Protein AF-0000000074467026 (afdb_homodimer)

Radius of gyration: 42.74 Å; Cα contacts (8 Å, |Δi|>4): 1814; chains: 2; bounding box: 163×160×109 Å

Structure (mmCIF, N/CA/C/O backbone):
data_AF-0000000074467026-model_v1
#
loop_
_entity.id
_entity.type
_entity.pdbx_description
1 polymer 'Zn(2)-C6 fungal-type domain-containing protein'
#
loop_
_atom_site.group_PDB
_atom_site.id
_atom_site.type_symbol
_atom_site.label_atom_id
_atom_site.label_alt_id
_atom_site.label_comp_id
_atom_site.label_asym_id
_atom_site.label_entity_id
_atom_site.label_seq_id
_atom_site.pdbx_PDB_ins_code
_atom_site.Cartn_x
_atom_site.Cartn_y
_atom_site.Cartn_z
_atom_site.occupancy
_atom_site.B_iso_or_equiv
_atom_site.auth_seq_id
_atom_site.auth_comp_id
_atom_site.auth_asym_id
_atom_site.auth_atom_id
_atom_site.pdbx_PDB_model_num
ATOM 1 N N . MET A 1 1 ? -107.062 -83.438 4.016 1 18.19 1 MET A N 1
ATOM 2 C CA . MET A 1 1 ? -108.312 -82.812 4.457 1 18.19 1 MET A CA 1
ATOM 3 C C . MET A 1 1 ? -108.188 -81.312 4.367 1 18.19 1 MET A C 1
ATOM 5 O O . MET A 1 1 ? -108.812 -80.688 3.492 1 18.19 1 MET A O 1
ATOM 9 N N . ALA A 1 2 ? -108.125 -80.625 5.641 1 18.45 2 ALA A N 1
ATOM 10 C CA . ALA A 1 2 ? -108.938 -79.625 6.309 1 18.45 2 ALA A CA 1
ATOM 11 C C . ALA A 1 2 ? -108.438 -78.188 6.059 1 18.45 2 ALA A C 1
ATOM 13 O O . ALA A 1 2 ? -107.312 -77.875 6.383 1 18.45 2 ALA A O 1
ATOM 14 N N . LEU A 1 3 ? -108.875 -77.562 4.992 1 22.3 3 LEU A N 1
ATOM 15 C CA . LEU A 1 3 ? -108.625 -76.375 4.199 1 22.3 3 LEU A CA 1
ATOM 16 C C . LEU A 1 3 ? -108.938 -75.125 5.027 1 22.3 3 LEU A C 1
ATOM 18 O O . LEU A 1 3 ? -110.062 -74.75 5.293 1 22.3 3 LEU A O 1
ATOM 22 N N . ASN A 1 4 ? -108.188 -75.062 6.348 1 23.44 4 ASN A N 1
ATOM 23 C CA . ASN A 1 4 ? -108.688 -74.312 7.496 1 23.44 4 ASN A CA 1
ATOM 24 C C . ASN A 1 4 ? -108.875 -72.812 7.176 1 23.44 4 ASN A C 1
ATOM 26 O O . ASN A 1 4 ? -107.875 -72.188 6.723 1 23.44 4 ASN A O 1
ATOM 30 N N . PRO A 1 5 ? -110.062 -72.312 6.887 1 25.8 5 PRO A N 1
ATOM 31 C CA . PRO A 1 5 ? -110.625 -71.125 6.289 1 25.8 5 PRO A CA 1
ATOM 32 C C . PRO A 1 5 ? -110.312 -69.875 7.121 1 25.8 5 PRO A C 1
ATOM 34 O O . PRO A 1 5 ? -111 -68.812 6.938 1 25.8 5 PRO A O 1
ATOM 37 N N . ASP A 1 6 ? -109.062 -69.75 7.777 1 23.59 6 ASP A N 1
ATOM 38 C CA . ASP A 1 6 ? -108.938 -68.875 8.945 1 23.59 6 ASP A CA 1
ATOM 39 C C . ASP A 1 6 ? -109.25 -67.438 8.586 1 23.59 6 ASP A C 1
ATOM 41 O O . ASP A 1 6 ? -108.5 -66.812 7.801 1 23.59 6 ASP A O 1
ATOM 45 N N . SER A 1 7 ? -110.5 -67.062 8.344 1 23.56 7 SER A N 1
ATOM 46 C CA . SER A 1 7 ? -111.125 -65.938 7.73 1 23.56 7 SER A CA 1
ATOM 47 C C . SER A 1 7 ? -110.875 -64.688 8.57 1 23.56 7 SER A C 1
ATOM 49 O O . SER A 1 7 ? -111.625 -63.688 8.484 1 23.56 7 SER A O 1
ATOM 51 N N . GLU A 1 8 ? -109.688 -64.625 9.344 1 24.69 8 GLU A N 1
ATOM 52 C CA . GLU A 1 8 ? -109.75 -63.719 10.461 1 24.69 8 GLU A CA 1
ATOM 53 C C . GLU A 1 8 ? -110.062 -62.281 9.969 1 24.69 8 GLU A C 1
ATOM 55 O O . GLU A 1 8 ? -109.5 -61.875 8.953 1 24.69 8 GLU A O 1
ATOM 60 N N . SER A 1 9 ? -111.188 -61.781 10.281 1 26.02 9 SER A N 1
ATOM 61 C CA . SER A 1 9 ? -111.938 -60.562 9.984 1 26.02 9 SER A CA 1
ATOM 62 C C . SER A 1 9 ? -111.188 -59.312 10.359 1 26.02 9 SER A C 1
ATOM 64 O O . SER A 1 9 ? -110.875 -59.094 11.531 1 26.02 9 SER A O 1
ATOM 66 N N . VAL A 1 10 ? -110.188 -58.906 9.531 1 25.05 10 VAL A N 1
ATOM 67 C CA . VAL A 1 10 ? -109.125 -57.906 9.734 1 25.05 10 VAL A CA 1
ATOM 68 C C . VAL A 1 10 ? -109.75 -56.531 9.844 1 25.05 10 VAL A C 1
ATOM 70 O O . VAL A 1 10 ? -110.375 -56.031 8.906 1 25.05 10 VAL A O 1
ATOM 73 N N . SER A 1 11 ? -110.438 -56.312 11.023 1 26.81 11 SER A N 1
ATOM 74 C CA . SER A 1 11 ? -111.188 -55.062 11.227 1 26.81 11 SER A CA 1
ATOM 75 C C . SER A 1 11 ? -110.375 -53.844 10.891 1 26.81 11 SER A C 1
ATOM 77 O O . SER A 1 11 ? -109.188 -53.75 11.305 1 26.81 11 SER A O 1
ATOM 79 N N . PRO A 1 12 ? -110.625 -53.094 9.812 1 25.33 12 PRO A N 1
ATOM 80 C CA . PRO A 1 12 ? -109.812 -52.062 9.141 1 25.33 12 PRO A CA 1
ATOM 81 C C . PRO A 1 12 ? -109.688 -50.781 9.984 1 25.33 12 PRO A C 1
ATOM 83 O O . PRO A 1 12 ? -110.625 -50.094 10.242 1 25.33 12 PRO A O 1
ATOM 86 N N . THR A 1 13 ? -109.25 -50.906 11.273 1 26.22 13 THR A N 1
ATOM 87 C CA . THR A 1 13 ? -109.25 -49.719 12.125 1 26.22 13 THR A CA 1
ATOM 88 C C . THR A 1 13 ? -108.562 -48.562 11.453 1 26.22 13 THR A C 1
ATOM 90 O O . THR A 1 13 ? -107.375 -48.594 11.172 1 26.22 13 THR A O 1
ATOM 93 N N . THR A 1 14 ? -109.25 -47.844 10.586 1 25.05 14 THR A N 1
ATOM 94 C CA . THR A 1 14 ? -108.75 -46.75 9.734 1 25.05 14 THR A CA 1
ATOM 95 C C . THR A 1 14 ? -108.188 -45.594 10.57 1 25.05 14 THR A C 1
ATOM 97 O O . THR A 1 14 ? -109 -44.906 11.25 1 25.05 14 THR A O 1
ATOM 100 N N . SER A 1 15 ? -107.125 -45.844 11.359 1 25.36 15 SER A N 1
ATOM 101 C CA . SER A 1 15 ? -106.562 -44.812 12.234 1 25.36 15 SER A CA 1
ATOM 102 C C . SER A 1 15 ? -106.312 -43.5 11.5 1 25.36 15 SER A C 1
ATOM 104 O O . SER A 1 15 ? -105.75 -43.5 10.398 1 25.36 15 SER A O 1
ATOM 106 N N . THR A 1 16 ? -107.188 -42.562 11.688 1 26.67 16 THR A N 1
ATOM 107 C CA . THR A 1 16 ? -107.312 -41.219 11.125 1 26.67 16 THR A CA 1
ATOM 108 C C . THR A 1 16 ? -106 -40.438 11.367 1 26.67 16 THR A C 1
ATOM 110 O O . THR A 1 16 ? -105.75 -40.031 12.492 1 26.67 16 THR A O 1
ATOM 113 N N . SER A 1 17 ? -104.875 -40.969 10.984 1 24.28 17 SER A N 1
ATOM 114 C CA . SER A 1 17 ? -103.688 -40.281 11.383 1 24.28 17 SER A CA 1
ATOM 115 C C . SER A 1 17 ? -103.75 -38.812 10.977 1 24.28 17 SER A C 1
ATOM 117 O O . SER A 1 17 ? -104.125 -38.469 9.852 1 24.28 17 SER A O 1
ATOM 119 N N . LYS A 1 18 ? -103.938 -37.906 12.016 1 30.89 18 LYS A N 1
ATOM 120 C CA . LYS A 1 18 ? -103.938 -36.438 11.898 1 30.89 18 LYS A CA 1
ATOM 121 C C . LYS A 1 18 ? -102.875 -35.938 10.984 1 30.89 18 LYS A C 1
ATOM 123 O O . LYS A 1 18 ? -101.688 -36.312 11.125 1 30.89 18 LYS A O 1
ATOM 128 N N . ILE A 1 19 ? -103.125 -35.656 9.773 1 29.61 19 ILE A N 1
ATOM 129 C CA . ILE A 1 19 ? -102.25 -35.156 8.727 1 29.61 19 ILE A CA 1
ATOM 130 C C . ILE A 1 19 ? -101.562 -33.906 9.242 1 29.61 19 ILE A C 1
ATOM 132 O O . ILE A 1 19 ? -102.125 -32.906 9.609 1 29.61 19 ILE A O 1
ATOM 136 N N . ALA A 1 20 ? -100.5 -34.062 10.086 1 32.31 20 ALA A N 1
ATOM 137 C CA . ALA A 1 20 ? -99.688 -32.938 10.578 1 32.31 20 ALA A CA 1
ATOM 138 C C . ALA A 1 20 ? -99.5 -31.906 9.477 1 32.31 20 ALA A C 1
ATOM 140 O O . ALA A 1 20 ? -99.25 -32.281 8.32 1 32.31 20 ALA A O 1
ATOM 141 N N . ILE A 1 21 ? -100.062 -30.75 9.539 1 36.56 21 ILE A N 1
ATOM 142 C CA . ILE A 1 21 ? -99.938 -29.625 8.617 1 36.56 21 ILE A CA 1
ATOM 143 C C . ILE A 1 21 ? -98.5 -29.406 8.266 1 36.56 21 ILE A C 1
ATOM 145 O O . ILE A 1 21 ? -97.625 -29.297 9.148 1 36.56 21 ILE A O 1
ATOM 149 N N . PRO A 1 22 ? -98 -29.812 7.094 1 33.59 22 PRO A N 1
ATOM 150 C CA . PRO A 1 22 ? -96.562 -29.688 6.715 1 33.59 22 PRO A CA 1
ATOM 151 C C . PRO A 1 22 ? -96 -28.297 7.035 1 33.59 22 PRO A C 1
ATOM 153 O O . PRO A 1 22 ? -96.688 -27.281 6.805 1 33.59 22 PRO A O 1
ATOM 156 N N . ARG A 1 23 ? -95.375 -28.094 8.164 1 35.19 23 ARG A N 1
ATOM 157 C CA . ARG A 1 23 ? -94.688 -26.812 8.445 1 35.19 23 ARG A CA 1
ATOM 158 C C . ARG A 1 23 ? -94.062 -26.25 7.199 1 35.19 23 ARG A C 1
ATOM 160 O O . ARG A 1 23 ? -93.375 -26.984 6.461 1 35.19 23 ARG A O 1
ATOM 167 N N . LEU A 1 24 ? -94.625 -25.266 6.582 1 33.81 24 LEU A N 1
ATOM 168 C CA . LEU A 1 24 ? -94.062 -24.594 5.445 1 33.81 24 LEU A CA 1
ATOM 169 C C . LEU A 1 24 ? -92.562 -24.328 5.691 1 33.81 24 LEU A C 1
ATOM 171 O O . LEU A 1 24 ? -92.188 -23.844 6.758 1 33.81 24 LEU A O 1
ATOM 175 N N . SER A 1 25 ? -91.625 -25.172 5.195 1 30.61 25 SER A N 1
ATOM 176 C CA . SER A 1 25 ? -90.188 -24.953 5.18 1 30.61 25 SER A CA 1
ATOM 177 C C . SER A 1 25 ? -89.812 -23.516 4.812 1 30.61 25 SER A C 1
ATOM 179 O O . SER A 1 25 ? -90.125 -23.047 3.711 1 30.61 25 SER A O 1
ATOM 181 N N . ILE A 1 26 ? -90 -22.547 5.664 1 32.53 26 ILE A N 1
ATOM 182 C CA . ILE A 1 26 ? -89.438 -21.25 5.289 1 32.53 26 ILE A CA 1
ATOM 183 C C . ILE A 1 26 ? -88.062 -21.438 4.672 1 32.53 26 ILE A C 1
ATOM 185 O O . ILE A 1 26 ? -87.125 -21.984 5.32 1 32.53 26 ILE A O 1
ATOM 189 N N . ARG A 1 27 ? -87.938 -21.531 3.336 1 34.09 27 ARG A N 1
ATOM 190 C CA . ARG A 1 27 ? -86.688 -21.422 2.6 1 34.09 27 ARG A CA 1
ATOM 191 C C . ARG A 1 27 ? -85.75 -20.406 3.244 1 34.09 27 ARG A C 1
ATOM 193 O O . ARG A 1 27 ? -86.062 -19.219 3.346 1 34.09 27 ARG A O 1
ATOM 200 N N . GLU A 1 28 ? -85 -20.734 4.25 1 31.66 28 GLU A N 1
ATOM 201 C CA . GLU A 1 28 ? -83.875 -19.891 4.738 1 31.66 28 GLU A CA 1
ATOM 202 C C . GLU A 1 28 ? -83.188 -19.188 3.584 1 31.66 28 GLU A C 1
ATOM 204 O O . GLU A 1 28 ? -82.688 -19.844 2.656 1 31.66 28 GLU A O 1
ATOM 209 N N . VAL A 1 29 ? -83.562 -18.031 3.092 1 34.59 29 VAL A N 1
ATOM 210 C CA . VAL A 1 29 ? -82.75 -17.203 2.195 1 34.59 29 VAL A CA 1
ATOM 211 C C . VAL A 1 29 ? -81.25 -17.344 2.539 1 34.59 29 VAL A C 1
ATOM 213 O O . VAL A 1 29 ? -80.875 -17.125 3.684 1 34.59 29 VAL A O 1
ATOM 216 N N . ALA A 1 30 ? -80.562 -18.25 1.844 1 35.66 30 ALA A N 1
ATOM 217 C CA . ALA A 1 30 ? -79.125 -18.344 1.895 1 35.66 30 ALA A CA 1
ATOM 218 C C . ALA A 1 30 ? -78.5 -16.969 2.072 1 35.66 30 ALA A C 1
ATOM 220 O O . ALA A 1 30 ? -78.688 -16.062 1.253 1 35.66 30 ALA A O 1
ATOM 221 N N . VAL A 1 31 ? -78.375 -16.422 3.223 1 38.59 31 VAL A N 1
ATOM 222 C CA . VAL A 1 31 ? -77.5 -15.281 3.471 1 38.59 31 VAL A CA 1
ATOM 223 C C . VAL A 1 31 ? -76.25 -15.383 2.588 1 38.59 31 VAL A C 1
ATOM 225 O O . VAL A 1 31 ? -75.562 -16.406 2.584 1 38.59 31 VAL A O 1
ATOM 228 N N . GLY A 1 32 ? -76.25 -14.773 1.371 1 37.88 32 GLY A N 1
ATOM 229 C CA . GLY A 1 32 ? -75.125 -14.68 0.481 1 37.88 32 GLY A CA 1
ATOM 230 C C . GLY A 1 32 ? -73.812 -14.648 1.218 1 37.88 32 GLY A C 1
ATOM 231 O O . GLY A 1 32 ? -73.75 -14.352 2.412 1 37.88 32 GLY A O 1
ATOM 232 N N . PRO A 1 33 ? -72.812 -15.453 0.77 1 42.09 33 PRO A N 1
ATOM 233 C CA . PRO A 1 33 ? -71.5 -15.5 1.417 1 42.09 33 PRO A CA 1
ATOM 234 C C . PRO A 1 33 ? -71 -14.117 1.833 1 42.09 33 PRO A C 1
ATOM 236 O O . PRO A 1 33 ? -71.312 -13.117 1.186 1 42.09 33 PRO A O 1
ATOM 239 N N . ARG A 1 34 ? -70.875 -13.812 3.053 1 48.94 34 ARG A N 1
ATOM 240 C CA . ARG A 1 34 ? -70.188 -12.641 3.582 1 48.94 34 ARG A CA 1
ATOM 241 C C . ARG A 1 34 ? -68.938 -12.281 2.719 1 48.94 34 ARG A C 1
ATOM 243 O O . ARG A 1 34 ? -68.125 -13.125 2.439 1 48.94 34 ARG A O 1
ATOM 250 N N . THR A 1 35 ? -69.188 -11.344 1.827 1 54.94 35 THR A N 1
ATOM 251 C CA . THR A 1 35 ? -68.062 -10.852 0.997 1 54.94 35 THR A CA 1
ATOM 252 C C . THR A 1 35 ? -66.875 -10.469 1.855 1 54.94 35 THR A C 1
ATOM 254 O O . THR A 1 35 ? -67 -9.82 2.891 1 54.94 35 THR A O 1
ATOM 257 N N . ARG A 1 36 ? -65.75 -11.094 1.679 1 60.44 36 ARG A N 1
ATOM 258 C CA . ARG A 1 36 ? -64.5 -10.945 2.441 1 60.44 36 ARG A CA 1
ATOM 259 C C . ARG A 1 36 ? -64 -9.508 2.391 1 60.44 36 ARG A C 1
ATOM 261 O O . ARG A 1 36 ? -63.312 -9.055 3.305 1 60.44 36 ARG A O 1
ATOM 268 N N . LYS A 1 37 ? -64.375 -8.727 1.319 1 69.25 37 LYS A N 1
ATOM 269 C CA . LYS A 1 37 ? -63.844 -7.395 1.121 1 69.25 37 LYS A CA 1
ATOM 270 C C . LYS A 1 37 ? -64.875 -6.41 0.657 1 69.25 37 LYS A C 1
ATOM 272 O O . LYS A 1 37 ? -65.625 -6.695 -0.281 1 69.25 37 LYS A O 1
ATOM 277 N N . ALA A 1 38 ? -65.188 -5.383 1.448 1 73.06 38 ALA A N 1
ATOM 278 C CA . ALA A 1 38 ? -66.125 -4.344 1.011 1 73.06 38 ALA A CA 1
ATOM 279 C C . ALA A 1 38 ? -65.375 -3.238 0.257 1 73.06 38 ALA A C 1
ATOM 281 O O . ALA A 1 38 ? -64.25 -2.965 0.528 1 73.06 38 ALA A O 1
ATOM 282 N N . CYS A 1 39 ? -66 -2.727 -0.707 1 74.81 39 CYS A N 1
ATOM 283 C CA . CYS A 1 39 ? -65.438 -1.616 -1.476 1 74.81 39 CYS A CA 1
ATOM 284 C C . CYS A 1 39 ? -65.375 -0.341 -0.641 1 74.81 39 CYS A C 1
ATOM 286 O O . CYS A 1 39 ? -66 -0.264 0.41 1 74.81 39 CYS A O 1
ATOM 288 N N . LYS A 1 40 ? -64.625 0.697 -0.853 1 76.12 40 LYS A N 1
ATOM 289 C CA . LYS A 1 40 ? -64.438 1.943 -0.121 1 76.12 40 LYS A CA 1
ATOM 290 C C . LYS A 1 40 ? -65.75 2.662 0.12 1 76.12 40 LYS A C 1
ATOM 292 O O . LYS A 1 40 ? -66 3.168 1.217 1 76.12 40 LYS A O 1
ATOM 297 N N . GLU A 1 41 ? -66.688 2.568 -0.864 1 77.56 41 GLU A N 1
ATOM 298 C CA . GLU A 1 41 ? -68 3.281 -0.759 1 77.56 41 GLU A CA 1
ATOM 299 C C . GLU A 1 41 ? -68.938 2.561 0.185 1 77.56 41 GLU A C 1
ATOM 301 O O . GLU A 1 41 ? -69.625 3.199 0.989 1 77.56 41 GLU A O 1
ATOM 306 N N . CYS A 1 42 ? -68.875 1.333 0.062 1 77.12 42 CYS A N 1
ATOM 307 C CA . CYS A 1 42 ? -69.75 0.557 0.937 1 77.12 42 CYS A CA 1
ATOM 308 C C . CYS A 1 42 ? -69.25 0.602 2.377 1 77.12 42 CYS A C 1
ATOM 310 O O . CYS A 1 42 ? -70.062 0.627 3.312 1 77.12 42 CYS A O 1
ATOM 312 N N . ARG A 1 43 ? -68 0.721 2.547 1 75.38 43 ARG A N 1
ATOM 313 C CA . ARG A 1 43 ? -67.375 0.857 3.875 1 75.38 43 ARG A CA 1
ATOM 314 C C . ARG A 1 43 ? -67.75 2.215 4.484 1 75.38 43 ARG A C 1
ATOM 316 O O . ARG A 1 43 ? -68.062 2.305 5.672 1 75.38 43 ARG A O 1
ATOM 323 N N . ASN A 1 44 ? -67.812 3.221 3.73 1 73.19 44 ASN A N 1
ATOM 324 C CA . ASN A 1 44 ? -68.125 4.57 4.184 1 73.19 44 ASN A CA 1
ATOM 325 C C . ASN A 1 44 ? -69.562 4.688 4.598 1 73.19 44 ASN A C 1
ATOM 327 O O . ASN A 1 44 ? -69.938 5.387 5.559 1 73.19 44 ASN A O 1
ATOM 331 N N . ARG A 1 45 ? -70.438 3.969 3.99 1 73.62 45 ARG A N 1
ATOM 332 C CA . ARG A 1 45 ? -71.875 4.062 4.246 1 73.62 45 ARG A CA 1
ATOM 333 C C . ARG A 1 45 ? -72.312 2.959 5.195 1 73.62 45 ARG A C 1
ATOM 335 O O . ARG A 1 45 ? -73.5 2.844 5.488 1 73.62 45 ARG A O 1
ATOM 342 N N . LYS A 1 46 ? -71.25 2.182 5.695 1 71.88 46 LYS A N 1
ATOM 343 C CA . LYS A 1 46 ? -71.562 1.082 6.617 1 71.88 46 LYS A CA 1
ATOM 344 C C . LYS A 1 46 ? -72.625 0.176 6.078 1 71.88 46 LYS A C 1
ATOM 346 O O . LYS A 1 46 ? -73.5 -0.248 6.828 1 71.88 46 LYS A O 1
ATOM 351 N N . ALA A 1 47 ? -72.75 0.027 4.711 1 75.62 47 ALA A N 1
ATOM 352 C CA . ALA A 1 47 ? -73.75 -0.824 4.062 1 75.62 47 ALA A CA 1
ATOM 353 C C . ALA A 1 47 ? -73.125 -2.162 3.652 1 75.62 47 ALA A C 1
ATOM 355 O O . ALA A 1 47 ? -71.875 -2.275 3.488 1 75.62 47 ALA A O 1
ATOM 356 N N . LYS A 1 48 ? -73.875 -3.115 3.66 1 72.94 48 LYS A N 1
ATOM 357 C CA . LYS A 1 48 ? -73.438 -4.457 3.25 1 72.94 48 LYS A CA 1
ATOM 358 C C . LYS A 1 48 ? -73 -4.477 1.785 1 72.94 48 LYS A C 1
ATOM 360 O O . LYS A 1 48 ? -73.75 -4.074 0.904 1 72.94 48 LYS A O 1
ATOM 365 N N . CYS A 1 49 ? -71.75 -4.719 1.521 1 73.06 49 CYS A N 1
ATOM 366 C CA . CYS A 1 49 ? -71.188 -4.801 0.167 1 73.06 49 CYS A CA 1
ATOM 367 C C . CYS A 1 49 ? -71.312 -6.219 -0.379 1 73.06 49 CYS A C 1
ATOM 369 O O . CYS A 1 49 ? -71.062 -7.188 0.345 1 73.06 49 CYS A O 1
ATOM 371 N N . ASP A 1 50 ? -71.875 -6.531 -1.459 1 75.69 50 ASP A N 1
ATOM 372 C CA . ASP A 1 50 ? -72 -7.859 -2.039 1 75.69 50 ASP A CA 1
ATOM 373 C C . ASP A 1 50 ? -70.688 -8.422 -2.555 1 75.69 50 ASP A C 1
ATOM 375 O O . ASP A 1 50 ? -70.625 -9.578 -2.973 1 75.69 50 ASP A O 1
ATOM 379 N N . GLY A 1 51 ? -69.438 -7.68 -2.473 1 70.56 51 GLY A N 1
ATOM 380 C CA . GLY A 1 51 ? -68.125 -8.148 -2.773 1 70.56 51 GLY A CA 1
ATOM 381 C C . GLY A 1 51 ? -67.812 -8.242 -4.262 1 70.56 51 GLY A C 1
ATOM 382 O O . GLY A 1 51 ? -66.75 -8.609 -4.668 1 70.56 51 GLY A O 1
ATOM 383 N N . ARG A 1 52 ? -68.812 -7.926 -5.188 1 74.25 52 ARG A N 1
ATOM 384 C CA . ARG A 1 52 ? -68.562 -7.938 -6.633 1 74.25 52 ARG A CA 1
ATOM 385 C C . ARG A 1 52 ? -67.812 -6.711 -7.086 1 74.25 52 ARG A C 1
ATOM 387 O O . ARG A 1 52 ? -67.875 -5.664 -6.43 1 74.25 52 ARG A O 1
ATOM 394 N N . GLN A 1 53 ? -66.938 -6.832 -8.086 1 72.81 53 GLN A N 1
ATOM 395 C CA . GLN A 1 53 ? -66.125 -5.754 -8.68 1 72.81 53 GLN A CA 1
ATOM 396 C C . GLN A 1 53 ? -66.688 -5.371 -10.055 1 72.81 53 GLN A C 1
ATOM 398 O O . GLN A 1 53 ? -66.438 -6.07 -11.039 1 72.81 53 GLN A O 1
ATOM 403 N N . PRO A 1 54 ? -67.562 -4.25 -10.039 1 76.12 54 PRO A N 1
ATOM 404 C CA . PRO A 1 54 ? -68 -3.299 -9 1 76.12 54 PRO A CA 1
ATOM 405 C C . PRO A 1 54 ? -69.125 -3.795 -8.156 1 76.12 54 PRO A C 1
ATOM 407 O O . PRO A 1 54 ? -69.938 -4.586 -8.633 1 76.12 54 PRO A O 1
ATOM 410 N N . CYS A 1 55 ? -69.125 -3.43 -6.918 1 78.81 55 CYS A N 1
ATOM 411 C CA . CYS A 1 55 ? -70.25 -3.881 -6.082 1 78.81 55 CYS A CA 1
ATOM 412 C C . CYS A 1 55 ? -71.562 -3.34 -6.598 1 78.81 55 CYS A C 1
ATOM 414 O O . CYS A 1 55 ? -71.625 -2.332 -7.305 1 78.81 55 CYS A O 1
ATOM 416 N N . SER A 1 56 ? -72.75 -4.105 -6.395 1 80.06 56 SER A N 1
ATOM 417 C CA . SER A 1 56 ? -74.062 -3.756 -6.938 1 80.06 56 SER A CA 1
ATOM 418 C C . SER A 1 56 ? -74.438 -2.336 -6.551 1 80.06 56 SER A C 1
ATOM 420 O O . SER A 1 56 ? -75.125 -1.646 -7.32 1 80.06 56 SER A O 1
ATOM 422 N N . ARG A 1 57 ? -73.938 -1.925 -5.523 1 78.75 57 ARG A N 1
ATOM 423 C CA . ARG A 1 57 ? -74.25 -0.581 -5.066 1 78.75 57 ARG A CA 1
ATOM 424 C C . ARG A 1 57 ? -73.438 0.472 -5.809 1 78.75 57 ARG A C 1
ATOM 426 O O . ARG A 1 57 ? -74 1.5 -6.23 1 78.75 57 ARG A O 1
ATOM 433 N N . CYS A 1 58 ? -72.25 0.23 -5.898 1 77.94 58 CYS A N 1
ATOM 434 C CA . CYS A 1 58 ? -71.438 1.169 -6.641 1 77.94 58 CYS A CA 1
ATOM 435 C C . CYS A 1 58 ? -71.812 1.221 -8.109 1 77.94 58 CYS A C 1
ATOM 437 O O . CYS A 1 58 ? -71.812 2.291 -8.719 1 77.94 58 CYS A O 1
ATOM 439 N N . ALA A 1 59 ? -72.25 0.11 -8.625 1 81 59 ALA A N 1
ATOM 440 C CA . ALA A 1 59 ? -72.75 0.033 -9.992 1 81 59 ALA A CA 1
ATOM 441 C C . ALA A 1 59 ? -74 0.834 -10.148 1 81 59 ALA A C 1
ATOM 443 O O . ALA A 1 59 ? -74.188 1.527 -11.156 1 81 59 ALA A O 1
ATOM 444 N N . ALA A 1 60 ? -74.875 0.837 -9.125 1 80.12 60 ALA A N 1
ATOM 445 C CA . ALA A 1 60 ? -76.188 1.542 -9.203 1 80.12 60 ALA A CA 1
ATOM 446 C C . ALA A 1 60 ? -76 3.045 -9.031 1 80.12 60 ALA A C 1
ATOM 448 O O . ALA A 1 60 ? -76.688 3.844 -9.625 1 80.12 60 ALA A O 1
ATOM 449 N N . CYS A 1 61 ? -74.938 3.363 -8.242 1 78.44 61 CYS A N 1
ATOM 450 C CA . CYS A 1 61 ? -74.75 4.777 -7.957 1 78.44 61 CYS A CA 1
ATOM 451 C C . CYS A 1 61 ? -73.75 5.387 -8.945 1 78.44 61 CYS A C 1
ATOM 453 O O . CYS A 1 61 ? -73.5 6.598 -8.93 1 78.44 61 CYS A O 1
ATOM 455 N N . GLY A 1 62 ? -73.188 4.691 -9.867 1 76.06 62 GLY A N 1
ATOM 456 C CA . GLY A 1 62 ? -72.312 5.191 -10.883 1 76.06 62 GLY A CA 1
ATOM 457 C C . GLY A 1 62 ? -71 5.66 -10.312 1 76.06 62 GLY A C 1
ATOM 458 O O . GLY A 1 62 ? -70.375 6.57 -10.852 1 76.06 62 GLY A O 1
ATOM 459 N N . THR A 1 63 ? -70.688 5.207 -9.125 1 75 63 THR A N 1
ATOM 460 C CA . THR A 1 63 ? -69.438 5.605 -8.508 1 75 63 THR A CA 1
ATOM 461 C C . THR A 1 63 ? -68.375 4.547 -8.75 1 75 63 THR A C 1
ATOM 463 O O . THR A 1 63 ? -68.688 3.377 -8.977 1 75 63 THR A O 1
ATOM 466 N N . GLU A 1 64 ? -67.188 4.926 -8.898 1 75.75 64 GLU A N 1
ATOM 467 C CA . GLU A 1 64 ? -66 4.027 -9.086 1 75.75 64 GLU A CA 1
ATOM 468 C C . GLU A 1 64 ? -65.812 3.131 -7.871 1 75.75 64 GLU A C 1
ATOM 470 O O . GLU A 1 64 ? -65.688 3.619 -6.746 1 75.75 64 GLU A O 1
ATOM 475 N N . CYS A 1 65 ? -66 1.787 -8.039 1 72.31 65 CYS A N 1
ATOM 476 C CA . CYS A 1 65 ? -65.875 0.775 -6.992 1 72.31 65 CYS A CA 1
ATOM 477 C C . CYS A 1 65 ? -64.438 0.426 -6.727 1 72.31 65 CYS A C 1
ATOM 479 O O . CYS A 1 65 ? -63.75 -0.174 -7.574 1 72.31 65 CYS A O 1
ATOM 481 N N . VAL A 1 66 ? -63.781 1.027 -5.773 1 73.56 66 VAL A N 1
ATOM 482 C CA . VAL A 1 66 ? -62.375 0.782 -5.43 1 73.56 66 VAL A CA 1
ATOM 483 C C . VAL A 1 66 ? -62.312 -0.072 -4.168 1 73.56 66 VAL A C 1
ATOM 485 O O . VAL A 1 66 ? -62.938 0.238 -3.158 1 73.56 66 VAL A O 1
ATOM 488 N N . TYR A 1 67 ? -61.781 -1.245 -4.426 1 67.88 67 TYR A N 1
ATOM 489 C CA . TYR A 1 67 ? -61.562 -2.096 -3.264 1 67.88 67 TYR A CA 1
ATOM 490 C C . TYR A 1 67 ? -60.219 -1.773 -2.605 1 67.88 67 TYR A C 1
ATOM 492 O O . TYR A 1 67 ? -59.188 -1.806 -3.262 1 67.88 67 TYR A O 1
ATOM 500 N N . ILE A 1 68 ? -60.219 -0.959 -1.638 1 61.06 68 ILE A N 1
ATOM 501 C CA . ILE A 1 68 ? -59.031 -0.631 -0.881 1 61.06 68 ILE A CA 1
ATOM 502 C C . ILE A 1 68 ? -58.719 -1.754 0.106 1 61.06 68 ILE A C 1
ATOM 504 O O . ILE A 1 68 ? -59.625 -2.406 0.623 1 61.06 68 ILE A O 1
ATOM 508 N N . ASP A 1 69 ? -57.562 -2.258 0.106 1 60.94 69 ASP A N 1
ATOM 509 C CA . ASP A 1 69 ? -57.156 -3.223 1.126 1 60.94 69 ASP A CA 1
ATOM 510 C C . ASP A 1 69 ? -57.625 -2.773 2.514 1 60.94 69 ASP A C 1
ATOM 512 O O . ASP A 1 69 ? -57.562 -1.582 2.83 1 60.94 69 ASP A O 1
ATOM 516 N N . GLY A 1 70 ? -58.406 -3.537 3.137 1 59.25 70 GLY A N 1
ATOM 517 C CA . GLY A 1 70 ? -58.781 -3.244 4.512 1 59.25 70 GLY A CA 1
ATOM 518 C C . GLY A 1 70 ? -57.594 -2.863 5.375 1 59.25 70 GLY A C 1
ATOM 519 O O . GLY A 1 70 ? -56.438 -3.047 4.973 1 59.25 70 GLY A O 1
ATOM 520 N N . LYS A 1 71 ? -57.75 -2.09 6.402 1 61.34 71 LYS A N 1
ATOM 521 C CA . LYS A 1 71 ? -56.719 -1.652 7.305 1 61.34 71 LYS A CA 1
ATOM 522 C C . LYS A 1 71 ? -55.781 -2.807 7.652 1 61.34 71 LYS A C 1
ATOM 524 O O . LYS A 1 71 ? -54.562 -2.631 7.711 1 61.34 71 LYS A O 1
ATOM 529 N N . ARG A 1 72 ? -56.375 -3.965 7.809 1 64.12 72 ARG A N 1
ATOM 530 C CA . ARG A 1 72 ? -55.594 -5.152 8.133 1 64.12 72 ARG A CA 1
ATOM 531 C C . ARG A 1 72 ? -54.781 -5.609 6.926 1 64.12 72 ARG A C 1
ATOM 533 O O . ARG A 1 72 ? -53.594 -5.965 7.062 1 64.12 72 ARG A O 1
ATOM 540 N N . GLU A 1 73 ? -55.469 -5.598 5.828 1 67.81 73 GLU A N 1
ATOM 541 C CA . GLU A 1 73 ? -54.781 -6.027 4.609 1 67.81 73 GLU A CA 1
ATOM 542 C C . GLU A 1 73 ? -53.688 -5.043 4.219 1 67.81 73 GLU A C 1
ATOM 544 O O . GLU A 1 73 ? -52.594 -5.449 3.766 1 67.81 73 GLU A O 1
ATOM 549 N N . SER A 1 74 ? -54 -3.801 4.375 1 71.62 74 SER A N 1
ATOM 550 C CA . SER A 1 74 ? -52.969 -2.783 4.117 1 71.62 74 SER A CA 1
ATOM 551 C C . SER A 1 74 ? -51.781 -2.934 5.059 1 71.62 74 SER A C 1
ATOM 553 O O . SER A 1 74 ? -50.625 -2.787 4.641 1 71.62 74 SER A O 1
ATOM 555 N N . MET A 1 75 ? -52.062 -3.225 6.277 1 71.5 75 MET A N 1
ATOM 556 C CA . MET A 1 75 ? -51 -3.43 7.262 1 71.5 75 MET A CA 1
ATOM 557 C C . MET A 1 75 ? -50.219 -4.684 6.941 1 71.5 75 MET A C 1
ATOM 559 O O . MET A 1 75 ? -49 -4.699 7.094 1 71.5 75 MET A O 1
ATOM 563 N N . GLU A 1 76 ? -50.938 -5.672 6.512 1 73.44 76 GLU A N 1
ATOM 564 C CA . GLU A 1 76 ? -50.281 -6.906 6.113 1 73.44 76 GLU A CA 1
ATOM 565 C C . GLU A 1 76 ? -49.375 -6.676 4.898 1 73.44 76 GLU A C 1
ATOM 567 O O . GLU A 1 76 ? -48.281 -7.227 4.82 1 73.44 76 GLU A O 1
ATOM 572 N N . ARG A 1 77 ? -49.844 -5.902 4.004 1 74.62 77 ARG A N 1
ATOM 573 C CA . ARG A 1 77 ? -49 -5.574 2.842 1 74.62 77 ARG A CA 1
ATOM 574 C C . ARG A 1 77 ? -47.781 -4.766 3.252 1 74.62 77 ARG A C 1
ATOM 576 O O . ARG A 1 77 ? -46.688 -5.035 2.789 1 74.62 77 ARG A O 1
ATOM 583 N N . ARG A 1 78 ? -48.031 -3.818 4.039 1 75.31 78 ARG A N 1
ATOM 584 C CA . ARG A 1 78 ? -46.938 -3.006 4.52 1 75.31 78 ARG A CA 1
ATOM 585 C C . ARG A 1 78 ? -45.938 -3.854 5.293 1 75.31 78 ARG A C 1
ATOM 587 O O . ARG A 1 78 ? -44.719 -3.648 5.184 1 75.31 78 ARG A O 1
ATOM 594 N N . TYR A 1 79 ? -46.469 -4.738 6.043 1 79.56 79 TYR A N 1
ATOM 595 C CA . TYR A 1 79 ? -45.625 -5.664 6.789 1 79.56 79 TYR A CA 1
ATOM 596 C C . TYR A 1 79 ? -44.781 -6.512 5.844 1 79.56 79 TYR A C 1
ATOM 598 O O . TYR A 1 79 ? -43.594 -6.672 6.059 1 79.56 79 TYR A O 1
ATOM 606 N N . ARG A 1 80 ? -45.438 -6.965 4.852 1 78 80 ARG A N 1
ATOM 607 C CA . ARG A 1 80 ? -44.719 -7.785 3.883 1 78 80 ARG A CA 1
ATOM 608 C C . ARG A 1 80 ? -43.656 -6.965 3.152 1 78 80 ARG A C 1
ATOM 610 O O . ARG A 1 80 ? -42.562 -7.457 2.895 1 78 80 ARG A O 1
ATOM 617 N N . ASP A 1 81 ? -44 -5.82 2.838 1 79.19 81 ASP A N 1
ATOM 618 C CA . ASP A 1 81 ? -43.062 -4.938 2.182 1 79.19 81 ASP A CA 1
ATOM 619 C C . ASP A 1 81 ? -41.844 -4.652 3.088 1 79.19 81 ASP A C 1
ATOM 621 O O . ASP A 1 81 ? -40.719 -4.656 2.633 1 79.19 81 ASP A O 1
ATOM 625 N N . LEU A 1 82 ? -42.125 -4.426 4.309 1 81.75 82 LEU A N 1
ATOM 626 C CA . LEU A 1 82 ? -41.062 -4.16 5.277 1 81.75 82 LEU A CA 1
ATOM 627 C C . LEU A 1 82 ? -40.219 -5.406 5.504 1 81.75 82 LEU A C 1
ATOM 629 O O . LEU A 1 82 ? -39 -5.309 5.652 1 81.75 82 LEU A O 1
ATOM 633 N N . GLU A 1 83 ? -40.906 -6.461 5.488 1 80.62 83 GLU A N 1
ATOM 634 C CA . GLU A 1 83 ? -40.188 -7.723 5.613 1 80.62 83 GLU A CA 1
ATOM 635 C C . GLU A 1 83 ? -39.25 -7.949 4.418 1 80.62 83 GLU A C 1
ATOM 637 O O . GLU A 1 83 ? -38.125 -8.375 4.582 1 80.62 83 GLU A O 1
ATOM 642 N N . SER A 1 84 ? -39.812 -7.695 3.336 1 81.5 84 SER A N 1
ATOM 643 C CA . SER A 1 84 ? -39 -7.809 2.129 1 81.5 84 SER A CA 1
ATOM 644 C C . SER A 1 84 ? -37.844 -6.832 2.156 1 81.5 84 SER A C 1
ATOM 646 O O . SER A 1 84 ? -36.719 -7.18 1.759 1 81.5 84 SER A O 1
ATOM 648 N N . GLN A 1 85 ? -38.094 -5.703 2.582 1 82.81 85 GLN A N 1
ATOM 649 C CA . GLN A 1 85 ? -37.062 -4.688 2.73 1 82.81 85 GLN A CA 1
ATOM 650 C C . GLN A 1 85 ? -35.969 -5.141 3.715 1 82.81 85 GLN A C 1
ATOM 652 O O . GLN A 1 85 ? -34.781 -4.996 3.445 1 82.81 85 GLN A O 1
ATOM 657 N N . VAL A 1 86 ? -36.406 -5.664 4.789 1 84.06 86 VAL A N 1
ATOM 658 C CA . VAL A 1 86 ? -35.469 -6.168 5.801 1 84.06 86 VAL A CA 1
ATOM 659 C C . VAL A 1 86 ? -34.625 -7.297 5.211 1 84.06 86 VAL A C 1
ATOM 661 O O . VAL A 1 86 ? -33.406 -7.352 5.426 1 84.06 86 VAL A O 1
ATOM 664 N N . GLN A 1 87 ? -35.281 -8.062 4.492 1 80.5 87 GLN A N 1
ATOM 665 C CA . GLN A 1 87 ? -34.562 -9.18 3.885 1 80.5 87 GLN A CA 1
ATOM 666 C C . GLN A 1 87 ? -33.531 -8.688 2.895 1 80.5 87 GLN A C 1
ATOM 668 O O . GLN A 1 87 ? -32.406 -9.195 2.867 1 80.5 87 GLN A O 1
ATOM 673 N N . GLU A 1 88 ? -33.875 -7.738 2.17 1 81.19 88 GLU A N 1
ATOM 674 C CA . GLU A 1 88 ? -32.938 -7.172 1.212 1 81.19 88 GLU A CA 1
ATOM 675 C C . GLU A 1 88 ? -31.781 -6.457 1.923 1 81.19 88 GLU A C 1
ATOM 677 O O . GLU A 1 88 ? -30.625 -6.578 1.517 1 81.19 88 GLU A O 1
ATOM 682 N N . TYR A 1 89 ? -32.156 -5.766 2.912 1 84 89 TYR A N 1
ATOM 683 C CA . TYR A 1 89 ? -31.125 -5.066 3.686 1 84 89 TYR A CA 1
ATOM 684 C C . TYR A 1 89 ? -30.203 -6.055 4.387 1 84 89 TYR A C 1
ATOM 686 O O . TYR A 1 89 ? -28.984 -5.844 4.449 1 84 89 TYR A O 1
ATOM 694 N N . GLU A 1 90 ? -30.781 -7.066 4.82 1 80.88 90 GLU A N 1
ATOM 695 C CA . GLU A 1 90 ? -29.984 -8.094 5.473 1 80.88 90 GLU A CA 1
ATOM 696 C C . GLU A 1 90 ? -29.016 -8.758 4.484 1 80.88 90 GLU A C 1
ATOM 698 O O . GLU A 1 90 ? -27.859 -8.992 4.805 1 80.88 90 GLU A O 1
ATOM 703 N N . LYS A 1 91 ? -29.562 -8.977 3.383 1 77.56 91 LYS A N 1
ATOM 704 C CA . LYS A 1 91 ? -28.734 -9.547 2.328 1 77.56 91 LYS A CA 1
ATOM 705 C C . LYS A 1 91 ? -27.578 -8.617 1.976 1 77.56 91 LYS A C 1
ATOM 707 O O . LYS A 1 91 ? -26.438 -9.062 1.821 1 77.56 91 LYS A O 1
ATOM 712 N N . LEU A 1 92 ? -27.875 -7.43 1.873 1 80.31 92 LEU A N 1
ATOM 713 C CA . LEU A 1 92 ? -26.859 -6.43 1.536 1 80.31 92 LEU A CA 1
ATOM 714 C C . LEU A 1 92 ? -25.859 -6.281 2.666 1 80.31 92 LEU A C 1
ATOM 716 O O . LEU A 1 92 ? -24.641 -6.188 2.416 1 80.31 92 LEU A O 1
ATOM 720 N N . LEU A 1 93 ? -26.375 -6.223 3.811 1 81.44 93 LEU A N 1
ATOM 721 C CA . LEU A 1 93 ? -25.5 -6.078 4.969 1 81.44 93 LEU A CA 1
ATOM 722 C C . LEU A 1 93 ? -24.578 -7.289 5.117 1 81.44 93 LEU A C 1
ATOM 724 O O . LEU A 1 93 ? -23.406 -7.148 5.438 1 81.44 93 LEU A O 1
ATOM 728 N N . ARG A 1 94 ? -25.188 -8.344 4.75 1 74.69 94 ARG A N 1
ATOM 729 C CA . ARG A 1 94 ? -24.375 -9.562 4.797 1 74.69 94 ARG A CA 1
ATOM 730 C C . ARG A 1 94 ? -23.297 -9.555 3.719 1 74.69 94 ARG A C 1
ATOM 732 O O . ARG A 1 94 ? -22.172 -10 3.955 1 74.69 94 ARG A O 1
ATOM 739 N N . ARG A 1 95 ? -23.688 -8.969 2.68 1 67.75 95 ARG A N 1
ATOM 740 C CA . ARG A 1 95 ? -22.766 -8.844 1.564 1 67.75 95 ARG A CA 1
ATOM 741 C C . ARG A 1 95 ? -21.609 -7.914 1.915 1 67.75 95 ARG A C 1
ATOM 743 O O . ARG A 1 95 ? -20.453 -8.211 1.619 1 67.75 95 ARG A O 1
ATOM 750 N N . VAL A 1 96 ? -21.969 -6.836 2.504 1 75.12 96 VAL A N 1
ATOM 751 C CA . VAL A 1 96 ? -20.984 -5.773 2.705 1 75.12 96 VAL A CA 1
ATOM 752 C C . VAL A 1 96 ? -20.25 -5.996 4.02 1 75.12 96 VAL A C 1
ATOM 754 O O . VAL A 1 96 ? -19.172 -5.434 4.238 1 75.12 96 VAL A O 1
ATOM 757 N N . GLN A 1 97 ? -20.797 -6.77 4.773 1 71.94 97 GLN A N 1
ATOM 758 C CA . GLN A 1 97 ? -20.281 -7.008 6.117 1 71.94 97 GLN A CA 1
ATOM 759 C C . GLN A 1 97 ? -18.781 -7.32 6.078 1 71.94 97 GLN A C 1
ATOM 761 O O . GLN A 1 97 ? -18.031 -6.852 6.93 1 71.94 97 GLN A O 1
ATOM 766 N N . PHE A 1 98 ? -18.531 -7.887 4.965 1 60 98 PHE A N 1
ATOM 767 C CA . PHE A 1 98 ? -17.156 -8.383 4.934 1 60 98 PHE A CA 1
ATOM 768 C C . PHE A 1 98 ? -16.281 -7.496 4.066 1 60 98 PHE A C 1
ATOM 770 O O . PHE A 1 98 ? -15.086 -7.777 3.881 1 60 98 PHE A O 1
ATOM 777 N N . ARG A 1 99 ? -16.859 -6.617 3.559 1 61.25 99 ARG A N 1
ATOM 778 C CA . ARG A 1 99 ? -16.156 -5.742 2.633 1 61.25 99 ARG A CA 1
ATOM 779 C C . ARG A 1 99 ? -15.852 -4.391 3.277 1 61.25 99 ARG A C 1
ATOM 781 O O . ARG A 1 99 ? -15.25 -3.518 2.648 1 61.25 99 ARG A O 1
ATOM 788 N N . VAL A 1 100 ? -16.344 -4.355 4.484 1 66.5 100 VAL A N 1
ATOM 789 C CA . VAL A 1 100 ? -16.156 -3.104 5.215 1 66.5 100 VAL A CA 1
ATOM 790 C C . VAL A 1 100 ? -15.117 -3.299 6.32 1 66.5 100 VAL A C 1
ATOM 792 O O . VAL A 1 100 ? -14.602 -4.402 6.508 1 66.5 100 VAL A O 1
ATOM 795 N N . SER A 1 101 ? -14.742 -2.232 6.887 1 60.88 101 SER A N 1
ATOM 796 C CA . SER A 1 101 ? -13.805 -2.289 8 1 60.88 101 SER A CA 1
ATOM 797 C C . SER A 1 101 ? -14.289 -3.246 9.086 1 60.88 101 SER A C 1
ATOM 799 O O . SER A 1 101 ? -15.492 -3.475 9.227 1 60.88 101 SER A O 1
ATOM 801 N N . PRO A 1 102 ? -13.43 -3.916 9.719 1 57.97 102 PRO A N 1
ATOM 802 C CA . PRO A 1 102 ? -13.828 -4.863 10.758 1 57.97 102 PRO A CA 1
ATOM 803 C C . PRO A 1 102 ? -14.805 -4.254 11.758 1 57.97 102 PRO A C 1
ATOM 805 O O . PRO A 1 102 ? -15.734 -4.93 12.219 1 57.97 102 PRO A O 1
ATOM 808 N N . GLU A 1 103 ? -14.523 -3.037 12.008 1 60.19 103 GLU A N 1
ATOM 809 C CA . GLU A 1 103 ? -15.43 -2.377 12.938 1 60.19 103 GLU A CA 1
ATOM 810 C C . GLU A 1 103 ? -16.844 -2.312 12.383 1 60.19 103 GLU A C 1
ATOM 812 O O . GLU A 1 103 ? -17.812 -2.641 13.078 1 60.19 103 GLU A O 1
ATOM 817 N N . ASP A 1 104 ? -16.859 -1.979 11.18 1 70.19 104 ASP A N 1
ATOM 818 C CA . ASP A 1 104 ? -18.172 -1.89 10.539 1 70.19 104 ASP A CA 1
ATOM 819 C C . ASP A 1 104 ? -18.766 -3.275 10.32 1 70.19 104 ASP A C 1
ATOM 821 O O . ASP A 1 104 ? -19.984 -3.461 10.461 1 70.19 104 ASP A O 1
ATOM 825 N N . GLY A 1 105 ? -17.922 -4.117 10.062 1 70.5 105 GLY A N 1
ATOM 826 C CA . GLY A 1 105 ? -18.391 -5.484 9.898 1 70.5 105 GLY A CA 1
ATOM 827 C C . GLY A 1 105 ? -18.984 -6.066 11.164 1 70.5 105 GLY A C 1
ATOM 828 O O . GLY A 1 105 ? -20.031 -6.719 11.109 1 70.5 105 GLY A O 1
ATOM 829 N N . ASP A 1 106 ? -18.328 -5.715 12.242 1 65.56 106 ASP A N 1
ATOM 830 C CA . ASP A 1 106 ? -18.859 -6.156 13.523 1 65.56 106 ASP A CA 1
ATOM 831 C C . ASP A 1 106 ? -20.188 -5.484 13.836 1 65.56 106 ASP A C 1
ATOM 833 O O . ASP A 1 106 ? -21.109 -6.125 14.352 1 65.56 106 ASP A O 1
ATOM 837 N N . LEU A 1 107 ? -20.188 -4.258 13.523 1 73.69 107 LEU A N 1
ATOM 838 C CA . LEU A 1 107 ? -21.438 -3.533 13.734 1 73.69 107 LEU A CA 1
ATOM 839 C C . LEU A 1 107 ? -22.562 -4.148 12.906 1 73.69 107 LEU A C 1
ATOM 841 O O . LEU A 1 107 ? -23.688 -4.293 13.391 1 73.69 107 LEU A O 1
ATOM 845 N N . ILE A 1 108 ? -22.219 -4.512 11.789 1 78.75 108 ILE A N 1
ATOM 846 C CA . ILE A 1 108 ? -23.219 -5.145 10.922 1 78.75 108 ILE A CA 1
ATOM 847 C C . ILE A 1 108 ? -23.625 -6.496 11.508 1 78.75 108 ILE A C 1
ATOM 849 O O . ILE A 1 108 ? -24.812 -6.805 11.602 1 78.75 108 ILE A O 1
ATOM 853 N N . ALA A 1 109 ? -22.672 -7.164 11.969 1 72.19 109 ALA A N 1
ATOM 854 C CA . ALA A 1 109 ? -22.938 -8.484 12.547 1 72.19 109 ALA A CA 1
ATOM 855 C C . ALA A 1 109 ? -23.797 -8.367 13.805 1 72.19 109 ALA A C 1
ATOM 857 O O . ALA A 1 109 ? -24.75 -9.125 13.977 1 72.19 109 ALA A O 1
ATOM 858 N N . GLN A 1 110 ? -23.453 -7.492 14.578 1 70.38 110 GLN A N 1
ATOM 859 C CA . GLN A 1 110 ? -24.219 -7.285 15.805 1 70.38 110 GLN A CA 1
ATOM 860 C C . GLN A 1 110 ? -25.641 -6.855 15.508 1 70.38 110 GLN A C 1
ATOM 862 O O . GLN A 1 110 ? -26.594 -7.34 16.141 1 70.38 110 GLN A O 1
ATOM 867 N N . THR A 1 111 ? -25.734 -5.988 14.617 1 77.25 111 THR A N 1
ATOM 868 C CA . THR A 1 111 ? -27.078 -5.512 14.266 1 77.25 111 THR A CA 1
ATOM 869 C C . THR A 1 111 ? -27.906 -6.637 13.656 1 77.25 111 THR A C 1
ATOM 871 O O . THR A 1 111 ? -29.078 -6.793 13.977 1 77.25 111 THR A O 1
ATOM 874 N N . LEU A 1 112 ? -27.25 -7.359 12.914 1 77.25 112 LEU A N 1
ATOM 875 C CA . LEU A 1 112 ? -27.953 -8.484 12.297 1 77.25 112 LEU A CA 1
ATOM 876 C C . LEU A 1 112 ? -28.312 -9.539 13.336 1 77.25 112 LEU A C 1
ATOM 878 O O . LEU A 1 112 ? -29.406 -10.109 13.289 1 77.25 112 LEU A O 1
ATOM 882 N N . ALA A 1 113 ? -27.406 -9.742 14.227 1 67 113 ALA A N 1
ATOM 883 C CA . ALA A 1 113 ? -27.672 -10.688 15.305 1 67 113 ALA A CA 1
ATOM 884 C C . ALA A 1 113 ? -28.797 -10.195 16.203 1 67 113 ALA A C 1
ATOM 886 O O . ALA A 1 113 ? -29.625 -10.977 16.656 1 67 113 ALA A O 1
ATOM 887 N N . HIS A 1 114 ? -28.781 -9.016 16.5 1 66.94 114 HIS A N 1
ATOM 888 C CA . HIS A 1 114 ? -29.797 -8.406 17.328 1 66.94 114 HIS A CA 1
ATOM 889 C C . HIS A 1 114 ? -31.188 -8.633 16.75 1 66.94 114 HIS A C 1
ATOM 891 O O . HIS A 1 114 ? -32.125 -8.914 17.5 1 66.94 114 HIS A O 1
ATOM 897 N N . TYR A 1 115 ? -31.344 -8.531 15.5 1 63.78 115 TYR A N 1
ATOM 898 C CA . TYR A 1 115 ? -32.656 -8.641 14.898 1 63.78 115 TYR A CA 1
ATOM 899 C C . TYR A 1 115 ? -32.906 -10.047 14.383 1 63.78 115 TYR A C 1
ATOM 901 O O . TYR A 1 115 ? -34.062 -10.414 14.086 1 63.78 115 TYR A O 1
ATOM 909 N N . SER A 1 116 ? -32 -10.805 14.086 1 56.66 116 SER A N 1
ATOM 910 C CA . SER A 1 116 ? -32.219 -12.203 13.742 1 56.66 116 SER A CA 1
ATOM 911 C C . SER A 1 116 ? -32.812 -12.984 14.906 1 56.66 116 SER A C 1
ATOM 913 O O . SER A 1 116 ? -33.5 -13.977 14.703 1 56.66 116 SER A O 1
ATOM 915 N N . GLU A 1 117 ? -32.625 -12.781 16.094 1 45.19 117 GLU A N 1
ATOM 916 C CA . GLU A 1 117 ? -33.188 -13.523 17.219 1 45.19 117 GLU A CA 1
ATOM 917 C C . GLU A 1 117 ? -34.719 -13.492 17.172 1 45.19 117 GLU A C 1
ATOM 919 O O . GLU A 1 117 ? -35.375 -14.367 17.734 1 45.19 117 GLU A O 1
ATOM 924 N N . THR A 1 118 ? -35.5 -12.555 16.719 1 39.28 118 THR A N 1
ATOM 925 C CA . THR A 1 118 ? -36.938 -12.609 16.875 1 39.28 118 THR A CA 1
ATOM 926 C C . THR A 1 118 ? -37.562 -13.594 15.883 1 39.28 118 THR A C 1
ATOM 928 O O . THR A 1 118 ? -38.75 -13.883 15.945 1 39.28 118 THR A O 1
ATOM 931 N N . SER A 1 119 ? -37.344 -13.781 14.672 1 35.19 119 SER A N 1
ATOM 932 C CA . SER A 1 119 ? -37.969 -14.883 13.93 1 35.19 119 SER A CA 1
ATOM 933 C C . SER A 1 119 ? -37.562 -16.234 14.523 1 35.19 119 SER A C 1
ATOM 935 O O . SER A 1 119 ? -36.562 -16.328 15.258 1 35.19 119 SER A O 1
ATOM 937 N N . ASP A 1 120 ? -38.469 -17.5 14.109 1 32.06 120 ASP A N 1
ATOM 938 C CA . ASP A 1 120 ? -38.344 -18.875 14.57 1 32.06 120 ASP A CA 1
ATOM 939 C C . ASP A 1 120 ? -36.875 -19.328 14.609 1 32.06 120 ASP A C 1
ATOM 941 O O . ASP A 1 120 ? -36.594 -20.484 14.914 1 32.06 120 ASP A O 1
ATOM 945 N N . MET A 1 121 ? -36.125 -18.828 13.789 1 28.66 121 MET A N 1
ATOM 946 C CA . MET A 1 121 ? -34.812 -19.469 13.898 1 28.66 121 MET A CA 1
ATOM 947 C C . MET A 1 121 ? -34.188 -19.188 15.258 1 28.66 121 MET A C 1
ATOM 949 O O . MET A 1 121 ? -33.156 -18.5 15.344 1 28.66 121 MET A O 1
ATOM 953 N N . LYS A 1 122 ? -34.844 -18.922 16.281 1 31.48 122 LYS A N 1
ATOM 954 C CA . LYS A 1 122 ? -34.406 -19.141 17.656 1 31.48 122 LYS A CA 1
ATOM 955 C C . LYS A 1 122 ? -33.625 -20.469 17.766 1 31.48 122 LYS A C 1
ATOM 957 O O . LYS A 1 122 ? -32.844 -20.656 18.703 1 31.48 122 LYS A O 1
ATOM 962 N N . GLY A 1 123 ? -34.344 -21.625 17.312 1 28.36 123 GLY A N 1
ATOM 963 C CA . GLY A 1 123 ? -33.719 -22.922 17.531 1 28.36 123 GLY A CA 1
ATOM 964 C C . GLY A 1 123 ? -32.312 -23 16.984 1 28.36 123 GLY A C 1
ATOM 965 O O . GLY A 1 123 ? -31.453 -23.703 17.531 1 28.36 123 GLY A O 1
ATOM 966 N N . THR A 1 124 ? -32.281 -22.922 15.594 1 28.23 124 THR A N 1
ATOM 967 C CA . THR A 1 124 ? -31.047 -23.328 14.945 1 28.23 124 THR A CA 1
ATOM 968 C C . THR A 1 124 ? -29.953 -22.297 15.172 1 28.23 124 THR A C 1
ATOM 970 O O . THR A 1 124 ? -28.766 -22.578 14.969 1 28.23 124 THR A O 1
ATOM 973 N N . VAL A 1 125 ? -30.297 -21.109 15.219 1 29.75 125 VAL A N 1
ATOM 974 C CA . VAL A 1 125 ? -29.188 -20.188 15.391 1 29.75 125 VAL A CA 1
ATOM 975 C C . VAL A 1 125 ? -28.766 -20.156 16.859 1 29.75 125 VAL A C 1
ATOM 977 O O . VAL A 1 125 ? -27.891 -19.359 17.234 1 29.75 125 VAL A O 1
ATOM 980 N N . THR A 1 126 ? -29.641 -20.5 17.766 1 30.73 126 THR A N 1
ATOM 981 C CA . THR A 1 126 ? -29.156 -20.75 19.125 1 30.73 126 THR A CA 1
ATOM 982 C C . THR A 1 126 ? -27.938 -21.656 19.109 1 30.73 126 THR A C 1
ATOM 984 O O . THR A 1 126 ? -27.406 -22 20.156 1 30.73 126 THR A O 1
ATOM 987 N N . ASP A 1 127 ? -28.109 -22.688 18.25 1 27.42 127 ASP A N 1
ATOM 988 C CA . ASP A 1 127 ? -26.781 -23.266 18.219 1 27.42 127 ASP A CA 1
ATOM 989 C C . ASP A 1 127 ? -25.719 -22.172 18.078 1 27.42 127 ASP A C 1
ATOM 991 O O . ASP A 1 127 ? -25.516 -21.641 16.984 1 27.42 127 ASP A O 1
ATOM 995 N N . ARG A 1 128 ? -25.734 -21.188 18.969 1 30.5 128 ARG A N 1
ATOM 996 C CA . ARG A 1 128 ? -24.438 -20.703 19.406 1 30.5 128 ARG A CA 1
ATOM 997 C C . ARG A 1 128 ? -23.312 -21.547 18.812 1 30.5 128 ARG A C 1
ATOM 999 O O . ARG A 1 128 ? -22.922 -22.562 19.406 1 30.5 128 ARG A O 1
ATOM 1006 N N . GLY A 1 129 ? -23.688 -22.141 17.75 1 30.31 129 GLY A N 1
ATOM 1007 C CA . GLY A 1 129 ? -22.531 -22.828 17.203 1 30.31 129 GLY A CA 1
ATOM 1008 C C . GLY A 1 129 ? -21.219 -22.344 17.781 1 30.31 129 GLY A C 1
ATOM 1009 O O . GLY A 1 129 ? -21.062 -21.156 18.062 1 30.31 129 GLY A O 1
ATOM 1010 N N . GLN A 1 130 ? -20.797 -23.125 18.547 1 30.92 130 GLN A N 1
ATOM 1011 C CA . GLN A 1 130 ? -19.484 -22.969 19.156 1 30.92 130 GLN A CA 1
ATOM 1012 C C . GLN A 1 130 ? -18.609 -22.016 18.359 1 30.92 130 GLN A C 1
ATOM 1014 O O . GLN A 1 130 ? -18.453 -22.172 17.141 1 30.92 130 GLN A O 1
ATOM 1019 N N . SER A 1 131 ? -18.844 -20.734 18.469 1 35.19 131 SER A N 1
ATOM 1020 C CA . SER A 1 131 ? -17.656 -19.969 18.125 1 35.19 131 SER A CA 1
ATOM 1021 C C . SER A 1 131 ? -16.453 -20.875 17.875 1 35.19 131 SER A C 1
ATOM 1023 O O . SER A 1 131 ? -15.734 -21.219 18.812 1 35.19 131 SER A O 1
ATOM 1025 N N . GLN A 1 132 ? -16.859 -22 17.469 1 34.69 132 GLN A N 1
ATOM 1026 C CA . GLN A 1 132 ? -15.641 -22.703 17.094 1 34.69 132 GLN A CA 1
ATOM 1027 C C . GLN A 1 132 ? -14.539 -21.734 16.672 1 34.69 132 GLN A C 1
ATOM 1029 O O . GLN A 1 132 ? -14.617 -21.141 15.594 1 34.69 132 GLN A O 1
ATOM 1034 N N . ALA A 1 133 ? -14.172 -21 17.594 1 36.53 133 ALA A N 1
ATOM 1035 C CA . ALA A 1 133 ? -13.016 -20.125 17.547 1 36.53 133 ALA A CA 1
ATOM 1036 C C . ALA A 1 133 ? -12.023 -20.562 16.484 1 36.53 133 ALA A C 1
ATOM 1038 O O . ALA A 1 133 ? -11.781 -21.766 16.297 1 36.53 133 ALA A O 1
ATOM 1039 N N . ILE A 1 134 ? -12.133 -20.062 15.289 1 44.22 134 ILE A N 1
ATOM 1040 C CA . ILE A 1 134 ? -10.852 -20.234 14.609 1 44.22 134 ILE A CA 1
ATOM 1041 C C . ILE A 1 134 ? -9.773 -20.625 15.617 1 44.22 134 ILE A C 1
ATOM 1043 O O . ILE A 1 134 ? -9.672 -20.031 16.688 1 44.22 134 ILE A O 1
ATOM 1047 N N . GLY A 1 135 ? -9.578 -21.828 15.75 1 42.09 135 GLY A N 1
ATOM 1048 C CA . GLY A 1 135 ? -8.461 -22.094 16.656 1 42.09 135 GLY A CA 1
ATOM 1049 C C . GLY A 1 135 ? -7.555 -20.891 16.844 1 42.09 135 GLY A C 1
ATOM 1050 O O . GLY A 1 135 ? -7.219 -20.203 15.875 1 42.09 135 GLY A O 1
ATOM 1051 N N . ASP A 1 136 ? -7.559 -20.234 18.109 1 48.75 136 ASP A N 1
ATOM 1052 C CA . ASP A 1 136 ? -6.773 -19.141 18.672 1 48.75 136 ASP A CA 1
ATOM 1053 C C . ASP A 1 136 ? -5.469 -18.938 17.906 1 48.75 136 ASP A C 1
ATOM 1055 O O . ASP A 1 136 ? -5.012 -17.812 17.734 1 48.75 136 ASP A O 1
ATOM 1059 N N . GLY A 1 137 ? -5.105 -20.078 17.25 1 46.88 137 GLY A N 1
ATOM 1060 C CA . GLY A 1 137 ? -3.781 -20.047 16.656 1 46.88 137 GLY A CA 1
ATOM 1061 C C . GLY A 1 137 ? -3.752 -19.359 15.305 1 46.88 137 GLY A C 1
ATOM 1062 O O . GLY A 1 137 ? -2.838 -18.578 15.016 1 46.88 137 GLY A O 1
ATOM 1063 N N . ALA A 1 138 ? -4.816 -19.672 14.484 1 51.72 138 ALA A N 1
ATOM 1064 C CA . ALA A 1 138 ? -4.805 -19.141 13.125 1 51.72 138 ALA A CA 1
ATOM 1065 C C . ALA A 1 138 ? -5.039 -17.625 13.125 1 51.72 138 ALA A C 1
ATOM 1067 O O . ALA A 1 138 ? -4.391 -16.891 12.375 1 51.72 138 ALA A O 1
ATOM 1068 N N . VAL A 1 139 ? -5.996 -17.203 13.898 1 52.75 139 VAL A N 1
ATOM 1069 C CA . VAL A 1 139 ? -6.23 -15.773 14.039 1 52.75 139 VAL A CA 1
ATOM 1070 C C . VAL A 1 139 ? -4.973 -15.086 14.57 1 52.75 139 VAL A C 1
ATOM 1072 O O . VAL A 1 139 ? -4.629 -13.984 14.133 1 52.75 139 VAL A O 1
ATOM 1075 N N . TYR A 1 140 ? -4.281 -15.906 15.18 1 53.56 140 TYR A N 1
ATOM 1076 C CA . TYR A 1 140 ? -3.061 -15.383 15.781 1 53.56 140 TYR A CA 1
ATOM 1077 C C . TYR A 1 140 ? -2 -15.109 14.727 1 53.56 140 TYR A C 1
ATOM 1079 O O . TYR A 1 140 ? -1.315 -14.086 14.773 1 53.56 140 TYR A O 1
ATOM 1087 N N . ALA A 1 141 ? -2.078 -15.945 13.773 1 58.28 141 ALA A N 1
ATOM 1088 C CA . ALA A 1 141 ? -1.046 -15.805 12.75 1 58.28 141 ALA A CA 1
ATOM 1089 C C . ALA A 1 141 ? -1.339 -14.625 11.828 1 58.28 141 ALA A C 1
ATOM 1091 O O . ALA A 1 141 ? -0.431 -14.086 11.188 1 58.28 141 ALA A O 1
ATOM 1092 N N . ILE A 1 142 ? -2.553 -14.242 11.891 1 65.75 142 ILE A N 1
ATOM 1093 C CA . ILE A 1 142 ? -2.955 -13.141 11.016 1 65.75 142 ILE A CA 1
ATOM 1094 C C . ILE A 1 142 ? -2.771 -11.812 11.742 1 65.75 142 ILE A C 1
ATOM 1096 O O . ILE A 1 142 ? -2.4 -10.805 11.133 1 65.75 142 ILE A O 1
ATOM 1100 N N . GLU A 1 143 ? -2.812 -11.898 13.062 1 69.5 143 GLU A N 1
ATOM 1101 C CA . GLU A 1 143 ? -2.881 -10.641 13.805 1 69.5 143 GLU A CA 1
ATOM 1102 C C . GLU A 1 143 ? -1.546 -10.32 14.469 1 69.5 143 GLU A C 1
ATOM 1104 O O . GLU A 1 143 ? -1.296 -9.172 14.852 1 69.5 143 GLU A O 1
ATOM 1109 N N . CYS A 1 144 ? -0.823 -11.398 14.602 1 76.25 144 CYS A N 1
ATOM 1110 C CA . CYS A 1 144 ? 0.354 -11.188 15.438 1 76.25 144 CYS A CA 1
ATOM 1111 C C . CYS A 1 144 ? 1.589 -11.828 14.812 1 76.25 144 CYS A C 1
ATOM 1113 O O . CYS A 1 144 ? 1.474 -12.727 13.977 1 76.25 144 CYS A O 1
ATOM 1115 N N . VAL A 1 145 ? 2.641 -11.211 15.117 1 80.19 145 VAL A N 1
ATOM 1116 C CA . VAL A 1 145 ? 3.932 -11.812 14.805 1 80.19 145 VAL A CA 1
ATOM 1117 C C . VAL A 1 145 ? 4.508 -12.477 16.062 1 80.19 145 VAL A C 1
ATOM 1119 O O . VAL A 1 145 ? 4.496 -11.883 17.141 1 80.19 145 VAL A O 1
ATOM 1122 N N . GLN A 1 146 ? 4.969 -13.641 15.93 1 77.81 146 GLN A N 1
ATOM 1123 C CA . GLN A 1 146 ? 5.453 -14.383 17.094 1 77.81 146 GLN A CA 1
ATOM 1124 C C . GLN A 1 146 ? 6.977 -14.461 17.094 1 77.81 146 GLN A C 1
ATOM 1126 O O . GLN A 1 146 ? 7.574 -14.891 18.094 1 77.81 146 GLN A O 1
ATOM 1131 N N . GLN A 1 147 ? 7.566 -13.945 16.078 1 78.5 147 GLN A N 1
ATOM 1132 C CA . GLN A 1 147 ? 9.016 -14.07 15.953 1 78.5 147 GLN A CA 1
ATOM 1133 C C . GLN A 1 147 ? 9.688 -12.703 15.992 1 78.5 147 GLN A C 1
ATOM 1135 O O . GLN A 1 147 ? 9.055 -11.68 15.711 1 78.5 147 GLN A O 1
ATOM 1140 N N . ASP A 1 148 ? 10.914 -12.773 16.484 1 76.06 148 ASP A N 1
ATOM 1141 C CA . ASP A 1 148 ? 11.742 -11.578 16.359 1 76.06 148 ASP A CA 1
ATOM 1142 C C . ASP A 1 148 ? 12.516 -11.586 15.031 1 76.06 148 ASP A C 1
ATOM 1144 O O . ASP A 1 148 ? 13.625 -12.117 14.953 1 76.06 148 ASP A O 1
ATOM 1148 N N . LEU A 1 149 ? 12.023 -10.984 14.18 1 76 149 LEU A N 1
ATOM 1149 C CA . LEU A 1 149 ? 12.547 -11.016 12.812 1 76 149 LEU A CA 1
ATOM 1150 C C . LEU A 1 149 ? 13.773 -10.117 12.688 1 76 149 LEU A C 1
ATOM 1152 O O . LEU A 1 149 ? 14.523 -10.227 11.719 1 76 149 LEU A O 1
ATOM 1156 N N . HIS A 1 150 ? 13.992 -9.336 13.625 1 74.5 150 HIS A N 1
ATOM 1157 C CA . HIS A 1 150 ? 15.102 -8.391 13.531 1 74.5 150 HIS A CA 1
ATOM 1158 C C . HIS A 1 150 ? 16.375 -8.992 14.109 1 74.5 150 HIS A C 1
ATOM 1160 O O . HIS A 1 150 ? 17.453 -8.875 13.5 1 74.5 150 HIS A O 1
ATOM 1166 N N . SER A 1 151 ? 16.281 -9.633 15.188 1 73.38 151 SER A N 1
ATOM 1167 C CA . SER A 1 151 ? 17.469 -10.055 15.906 1 73.38 151 SER A CA 1
ATOM 1168 C C . SER A 1 151 ? 17.984 -11.391 15.383 1 73.38 151 SER A C 1
ATOM 1170 O O . SER A 1 151 ? 19.172 -11.703 15.508 1 73.38 151 SER A O 1
ATOM 1172 N N . SER A 1 152 ? 17.078 -12.117 14.773 1 77.75 152 SER A N 1
ATOM 1173 C CA . SER A 1 152 ? 17.469 -13.43 14.297 1 77.75 152 SER A CA 1
ATOM 1174 C C . SER A 1 152 ? 18.078 -13.352 12.898 1 77.75 152 SER A C 1
ATOM 1176 O O . SER A 1 152 ? 17.406 -12.961 11.945 1 77.75 152 SER A O 1
ATOM 1178 N N . LYS A 1 153 ? 19.266 -13.805 12.773 1 77.19 153 LYS A N 1
ATOM 1179 C CA . LYS A 1 153 ? 19.969 -13.773 11.5 1 77.19 153 LYS A CA 1
ATOM 1180 C C . LYS A 1 153 ? 19.328 -14.734 10.492 1 77.19 153 LYS A C 1
ATOM 1182 O O . LYS A 1 153 ? 19.422 -14.516 9.281 1 77.19 153 LYS A O 1
ATOM 1187 N N . THR A 1 154 ? 18.75 -15.703 11.047 1 81.75 154 THR A N 1
ATOM 1188 C CA . THR A 1 154 ? 18.172 -16.703 10.164 1 81.75 154 THR A CA 1
ATOM 1189 C C . THR A 1 154 ? 16.766 -16.297 9.719 1 81.75 154 THR A C 1
ATOM 1191 O O . THR A 1 154 ? 16.312 -16.672 8.641 1 81.75 154 THR A O 1
ATOM 1194 N N . LEU A 1 155 ? 16.141 -15.484 10.516 1 87.31 155 LEU A N 1
ATOM 1195 C CA . LEU A 1 155 ? 14.75 -15.133 10.203 1 87.31 155 LEU A CA 1
ATOM 1196 C C . LEU A 1 155 ? 14.688 -13.828 9.414 1 87.31 155 LEU A C 1
ATOM 1198 O O . LEU A 1 155 ? 13.734 -13.586 8.68 1 87.31 155 LEU A O 1
ATOM 1202 N N . GLN A 1 156 ? 15.703 -13.062 9.469 1 86.31 156 GLN A N 1
ATOM 1203 C CA . GLN A 1 156 ? 15.719 -11.75 8.836 1 86.31 156 GLN A CA 1
ATOM 1204 C C . GLN A 1 156 ? 15.57 -11.875 7.32 1 86.31 156 GLN A C 1
ATOM 1206 O O . GLN A 1 156 ? 14.781 -11.156 6.707 1 86.31 156 GLN A O 1
ATOM 1211 N N . PRO A 1 157 ? 16.266 -12.836 6.73 1 88.5 157 PRO A N 1
ATOM 1212 C CA . PRO A 1 157 ? 16.125 -12.953 5.277 1 88.5 157 PRO A CA 1
ATOM 1213 C C . PRO A 1 157 ? 14.742 -13.445 4.852 1 88.5 157 PRO A C 1
ATOM 1215 O O . PRO A 1 157 ? 14.297 -13.156 3.736 1 88.5 157 PRO A O 1
ATOM 1218 N N . ILE A 1 158 ? 14.117 -14.227 5.648 1 91.06 158 ILE A N 1
ATOM 1219 C CA . ILE A 1 158 ? 12.797 -14.758 5.316 1 91.06 158 ILE A CA 1
ATOM 1220 C C . ILE A 1 158 ? 11.742 -13.672 5.488 1 91.06 158 ILE A C 1
ATOM 1222 O O . ILE A 1 158 ? 10.828 -13.555 4.672 1 91.06 158 ILE A O 1
ATOM 1226 N N . GLY A 1 159 ? 11.891 -12.859 6.566 1 91.25 159 GLY A N 1
ATOM 1227 C CA . GLY A 1 159 ? 10.922 -11.828 6.863 1 91.25 159 GLY A CA 1
ATOM 1228 C C . GLY A 1 159 ? 9.617 -12.375 7.418 1 91.25 159 GLY A C 1
ATOM 1229 O O . GLY A 1 159 ? 9.531 -13.555 7.758 1 91.25 159 GLY A O 1
ATOM 1230 N N . PHE A 1 160 ? 8.656 -11.508 7.477 1 91.25 160 PHE A N 1
ATOM 1231 C CA . PHE A 1 160 ? 7.352 -11.875 8.008 1 91.25 160 PHE A CA 1
ATOM 1232 C C . PHE A 1 160 ? 6.582 -12.734 7.012 1 91.25 160 PHE A C 1
ATOM 1234 O O . PHE A 1 160 ? 6.613 -12.477 5.809 1 91.25 160 PHE A O 1
ATOM 1241 N N . ILE A 1 161 ? 6.023 -13.781 7.512 1 92.94 161 ILE A N 1
ATOM 1242 C CA . ILE A 1 161 ? 5.176 -14.656 6.703 1 92.94 161 ILE A CA 1
ATOM 1243 C C . ILE A 1 161 ? 3.742 -14.617 7.23 1 92.94 161 ILE A C 1
ATOM 1245 O O . ILE A 1 161 ? 3.504 -14.867 8.414 1 92.94 161 ILE A O 1
ATOM 1249 N N . GLY A 1 162 ? 2.801 -14.328 6.336 1 90.88 162 GLY A N 1
ATOM 1250 C CA . GLY A 1 162 ? 1.417 -14.141 6.742 1 90.88 162 GLY A CA 1
ATOM 1251 C C . GLY A 1 162 ? 0.554 -15.367 6.512 1 90.88 162 GLY A C 1
ATOM 1252 O O . GLY A 1 162 ? 1.045 -16.406 6.055 1 90.88 162 GLY A O 1
ATOM 1253 N N . GLY A 1 163 ? -0.685 -15.25 6.703 1 87 163 GLY A N 1
ATOM 1254 C CA . GLY A 1 163 ? -1.647 -16.328 6.789 1 87 163 GLY A CA 1
ATOM 1255 C C . GLY A 1 163 ? -1.858 -17.047 5.465 1 87 163 GLY A C 1
ATOM 1256 O O . GLY A 1 163 ? -1.907 -18.281 5.418 1 87 163 GLY A O 1
ATOM 1257 N N . PRO A 1 164 ? -1.941 -16.375 4.379 1 90.69 164 PRO A N 1
ATOM 1258 C CA . PRO A 1 164 ? -2.244 -17.047 3.109 1 90.69 164 PRO A CA 1
ATOM 1259 C C . PRO A 1 164 ? -1.063 -17.844 2.566 1 90.69 164 PRO A C 1
ATOM 1261 O O . PRO A 1 164 ? -1.227 -18.641 1.639 1 90.69 164 PRO A O 1
ATOM 1264 N N . SER A 1 165 ? 0.068 -17.672 3.15 1 94.56 165 SER A N 1
ATOM 1265 C CA . SER A 1 165 ? 1.264 -18.312 2.617 1 94.56 165 SER A CA 1
ATOM 1266 C C . SER A 1 165 ? 1.314 -19.781 3.002 1 94.56 165 SER A C 1
ATOM 1268 O O . SER A 1 165 ? 1 -20.156 4.137 1 94.56 165 SER A O 1
ATOM 1270 N N . GLU A 1 166 ? 1.676 -20.625 2.123 1 95.12 166 GLU A N 1
ATOM 1271 C CA . GLU A 1 166 ? 1.822 -22.047 2.41 1 95.12 166 GLU A CA 1
ATOM 1272 C C . GLU A 1 166 ? 2.938 -22.297 3.42 1 95.12 166 GLU A C 1
ATOM 1274 O O . GLU A 1 166 ? 2.924 -23.312 4.133 1 95.12 166 GLU A O 1
ATOM 1279 N N . LEU A 1 167 ? 3.869 -21.359 3.475 1 93.88 167 LEU A N 1
ATOM 1280 C CA . LEU A 1 167 ? 4.922 -21.484 4.48 1 93.88 167 LEU A CA 1
ATOM 1281 C C . LEU A 1 167 ? 4.34 -21.391 5.887 1 93.88 167 LEU A C 1
ATOM 1283 O O . LEU A 1 167 ? 4.812 -22.062 6.805 1 93.88 167 LEU A O 1
ATOM 1287 N N . SER A 1 168 ? 3.436 -20.5 6.016 1 91.38 168 SER A N 1
ATOM 1288 C CA . SER A 1 168 ? 2.768 -20.391 7.309 1 91.38 168 SER A CA 1
ATOM 1289 C C . SER A 1 168 ? 2.008 -21.672 7.645 1 91.38 168 SER A C 1
ATOM 1291 O O . SER A 1 168 ? 1.988 -22.109 8.797 1 91.38 168 SER A O 1
ATOM 1293 N N . TRP A 1 169 ? 1.436 -22.281 6.664 1 91.19 169 TRP A N 1
ATOM 1294 C CA . TRP A 1 169 ? 0.682 -23.516 6.859 1 91.19 169 TRP A CA 1
ATOM 1295 C C . TRP A 1 169 ? 1.603 -24.656 7.277 1 91.19 169 TRP A C 1
ATOM 1297 O O . TRP A 1 169 ? 1.283 -25.422 8.195 1 91.19 169 TRP A O 1
ATOM 1307 N N . ILE A 1 170 ? 2.676 -24.703 6.59 1 92.12 170 ILE A N 1
ATOM 1308 C CA . ILE A 1 170 ? 3.621 -25.766 6.871 1 92.12 170 ILE A CA 1
ATOM 1309 C C . ILE A 1 170 ? 4.246 -25.562 8.25 1 92.12 170 ILE A C 1
ATOM 1311 O O . ILE A 1 170 ? 4.535 -26.531 8.961 1 92.12 170 ILE A O 1
ATOM 1315 N N . GLN A 1 171 ? 4.504 -24.344 8.586 1 89.12 171 GLN A N 1
ATOM 1316 C CA . GLN A 1 171 ? 5.023 -24.031 9.914 1 89.12 171 GLN A CA 1
ATOM 1317 C C . GLN A 1 171 ? 4.062 -24.5 11.008 1 89.12 171 GLN A C 1
ATOM 1319 O O . GLN A 1 171 ? 4.484 -25.109 11.992 1 89.12 171 GLN A O 1
ATOM 1324 N N . ASP A 1 172 ? 2.826 -24.234 10.828 1 84.81 172 ASP A N 1
ATOM 1325 C CA . ASP A 1 172 ? 1.806 -24.641 11.789 1 84.81 172 ASP A CA 1
ATOM 1326 C C . ASP A 1 172 ? 1.722 -26.172 11.898 1 84.81 172 ASP A C 1
ATOM 1328 O O . ASP A 1 172 ? 1.593 -26.703 13 1 84.81 172 ASP A O 1
ATOM 1332 N N . LEU A 1 173 ? 1.761 -26.75 10.758 1 87.44 173 LEU A N 1
ATOM 1333 C CA . LEU A 1 173 ? 1.712 -28.219 10.75 1 87.44 173 LEU A CA 1
ATOM 1334 C C . LEU A 1 173 ? 2.936 -28.812 11.438 1 87.44 173 LEU A C 1
ATOM 1336 O O . LEU A 1 173 ? 2.818 -29.766 12.195 1 87.44 173 LEU A O 1
ATOM 1340 N N . ASN A 1 174 ? 4.027 -28.25 11.141 1 87.69 174 ASN A N 1
ATOM 1341 C CA . ASN A 1 174 ? 5.258 -28.719 11.766 1 87.69 174 ASN A CA 1
ATOM 1342 C C . ASN A 1 174 ? 5.203 -28.578 13.281 1 87.69 174 ASN A C 1
ATOM 1344 O O . ASN A 1 174 ? 5.676 -29.453 14.016 1 87.69 174 ASN A O 1
ATOM 1348 N N . GLN A 1 175 ? 4.691 -27.531 13.734 1 82 175 GLN A N 1
ATOM 1349 C CA . GLN A 1 175 ? 4.555 -27.312 15.164 1 82 175 GLN A CA 1
ATOM 1350 C C . GLN A 1 175 ? 3.594 -28.312 15.789 1 82 175 GLN A C 1
ATOM 1352 O O . GLN A 1 175 ? 3.836 -28.812 16.891 1 82 175 GLN A O 1
ATOM 1357 N N . GLU A 1 176 ? 2.566 -28.594 15.133 1 77.19 176 GLU A N 1
ATOM 1358 C CA . GLU A 1 176 ? 1.575 -29.547 15.617 1 77.19 176 GLU A CA 1
ATOM 1359 C C . GLU A 1 176 ? 2.156 -30.953 15.688 1 77.19 176 GLU A C 1
ATOM 1361 O O . GLU A 1 176 ? 1.878 -31.703 16.625 1 77.19 176 GLU A O 1
ATOM 1366 N N . VAL A 1 177 ? 2.871 -31.281 14.711 1 80.38 177 VAL A N 1
ATOM 1367 C CA . VAL A 1 177 ? 3.459 -32.625 14.641 1 80.38 177 VAL A CA 1
ATOM 1368 C C . VAL A 1 177 ? 4.543 -32.75 15.703 1 80.38 177 VAL A C 1
ATOM 1370 O O . VAL A 1 177 ? 4.719 -33.844 16.281 1 80.38 177 VAL A O 1
ATOM 1373 N N . GLU A 1 178 ? 5.258 -31.703 15.984 1 76.19 178 GLU A N 1
ATOM 1374 C CA . GLU A 1 178 ? 6.324 -31.734 16.984 1 76.19 178 GLU A CA 1
ATOM 1375 C C . GLU A 1 178 ? 5.754 -31.891 18.391 1 76.19 178 GLU A C 1
ATOM 1377 O O . GLU A 1 178 ? 6.418 -32.438 19.266 1 76.19 178 GLU A O 1
ATOM 1382 N N . LYS A 1 179 ? 4.652 -31.359 18.594 1 69.06 179 LYS A N 1
ATOM 1383 C CA . LYS A 1 179 ? 4.016 -31.531 19.891 1 69.06 179 LYS A CA 1
ATOM 1384 C C . LYS A 1 179 ? 3.797 -33 20.219 1 69.06 179 LYS A C 1
ATOM 1386 O O . LYS A 1 179 ? 3.789 -33.406 21.391 1 69.06 179 LYS A O 1
ATOM 1391 N N . TYR A 1 180 ? 3.594 -33.781 19.219 1 58.25 180 TYR A N 1
ATOM 1392 C CA . TYR A 1 180 ? 3.275 -35.188 19.438 1 58.25 180 TYR A CA 1
ATOM 1393 C C . TYR A 1 180 ? 4.516 -36.062 19.281 1 58.25 180 TYR A C 1
ATOM 1395 O O . TYR A 1 180 ? 4.469 -37.281 19.531 1 58.25 180 TYR A O 1
ATOM 1403 N N . THR A 1 181 ? 5.496 -35.656 18.641 1 53.5 181 THR A N 1
ATOM 1404 C CA . THR A 1 181 ? 6.652 -36.5 18.438 1 53.5 181 THR A CA 1
ATOM 1405 C C . THR A 1 181 ? 7.297 -36.875 19.766 1 53.5 181 THR A C 1
ATOM 1407 O O . THR A 1 181 ? 7.645 -36 20.562 1 53.5 181 THR A O 1
ATOM 1410 N N . ILE A 1 182 ? 6.992 -38.062 20.312 1 43.78 182 ILE A N 1
ATOM 1411 C CA . ILE A 1 182 ? 7.449 -38.906 21.406 1 43.78 182 ILE A CA 1
ATOM 1412 C C . ILE A 1 182 ? 8.969 -39 21.391 1 43.78 182 ILE A C 1
ATOM 1414 O O . ILE A 1 182 ? 9.57 -39.406 20.391 1 43.78 182 ILE A O 1
ATOM 1418 N N . SER A 1 183 ? 9.82 -38.25 22.125 1 41.53 183 SER A N 1
ATOM 1419 C CA . SER A 1 183 ? 11.203 -38.688 22.328 1 41.53 183 SER A CA 1
ATOM 1420 C C . SER A 1 183 ? 11.297 -40.188 22.578 1 41.53 183 SER A C 1
ATOM 1422 O O . SER A 1 183 ? 10.32 -40.812 23.016 1 41.53 183 SER A O 1
ATOM 1424 N N . SER A 1 184 ? 12.234 -40.969 22.062 1 38.31 184 SER A N 1
ATOM 1425 C CA . SER A 1 184 ? 12.539 -42.344 22.406 1 38.31 184 SER A CA 1
ATOM 1426 C C . SER A 1 184 ? 12.133 -42.656 23.844 1 38.31 184 SER A C 1
ATOM 1428 O O . SER A 1 184 ? 11.883 -43.812 24.188 1 38.31 184 SER A O 1
ATOM 1430 N N . ASP A 1 185 ? 12.633 -42 24.969 1 38.44 185 ASP A N 1
ATOM 1431 C CA . ASP A 1 185 ? 12.57 -42.375 26.359 1 38.44 185 ASP A CA 1
ATOM 1432 C C . ASP A 1 185 ? 11.219 -42 26.984 1 38.44 185 ASP A C 1
ATOM 1434 O O . ASP A 1 185 ? 11.062 -42 28.203 1 38.44 185 ASP A O 1
ATOM 1438 N N . GLY A 1 186 ? 10.008 -41.938 26.438 1 35.97 186 GLY A N 1
ATOM 1439 C CA . GLY A 1 186 ? 8.641 -41.719 26.891 1 35.97 186 GLY A CA 1
ATOM 1440 C C . GLY A 1 186 ? 8.008 -40.5 26.25 1 35.97 186 GLY A C 1
ATOM 1441 O O . GLY A 1 186 ? 8.688 -39.688 25.594 1 35.97 186 GLY A O 1
ATOM 1442 N N . ILE A 1 187 ? 6.68 -40.594 25.969 1 39.38 187 ILE A N 1
ATOM 1443 C CA . ILE A 1 187 ? 5.793 -39.531 25.516 1 39.38 187 ILE A CA 1
ATOM 1444 C C . ILE A 1 187 ? 6.035 -38.281 26.344 1 39.38 187 ILE A C 1
ATOM 1446 O O . ILE A 1 187 ? 5.617 -38.188 27.5 1 39.38 187 ILE A O 1
ATOM 1450 N N . SER A 1 188 ? 7.113 -37.906 26.734 1 37.25 188 SER A N 1
ATOM 1451 C CA . SER A 1 188 ? 7.02 -36.719 27.609 1 37.25 188 SER A CA 1
ATOM 1452 C C . SER A 1 188 ? 6.426 -35.531 26.859 1 37.25 188 SER A C 1
ATOM 1454 O O . SER A 1 188 ? 6.875 -35.188 25.766 1 37.25 188 SER A O 1
ATOM 1456 N N . PRO A 1 189 ? 5.121 -35.312 27.109 1 37.38 189 PRO A N 1
ATOM 1457 C CA . PRO A 1 189 ? 4.492 -34.062 26.75 1 37.38 189 PRO A CA 1
ATOM 1458 C C . PRO A 1 189 ? 5.445 -32.875 26.875 1 37.38 189 PRO A C 1
ATOM 1460 O O . PRO A 1 189 ? 5 -31.719 26.953 1 37.38 189 PRO A O 1
ATOM 1463 N N . LYS A 1 190 ? 6.551 -33.094 27.531 1 38.53 190 LYS A N 1
ATOM 1464 C CA . LYS A 1 190 ? 7.219 -31.812 27.781 1 38.53 190 LYS A CA 1
ATOM 1465 C C . LYS A 1 190 ? 7.391 -31.016 26.5 1 38.53 190 LYS A C 1
ATOM 1467 O O . LYS A 1 190 ? 7.984 -31.5 25.531 1 38.53 190 LYS A O 1
ATOM 1472 N N . GLY A 1 191 ? 6.484 -30.109 26.172 1 38.53 191 GLY A N 1
ATOM 1473 C CA . GLY A 1 191 ? 6.527 -28.984 25.25 1 38.53 191 GLY A CA 1
ATOM 1474 C C . GLY A 1 191 ? 7.934 -28.469 25.016 1 38.53 191 GLY A C 1
ATOM 1475 O O . GLY A 1 191 ? 8.516 -27.828 25.891 1 38.53 191 GLY A O 1
ATOM 1476 N N . VAL A 1 192 ? 8.852 -29.25 24.719 1 37.69 192 VAL A N 1
ATOM 1477 C CA . VAL A 1 192 ? 10.023 -28.453 24.391 1 37.69 192 VAL A CA 1
ATOM 1478 C C . VAL A 1 192 ? 9.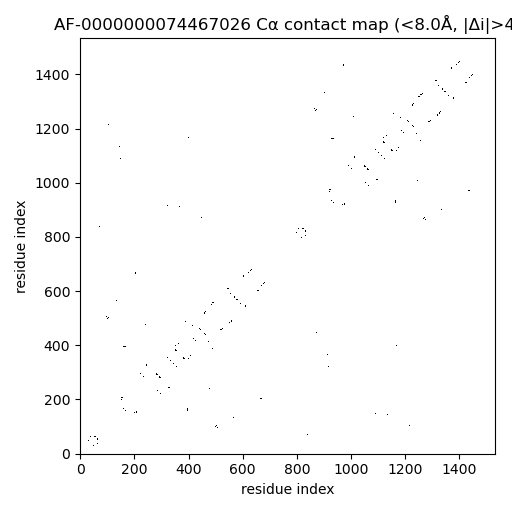602 -27.141 23.75 1 37.69 192 VAL A C 1
ATOM 1480 O O . VAL A 1 192 ? 8.867 -27.141 22.75 1 37.69 192 VAL A O 1
ATOM 1483 N N . PRO A 1 193 ? 9.5 -26.094 24.469 1 42.59 193 PRO A N 1
ATOM 1484 C CA . PRO A 1 193 ? 9.188 -24.797 23.859 1 42.59 193 PRO A CA 1
ATOM 1485 C C . PRO A 1 193 ? 9.875 -24.594 22.516 1 42.59 193 PRO A C 1
ATOM 1487 O O . PRO A 1 193 ? 11.109 -24.5 22.453 1 42.59 193 PRO A O 1
ATOM 1490 N N . THR A 1 194 ? 9.727 -25.406 21.531 1 47.62 194 THR A N 1
ATOM 1491 C CA . THR A 1 194 ? 10.297 -25.172 20.219 1 47.62 194 THR A CA 1
ATOM 1492 C C . THR A 1 194 ? 10.18 -23.719 19.812 1 47.62 194 THR A C 1
ATOM 1494 O O . THR A 1 194 ? 9.078 -23.141 19.828 1 47.62 194 THR A O 1
ATOM 1497 N N . ASN A 1 195 ? 11.25 -22.984 20.031 1 50.09 195 ASN A N 1
ATOM 1498 C CA . ASN A 1 195 ? 11.375 -21.594 19.609 1 50.09 195 ASN A CA 1
ATOM 1499 C C . ASN A 1 195 ? 10.797 -21.359 18.219 1 50.09 195 ASN A C 1
ATOM 1501 O O . ASN A 1 195 ? 11.281 -21.922 17.234 1 50.09 195 ASN A O 1
ATOM 1505 N N . ASP A 1 196 ? 9.57 -20.922 18.125 1 55.84 196 ASP A N 1
ATOM 1506 C CA . ASP A 1 196 ? 8.828 -20.578 16.906 1 55.84 196 ASP A CA 1
ATOM 1507 C C . ASP A 1 196 ? 9.766 -20.016 15.836 1 55.84 196 ASP A C 1
ATOM 1509 O O . ASP A 1 196 ? 9.562 -20.266 14.641 1 55.84 196 ASP A O 1
ATOM 1513 N N . SER A 1 197 ? 10.875 -19.344 16.312 1 58.81 197 SER A N 1
ATOM 1514 C CA . SER A 1 197 ? 11.812 -18.734 15.367 1 58.81 197 SER A CA 1
ATOM 1515 C C . SER A 1 197 ? 12.602 -19.797 14.602 1 58.81 197 SER A C 1
ATOM 1517 O O . SER A 1 197 ? 12.828 -19.656 13.398 1 58.81 197 SER A O 1
ATOM 1519 N N . GLU A 1 198 ? 12.789 -20.875 15.219 1 69.25 198 GLU A N 1
ATOM 1520 C CA . GLU A 1 198 ? 13.617 -21.891 14.586 1 69.25 198 GLU A CA 1
ATOM 1521 C C . GLU A 1 198 ? 12.805 -22.75 13.617 1 69.25 198 GLU A C 1
ATOM 1523 O O . GLU A 1 198 ? 13.328 -23.219 12.609 1 69.25 198 GLU A O 1
ATOM 1528 N N . VAL A 1 199 ? 11.586 -22.656 13.82 1 78.94 199 VAL A N 1
ATOM 1529 C CA . VAL A 1 199 ? 10.75 -23.516 12.992 1 78.94 199 VAL A CA 1
ATOM 1530 C C . VAL A 1 199 ? 10.609 -22.906 11.594 1 78.94 199 VAL A C 1
ATOM 1532 O O . VAL A 1 199 ? 10.727 -23.625 10.594 1 78.94 199 VAL A O 1
ATOM 1535 N N . LEU A 1 200 ? 10.422 -21.656 11.555 1 84.69 200 LEU A N 1
ATOM 1536 C CA . LEU A 1 200 ? 10.227 -21.016 10.258 1 84.69 200 LEU A CA 1
ATOM 1537 C C . LEU A 1 200 ? 11.477 -21.156 9.398 1 84.69 200 LEU A C 1
ATOM 1539 O O . LEU A 1 200 ? 11.375 -21.375 8.188 1 84.69 200 LEU A O 1
ATOM 1543 N N . SER A 1 201 ? 12.602 -21.031 10 1 85.81 201 SER A N 1
ATOM 1544 C CA . SER A 1 201 ? 13.852 -21.156 9.258 1 85.81 201 SER A CA 1
ATOM 1545 C C . SER A 1 201 ? 14.047 -22.562 8.719 1 85.81 201 SER A C 1
ATOM 1547 O O . SER A 1 201 ? 14.641 -22.766 7.66 1 85.81 201 SER A O 1
ATOM 1549 N N . ARG A 1 202 ? 13.516 -23.5 9.398 1 85.62 202 ARG A N 1
ATOM 1550 C CA . ARG A 1 202 ? 13.672 -24.891 9.008 1 85.62 202 ARG A CA 1
ATOM 1551 C C . ARG A 1 202 ? 12.703 -25.266 7.891 1 85.62 202 ARG A C 1
ATOM 1553 O O . ARG A 1 202 ? 13 -26.125 7.062 1 85.62 202 ARG A O 1
ATOM 1560 N N . VAL A 1 203 ? 11.617 -24.594 7.902 1 91.81 203 VAL A N 1
ATOM 1561 C CA . VAL A 1 203 ? 10.578 -25.031 6.969 1 91.81 203 VAL A CA 1
ATOM 1562 C C . VAL A 1 203 ? 10.625 -24.156 5.715 1 91.81 203 VAL A C 1
ATOM 1564 O O . VAL A 1 203 ? 10.062 -24.516 4.68 1 91.81 203 VAL A O 1
ATOM 1567 N N . SER A 1 204 ? 11.312 -23.031 5.789 1 93.75 204 SER A N 1
ATOM 1568 C CA . SER A 1 204 ? 11.32 -22.141 4.637 1 93.75 204 SER A CA 1
ATOM 1569 C C . SER A 1 204 ? 12.195 -22.703 3.514 1 93.75 204 SER A C 1
ATOM 1571 O O . SER A 1 204 ? 13.336 -23.094 3.75 1 93.75 204 SER A O 1
ATOM 1573 N N . TYR A 1 205 ? 11.648 -22.75 2.293 1 95.88 205 TYR A N 1
ATOM 1574 C CA . TYR A 1 205 ? 12.43 -23.219 1.151 1 95.88 205 TYR A CA 1
ATOM 1575 C C . TYR A 1 205 ? 12.883 -22.047 0.285 1 95.88 205 TYR A C 1
ATOM 1577 O O . TYR A 1 205 ? 13.453 -22.25 -0.792 1 95.88 205 TYR A O 1
ATOM 1585 N N . PHE A 1 206 ? 12.617 -20.812 0.798 1 95.06 206 PHE A N 1
ATOM 1586 C CA . PHE A 1 206 ? 13.109 -19.641 0.087 1 95.06 206 PHE A CA 1
ATOM 1587 C C . PHE A 1 206 ? 14.625 -19.562 0.143 1 95.06 206 PHE A C 1
ATOM 1589 O O . PHE A 1 206 ? 15.25 -20.094 1.068 1 95.06 206 PHE A O 1
ATOM 1596 N N . LEU A 1 207 ? 15.195 -18.844 -0.829 1 94.69 207 LEU A N 1
ATOM 1597 C CA . LEU A 1 207 ? 16.656 -18.797 -0.899 1 94.69 207 LEU A CA 1
ATOM 1598 C C . LEU A 1 207 ? 17.156 -17.406 -0.509 1 94.69 207 LEU A C 1
ATOM 1600 O O . LEU A 1 207 ? 18.266 -17.016 -0.9 1 94.69 207 LEU A O 1
ATOM 1604 N N . ASP A 1 208 ? 16.438 -16.688 0.223 1 92.81 208 ASP A N 1
ATOM 1605 C CA . ASP A 1 208 ? 16.781 -15.32 0.595 1 92.81 208 ASP A CA 1
ATOM 1606 C C . ASP A 1 208 ? 17.984 -15.305 1.538 1 92.81 208 ASP A C 1
ATOM 1608 O O . ASP A 1 208 ? 18.609 -14.258 1.735 1 92.81 208 ASP A O 1
ATOM 1612 N N . ASP A 1 209 ? 18.281 -16.359 2.119 1 88.5 209 ASP A N 1
ATOM 1613 C CA . ASP A 1 209 ? 19.453 -16.453 2.99 1 88.5 209 ASP A CA 1
ATOM 1614 C C . ASP A 1 209 ? 20.75 -16.531 2.176 1 88.5 209 ASP A C 1
ATOM 1616 O O . ASP A 1 209 ? 21.828 -16.328 2.711 1 88.5 209 ASP A O 1
ATOM 1620 N N . GLN A 1 210 ? 20.516 -16.766 0.9 1 86.69 210 GLN A N 1
ATOM 1621 C CA . GLN A 1 210 ? 21.688 -16.797 0.022 1 86.69 210 GLN A CA 1
ATOM 1622 C C . GLN A 1 210 ? 22.031 -15.414 -0.501 1 86.69 210 GLN A C 1
ATOM 1624 O O . GLN A 1 210 ? 21.141 -14.586 -0.709 1 86.69 210 GLN A O 1
ATOM 1629 N N . GLU A 1 211 ? 23.281 -15.156 -0.626 1 79.25 211 GLU A N 1
ATOM 1630 C CA . GLU A 1 211 ? 23.703 -13.852 -1.124 1 79.25 211 GLU A CA 1
ATOM 1631 C C . GLU A 1 211 ? 23.562 -13.766 -2.641 1 79.25 211 GLU A C 1
ATOM 1633 O O . GLU A 1 211 ? 23.797 -14.742 -3.35 1 79.25 211 GLU A O 1
ATOM 1638 N N . LEU A 1 212 ? 22.922 -12.672 -3.018 1 76 212 LEU A N 1
ATOM 1639 C CA . LEU A 1 212 ? 22.906 -12.398 -4.449 1 76 212 LEU A CA 1
ATOM 1640 C C . LEU A 1 212 ? 24.234 -11.805 -4.906 1 76 212 LEU A C 1
ATOM 1642 O O . LEU A 1 212 ? 24.688 -10.781 -4.379 1 76 212 LEU A O 1
ATOM 1646 N N . ALA A 1 213 ? 25.188 -12.609 -5.23 1 59.97 213 ALA A N 1
ATOM 1647 C CA . ALA A 1 213 ? 26.578 -12.289 -5.527 1 59.97 213 ALA A CA 1
ATOM 1648 C C . ALA A 1 213 ? 26.672 -11.109 -6.488 1 59.97 213 ALA A C 1
ATOM 1650 O O . ALA A 1 213 ? 26 -11.086 -7.523 1 59.97 213 ALA A O 1
ATOM 1651 N N . ILE A 1 214 ? 27.047 -9.906 -5.977 1 59.28 214 ILE A N 1
ATOM 1652 C CA . ILE A 1 214 ? 27.391 -8.828 -6.898 1 59.28 214 ILE A CA 1
ATOM 1653 C C . ILE A 1 214 ? 28.797 -9.039 -7.43 1 59.28 214 ILE A C 1
ATOM 1655 O O . ILE A 1 214 ? 29.766 -9.102 -6.656 1 59.28 214 ILE A O 1
ATOM 1659 N N . TYR A 1 215 ? 28.844 -9.57 -8.711 1 57.59 215 TYR A N 1
ATOM 1660 C CA . TYR A 1 215 ? 30.141 -9.766 -9.344 1 57.59 215 TYR A CA 1
ATOM 1661 C C . TYR A 1 215 ? 30.875 -8.438 -9.5 1 57.59 215 TYR A C 1
ATOM 1663 O O . TYR A 1 215 ? 30.266 -7.426 -9.883 1 57.59 215 TYR A O 1
ATOM 1671 N N . GLY A 1 216 ? 31.875 -8.062 -8.68 1 57.44 216 GLY A N 1
ATOM 1672 C CA . GLY A 1 216 ? 32.656 -6.84 -8.688 1 57.44 216 GLY A CA 1
ATOM 1673 C C . GLY A 1 216 ? 33.031 -6.375 -10.086 1 57.44 216 GLY A C 1
ATOM 1674 O O . GLY A 1 216 ? 32.844 -5.203 -10.422 1 57.44 216 GLY A O 1
ATOM 1675 N N . ASN A 1 217 ? 33.688 -7.121 -10.93 1 65.38 217 ASN A N 1
ATOM 1676 C CA . ASN A 1 217 ? 34.344 -6.594 -12.117 1 65.38 217 ASN A CA 1
ATOM 1677 C C . ASN A 1 217 ? 33.656 -7.07 -13.398 1 65.38 217 ASN A C 1
ATOM 1679 O O . ASN A 1 217 ? 34.156 -7.977 -14.07 1 65.38 217 ASN A O 1
ATOM 1683 N N . ILE A 1 218 ? 32.344 -6.648 -13.555 1 73.25 218 ILE A N 1
ATOM 1684 C CA . ILE A 1 218 ? 31.688 -7.086 -14.781 1 73.25 218 ILE A CA 1
ATOM 1685 C C . ILE A 1 218 ? 31.703 -5.953 -15.805 1 73.25 218 ILE A C 1
ATOM 1687 O O . ILE A 1 218 ? 31.516 -4.785 -15.461 1 73.25 218 ILE A O 1
ATOM 1691 N N . ASP A 1 219 ? 32.156 -6.324 -17 1 80.12 219 ASP A N 1
ATOM 1692 C CA . ASP A 1 219 ? 32.094 -5.355 -18.094 1 80.12 219 ASP A CA 1
ATOM 1693 C C . ASP A 1 219 ? 30.672 -4.977 -18.438 1 80.12 219 ASP A C 1
ATOM 1695 O O . ASP A 1 219 ? 29.875 -5.828 -18.844 1 80.12 219 ASP A O 1
ATOM 1699 N N . LEU A 1 220 ? 30.328 -3.768 -18.297 1 82.06 220 LEU A N 1
ATOM 1700 C CA . LEU A 1 220 ? 28.953 -3.283 -18.453 1 82.06 220 LEU A CA 1
ATOM 1701 C C . LEU A 1 220 ? 28.594 -3.137 -19.922 1 82.06 220 LEU A C 1
ATOM 1703 O O . LEU A 1 220 ? 27.406 -3.025 -20.266 1 82.06 220 LEU A O 1
ATOM 1707 N N . GLN A 1 221 ? 29.656 -3.246 -20.781 1 77.81 221 GLN A N 1
ATOM 1708 C CA . GLN A 1 221 ? 29.391 -2.943 -22.172 1 77.81 221 GLN A CA 1
ATOM 1709 C C . GLN A 1 221 ? 29.391 -4.215 -23.031 1 77.81 221 GLN A C 1
ATOM 1711 O O . GLN A 1 221 ? 29.172 -4.156 -24.234 1 77.81 221 GLN A O 1
ATOM 1716 N N . ILE A 1 222 ? 29.578 -5.312 -22.344 1 78.56 222 ILE A N 1
ATOM 1717 C CA . ILE A 1 222 ? 29.625 -6.555 -23.094 1 78.56 222 ILE A CA 1
ATOM 1718 C C . ILE A 1 222 ? 28.219 -6.922 -23.562 1 78.56 222 ILE A C 1
ATOM 1720 O O . ILE A 1 222 ? 27.25 -6.836 -22.781 1 78.56 222 ILE A O 1
ATOM 1724 N N . GLN A 1 223 ? 28.141 -7.176 -24.922 1 82.81 223 GLN A N 1
ATOM 1725 C CA . GLN A 1 223 ? 26.891 -7.633 -25.516 1 82.81 223 GLN A CA 1
ATOM 1726 C C . GLN A 1 223 ? 27.047 -9.008 -26.156 1 82.81 223 GLN A C 1
ATOM 1728 O O . GLN A 1 223 ? 28.094 -9.305 -26.734 1 82.81 223 GLN A O 1
ATOM 1733 N N . PRO A 1 224 ? 26.094 -9.766 -25.953 1 88.69 224 PRO A N 1
ATOM 1734 C CA . PRO A 1 224 ? 26.141 -11.031 -26.672 1 88.69 224 PRO A CA 1
ATOM 1735 C C . PRO A 1 224 ? 26.047 -10.852 -28.188 1 88.69 224 PRO A C 1
ATOM 1737 O O . PRO A 1 224 ? 25.562 -9.82 -28.656 1 88.69 224 PRO A O 1
ATOM 1740 N N . PRO A 1 225 ? 26.609 -11.867 -28.922 1 89.62 225 PRO A N 1
ATOM 1741 C CA . PRO A 1 225 ? 26.438 -11.797 -30.375 1 89.62 225 PRO A CA 1
ATOM 1742 C C . PRO A 1 225 ? 24.969 -11.656 -30.797 1 89.62 225 PRO A C 1
ATOM 1744 O O . PRO A 1 225 ? 24.078 -12.07 -30.062 1 89.62 225 PRO A O 1
ATOM 1747 N N . GLN A 1 226 ? 24.75 -11.094 -31.953 1 90.31 226 GLN A N 1
ATOM 1748 C CA . GLN A 1 226 ? 23.406 -10.742 -32.406 1 90.31 226 GLN A CA 1
ATOM 1749 C C . GLN A 1 226 ? 22.5 -11.969 -32.5 1 90.31 226 GLN A C 1
ATOM 1751 O O . GLN A 1 226 ? 21.328 -11.906 -32.156 1 90.31 226 GLN A O 1
ATOM 1756 N N . ASN A 1 227 ? 23 -13.062 -32.969 1 89.38 227 ASN A N 1
ATOM 1757 C CA . ASN A 1 227 ? 22.203 -14.281 -33.094 1 89.38 227 ASN A CA 1
ATOM 1758 C C . ASN A 1 227 ? 21.703 -14.766 -31.719 1 89.38 227 ASN A C 1
ATOM 1760 O O . ASN A 1 227 ? 20.547 -15.172 -31.594 1 89.38 227 ASN A O 1
ATOM 1764 N N . VAL A 1 228 ? 22.609 -14.672 -30.797 1 91.31 228 VAL A N 1
ATOM 1765 C CA . VAL A 1 228 ? 22.25 -15.086 -29.453 1 91.31 228 VAL A CA 1
ATOM 1766 C C . VAL A 1 228 ? 21.234 -14.102 -28.859 1 91.31 228 VAL A C 1
ATOM 1768 O O . VAL A 1 228 ? 20.281 -14.516 -28.203 1 91.31 228 VAL A O 1
ATOM 1771 N N . ALA A 1 229 ? 21.453 -12.875 -29.078 1 93.06 229 ALA A N 1
ATOM 1772 C CA . ALA A 1 229 ? 20.547 -11.852 -28.562 1 93.06 229 ALA A CA 1
ATOM 1773 C C . ALA A 1 229 ? 19.141 -12.039 -29.125 1 93.06 229 ALA A C 1
ATOM 1775 O O . ALA A 1 229 ? 18.156 -11.914 -28.391 1 93.06 229 ALA A O 1
ATOM 1776 N N . GLU A 1 230 ? 19.031 -12.32 -30.344 1 92.56 230 GLU A N 1
ATOM 1777 C CA . GLU A 1 230 ? 17.734 -12.516 -30.984 1 92.56 230 GLU A CA 1
ATOM 1778 C C . GLU A 1 230 ? 17.031 -13.75 -30.422 1 92.56 230 GLU A C 1
ATOM 1780 O O . GLU A 1 230 ? 15.805 -13.742 -30.25 1 92.56 230 GLU A O 1
ATOM 1785 N N . ARG A 1 231 ? 17.797 -14.742 -30.234 1 91.62 231 ARG A N 1
ATOM 1786 C CA . ARG A 1 231 ? 17.219 -15.945 -29.656 1 91.62 231 ARG A CA 1
ATOM 1787 C C . ARG A 1 231 ? 16.703 -15.688 -28.234 1 91.62 231 ARG A C 1
ATOM 1789 O O . ARG A 1 231 ? 15.617 -16.141 -27.875 1 91.62 231 ARG A O 1
ATOM 1796 N N . LEU A 1 232 ? 17.516 -14.984 -27.469 1 93.94 232 LEU A N 1
ATOM 1797 C CA . LEU A 1 232 ? 17.109 -14.648 -26.109 1 93.94 232 LEU A CA 1
ATOM 1798 C C . LEU A 1 232 ? 15.852 -13.781 -26.109 1 93.94 232 LEU A C 1
ATOM 1800 O O . LEU A 1 232 ? 14.953 -13.984 -25.297 1 93.94 232 LEU A O 1
ATOM 1804 N N . LEU A 1 233 ? 15.82 -12.875 -27 1 94.75 233 LEU A N 1
ATOM 1805 C CA . LEU A 1 233 ? 14.656 -12.008 -27.109 1 94.75 233 LEU A CA 1
ATOM 1806 C C . LEU A 1 233 ? 13.406 -12.812 -27.453 1 94.75 233 LEU A C 1
ATOM 1808 O O . LEU A 1 233 ? 12.344 -12.594 -26.875 1 94.75 233 LEU A O 1
ATOM 1812 N N . CYS A 1 234 ? 13.555 -13.695 -28.328 1 93.75 234 CYS A N 1
ATOM 1813 C CA . CYS A 1 234 ? 12.43 -14.531 -28.75 1 93.75 234 CYS A CA 1
ATOM 1814 C C . CYS A 1 234 ? 11.938 -15.391 -27.594 1 93.75 234 CYS A C 1
ATOM 1816 O O . CYS A 1 234 ? 10.734 -15.508 -27.359 1 93.75 234 CYS A O 1
ATOM 1818 N N . LEU A 1 235 ? 12.875 -15.93 -26.906 1 92.69 235 LEU A N 1
ATOM 1819 C CA . LEU A 1 235 ? 12.516 -16.766 -25.75 1 92.69 235 LEU A CA 1
ATOM 1820 C C . LEU A 1 235 ? 11.789 -15.953 -24.688 1 92.69 235 LEU A C 1
ATOM 1822 O O . LEU A 1 235 ? 10.828 -16.438 -24.094 1 92.69 235 LEU A O 1
ATOM 1826 N N . TYR A 1 236 ? 12.273 -14.773 -24.453 1 95.88 236 TYR A N 1
ATOM 1827 C CA . TYR A 1 236 ? 11.641 -13.914 -23.453 1 95.88 236 TYR A CA 1
ATOM 1828 C C . TYR A 1 236 ? 10.18 -13.648 -23.812 1 95.88 236 TYR A C 1
ATOM 1830 O O . TYR A 1 236 ? 9.297 -13.758 -22.969 1 95.88 236 TYR A O 1
ATOM 1838 N N . PHE A 1 237 ? 9.898 -13.297 -25 1 94.94 237 PHE A N 1
ATOM 1839 C CA . PHE A 1 237 ? 8.562 -12.891 -25.422 1 94.94 237 PHE A CA 1
ATOM 1840 C C . PHE A 1 237 ? 7.625 -14.094 -25.484 1 94.94 237 PHE A C 1
ATOM 1842 O O . PHE A 1 237 ? 6.41 -13.953 -25.328 1 94.94 237 PHE A O 1
ATOM 1849 N N . GLN A 1 238 ? 8.164 -15.289 -25.531 1 90.62 238 GLN A N 1
ATOM 1850 C CA . GLN A 1 238 ? 7.336 -16.484 -25.609 1 90.62 238 GLN A CA 1
ATOM 1851 C C . GLN A 1 238 ? 7.043 -17.047 -24.219 1 90.62 238 GLN A C 1
ATOM 1853 O O . GLN A 1 238 ? 6.074 -17.797 -24.047 1 90.62 238 GLN A O 1
ATOM 1858 N N . THR A 1 239 ? 7.859 -16.672 -23.328 1 92.38 239 THR A N 1
ATOM 1859 C CA . THR A 1 239 ? 7.738 -17.375 -22.062 1 92.38 239 THR A CA 1
ATOM 1860 C C . THR A 1 239 ? 7.375 -16.406 -20.938 1 92.38 239 THR A C 1
ATOM 1862 O O . THR A 1 239 ? 6.566 -16.719 -20.062 1 92.38 239 THR A O 1
ATOM 1865 N N . VAL A 1 240 ? 8 -15.25 -20.859 1 95.38 240 VAL A N 1
ATOM 1866 C CA . VAL A 1 240 ? 7.816 -14.32 -19.75 1 95.38 240 VAL A CA 1
ATOM 1867 C C . VAL A 1 240 ? 6.758 -13.281 -20.125 1 95.38 240 VAL A C 1
ATOM 1869 O O . VAL A 1 240 ? 5.824 -13.039 -19.359 1 95.38 240 VAL A O 1
ATOM 1872 N N . HIS A 1 241 ? 6.875 -12.758 -21.281 1 94.5 241 HIS A N 1
ATOM 1873 C CA . HIS A 1 241 ? 6.023 -11.672 -21.75 1 94.5 241 HIS A CA 1
ATOM 1874 C C . HIS A 1 241 ? 4.559 -12.102 -21.797 1 94.5 241 HIS A C 1
ATOM 1876 O O . HIS A 1 241 ? 3.66 -11.266 -21.688 1 94.5 241 HIS A O 1
ATOM 1882 N N . LEU A 1 242 ? 4.355 -13.359 -21.875 1 90.62 242 LEU A N 1
ATOM 1883 C CA . LEU A 1 242 ? 3.006 -13.906 -21.938 1 90.62 242 LEU A CA 1
ATOM 1884 C C . LEU A 1 242 ? 2.227 -13.586 -20.672 1 90.62 242 LEU A C 1
ATOM 1886 O O . LEU A 1 242 ? 1.063 -13.18 -20.734 1 90.62 242 LEU A O 1
ATOM 1890 N N . SER A 1 243 ? 2.879 -13.695 -19.578 1 93.75 243 SER A N 1
ATOM 1891 C CA . SER A 1 243 ? 2.221 -13.5 -18.281 1 93.75 243 SER A CA 1
ATOM 1892 C C . SER A 1 243 ? 2.529 -12.117 -17.719 1 93.75 243 SER A C 1
ATOM 1894 O O . SER A 1 243 ? 1.735 -11.562 -16.953 1 93.75 243 SER A O 1
ATOM 1896 N N . PHE A 1 244 ? 3.668 -11.625 -18.141 1 97.5 244 PHE A N 1
ATOM 1897 C CA . PHE A 1 244 ? 4.098 -10.344 -17.594 1 97.5 244 PHE A CA 1
ATOM 1898 C C . PHE A 1 244 ? 4.602 -9.422 -18.688 1 97.5 244 PHE A C 1
ATOM 1900 O O . PHE A 1 244 ? 5.805 -9.188 -18.812 1 97.5 244 PHE A O 1
ATOM 1907 N N . PRO A 1 245 ? 3.658 -8.844 -19.375 1 97.38 245 PRO A N 1
ATOM 1908 C CA . PRO A 1 245 ? 4.062 -7.902 -20.422 1 97.38 245 PRO A CA 1
ATOM 1909 C C . PRO A 1 245 ? 4.523 -6.555 -19.859 1 97.38 245 PRO A C 1
ATOM 1911 O O . PRO A 1 245 ? 3.871 -5.535 -20.078 1 97.38 245 PRO A O 1
ATOM 1914 N N . ILE A 1 246 ? 5.672 -6.508 -19.312 1 97 246 ILE A N 1
ATOM 1915 C CA . ILE A 1 246 ? 6.23 -5.332 -18.656 1 97 246 ILE A CA 1
ATOM 1916 C C . ILE A 1 246 ? 6.867 -4.41 -19.688 1 97 246 ILE A C 1
ATOM 1918 O O . ILE A 1 246 ? 6.984 -3.205 -19.469 1 97 246 ILE A O 1
ATOM 1922 N N . ILE A 1 247 ? 7.285 -5.02 -20.828 1 95.44 247 ILE A N 1
ATOM 1923 C CA . ILE A 1 247 ? 7.883 -4.242 -21.922 1 95.44 247 ILE A CA 1
ATOM 1924 C C . ILE A 1 247 ? 7.066 -4.418 -23.188 1 95.44 247 ILE A C 1
ATOM 1926 O O . ILE A 1 247 ? 6.402 -5.441 -23.375 1 95.44 247 ILE A O 1
ATOM 1930 N N . SER A 1 248 ? 7.164 -3.414 -23.953 1 93.31 248 SER A N 1
ATOM 1931 C CA . SER A 1 248 ? 6.504 -3.514 -25.25 1 93.31 248 SER A CA 1
ATOM 1932 C C . SER A 1 248 ? 7.293 -4.402 -26.203 1 93.31 248 SER A C 1
ATOM 1934 O O . SER A 1 248 ? 8.5 -4.215 -26.375 1 93.31 248 SER A O 1
ATOM 1936 N N . LYS A 1 249 ? 6.625 -5.297 -26.812 1 94.31 249 LYS A N 1
ATOM 1937 C CA . LYS A 1 249 ? 7.285 -6.266 -27.688 1 94.31 249 LYS A CA 1
ATOM 1938 C C . LYS A 1 249 ? 7.77 -5.605 -28.969 1 94.31 249 LYS A C 1
ATOM 1940 O O . LYS A 1 249 ? 8.938 -5.734 -29.344 1 94.31 249 LYS A O 1
ATOM 1945 N N . LEU A 1 250 ? 6.898 -4.918 -29.625 1 91.12 250 LEU A N 1
ATOM 1946 C CA . LEU A 1 250 ? 7.211 -4.359 -30.938 1 91.12 250 LEU A CA 1
ATOM 1947 C C . LEU A 1 250 ? 8.266 -3.264 -30.828 1 91.12 250 LEU A C 1
ATOM 1949 O O . LEU A 1 250 ? 9.266 -3.287 -31.547 1 91.12 250 LEU A O 1
ATOM 1953 N N . SER A 1 251 ? 8.039 -2.369 -29.891 1 88.75 251 SER A N 1
ATOM 1954 C CA . SER A 1 251 ? 8.961 -1.254 -29.734 1 88.75 251 SER A CA 1
ATOM 1955 C C . SER A 1 251 ? 10.336 -1.738 -29.266 1 88.75 251 SER A C 1
ATOM 1957 O O . SER A 1 251 ? 11.359 -1.281 -29.781 1 88.75 251 SER A O 1
ATOM 1959 N N . PHE A 1 252 ? 10.383 -2.65 -28.422 1 93.62 252 PHE A N 1
ATOM 1960 C CA . PHE A 1 252 ? 11.648 -3.117 -27.875 1 93.62 252 PHE A CA 1
ATOM 1961 C C . PHE A 1 252 ? 12.43 -3.928 -28.891 1 93.62 252 PHE A C 1
ATOM 1963 O O . PHE A 1 252 ? 13.656 -3.818 -28.984 1 93.62 252 PHE A O 1
ATOM 1970 N N . THR A 1 253 ? 11.766 -4.734 -29.672 1 93.5 253 THR A N 1
ATOM 1971 C CA . THR A 1 253 ? 12.414 -5.52 -30.719 1 93.5 253 THR A CA 1
ATOM 1972 C C . THR A 1 253 ? 13.031 -4.609 -31.781 1 93.5 253 THR A C 1
ATOM 1974 O O . THR A 1 253 ? 14.148 -4.859 -32.25 1 93.5 253 THR A O 1
ATOM 1977 N N . GLN A 1 254 ? 12.32 -3.588 -32.062 1 90.12 254 GLN A N 1
ATOM 1978 C CA . GLN A 1 254 ? 12.844 -2.631 -33.031 1 90.12 254 GLN A CA 1
ATOM 1979 C C . GLN A 1 254 ? 14.062 -1.901 -32.5 1 90.12 254 GLN A C 1
ATOM 1981 O O . GLN A 1 254 ? 15.039 -1.681 -33.219 1 90.12 254 GLN A O 1
ATOM 1986 N N . GLN A 1 255 ? 14.008 -1.567 -31.25 1 90.62 255 GLN A N 1
ATOM 1987 C CA . GLN A 1 255 ? 15.117 -0.861 -30.609 1 90.62 255 GLN A CA 1
ATOM 1988 C C . GLN A 1 255 ? 16.359 -1.741 -30.547 1 90.62 255 GLN A C 1
ATOM 1990 O O . GLN A 1 255 ? 17.469 -1.266 -30.766 1 90.62 255 GLN A O 1
ATOM 1995 N N . VAL A 1 256 ? 16.156 -2.971 -30.25 1 92.81 256 VAL A N 1
ATOM 1996 C CA . VAL A 1 256 ? 17.281 -3.9 -30.172 1 92.81 256 VAL A CA 1
ATOM 1997 C C . VAL A 1 256 ? 17.891 -4.09 -31.562 1 92.81 256 VAL A C 1
ATOM 1999 O O . VAL A 1 256 ? 19.109 -4.137 -31.703 1 92.81 256 VAL A O 1
ATOM 2002 N N . GLY A 1 257 ? 17.031 -4.188 -32.562 1 90.94 257 GLY A N 1
ATOM 2003 C CA . GLY A 1 257 ? 17.531 -4.273 -33.938 1 90.94 257 GLY A CA 1
ATOM 2004 C C . GLY A 1 257 ? 18.391 -3.092 -34.312 1 90.94 257 GLY A C 1
ATOM 2005 O O . GLY A 1 257 ? 19.453 -3.268 -34.938 1 90.94 257 GLY A O 1
ATOM 2006 N N . ARG A 1 258 ? 18.016 -1.946 -33.875 1 88 258 ARG A N 1
ATOM 2007 C CA . ARG A 1 258 ? 18.781 -0.732 -34.156 1 88 258 ARG A CA 1
ATOM 2008 C C . ARG A 1 258 ? 20.094 -0.708 -33.375 1 88 258 ARG A C 1
ATOM 2010 O O . ARG A 1 258 ? 21.109 -0.244 -33.906 1 88 258 ARG A O 1
ATOM 2017 N N . TYR A 1 259 ? 20.062 -1.151 -32.25 1 89.81 259 TYR A N 1
ATOM 2018 C CA . TYR A 1 259 ? 21.25 -1.183 -31.391 1 89.81 259 TYR A CA 1
ATOM 2019 C C . TYR A 1 259 ? 22.328 -2.068 -31.984 1 89.81 259 TYR A C 1
ATOM 2021 O O . TYR A 1 259 ? 23.516 -1.707 -31.984 1 89.81 259 TYR A O 1
ATOM 2029 N N . TYR A 1 260 ? 21.953 -3.146 -32.531 1 90.06 260 TYR A N 1
ATOM 2030 C CA . TYR A 1 260 ? 22.938 -4.074 -33.062 1 90.06 260 TYR A CA 1
ATOM 2031 C C . TYR A 1 260 ? 23.344 -3.664 -34.5 1 90.06 260 TYR A C 1
ATOM 2033 O O . TYR A 1 260 ? 24.453 -3.963 -34.938 1 90.06 260 TYR A O 1
ATOM 2041 N N . ALA A 1 261 ? 22.469 -2.93 -35.094 1 89.31 261 ALA A N 1
ATOM 2042 C CA . ALA A 1 261 ? 22.797 -2.471 -36.438 1 89.31 261 ALA A CA 1
ATOM 2043 C C . ALA A 1 261 ? 23.766 -1.296 -36.406 1 89.31 261 ALA A C 1
ATOM 2045 O O . ALA A 1 261 ? 24.531 -1.093 -37.375 1 89.31 261 ALA A O 1
ATOM 2046 N N . ASN A 1 262 ? 23.656 -0.486 -35.312 1 86.69 262 ASN A N 1
ATOM 2047 C CA . ASN A 1 262 ? 24.5 0.697 -35.188 1 86.69 262 ASN A CA 1
ATOM 2048 C C . ASN A 1 262 ? 25.391 0.639 -33.969 1 86.69 262 ASN A C 1
ATOM 2050 O O . ASN A 1 262 ? 25.031 1.185 -32.906 1 86.69 262 ASN A O 1
ATOM 2054 N N . PRO A 1 263 ? 26.562 0.216 -34.094 1 75.94 263 PRO A N 1
ATOM 2055 C CA . PRO A 1 263 ? 27.438 0.068 -32.906 1 75.94 263 PRO A CA 1
ATOM 2056 C C . PRO A 1 263 ? 27.859 1.409 -32.312 1 75.94 263 PRO A C 1
ATOM 2058 O O . PRO A 1 263 ? 28.328 1.462 -31.172 1 75.94 263 PRO A O 1
ATOM 2061 N N . ASN A 1 264 ? 27.625 2.457 -33 1 79.19 264 ASN A N 1
ATOM 2062 C CA . ASN A 1 264 ? 28.031 3.766 -32.5 1 79.19 264 ASN A CA 1
ATOM 2063 C C . ASN A 1 264 ? 26.969 4.387 -31.594 1 79.19 264 ASN A C 1
ATOM 2065 O O . ASN A 1 264 ? 27.219 5.383 -30.922 1 79.19 264 ASN A O 1
ATOM 2069 N N . LEU A 1 265 ? 25.859 3.732 -31.547 1 78.12 265 LEU A N 1
ATOM 2070 C CA . LEU A 1 265 ? 24.797 4.262 -30.719 1 78.12 265 LEU A CA 1
ATOM 2071 C C . LEU A 1 265 ? 25.031 3.932 -29.25 1 78.12 265 LEU A C 1
ATOM 2073 O O . LEU A 1 265 ? 25.438 2.812 -28.922 1 78.12 265 LEU A O 1
ATOM 2077 N N . ARG A 1 266 ? 25.094 4.969 -28.453 1 81.06 266 ARG A N 1
ATOM 2078 C CA . ARG A 1 266 ? 25.234 4.758 -27.016 1 81.06 266 ARG A CA 1
ATOM 2079 C C . ARG A 1 266 ? 23.875 4.91 -26.312 1 81.06 266 ARG A C 1
ATOM 2081 O O . ARG A 1 266 ? 23.453 6.027 -26.016 1 81.06 266 ARG A O 1
ATOM 2088 N N . PRO A 1 267 ? 23.234 3.74 -26.094 1 84.69 267 PRO A N 1
ATOM 2089 C CA . PRO A 1 267 ? 21.938 3.816 -25.422 1 84.69 267 PRO A CA 1
ATOM 2090 C C . PRO A 1 267 ? 22.062 4.219 -23.953 1 84.69 267 PRO A C 1
ATOM 2092 O O . PRO A 1 267 ? 23.141 4.113 -23.375 1 84.69 267 PRO A O 1
ATOM 2095 N N . PRO A 1 268 ? 20.969 4.754 -23.422 1 84.44 268 PRO A N 1
ATOM 2096 C CA . PRO A 1 268 ? 21 5.062 -21.984 1 84.44 268 PRO A CA 1
ATOM 2097 C C . PRO A 1 268 ? 21.203 3.822 -21.125 1 84.44 268 PRO A C 1
ATOM 2099 O O . PRO A 1 268 ? 20.812 2.717 -21.5 1 84.44 268 PRO A O 1
ATOM 2102 N N . LYS A 1 269 ? 21.828 4.051 -20 1 86.75 269 LYS A N 1
ATOM 2103 C CA . LYS A 1 269 ? 22.156 2.959 -19.078 1 86.75 269 LYS A CA 1
ATOM 2104 C C . LYS A 1 269 ? 20.891 2.209 -18.656 1 86.75 269 LYS A C 1
ATOM 2106 O O . LYS A 1 269 ? 20.922 0.989 -18.484 1 86.75 269 LYS A O 1
ATOM 2111 N N . LYS A 1 270 ? 19.828 2.879 -18.484 1 88.12 270 LYS A N 1
ATOM 2112 C CA . LYS A 1 270 ? 18.594 2.242 -18.047 1 88.12 270 LYS A CA 1
ATOM 2113 C C . LYS A 1 270 ? 18.062 1.271 -19.109 1 88.12 270 LYS A C 1
ATOM 2115 O O . LYS A 1 270 ? 17.562 0.199 -18.766 1 88.12 270 LYS A O 1
ATOM 2120 N N . TRP A 1 271 ? 18.172 1.665 -20.328 1 91.44 271 TRP A N 1
ATOM 2121 C CA . TRP A 1 271 ? 17.734 0.772 -21.391 1 91.44 271 TRP A CA 1
ATOM 2122 C C . TRP A 1 271 ? 18.594 -0.487 -21.438 1 91.44 271 TRP A C 1
ATOM 2124 O O . TRP A 1 271 ? 18.078 -1.591 -21.625 1 91.44 271 TRP A O 1
ATOM 2134 N N . LEU A 1 272 ? 19.891 -0.279 -21.281 1 92.62 272 LEU A N 1
ATOM 2135 C CA . LEU A 1 272 ? 20.797 -1.42 -21.266 1 92.62 272 LEU A CA 1
ATOM 2136 C C . LEU A 1 272 ? 20.484 -2.346 -20.094 1 92.62 272 LEU A C 1
ATOM 2138 O O . LEU A 1 272 ? 20.625 -3.566 -20.203 1 92.62 272 LEU A O 1
ATOM 2142 N N . ALA A 1 273 ? 20.141 -1.693 -18.953 1 93.38 273 ALA A N 1
ATOM 2143 C CA . ALA A 1 273 ? 19.75 -2.496 -17.797 1 93.38 273 ALA A CA 1
ATOM 2144 C C . ALA A 1 273 ? 18.531 -3.363 -18.125 1 93.38 273 ALA A C 1
ATOM 2146 O O . ALA A 1 273 ? 18.5 -4.547 -17.797 1 93.38 273 ALA A O 1
ATOM 2147 N N . ILE A 1 274 ? 17.531 -2.818 -18.828 1 96.12 274 ILE A N 1
ATOM 2148 C CA . ILE A 1 274 ? 16.344 -3.561 -19.219 1 96.12 274 ILE A CA 1
ATOM 2149 C C . ILE A 1 274 ? 16.719 -4.703 -20.156 1 96.12 274 ILE A C 1
ATOM 2151 O O . ILE A 1 274 ? 16.234 -5.828 -20 1 96.12 274 ILE A O 1
ATOM 2155 N N . LEU A 1 275 ? 17.578 -4.387 -21.109 1 95.75 275 LEU A N 1
ATOM 2156 C CA . LEU A 1 275 ? 18 -5.398 -22.062 1 95.75 275 LEU A CA 1
ATOM 2157 C C . LEU A 1 275 ? 18.656 -6.578 -21.344 1 95.75 275 LEU A C 1
ATOM 2159 O O . LEU A 1 275 ? 18.344 -7.734 -21.641 1 95.75 275 LEU A O 1
ATOM 2163 N N . ASN A 1 276 ? 19.5 -6.285 -20.422 1 95.44 276 ASN A N 1
ATOM 2164 C CA . ASN A 1 276 ? 20.188 -7.348 -19.703 1 95.44 276 ASN A CA 1
ATOM 2165 C C . ASN A 1 276 ? 19.219 -8.125 -18.812 1 95.44 276 ASN A C 1
ATOM 2167 O O . ASN A 1 276 ? 19.391 -9.328 -18.609 1 95.44 276 ASN A O 1
ATOM 2171 N N . LEU A 1 277 ? 18.266 -7.461 -18.281 1 97 277 LEU A N 1
ATOM 2172 C CA . LEU A 1 277 ? 17.266 -8.164 -17.484 1 97 277 LEU A CA 1
ATOM 2173 C C . LEU A 1 277 ? 16.453 -9.109 -18.359 1 97 277 LEU A C 1
ATOM 2175 O O . LEU A 1 277 ? 16.125 -10.219 -17.938 1 97 277 LEU A O 1
ATOM 2179 N N . VAL A 1 278 ? 16.094 -8.664 -19.516 1 97.5 278 VAL A N 1
ATOM 2180 C CA . VAL A 1 278 ? 15.383 -9.492 -20.469 1 97.5 278 VAL A CA 1
ATOM 2181 C C . VAL A 1 278 ? 16.219 -10.727 -20.812 1 97.5 278 VAL A C 1
ATOM 2183 O O . VAL A 1 278 ? 15.711 -11.844 -20.844 1 97.5 278 VAL A O 1
ATOM 2186 N N . PHE A 1 279 ? 17.516 -10.5 -21.047 1 96 279 PHE A N 1
ATOM 2187 C CA . PHE A 1 279 ? 18.422 -11.602 -21.328 1 96 279 PHE A CA 1
ATOM 2188 C C . PHE A 1 279 ? 18.516 -12.555 -20.141 1 96 279 PHE A C 1
ATOM 2190 O O . PHE A 1 279 ? 18.547 -13.773 -20.328 1 96 279 PHE A O 1
ATOM 2197 N N . ALA A 1 280 ? 18.562 -11.977 -18.969 1 95.75 280 ALA A N 1
ATOM 2198 C CA . ALA A 1 280 ? 18.672 -12.797 -17.766 1 95.75 280 ALA A CA 1
ATOM 2199 C C . ALA A 1 280 ? 17.453 -13.711 -17.625 1 95.75 280 ALA A C 1
ATOM 2201 O O . ALA A 1 280 ? 17.594 -14.898 -17.328 1 95.75 280 ALA A O 1
ATOM 2202 N N . ALA A 1 281 ? 16.281 -13.211 -17.844 1 96.44 281 ALA A N 1
ATOM 2203 C CA . ALA A 1 281 ? 15.055 -13.984 -17.719 1 96.44 281 ALA A CA 1
ATOM 2204 C C . ALA A 1 281 ? 14.984 -15.094 -18.766 1 96.44 281 ALA A C 1
ATOM 2206 O O . ALA A 1 281 ? 14.625 -16.234 -18.453 1 96.44 281 ALA A O 1
ATOM 2207 N N . ALA A 1 282 ? 15.336 -14.758 -19.953 1 95 282 ALA A N 1
ATOM 2208 C CA . ALA A 1 282 ? 15.336 -15.734 -21.031 1 95 282 ALA A CA 1
ATOM 2209 C C . ALA A 1 282 ? 16.375 -16.828 -20.797 1 95 282 ALA A C 1
ATOM 2211 O O . ALA A 1 282 ? 16.109 -18 -21.031 1 95 282 ALA A O 1
ATOM 2212 N N . ALA A 1 283 ? 17.547 -16.375 -20.359 1 93.38 283 ALA A N 1
ATOM 2213 C CA . ALA A 1 283 ? 18.609 -17.328 -20.094 1 93.38 283 ALA A CA 1
ATOM 2214 C C . ALA A 1 283 ? 18.219 -18.297 -18.984 1 93.38 283 ALA A C 1
ATOM 2216 O O . ALA A 1 283 ? 18.562 -19.484 -19.031 1 93.38 283 ALA A O 1
ATOM 2217 N N . LYS A 1 284 ? 17.594 -17.828 -18.016 1 93.06 284 LYS A N 1
ATOM 2218 C CA . LYS A 1 284 ? 17.141 -18.703 -16.922 1 93.06 284 LYS A CA 1
ATOM 2219 C C . LYS A 1 284 ? 16.188 -19.766 -17.438 1 93.06 284 LYS A C 1
ATOM 2221 O O . LYS A 1 284 ? 16.281 -20.938 -17.031 1 93.06 284 LYS A O 1
ATOM 2226 N N . PHE A 1 285 ? 15.289 -19.438 -18.312 1 92.44 285 PHE A N 1
ATOM 2227 C CA . PHE A 1 285 ? 14.391 -20.422 -18.906 1 92.44 285 PHE A CA 1
ATOM 2228 C C . PHE A 1 285 ? 15.164 -21.406 -19.766 1 92.44 285 PHE A C 1
ATOM 2230 O O . PHE A 1 285 ? 14.883 -22.609 -19.75 1 92.44 285 PHE A O 1
ATOM 2237 N N . ALA A 1 286 ? 16.078 -20.859 -20.469 1 90.5 286 ALA A N 1
ATOM 2238 C CA . ALA A 1 286 ? 16.875 -21.719 -21.359 1 90.5 286 ALA A CA 1
ATOM 2239 C C . ALA A 1 286 ? 17.641 -22.781 -20.562 1 90.5 286 ALA A C 1
ATOM 2241 O O . ALA A 1 286 ? 17.859 -23.891 -21.062 1 90.5 286 ALA A O 1
ATOM 2242 N N . HIS A 1 287 ? 17.969 -22.438 -19.375 1 85.81 287 HIS A N 1
ATOM 2243 C CA . HIS A 1 287 ? 18.672 -23.375 -18.516 1 85.81 287 HIS A CA 1
ATOM 2244 C C . HIS A 1 287 ? 17.75 -24.5 -18.062 1 85.81 287 HIS A C 1
ATOM 2246 O O . HIS A 1 287 ? 18.219 -25.609 -17.734 1 85.81 287 HIS A O 1
ATOM 2252 N N . LEU A 1 288 ? 16.469 -24.281 -18.031 1 85.56 288 LEU A N 1
ATOM 2253 C CA . LEU A 1 288 ? 15.5 -25.281 -17.562 1 85.56 288 LEU A CA 1
ATOM 2254 C C . LEU A 1 288 ? 15.133 -26.234 -18.703 1 85.56 288 LEU A C 1
ATOM 2256 O O . LEU A 1 288 ? 14.719 -27.375 -18.438 1 85.56 288 LEU A O 1
ATOM 2260 N N . VAL A 1 289 ? 15.211 -25.781 -19.812 1 79.88 289 VAL A N 1
ATOM 2261 C CA . VAL A 1 289 ? 14.789 -26.609 -20.938 1 79.88 289 VAL A CA 1
ATOM 2262 C C . VAL A 1 289 ? 16.016 -27.078 -21.719 1 79.88 289 VAL A C 1
ATOM 2264 O O . VAL A 1 289 ? 16.984 -26.328 -21.891 1 79.88 289 VAL A O 1
ATOM 2267 N N . PRO A 1 290 ? 16.406 -28.297 -21.484 1 60.97 290 PRO A N 1
ATOM 2268 C CA . PRO A 1 290 ? 17.625 -28.953 -21.938 1 60.97 290 PRO A CA 1
ATOM 2269 C C . PRO A 1 290 ? 18.328 -28.172 -23.062 1 60.97 290 PRO A C 1
ATOM 2271 O O . PRO A 1 290 ? 17.766 -27.219 -23.594 1 60.97 290 PRO A O 1
ATOM 2274 N N . HIS A 1 291 ? 18.891 -28.781 -24.234 1 53.47 291 HIS A N 1
ATOM 2275 C CA . HIS A 1 291 ? 20.156 -29.203 -24.828 1 53.47 291 HIS A CA 1
ATOM 2276 C C . HIS A 1 291 ? 20.766 -28.078 -25.672 1 53.47 291 HIS A C 1
ATOM 2278 O O . HIS A 1 291 ? 21.938 -27.734 -25.5 1 53.47 291 HIS A O 1
ATOM 2284 N N . HIS A 1 292 ? 20.297 -27.812 -26.781 1 54.5 292 HIS A N 1
ATOM 2285 C CA . HIS A 1 292 ? 21.062 -27.188 -27.859 1 54.5 292 HIS A CA 1
ATOM 2286 C C . HIS A 1 292 ? 21.016 -25.656 -27.734 1 54.5 292 HIS A C 1
ATOM 2288 O O . HIS A 1 292 ? 21.875 -24.969 -28.297 1 54.5 292 HIS A O 1
ATOM 2294 N N . LEU A 1 293 ? 20.094 -25.109 -26.812 1 57.19 293 LEU A N 1
ATOM 2295 C CA . LEU A 1 293 ? 19.859 -23.672 -26.922 1 57.19 293 LEU A CA 1
ATOM 2296 C C . LEU A 1 293 ? 20.859 -22.891 -26.062 1 57.19 293 LEU A C 1
ATOM 2298 O O . LEU A 1 293 ? 21.016 -21.688 -26.234 1 57.19 293 LEU A O 1
ATOM 2302 N N . MET A 1 294 ? 21.484 -23.578 -25.109 1 59.88 294 MET A N 1
ATOM 2303 C CA . MET A 1 294 ? 22.328 -22.906 -24.125 1 59.88 294 MET A CA 1
ATOM 2304 C C . MET A 1 294 ? 23.734 -22.688 -24.672 1 59.88 294 MET A C 1
ATOM 2306 O O . MET A 1 294 ? 24.547 -22 -24.062 1 59.88 294 MET A O 1
ATOM 2310 N N . GLN A 1 295 ? 23.828 -23.172 -25.922 1 59.88 295 GLN A N 1
ATOM 2311 C CA . GLN A 1 295 ? 25.203 -23.047 -26.406 1 59.88 295 GLN A CA 1
ATOM 2312 C C . GLN A 1 295 ? 25.578 -21.594 -26.688 1 59.88 295 GLN A C 1
ATOM 2314 O O . GLN A 1 295 ? 24.844 -20.891 -27.391 1 59.88 295 GLN A O 1
ATOM 2319 N N . SER A 1 296 ? 26.406 -20.859 -25.734 1 67.06 296 SER A N 1
ATOM 2320 C CA . SER A 1 296 ? 27.078 -19.578 -25.953 1 67.06 296 SER A CA 1
ATOM 2321 C C . SER A 1 296 ? 26.406 -18.469 -25.156 1 67.06 296 SER A C 1
ATOM 2323 O O . SER A 1 296 ? 26.703 -17.281 -25.344 1 67.06 296 SER A O 1
ATOM 2325 N N . MET A 1 297 ? 25.422 -18.891 -24.281 1 76.81 297 MET A N 1
ATOM 2326 C CA . MET A 1 297 ? 24.781 -17.844 -23.484 1 76.81 297 MET A CA 1
ATOM 2327 C C . MET A 1 297 ? 25.484 -17.672 -22.141 1 76.81 297 MET A C 1
ATOM 2329 O O . MET A 1 297 ? 25.969 -18.641 -21.562 1 76.81 297 MET A O 1
ATOM 2333 N N . ASP A 1 298 ? 25.656 -16.344 -21.828 1 79 298 ASP A N 1
ATOM 2334 C CA . ASP A 1 298 ? 26.125 -16.094 -20.469 1 79 298 ASP A CA 1
ATOM 2335 C C . ASP A 1 298 ? 25.109 -16.609 -19.438 1 79 298 ASP A C 1
ATOM 2337 O O . ASP A 1 298 ? 23.953 -16.828 -19.75 1 79 298 ASP A O 1
ATOM 2341 N N . SER A 1 299 ? 25.578 -16.766 -18.266 1 85.75 299 SER A N 1
ATOM 2342 C CA . SER A 1 299 ? 24.703 -17.219 -17.203 1 85.75 299 SER A CA 1
ATOM 2343 C C . SER A 1 299 ? 23.656 -16.172 -16.844 1 85.75 299 SER A C 1
ATOM 2345 O O . SER A 1 299 ? 23.922 -14.969 -16.984 1 85.75 299 SER A O 1
ATOM 2347 N N . PRO A 1 300 ? 22.469 -16.578 -16.516 1 89.75 300 PRO A N 1
ATOM 2348 C CA . PRO A 1 300 ? 21.422 -15.633 -16.109 1 89.75 300 PRO A CA 1
ATOM 2349 C C . PRO A 1 300 ? 21.891 -14.672 -15.016 1 89.75 300 PRO A C 1
ATOM 2351 O O . PRO A 1 300 ? 21.516 -13.5 -15.016 1 89.75 300 PRO A O 1
ATOM 2354 N N . THR A 1 301 ? 22.75 -15.117 -14.172 1 88.31 301 THR A N 1
ATOM 2355 C CA . THR A 1 301 ? 23.219 -14.305 -13.055 1 88.31 301 THR A CA 1
ATOM 2356 C C . THR A 1 301 ? 24.156 -13.195 -13.547 1 88.31 301 THR A C 1
ATOM 2358 O O . THR A 1 301 ? 24.172 -12.102 -12.984 1 88.31 301 THR A O 1
ATOM 2361 N N . GLU A 1 302 ? 24.875 -13.492 -14.578 1 89.44 302 GLU A N 1
ATOM 2362 C CA . GLU A 1 302 ? 25.766 -12.484 -15.141 1 89.44 302 GLU A CA 1
ATOM 2363 C C . GLU A 1 302 ? 24.969 -11.344 -15.773 1 89.44 302 GLU A C 1
ATOM 2365 O O . GLU A 1 302 ? 25.297 -10.172 -15.578 1 89.44 302 GLU A O 1
ATOM 2370 N N . TYR A 1 303 ? 23.953 -11.734 -16.531 1 92.44 303 TYR A N 1
ATOM 2371 C CA . TYR A 1 303 ? 23.094 -10.711 -17.125 1 92.44 303 TYR A CA 1
ATOM 2372 C C . TYR A 1 303 ? 22.406 -9.883 -16.047 1 92.44 303 TYR A C 1
ATOM 2374 O O . TYR A 1 303 ? 22.297 -8.664 -16.172 1 92.44 303 TYR A O 1
ATOM 2382 N N . PHE A 1 304 ? 22.031 -10.562 -15.039 1 92.69 304 PHE A N 1
ATOM 2383 C CA . PHE A 1 304 ? 21.328 -9.906 -13.945 1 92.69 304 PHE A CA 1
ATOM 2384 C C . PHE A 1 304 ? 22.234 -8.914 -13.234 1 92.69 304 PHE A C 1
ATOM 2386 O O . PHE A 1 304 ? 21.828 -7.781 -12.961 1 92.69 304 PHE A O 1
ATOM 2393 N N . PHE A 1 305 ? 23.438 -9.266 -12.992 1 88.69 305 PHE A N 1
ATOM 2394 C CA . PHE A 1 305 ? 24.375 -8.414 -12.281 1 88.69 305 PHE A CA 1
ATOM 2395 C C . PHE A 1 305 ? 24.75 -7.203 -13.125 1 88.69 305 PHE A C 1
ATOM 2397 O O . PHE A 1 305 ? 24.922 -6.098 -12.602 1 88.69 305 PHE A O 1
ATOM 2404 N N . ARG A 1 306 ? 24.938 -7.465 -14.359 1 90.31 306 ARG A N 1
ATOM 2405 C CA . ARG A 1 306 ? 25.219 -6.352 -15.258 1 90.31 306 ARG A CA 1
ATOM 2406 C C . ARG A 1 306 ? 24.078 -5.34 -15.242 1 90.31 306 ARG A C 1
ATOM 2408 O O . ARG A 1 306 ? 24.312 -4.129 -15.234 1 90.31 306 ARG A O 1
ATOM 2415 N N . ALA A 1 307 ? 22.875 -5.844 -15.242 1 91.38 307 ALA A N 1
ATOM 2416 C CA . ALA A 1 307 ? 21.703 -4.973 -15.211 1 91.38 307 ALA A CA 1
ATOM 2417 C C . ALA A 1 307 ? 21.656 -4.164 -13.922 1 91.38 307 ALA A C 1
ATOM 2419 O O . ALA A 1 307 ? 21.328 -2.975 -13.93 1 91.38 307 ALA A O 1
ATOM 2420 N N . GLN A 1 308 ? 22.031 -4.746 -12.797 1 87.69 308 GLN A N 1
ATOM 2421 C CA . GLN A 1 308 ? 21.984 -4.078 -11.5 1 87.69 308 GLN A CA 1
ATOM 2422 C C . GLN A 1 308 ? 23.031 -2.969 -11.422 1 87.69 308 GLN A C 1
ATOM 2424 O O . GLN A 1 308 ? 22.766 -1.897 -10.875 1 87.69 308 GLN A O 1
ATOM 2429 N N . GLN A 1 309 ? 24.141 -3.197 -11.969 1 85.88 309 GLN A N 1
ATOM 2430 C CA . GLN A 1 309 ? 25.188 -2.189 -11.969 1 85.88 309 GLN A CA 1
ATOM 2431 C C . GLN A 1 309 ? 24.828 -1.009 -12.859 1 85.88 309 GLN A C 1
ATOM 2433 O O . GLN A 1 309 ? 25.141 0.14 -12.539 1 85.88 309 GLN A O 1
ATOM 2438 N N . LEU A 1 310 ? 24.188 -1.371 -13.922 1 86.44 310 LEU A N 1
ATOM 2439 C CA . LEU A 1 310 ? 23.766 -0.325 -14.844 1 86.44 310 LEU A CA 1
ATOM 2440 C C . LEU A 1 310 ? 22.641 0.51 -14.242 1 86.44 310 LEU A C 1
ATOM 2442 O O . LEU A 1 310 ? 22.594 1.727 -14.438 1 86.44 310 LEU A O 1
ATOM 2446 N N . ALA A 1 311 ? 21.75 -0.122 -13.469 1 82.06 311 ALA A N 1
ATOM 2447 C CA . ALA A 1 311 ? 20.594 0.549 -12.883 1 82.06 311 ALA A CA 1
ATOM 2448 C C . ALA A 1 311 ? 21 1.415 -11.695 1 82.06 311 ALA A C 1
ATOM 2450 O O . ALA A 1 311 ? 20.359 2.422 -11.398 1 82.06 311 ALA A O 1
ATOM 2451 N N . THR A 1 312 ? 22.016 1.014 -10.883 1 70.69 312 THR A N 1
ATOM 2452 C CA . THR A 1 312 ? 22.406 1.685 -9.648 1 70.69 312 THR A CA 1
ATOM 2453 C C . THR A 1 312 ? 23.375 2.822 -9.938 1 70.69 312 THR A C 1
ATOM 2455 O O . THR A 1 312 ? 23.797 3.529 -9.016 1 70.69 312 THR A O 1
ATOM 2458 N N . ALA A 1 313 ? 23.75 2.893 -11.031 1 61.03 313 ALA A N 1
ATOM 2459 C CA . ALA A 1 313 ? 24.688 3.975 -11.312 1 61.03 313 ALA A CA 1
ATOM 2460 C C . ALA A 1 313 ? 24.156 5.312 -10.82 1 61.03 313 ALA A C 1
ATOM 2462 O O . ALA A 1 313 ? 24.922 6.191 -10.422 1 61.03 313 ALA A O 1
ATOM 2463 N N . GLU A 1 314 ? 22.891 5.332 -10.68 1 62.62 314 GLU A N 1
ATOM 2464 C CA . GLU A 1 314 ? 22.219 6.484 -10.086 1 62.62 314 GLU A CA 1
ATOM 2465 C C . GLU A 1 314 ? 21.469 6.098 -8.82 1 62.62 314 GLU A C 1
ATOM 2467 O O . GLU A 1 314 ? 21.141 4.922 -8.625 1 62.62 314 GLU A O 1
ATOM 2472 N N . ASN A 1 315 ? 21.562 6.922 -7.734 1 62.62 315 ASN A N 1
ATOM 2473 C CA . ASN A 1 315 ? 20.891 6.578 -6.492 1 62.62 315 ASN A CA 1
ATOM 2474 C C . ASN A 1 315 ? 19.406 6.328 -6.719 1 62.62 315 ASN A C 1
ATOM 2476 O O . ASN A 1 315 ? 18.609 7.27 -6.77 1 62.62 315 ASN A O 1
ATOM 2480 N N . PRO A 1 316 ? 19.109 5.152 -6.84 1 63.38 316 PRO A N 1
ATOM 2481 C CA . PRO A 1 316 ? 17.734 4.805 -7.242 1 63.38 316 PRO A CA 1
ATOM 2482 C C . PRO A 1 316 ? 16.703 5.188 -6.195 1 63.38 316 PRO A C 1
ATOM 2484 O O . PRO A 1 316 ? 15.508 5.285 -6.512 1 63.38 316 PRO A O 1
ATOM 2487 N N . LEU A 1 317 ? 17.125 5.461 -5.035 1 69.44 317 LEU A N 1
ATOM 2488 C CA . LEU A 1 317 ? 16.125 5.766 -4.008 1 69.44 317 LEU A CA 1
ATOM 2489 C C . LEU A 1 317 ? 15.602 7.184 -4.164 1 69.44 317 LEU A C 1
ATOM 2491 O O . LEU A 1 317 ? 14.438 7.453 -3.854 1 69.44 317 LEU A O 1
ATOM 2495 N N . ILE A 1 318 ? 16.406 7.996 -4.738 1 72.75 318 ILE A N 1
ATOM 2496 C CA . ILE A 1 318 ? 16.016 9.406 -4.703 1 72.75 318 ILE A CA 1
ATOM 2497 C C . ILE A 1 318 ? 15.781 9.906 -6.125 1 72.75 318 ILE A C 1
ATOM 2499 O O . ILE A 1 318 ? 15.32 11.031 -6.32 1 72.75 318 ILE A O 1
ATOM 2503 N N . GLU A 1 319 ? 15.867 9.039 -7.047 1 77.56 319 GLU A N 1
ATOM 2504 C CA . GLU A 1 319 ? 15.586 9.453 -8.422 1 77.56 319 GLU A CA 1
ATOM 2505 C C . GLU A 1 319 ? 14.086 9.461 -8.695 1 77.56 319 GLU A C 1
ATOM 2507 O O . GLU A 1 319 ? 13.328 8.727 -8.055 1 77.56 319 GLU A O 1
ATOM 2512 N N . HIS A 1 320 ? 13.805 10.32 -9.641 1 83.31 320 HIS A N 1
ATOM 2513 C CA . HIS A 1 320 ? 12.398 10.367 -10.023 1 83.31 320 HIS A CA 1
ATOM 2514 C C . HIS A 1 320 ? 12 9.133 -10.828 1 83.31 320 HIS A C 1
ATOM 2516 O O . HIS A 1 320 ? 12.773 8.648 -11.648 1 83.31 320 HIS A O 1
ATOM 2522 N N . PRO A 1 321 ? 10.875 8.711 -10.555 1 85 321 PRO A N 1
ATOM 2523 C CA . PRO A 1 321 ? 10.445 7.52 -11.297 1 85 321 PRO A CA 1
ATOM 2524 C C . PRO A 1 321 ? 10.016 7.836 -12.727 1 85 321 PRO A C 1
ATOM 2526 O O . PRO A 1 321 ? 9.43 8.891 -12.977 1 85 321 PRO A O 1
ATOM 2529 N N . ASN A 1 322 ? 10.43 7.051 -13.617 1 86.62 322 ASN A N 1
ATOM 2530 C CA . ASN A 1 322 ? 9.961 7.016 -15 1 86.62 322 ASN A CA 1
ATOM 2531 C C . ASN A 1 322 ? 9.602 5.602 -15.438 1 86.62 322 ASN A C 1
ATOM 2533 O O . ASN A 1 322 ? 9.703 4.656 -14.648 1 86.62 322 ASN A O 1
ATOM 2537 N N . LEU A 1 323 ? 9.141 5.473 -16.625 1 90.12 323 LEU A N 1
ATOM 2538 C CA . LEU A 1 323 ? 8.641 4.176 -17.062 1 90.12 323 LEU A CA 1
ATOM 2539 C C . LEU A 1 323 ? 9.766 3.145 -17.094 1 90.12 323 LEU A C 1
ATOM 2541 O O . LEU A 1 323 ? 9.562 1.991 -16.703 1 90.12 323 LEU A O 1
ATOM 2545 N N . GLN A 1 324 ? 10.938 3.541 -17.547 1 90.19 324 GLN A N 1
ATOM 2546 C CA . GLN A 1 324 ? 12.07 2.623 -17.594 1 90.19 324 GLN A CA 1
ATOM 2547 C C . GLN A 1 324 ? 12.445 2.135 -16.203 1 90.19 324 GLN A C 1
ATOM 2549 O O . GLN A 1 324 ? 12.797 0.965 -16.016 1 90.19 324 GLN A O 1
ATOM 2554 N N . GLN A 1 325 ? 12.414 3.072 -15.297 1 90.31 325 GLN A N 1
ATOM 2555 C CA . GLN A 1 325 ? 12.703 2.674 -13.93 1 90.31 325 GLN A CA 1
ATOM 2556 C C . GLN A 1 325 ? 11.695 1.648 -13.422 1 90.31 325 GLN A C 1
ATOM 2558 O O . GLN A 1 325 ? 12.062 0.683 -12.75 1 90.31 325 GLN A O 1
ATOM 2563 N N . VAL A 1 326 ? 10.445 1.89 -13.719 1 94.19 326 VAL A N 1
ATOM 2564 C CA . VAL A 1 326 ? 9.391 0.966 -13.312 1 94.19 326 VAL A CA 1
ATOM 2565 C C . VAL A 1 326 ? 9.633 -0.401 -13.953 1 94.19 326 VAL A C 1
ATOM 2567 O O . VAL A 1 326 ? 9.484 -1.434 -13.297 1 94.19 326 VAL A O 1
ATOM 2570 N N . GLN A 1 327 ? 10.031 -0.407 -15.164 1 95.88 327 GLN A N 1
ATOM 2571 C CA . GLN A 1 327 ? 10.289 -1.648 -15.883 1 95.88 327 GLN A CA 1
ATOM 2572 C C . GLN A 1 327 ? 11.492 -2.381 -15.297 1 95.88 327 GLN A C 1
ATOM 2574 O O . GLN A 1 327 ? 11.477 -3.604 -15.156 1 95.88 327 GLN A O 1
ATOM 2579 N N . ILE A 1 328 ? 12.492 -1.632 -14.953 1 94.19 328 ILE A N 1
ATOM 2580 C CA . ILE A 1 328 ? 13.672 -2.223 -14.336 1 94.19 328 ILE A CA 1
ATOM 2581 C C . ILE A 1 328 ? 13.289 -2.859 -13 1 94.19 328 ILE A C 1
ATOM 2583 O O . ILE A 1 328 ? 13.648 -4.008 -12.727 1 94.19 328 ILE A O 1
ATOM 2587 N N . GLU A 1 329 ? 12.562 -2.131 -12.219 1 94.75 329 GLU A N 1
ATOM 2588 C CA . GLU A 1 329 ? 12.141 -2.635 -10.914 1 94.75 329 GLU A CA 1
ATOM 2589 C C . GLU A 1 329 ? 11.242 -3.859 -11.062 1 94.75 329 GLU A C 1
ATOM 2591 O O . GLU A 1 329 ? 11.398 -4.844 -10.344 1 94.75 329 GLU A O 1
ATOM 2596 N N . GLY A 1 330 ? 10.32 -3.836 -12.008 1 97.12 330 GLY A N 1
ATOM 2597 C CA . GLY A 1 330 ? 9.422 -4.961 -12.242 1 97.12 330 GLY A CA 1
ATOM 2598 C C . GLY A 1 330 ? 10.148 -6.211 -12.703 1 97.12 330 GLY A C 1
ATOM 2599 O O . GLY A 1 330 ? 9.898 -7.305 -12.188 1 97.12 330 GLY A O 1
ATOM 2600 N N . LEU A 1 331 ? 11.047 -6.047 -13.625 1 97.81 331 LEU A N 1
ATOM 2601 C CA . LEU A 1 331 ? 11.805 -7.184 -14.133 1 97.81 331 LEU A CA 1
ATOM 2602 C C . LEU A 1 331 ? 12.75 -7.73 -13.07 1 97.81 331 LEU A C 1
ATOM 2604 O O . LEU A 1 331 ? 12.969 -8.938 -12.992 1 97.81 331 LEU A O 1
ATOM 2608 N N . THR A 1 332 ? 13.297 -6.848 -12.289 1 95.31 332 THR A N 1
ATOM 2609 C CA . THR A 1 332 ? 14.141 -7.289 -11.188 1 95.31 332 THR A CA 1
ATOM 2610 C C . THR A 1 332 ? 13.336 -8.117 -10.188 1 95.31 332 THR A C 1
ATOM 2612 O O . THR A 1 332 ? 13.805 -9.156 -9.711 1 95.31 332 THR A O 1
ATOM 2615 N N . ALA A 1 333 ? 12.18 -7.66 -9.891 1 97.12 333 ALA A N 1
ATOM 2616 C CA . ALA A 1 333 ? 11.312 -8.414 -8.992 1 97.12 333 ALA A CA 1
ATOM 2617 C C . ALA A 1 333 ? 10.992 -9.789 -9.562 1 97.12 333 ALA A C 1
ATOM 2619 O O . ALA A 1 333 ? 11.023 -10.789 -8.844 1 97.12 333 ALA A O 1
ATOM 2620 N N . PHE A 1 334 ? 10.711 -9.805 -10.859 1 98 334 PHE A N 1
ATOM 2621 C CA . PHE A 1 334 ? 10.414 -11.07 -11.516 1 98 334 PHE A CA 1
ATOM 2622 C C . PHE A 1 334 ? 11.602 -12.031 -11.414 1 98 334 PHE A C 1
ATOM 2624 O O . PHE A 1 334 ? 11.43 -13.203 -11.086 1 98 334 PHE A O 1
ATOM 2631 N N . LEU A 1 335 ? 12.727 -11.531 -11.641 1 96.62 335 LEU A N 1
ATOM 2632 C CA . LEU A 1 335 ? 13.922 -12.367 -11.648 1 96.62 335 LEU A CA 1
ATOM 2633 C C . LEU A 1 335 ? 14.258 -12.836 -10.234 1 96.62 335 LEU A C 1
ATOM 2635 O O . LEU A 1 335 ? 14.68 -13.984 -10.039 1 96.62 335 LEU A O 1
ATOM 2639 N N . CYS A 1 336 ? 14.094 -11.969 -9.266 1 95.5 336 CYS A N 1
ATOM 2640 C CA . CYS A 1 336 ? 14.289 -12.406 -7.887 1 95.5 336 CYS A CA 1
ATOM 2641 C C . CYS A 1 336 ? 13.352 -13.555 -7.535 1 95.5 336 CYS A C 1
ATOM 2643 O O . CYS A 1 336 ? 13.75 -14.5 -6.855 1 95.5 336 CYS A O 1
ATOM 2645 N N . MET A 1 337 ? 12.18 -13.5 -7.988 1 97 337 MET A N 1
ATOM 2646 C CA . MET A 1 337 ? 11.203 -14.562 -7.727 1 97 337 MET A CA 1
ATOM 2647 C C . MET A 1 337 ? 11.648 -15.875 -8.359 1 97 337 MET A C 1
ATOM 2649 O O . MET A 1 337 ? 11.617 -16.922 -7.715 1 97 337 MET A O 1
ATOM 2653 N N . VAL A 1 338 ? 12.102 -15.742 -9.578 1 95.56 338 VAL A N 1
ATOM 2654 C CA . VAL A 1 338 ? 12.492 -16.938 -10.328 1 95.56 338 VAL A CA 1
ATOM 2655 C C . VAL A 1 338 ? 13.742 -17.547 -9.695 1 95.56 338 VAL A C 1
ATOM 2657 O O . VAL A 1 338 ? 13.906 -18.781 -9.703 1 95.56 338 VAL A O 1
ATOM 2660 N N . LEU A 1 339 ? 14.555 -16.734 -9.125 1 93.12 339 LEU A N 1
ATOM 2661 C CA . LEU A 1 339 ? 15.797 -17.203 -8.523 1 93.12 339 LEU A CA 1
ATOM 2662 C C . LEU A 1 339 ? 15.555 -17.703 -7.098 1 93.12 339 LEU A C 1
ATOM 2664 O O . LEU A 1 339 ? 16.484 -18.172 -6.434 1 93.12 339 LEU A O 1
ATOM 2668 N N . GLY A 1 340 ? 14.375 -17.562 -6.629 1 94.38 340 GLY A N 1
ATOM 2669 C CA . GLY A 1 340 ? 14 -18.109 -5.332 1 94.38 340 GLY A CA 1
ATOM 2670 C C . GLY A 1 340 ? 14.125 -17.109 -4.203 1 94.38 340 GLY A C 1
ATOM 2671 O O . GLY A 1 340 ? 13.953 -17.453 -3.033 1 94.38 340 GLY A O 1
ATOM 2672 N N . HIS A 1 341 ? 14.477 -15.867 -4.496 1 94.94 341 HIS A N 1
ATOM 2673 C CA . HIS A 1 341 ? 14.555 -14.797 -3.502 1 94.94 341 HIS A CA 1
ATOM 2674 C C . HIS A 1 341 ? 13.219 -14.078 -3.371 1 94.94 341 HIS A C 1
ATOM 2676 O O . HIS A 1 341 ? 13.047 -12.977 -3.904 1 94.94 341 HIS A O 1
ATOM 2682 N N . ILE A 1 342 ? 12.359 -14.648 -2.582 1 96.81 342 ILE A N 1
ATOM 2683 C CA . ILE A 1 342 ? 10.961 -14.242 -2.562 1 96.81 342 ILE A CA 1
ATOM 2684 C C . ILE A 1 342 ? 10.805 -12.984 -1.709 1 96.81 342 ILE A C 1
ATOM 2686 O O . ILE A 1 342 ? 10.047 -12.078 -2.061 1 96.81 342 ILE A O 1
ATOM 2690 N N . ASN A 1 343 ? 11.508 -12.891 -0.571 1 94.88 343 ASN A N 1
ATOM 2691 C CA . ASN A 1 343 ? 11.445 -11.711 0.283 1 94.88 343 ASN A CA 1
ATOM 2692 C C . ASN A 1 343 ? 11.922 -10.461 -0.453 1 94.88 343 ASN A C 1
ATOM 2694 O O . ASN A 1 343 ? 11.242 -9.43 -0.437 1 94.88 343 ASN A O 1
ATOM 2698 N N . ARG A 1 344 ? 13.016 -10.602 -1.122 1 93.81 344 ARG A N 1
ATOM 2699 C CA . ARG A 1 344 ? 13.555 -9.492 -1.902 1 93.81 344 ARG A CA 1
ATOM 2700 C C . ARG A 1 344 ? 12.617 -9.125 -3.049 1 93.81 344 ARG A C 1
ATOM 2702 O O . ARG A 1 344 ? 12.422 -7.941 -3.342 1 93.81 344 ARG A O 1
ATOM 2709 N N . SER A 1 345 ? 12.141 -10.164 -3.676 1 96.69 345 SER A N 1
ATOM 2710 C CA . SER A 1 345 ? 11.234 -9.945 -4.801 1 96.69 345 SER A CA 1
ATOM 2711 C C . SER A 1 345 ? 10.008 -9.141 -4.375 1 96.69 345 SER A C 1
ATOM 2713 O O . SER A 1 345 ? 9.617 -8.195 -5.059 1 96.69 345 SER A O 1
ATOM 2715 N N . TRP A 1 346 ? 9.438 -9.484 -3.254 1 96.75 346 TRP A N 1
ATOM 2716 C CA . TRP A 1 346 ? 8.242 -8.805 -2.764 1 96.75 346 TRP A CA 1
ATOM 2717 C C . TRP A 1 346 ? 8.531 -7.332 -2.488 1 96.75 346 TRP A C 1
ATOM 2719 O O . TRP A 1 346 ? 7.727 -6.461 -2.828 1 96.75 346 TRP A O 1
ATOM 2729 N N . ARG A 1 347 ? 9.617 -7.043 -1.906 1 94.56 347 ARG A N 1
ATOM 2730 C CA . ARG A 1 347 ? 9.992 -5.672 -1.581 1 94.56 347 ARG A CA 1
ATOM 2731 C C . ARG A 1 347 ? 10.219 -4.852 -2.848 1 94.56 347 ARG A C 1
ATOM 2733 O O . ARG A 1 347 ? 9.695 -3.742 -2.979 1 94.56 347 ARG A O 1
ATOM 2740 N N . VAL A 1 348 ? 10.961 -5.434 -3.791 1 94.38 348 VAL A N 1
ATOM 2741 C CA . VAL A 1 348 ? 11.281 -4.723 -5.027 1 94.38 348 VAL A CA 1
ATOM 2742 C C . VAL A 1 348 ? 10 -4.48 -5.824 1 94.38 348 VAL A C 1
ATOM 2744 O O . VAL A 1 348 ? 9.844 -3.432 -6.453 1 94.38 348 VAL A O 1
ATOM 2747 N N . CYS A 1 349 ? 9.172 -5.461 -5.812 1 96.75 349 CYS A N 1
ATOM 2748 C CA . CYS A 1 349 ? 7.902 -5.289 -6.508 1 96.75 349 CYS A CA 1
ATOM 2749 C C . CYS A 1 349 ? 7.102 -4.137 -5.906 1 96.75 349 CYS A C 1
ATOM 2751 O O . CYS A 1 349 ? 6.438 -3.393 -6.629 1 96.75 349 CYS A O 1
ATOM 2753 N N . GLY A 1 350 ? 7.164 -4.055 -4.59 1 94.94 350 GLY A N 1
ATOM 2754 C CA . GLY A 1 350 ? 6.512 -2.938 -3.928 1 94.94 350 GLY A CA 1
ATOM 2755 C C . GLY A 1 350 ? 7.055 -1.588 -4.359 1 94.94 350 GLY A C 1
ATOM 2756 O O . GLY A 1 350 ? 6.293 -0.629 -4.52 1 94.94 350 GLY A O 1
ATOM 2757 N N . ILE A 1 351 ? 8.312 -1.518 -4.543 1 93.19 351 ILE A N 1
ATOM 2758 C CA . ILE A 1 351 ? 8.945 -0.287 -5.008 1 93.19 351 ILE A CA 1
ATOM 2759 C C . ILE A 1 351 ? 8.453 0.042 -6.418 1 93.19 351 ILE A C 1
ATOM 2761 O O . ILE A 1 351 ? 8.172 1.202 -6.727 1 93.19 351 ILE A O 1
ATOM 2765 N N . ALA A 1 352 ? 8.344 -0.966 -7.234 1 95.44 352 ALA A N 1
ATOM 2766 C CA . ALA A 1 352 ? 7.844 -0.767 -8.594 1 95.44 352 ALA A CA 1
ATOM 2767 C C . ALA A 1 352 ? 6.422 -0.214 -8.578 1 95.44 352 ALA A C 1
ATOM 2769 O O . ALA A 1 352 ? 6.086 0.678 -9.367 1 95.44 352 ALA A O 1
ATOM 2770 N N . ILE A 1 353 ? 5.594 -0.728 -7.723 1 96.31 353 ILE A N 1
ATOM 2771 C CA . ILE A 1 353 ? 4.211 -0.279 -7.609 1 96.31 353 ILE A CA 1
ATOM 2772 C C . ILE A 1 353 ? 4.176 1.179 -7.156 1 96.31 353 ILE A C 1
ATOM 2774 O O . ILE A 1 353 ? 3.424 1.988 -7.707 1 96.31 353 ILE A O 1
ATOM 2778 N N . ARG A 1 354 ? 4.992 1.487 -6.195 1 94.5 354 ARG A N 1
ATOM 2779 C CA . ARG A 1 354 ? 5.066 2.855 -5.695 1 94.5 354 ARG A CA 1
ATOM 2780 C C . ARG A 1 354 ? 5.504 3.818 -6.793 1 94.5 354 ARG A C 1
ATOM 2782 O O . ARG A 1 354 ? 4.945 4.91 -6.93 1 94.5 354 ARG A O 1
ATOM 2789 N N . SER A 1 355 ? 6.465 3.408 -7.539 1 93.69 355 SER A N 1
ATOM 2790 C CA . SER A 1 355 ? 6.941 4.219 -8.656 1 93.69 355 SER A CA 1
ATOM 2791 C C . SER A 1 355 ? 5.859 4.379 -9.719 1 93.69 355 SER A C 1
ATOM 2793 O O . SER A 1 355 ? 5.711 5.457 -10.305 1 93.69 355 SER A O 1
ATOM 2795 N N . SER A 1 356 ? 5.145 3.338 -9.969 1 95.06 356 SER A N 1
ATOM 2796 C CA . SER A 1 356 ? 4.062 3.391 -10.945 1 95.06 356 SER A CA 1
ATOM 2797 C C . SER A 1 356 ? 2.965 4.355 -10.508 1 95.06 356 SER A C 1
ATOM 2799 O O . SER A 1 356 ? 2.406 5.086 -11.328 1 95.06 356 SER A O 1
ATOM 2801 N N . ILE A 1 357 ? 2.662 4.398 -9.227 1 94.75 357 ILE A N 1
ATOM 2802 C CA . ILE A 1 357 ? 1.631 5.285 -8.703 1 94.75 357 ILE A CA 1
ATOM 2803 C C . ILE A 1 357 ? 2.1 6.738 -8.797 1 94.75 357 ILE A C 1
ATOM 2805 O O . ILE A 1 357 ? 1.311 7.633 -9.102 1 94.75 357 ILE A O 1
ATOM 2809 N N . ALA A 1 358 ? 3.381 6.906 -8.508 1 93.62 358 ALA A N 1
ATOM 2810 C CA . ALA A 1 358 ? 3.939 8.25 -8.617 1 93.62 358 ALA A CA 1
ATOM 2811 C C . ALA A 1 358 ? 3.785 8.805 -10.031 1 93.62 358 ALA A C 1
ATOM 2813 O O . ALA A 1 358 ? 3.672 10.016 -10.219 1 93.62 358 ALA A O 1
ATOM 2814 N N . MET A 1 359 ? 3.68 7.863 -10.977 1 92.25 359 MET A N 1
ATOM 2815 C CA . MET A 1 359 ? 3.531 8.266 -12.375 1 92.25 359 MET A CA 1
ATOM 2816 C C . MET A 1 359 ? 2.062 8.289 -12.781 1 92.25 359 MET A C 1
ATOM 2818 O O . MET A 1 359 ? 1.733 8.648 -13.914 1 92.25 359 MET A O 1
ATOM 2822 N N . GLY A 1 360 ? 1.207 7.855 -11.953 1 91.31 360 GLY A N 1
ATOM 2823 C CA . GLY A 1 360 ? -0.222 7.855 -12.227 1 91.31 360 GLY A CA 1
ATOM 2824 C C . GLY A 1 360 ? -0.658 6.727 -13.141 1 91.31 360 GLY A C 1
ATOM 2825 O O . GLY A 1 360 ? -1.711 6.805 -13.773 1 91.31 360 GLY A O 1
ATOM 2826 N N . ILE A 1 361 ? 0.128 5.629 -13.211 1 93.62 361 ILE A N 1
ATOM 2827 C CA . ILE A 1 361 ? -0.167 4.52 -14.117 1 93.62 361 ILE A CA 1
ATOM 2828 C C . ILE A 1 361 ? -1.335 3.705 -13.57 1 93.62 361 ILE A C 1
ATOM 2830 O O . ILE A 1 361 ? -1.972 2.947 -14.305 1 93.62 361 ILE A O 1
ATOM 2834 N N . ASN A 1 362 ? -1.644 3.787 -12.305 1 92.44 362 ASN A N 1
ATOM 2835 C CA . ASN A 1 362 ? -2.752 3.072 -11.68 1 92.44 362 ASN A CA 1
ATOM 2836 C C . ASN A 1 362 ? -4.094 3.717 -12.016 1 92.44 362 ASN A C 1
ATOM 2838 O O . ASN A 1 362 ? -5.145 3.217 -11.609 1 92.44 362 ASN A O 1
ATOM 2842 N N . LEU A 1 363 ? -4.023 4.812 -12.75 1 91.62 363 LEU A N 1
ATOM 2843 C CA . LEU A 1 363 ? -5.234 5.543 -13.102 1 91.62 363 LEU A CA 1
ATOM 2844 C C . LEU A 1 363 ? -5.461 5.527 -14.609 1 91.62 363 LEU A C 1
ATOM 2846 O O . LEU A 1 363 ? -4.52 5.324 -15.383 1 91.62 363 LEU A O 1
ATOM 2850 N N . ARG A 1 364 ? -6.695 5.719 -14.945 1 89.88 364 ARG A N 1
ATOM 2851 C CA . ARG A 1 364 ? -7.016 5.883 -16.359 1 89.88 364 ARG A CA 1
ATOM 2852 C C . ARG A 1 364 ? -6.383 7.156 -16.922 1 89.88 364 ARG A C 1
ATOM 2854 O O . ARG A 1 364 ? -6.402 8.203 -16.266 1 89.88 364 ARG A O 1
ATOM 2861 N N . ASN A 1 365 ? -5.785 6.996 -18.062 1 87.5 365 ASN A N 1
ATOM 2862 C CA . ASN A 1 365 ? -5.105 8.133 -18.672 1 87.5 365 ASN A CA 1
ATOM 2863 C C . ASN A 1 365 ? -5.961 8.773 -19.766 1 87.5 365 ASN A C 1
ATOM 2865 O O . ASN A 1 365 ? -6.359 8.109 -20.719 1 87.5 365 ASN A O 1
ATOM 2869 N N . GLN A 1 366 ? -6.203 10.062 -19.688 1 83.5 366 GLN A N 1
ATOM 2870 C CA . GLN A 1 366 ? -7.004 10.781 -20.672 1 83.5 366 GLN A CA 1
ATOM 2871 C C . GLN A 1 366 ? -6.203 11.898 -21.328 1 83.5 366 GLN A C 1
ATOM 2873 O O . GLN A 1 366 ? -6.773 12.82 -21.906 1 83.5 366 GLN A O 1
ATOM 2878 N N . SER A 1 367 ? -4.949 11.734 -21.203 1 82.62 367 SER A N 1
ATOM 2879 C CA . SER A 1 367 ? -4.098 12.734 -21.844 1 82.62 367 SER A CA 1
ATOM 2880 C C . SER A 1 367 ? -4.176 12.641 -23.359 1 82.62 367 SER A C 1
ATOM 2882 O O . SER A 1 367 ? -4.121 11.539 -23.922 1 82.62 367 SER A O 1
ATOM 2884 N N . LYS A 1 368 ? -4.203 13.75 -24 1 79.75 368 LYS A N 1
ATOM 2885 C CA . LYS A 1 368 ? -4.246 13.789 -25.453 1 79.75 368 LYS A CA 1
ATOM 2886 C C . LYS A 1 368 ? -2.842 13.727 -26.047 1 79.75 368 LYS A C 1
ATOM 2888 O O . LYS A 1 368 ? -2.678 13.438 -27.234 1 79.75 368 LYS A O 1
ATOM 2893 N N . GLU A 1 369 ? -1.893 13.891 -25.156 1 81.25 369 GLU A N 1
ATOM 2894 C CA . GLU A 1 369 ? -0.51 13.945 -25.625 1 81.25 369 GLU A CA 1
ATOM 2895 C C . GLU A 1 369 ? 0.078 12.539 -25.766 1 81.25 369 GLU A C 1
ATOM 2897 O O . GLU A 1 369 ? 1.026 12.328 -26.531 1 81.25 369 GLU A O 1
ATOM 2902 N N . ILE A 1 370 ? -0.496 11.609 -25.078 1 86.81 370 ILE A N 1
ATOM 2903 C CA . ILE A 1 370 ? 0.02 10.242 -25.094 1 86.81 370 ILE A CA 1
ATOM 2904 C C . ILE A 1 370 ? -0.638 9.461 -26.234 1 86.81 370 ILE A C 1
ATOM 2906 O O . ILE A 1 370 ? -1.851 9.555 -26.438 1 86.81 370 ILE A O 1
ATOM 2910 N N . SER A 1 371 ? 0.207 8.797 -26.984 1 87.94 371 SER A N 1
ATOM 2911 C CA . SER A 1 371 ? -0.347 7.961 -28.047 1 87.94 371 SER A CA 1
ATOM 2912 C C . SER A 1 371 ? -1.197 6.828 -27.469 1 87.94 371 SER A C 1
ATOM 2914 O O . SER A 1 371 ? -0.985 6.398 -26.328 1 87.94 371 SER A O 1
ATOM 2916 N N . ASN A 1 372 ? -2.107 6.383 -28.25 1 90.62 372 ASN A N 1
ATOM 2917 C CA . ASN A 1 372 ? -2.992 5.305 -27.828 1 90.62 372 ASN A CA 1
ATOM 2918 C C . ASN A 1 372 ? -2.211 4.031 -27.516 1 90.62 372 ASN A C 1
ATOM 2920 O O . ASN A 1 372 ? -2.516 3.336 -26.547 1 90.62 372 ASN A O 1
ATOM 2924 N N . THR A 1 373 ? -1.287 3.785 -28.312 1 90.38 373 THR A N 1
ATOM 2925 C CA . THR A 1 373 ? -0.46 2.6 -28.109 1 90.38 373 THR A CA 1
ATOM 2926 C C . THR A 1 373 ? 0.322 2.699 -26.797 1 90.38 373 THR A C 1
ATOM 2928 O O . THR A 1 373 ? 0.392 1.734 -26.031 1 90.38 373 THR A O 1
ATOM 2931 N N . SER A 1 374 ? 0.923 3.861 -26.578 1 89.62 374 SER A N 1
ATOM 2932 C CA . SER A 1 374 ? 1.692 4.066 -25.359 1 89.62 374 SER A CA 1
ATOM 2933 C C . SER A 1 374 ? 0.806 3.951 -24.125 1 89.62 374 SER A C 1
ATOM 2935 O O . SER A 1 374 ? 1.245 3.457 -23.078 1 89.62 374 SER A O 1
ATOM 2937 N N . ARG A 1 375 ? -0.344 4.383 -24.25 1 92.25 375 ARG A N 1
ATOM 2938 C CA . ARG A 1 375 ? -1.306 4.285 -23.156 1 92.25 375 ARG A CA 1
ATOM 2939 C C . ARG A 1 375 ? -1.598 2.828 -22.812 1 92.25 375 ARG A C 1
ATOM 2941 O O . ARG A 1 375 ? -1.598 2.449 -21.641 1 92.25 375 ARG A O 1
ATOM 2948 N N . GLU A 1 376 ? -1.842 2.057 -23.797 1 94.88 376 GLU A N 1
ATOM 2949 C CA . GLU A 1 376 ? -2.131 0.642 -23.578 1 94.88 376 GLU A CA 1
ATOM 2950 C C . GLU A 1 376 ? -0.93 -0.084 -22.984 1 94.88 376 GLU A C 1
ATOM 2952 O O . GLU A 1 376 ? -1.09 -0.956 -22.125 1 94.88 376 GLU A O 1
ATOM 2957 N N . ILE A 1 377 ? 0.206 0.268 -23.422 1 92.38 377 ILE A N 1
ATOM 2958 C CA . ILE A 1 377 ? 1.416 -0.349 -22.891 1 92.38 377 ILE A CA 1
ATOM 2959 C C . ILE A 1 377 ? 1.528 -0.063 -21.391 1 92.38 377 ILE A C 1
ATOM 2961 O O . ILE A 1 377 ? 1.875 -0.949 -20.609 1 92.38 377 ILE A O 1
ATOM 2965 N N . ARG A 1 378 ? 1.271 1.121 -21.016 1 94.19 378 ARG A N 1
ATOM 2966 C CA . ARG A 1 378 ? 1.325 1.488 -19.594 1 94.19 378 ARG A CA 1
ATOM 2967 C C . ARG A 1 378 ? 0.296 0.707 -18.797 1 94.19 378 ARG A C 1
ATOM 2969 O O . ARG A 1 378 ? 0.572 0.29 -17.656 1 94.19 378 ARG A O 1
ATOM 2976 N N . TYR A 1 379 ? -0.888 0.511 -19.391 1 95.94 379 TYR A N 1
ATOM 2977 C CA . TYR A 1 379 ? -1.895 -0.304 -18.719 1 95.94 379 TYR A CA 1
ATOM 2978 C C . TYR A 1 379 ? -1.394 -1.729 -18.516 1 95.94 379 TYR A C 1
ATOM 2980 O O . TYR A 1 379 ? -1.582 -2.311 -17.438 1 95.94 379 TYR A O 1
ATOM 2988 N N . ARG A 1 380 ? -0.768 -2.229 -19.484 1 97.25 380 ARG A N 1
ATOM 2989 C CA . ARG A 1 380 ? -0.248 -3.59 -19.391 1 97.25 380 ARG A CA 1
ATOM 2990 C C . ARG A 1 380 ? 0.851 -3.693 -18.344 1 97.25 380 ARG A C 1
ATOM 2992 O O . ARG A 1 380 ? 0.937 -4.691 -17.625 1 97.25 380 ARG A O 1
ATOM 2999 N N . VAL A 1 381 ? 1.68 -2.682 -18.281 1 97.31 381 VAL A N 1
ATOM 3000 C CA . VAL A 1 381 ? 2.725 -2.656 -17.266 1 97.31 381 VAL A CA 1
ATOM 3001 C C . VAL A 1 381 ? 2.094 -2.691 -15.875 1 97.31 381 VAL A C 1
ATOM 3003 O O . VAL A 1 381 ? 2.523 -3.459 -15.016 1 97.31 381 VAL A O 1
ATOM 3006 N N . TRP A 1 382 ? 1.093 -1.89 -15.641 1 97.38 382 TRP A N 1
ATOM 3007 C CA . TRP A 1 382 ? 0.426 -1.85 -14.344 1 97.38 382 TRP A CA 1
ATOM 3008 C C . TRP A 1 382 ? -0.107 -3.227 -13.969 1 97.38 382 TRP A C 1
ATOM 3010 O O . TRP A 1 382 ? 0.151 -3.717 -12.867 1 97.38 382 TRP A O 1
ATOM 3020 N N . TRP A 1 383 ? -0.809 -3.832 -14.875 1 97.81 383 TRP A N 1
ATOM 3021 C CA . TRP A 1 383 ? -1.457 -5.102 -14.562 1 97.81 383 TRP A CA 1
ATOM 3022 C C . TRP A 1 383 ? -0.427 -6.219 -14.422 1 97.81 383 TRP A C 1
ATOM 3024 O O . TRP A 1 383 ? -0.637 -7.172 -13.664 1 97.81 383 TRP A O 1
ATOM 3034 N N . SER A 1 384 ? 0.685 -6.098 -15.156 1 98.38 384 SER A N 1
ATOM 3035 C CA . SER A 1 384 ? 1.777 -7.043 -14.953 1 98.38 384 SER A CA 1
ATOM 3036 C C . SER A 1 384 ? 2.326 -6.957 -13.531 1 98.38 384 SER A C 1
ATOM 3038 O O . SER A 1 384 ? 2.529 -7.98 -12.875 1 98.38 384 SER A O 1
ATOM 3040 N N . LEU A 1 385 ? 2.541 -5.754 -13.094 1 98.19 385 LEU A N 1
ATOM 3041 C CA . LEU A 1 385 ? 3.049 -5.547 -11.742 1 98.19 385 LEU A CA 1
ATOM 3042 C C . LEU A 1 385 ? 2.01 -5.961 -10.703 1 98.19 385 LEU A C 1
ATOM 3044 O O . LEU A 1 385 ? 2.357 -6.527 -9.664 1 98.19 385 LEU A O 1
ATOM 3048 N N . TYR A 1 386 ? 0.799 -5.676 -11.023 1 97.56 386 TYR A N 1
ATOM 3049 C CA . TYR A 1 386 ? -0.311 -6.066 -10.156 1 97.56 386 TYR A CA 1
ATOM 3050 C C . TYR A 1 386 ? -0.337 -7.574 -9.953 1 97.56 386 TYR A C 1
ATOM 3052 O O . TYR A 1 386 ? -0.458 -8.055 -8.828 1 97.56 386 TYR A O 1
ATOM 3060 N N . THR A 1 387 ? -0.226 -8.305 -10.984 1 97.88 387 THR A N 1
ATOM 3061 C CA . THR A 1 387 ? -0.266 -9.758 -10.922 1 97.88 387 THR A CA 1
ATOM 3062 C C . THR A 1 387 ? 0.973 -10.305 -10.219 1 97.88 387 THR A C 1
ATOM 3064 O O . THR A 1 387 ? 0.879 -11.242 -9.422 1 97.88 387 THR A O 1
ATOM 3067 N N . LEU A 1 388 ? 2.053 -9.711 -10.523 1 98.25 388 LEU A N 1
ATOM 3068 C CA . LEU A 1 388 ? 3.295 -10.125 -9.883 1 98.25 388 LEU A CA 1
ATOM 3069 C C . LEU A 1 388 ? 3.229 -9.906 -8.375 1 98.25 388 LEU A C 1
ATOM 3071 O O . LEU A 1 388 ? 3.568 -10.797 -7.594 1 98.25 388 LEU A O 1
ATOM 3075 N N . GLU A 1 389 ? 2.791 -8.789 -7.984 1 97.62 389 GLU A N 1
ATOM 3076 C CA . GLU A 1 389 ? 2.711 -8.477 -6.562 1 97.62 389 GLU A CA 1
ATOM 3077 C C . GLU A 1 389 ? 1.757 -9.422 -5.84 1 97.62 389 GLU A C 1
ATOM 3079 O O . GLU A 1 389 ? 2.039 -9.867 -4.727 1 97.62 389 GLU A O 1
ATOM 3084 N N . ASN A 1 390 ? 0.667 -9.664 -6.434 1 97.44 390 ASN A N 1
ATOM 3085 C CA . ASN A 1 390 ? -0.306 -10.547 -5.797 1 97.44 390 ASN A CA 1
ATOM 3086 C C . ASN A 1 390 ? 0.227 -11.969 -5.664 1 97.44 390 ASN A C 1
ATOM 3088 O O . ASN A 1 390 ? -0.043 -12.648 -4.672 1 97.44 390 ASN A O 1
ATOM 3092 N N . THR A 1 391 ? 0.902 -12.398 -6.68 1 97.75 391 THR A N 1
ATOM 3093 C CA . THR A 1 391 ? 1.538 -13.711 -6.582 1 97.75 391 THR A CA 1
ATOM 3094 C C . THR A 1 391 ? 2.518 -13.75 -5.414 1 97.75 391 THR A C 1
ATOM 3096 O O . THR A 1 391 ? 2.492 -14.688 -4.609 1 97.75 391 THR A O 1
ATOM 3099 N N . LEU A 1 392 ? 3.283 -12.727 -5.312 1 98 392 LEU A N 1
ATOM 3100 C CA . LEU A 1 392 ? 4.273 -12.648 -4.242 1 98 392 LEU A CA 1
ATOM 3101 C C . LEU A 1 392 ? 3.596 -12.484 -2.889 1 98 392 LEU A C 1
ATOM 3103 O O . LEU A 1 392 ? 4.082 -13 -1.879 1 98 392 LEU A O 1
ATOM 3107 N N . SER A 1 393 ? 2.525 -11.742 -2.908 1 96.44 393 SER A N 1
ATOM 3108 C CA . SER A 1 393 ? 1.784 -11.547 -1.667 1 96.44 393 SER A CA 1
ATOM 3109 C C . SER A 1 393 ? 1.198 -12.859 -1.158 1 96.44 393 SER A C 1
ATOM 3111 O O . SER A 1 393 ? 1.156 -13.102 0.05 1 96.44 393 SER A O 1
ATOM 3113 N N . VAL A 1 394 ? 0.81 -13.711 -1.974 1 96.56 394 VAL A N 1
ATOM 3114 C CA . VAL A 1 394 ? 0.288 -15.016 -1.575 1 96.56 394 VAL A CA 1
ATOM 3115 C C . VAL A 1 394 ? 1.428 -15.898 -1.068 1 96.56 394 VAL A C 1
ATOM 3117 O O . VAL A 1 394 ? 1.266 -16.625 -0.092 1 96.56 394 VAL A O 1
ATOM 3120 N N . MET A 1 395 ? 2.525 -15.797 -1.713 1 97.12 395 MET A N 1
ATOM 3121 C CA . MET A 1 395 ? 3.678 -16.609 -1.327 1 97.12 395 MET A CA 1
ATOM 3122 C C . MET A 1 395 ? 4.199 -16.188 0.044 1 97.12 395 MET A C 1
ATOM 3124 O O . MET A 1 395 ? 4.633 -17.031 0.83 1 97.12 395 MET A O 1
ATOM 3128 N N . THR A 1 396 ? 4.172 -14.898 0.347 1 95.94 396 THR A N 1
ATOM 3129 C CA . THR A 1 396 ? 4.719 -14.391 1.599 1 95.94 396 THR A CA 1
ATOM 3130 C C . THR A 1 396 ? 3.617 -14.211 2.641 1 95.94 396 THR A C 1
ATOM 3132 O O . THR A 1 396 ? 3.895 -14.156 3.84 1 95.94 396 THR A O 1
ATOM 3135 N N . GLY A 1 397 ? 2.371 -14.094 2.146 1 94.19 397 GLY A N 1
ATOM 3136 C CA . GLY A 1 397 ? 1.254 -13.82 3.039 1 94.19 397 GLY A CA 1
ATOM 3137 C C . GLY A 1 397 ? 1.173 -12.367 3.473 1 94.19 397 GLY A C 1
ATOM 3138 O O . GLY A 1 397 ? 0.508 -12.047 4.461 1 94.19 397 GLY A O 1
ATOM 3139 N N . ARG A 1 398 ? 1.872 -11.477 2.818 1 94.5 398 ARG A N 1
ATOM 3140 C CA . ARG A 1 398 ? 1.896 -10.055 3.146 1 94.5 398 ARG A CA 1
ATOM 3141 C C . ARG A 1 398 ? 0.892 -9.281 2.303 1 94.5 398 ARG A C 1
ATOM 3143 O O . ARG A 1 398 ? 0.506 -9.727 1.22 1 94.5 398 ARG A O 1
ATOM 3150 N N . PRO A 1 399 ? 0.438 -8.148 2.807 1 91.56 399 PRO A N 1
ATOM 3151 C CA . PRO A 1 399 ? -0.545 -7.383 2.039 1 91.56 399 PRO A CA 1
ATOM 3152 C C . PRO A 1 399 ? 0.068 -6.68 0.83 1 91.56 399 PRO A C 1
ATOM 3154 O O . PRO A 1 399 ? 1.287 -6.504 0.765 1 91.56 399 PRO A O 1
ATOM 3157 N N . THR A 1 400 ? -0.822 -6.312 -0.066 1 92.19 400 THR A N 1
ATOM 3158 C CA . THR A 1 400 ? -0.396 -5.562 -1.242 1 92.19 400 THR A CA 1
ATOM 3159 C C . THR A 1 400 ? -0.22 -4.082 -0.908 1 92.19 400 THR A C 1
ATOM 3161 O O . THR A 1 400 ? -0.656 -3.625 0.149 1 92.19 400 THR A O 1
ATOM 3164 N N . GLY A 1 401 ? 0.452 -3.402 -1.773 1 86.75 401 GLY A N 1
ATOM 3165 C CA . GLY A 1 401 ? 0.856 -2.025 -1.529 1 86.75 401 GLY A CA 1
ATOM 3166 C C . GLY A 1 401 ? -0.264 -1.027 -1.748 1 86.75 401 GLY A C 1
ATOM 3167 O O . GLY A 1 401 ? -0.189 0.11 -1.278 1 86.75 401 GLY A O 1
ATOM 3168 N N . THR A 1 402 ? -1.188 -1.3 -2.496 1 85.56 402 THR A N 1
ATOM 3169 C CA . THR A 1 402 ? -2.252 -0.328 -2.727 1 85.56 402 THR A CA 1
ATOM 3170 C C . THR A 1 402 ? -3.605 -1.022 -2.836 1 85.56 402 THR A C 1
ATOM 3172 O O . THR A 1 402 ? -3.699 -2.131 -3.365 1 85.56 402 THR A O 1
ATOM 3175 N N . SER A 1 403 ? -4.535 -0.301 -2.342 1 85.12 403 SER A N 1
ATOM 3176 C CA . SER A 1 403 ? -5.898 -0.811 -2.426 1 85.12 403 SER A CA 1
ATOM 3177 C C . SER A 1 403 ? -6.453 -0.685 -3.842 1 85.12 403 SER A C 1
ATOM 3179 O O . SER A 1 403 ? -6.184 0.299 -4.531 1 85.12 403 SER A O 1
ATOM 3181 N N . ASP A 1 404 ? -7.266 -1.646 -4.191 1 84.81 404 ASP A N 1
ATOM 3182 C CA . ASP A 1 404 ? -7.902 -1.626 -5.508 1 84.81 404 ASP A CA 1
ATOM 3183 C C . ASP A 1 404 ? -8.867 -0.448 -5.633 1 84.81 404 ASP A C 1
ATOM 3185 O O . ASP A 1 404 ? -9.219 -0.046 -6.742 1 84.81 404 ASP A O 1
ATOM 3189 N N . ARG A 1 405 ? -9.133 0.13 -4.555 1 79.19 405 ARG A N 1
ATOM 3190 C CA . ARG A 1 405 ? -10.055 1.257 -4.551 1 79.19 405 ARG A CA 1
ATOM 3191 C C . ARG A 1 405 ? -9.453 2.465 -5.262 1 79.19 405 ARG A C 1
ATOM 3193 O O . ARG A 1 405 ? -10.188 3.338 -5.738 1 79.19 405 ARG A O 1
ATOM 3200 N N . PHE A 1 406 ? -8.227 2.48 -5.293 1 86.81 406 PHE A N 1
ATOM 3201 C CA . PHE A 1 406 ? -7.559 3.641 -5.875 1 86.81 406 PHE A CA 1
ATOM 3202 C C . PHE A 1 406 ? -7.016 3.314 -7.262 1 86.81 406 PHE A C 1
ATOM 3204 O O . PHE A 1 406 ? -6.152 4.023 -7.777 1 86.81 406 PHE A O 1
ATOM 3211 N N . CYS A 1 407 ? -7.465 2.188 -7.836 1 88.94 407 CYS A N 1
ATOM 3212 C CA . CYS A 1 407 ? -7.043 1.778 -9.172 1 88.94 407 CYS A CA 1
ATOM 3213 C C . CYS A 1 407 ? -8.188 1.919 -10.172 1 88.94 407 CYS A C 1
ATOM 3215 O O . CYS A 1 407 ? -9.25 1.32 -9.992 1 88.94 407 CYS A O 1
ATOM 3217 N N . THR A 1 408 ? -8.023 2.73 -11.227 1 89.31 408 THR A N 1
ATOM 3218 C CA . THR A 1 408 ? -9.047 2.902 -12.242 1 89.31 408 THR A CA 1
ATOM 3219 C C . THR A 1 408 ? -8.516 2.52 -13.617 1 89.31 408 THR A C 1
ATOM 3221 O O . THR A 1 408 ? -9.18 2.748 -14.633 1 89.31 408 THR A O 1
ATOM 3224 N N . THR A 1 409 ? -7.293 2.027 -13.625 1 92.56 409 THR A N 1
ATOM 3225 C CA . THR A 1 409 ? -6.688 1.595 -14.883 1 92.56 409 THR A CA 1
ATOM 3226 C C . THR A 1 409 ? -7.551 0.535 -15.562 1 92.56 409 THR A C 1
ATOM 3228 O O . THR A 1 409 ? -7.906 -0.472 -14.945 1 92.56 409 THR A O 1
ATOM 3231 N N . PRO A 1 410 ? -7.848 0.756 -16.797 1 91.94 410 PRO A N 1
ATOM 3232 C CA . PRO A 1 410 ? -8.664 -0.235 -17.5 1 91.94 410 PRO A CA 1
ATOM 3233 C C . PRO A 1 410 ? -7.941 -1.562 -17.703 1 91.94 410 PRO A C 1
ATOM 3235 O O . PRO A 1 410 ? -6.707 -1.593 -17.766 1 91.94 410 PRO A O 1
ATOM 3238 N N . LEU A 1 411 ? -8.734 -2.58 -17.859 1 94.31 411 LEU A N 1
ATOM 3239 C CA . LEU A 1 411 ? -8.172 -3.891 -18.172 1 94.31 411 LEU A CA 1
ATOM 3240 C C . LEU A 1 411 ? -7.523 -3.893 -19.547 1 94.31 411 LEU A C 1
ATOM 3242 O O . LEU A 1 411 ? -7.941 -3.148 -20.438 1 94.31 411 LEU A O 1
ATOM 3246 N N . PRO A 1 412 ? -6.461 -4.668 -19.703 1 94.56 412 PRO A N 1
ATOM 3247 C CA . PRO A 1 412 ? -5.805 -4.723 -21.016 1 94.56 412 PRO A CA 1
ATOM 3248 C C . PRO A 1 412 ? -6.715 -5.285 -22.109 1 94.56 412 PRO A C 1
ATOM 3250 O O . PRO A 1 412 ? -7.516 -6.188 -21.844 1 94.56 412 PRO A O 1
ATOM 3253 N N . ILE A 1 413 ? -6.555 -4.777 -23.297 1 93.38 413 ILE A N 1
ATOM 3254 C CA . ILE A 1 413 ? -7.371 -5.254 -24.406 1 93.38 413 ILE A CA 1
ATOM 3255 C C . ILE A 1 413 ? -6.875 -6.629 -24.859 1 93.38 413 ILE A C 1
ATOM 3257 O O . ILE A 1 413 ? -5.676 -6.91 -24.812 1 93.38 413 ILE A O 1
ATOM 3261 N N . PRO A 1 414 ? -7.75 -7.508 -25.312 1 92.75 414 PRO A N 1
ATOM 3262 C CA . PRO A 1 414 ? -7.395 -8.883 -25.672 1 92.75 414 PRO A CA 1
ATOM 3263 C C . PRO A 1 414 ? -6.816 -8.992 -27.078 1 92.75 414 PRO A C 1
ATOM 3265 O O . PRO A 1 414 ? -7.168 -9.914 -27.828 1 92.75 414 PRO A O 1
ATOM 3268 N N . PHE A 1 415 ? -5.988 -7.996 -27.516 1 93.56 415 PHE A N 1
ATOM 3269 C CA . PHE A 1 415 ? -5.336 -8.008 -28.828 1 93.56 415 PHE A CA 1
ATOM 3270 C C . PHE A 1 415 ? -3.832 -7.812 -28.672 1 93.56 415 PHE A C 1
ATOM 3272 O O . PHE A 1 415 ? -3.379 -7.051 -27.828 1 93.56 415 PHE A O 1
ATOM 3279 N N . GLU A 1 416 ? -3.174 -8.523 -29.547 1 93.88 416 GLU A N 1
ATOM 3280 C CA . GLU A 1 416 ? -1.721 -8.383 -29.531 1 93.88 416 GLU A CA 1
ATOM 3281 C C . GLU A 1 416 ? -1.296 -7.027 -30.094 1 93.88 416 GLU A C 1
ATOM 3283 O O . GLU A 1 416 ? -2.064 -6.371 -30.797 1 93.88 416 GLU A O 1
ATOM 3288 N N . GLU A 1 417 ? -0.077 -6.664 -29.734 1 93.19 417 GLU A N 1
ATOM 3289 C CA . GLU A 1 417 ? 0.426 -5.355 -30.141 1 93.19 417 GLU A CA 1
ATOM 3290 C C . GLU A 1 417 ? 0.446 -5.215 -31.656 1 93.19 417 GLU A C 1
ATOM 3292 O O . GLU A 1 417 ? 0.228 -4.125 -32.188 1 93.19 417 GLU A O 1
ATOM 3297 N N . GLU A 1 418 ? 0.641 -6.301 -32.375 1 91.56 418 GLU A N 1
ATOM 3298 C CA . GLU A 1 418 ? 0.701 -6.297 -33.812 1 91.56 418 GLU A CA 1
ATOM 3299 C C . GLU A 1 418 ? -0.658 -5.957 -34.438 1 91.56 418 GLU A C 1
ATOM 3301 O O . GLU A 1 418 ? -0.737 -5.504 -35.562 1 91.56 418 GLU A O 1
ATOM 3306 N N . GLN A 1 419 ? -1.621 -6.082 -33.656 1 92.31 419 GLN A N 1
ATOM 3307 C CA . GLN A 1 419 ? -2.979 -5.891 -34.156 1 92.31 419 GLN A CA 1
ATOM 3308 C C . GLN A 1 419 ? -3.521 -4.516 -33.75 1 92.31 419 GLN A C 1
ATOM 3310 O O . GLN A 1 419 ? -4.656 -4.172 -34.094 1 92.31 419 GLN A O 1
ATOM 3315 N N . PHE A 1 420 ? -2.758 -3.732 -33.094 1 93.44 420 PHE A N 1
ATOM 3316 C CA . PHE A 1 420 ? -3.238 -2.475 -32.531 1 93.44 420 PHE A CA 1
ATOM 3317 C C . PHE A 1 420 ? -3.682 -1.524 -33.625 1 93.44 420 PHE A C 1
ATOM 3319 O O . PHE A 1 420 ? -4.469 -0.605 -33.375 1 93.44 420 PHE A O 1
ATOM 3326 N N . HIS A 1 421 ? -3.221 -1.779 -34.812 1 91.25 421 HIS A N 1
ATOM 3327 C CA . HIS A 1 421 ? -3.531 -0.868 -35.906 1 91.25 421 HIS A CA 1
ATOM 3328 C C . HIS A 1 421 ? -4.781 -1.312 -36.656 1 91.25 421 HIS A C 1
ATOM 3330 O O . HIS A 1 421 ? -5.301 -0.578 -37.5 1 91.25 421 HIS A O 1
ATOM 3336 N N . GLN A 1 422 ? -5.312 -2.385 -36.25 1 91.56 422 GLN A N 1
ATOM 3337 C CA . GLN A 1 422 ? -6.484 -2.936 -36.938 1 91.56 422 GLN A CA 1
ATOM 3338 C C . GLN A 1 422 ? -7.723 -2.842 -36.062 1 91.56 422 GLN A C 1
ATOM 3340 O O . GLN A 1 422 ? -7.625 -2.922 -34.812 1 91.56 422 GLN A O 1
ATOM 3345 N N . ASP A 1 423 ? -8.867 -2.623 -36.688 1 89.06 423 ASP A N 1
ATOM 3346 C CA . ASP A 1 423 ? -10.117 -2.666 -35.938 1 89.06 423 ASP A CA 1
ATOM 3347 C C . ASP A 1 423 ? -10.43 -4.09 -35.469 1 89.06 423 ASP A C 1
ATOM 3349 O O . ASP A 1 423 ? -10.117 -5.055 -36.188 1 89.06 423 ASP A O 1
ATOM 3353 N N . PRO A 1 424 ? -10.883 -4.293 -34.406 1 90.19 424 PRO A N 1
ATOM 3354 C CA . PRO A 1 424 ? -11.477 -3.334 -33.469 1 90.19 424 PRO A CA 1
ATOM 3355 C C . PRO A 1 424 ? -10.469 -2.826 -32.438 1 90.19 424 PRO A C 1
ATOM 3357 O O . PRO A 1 424 ? -10.805 -1.974 -31.625 1 90.19 424 PRO A O 1
ATOM 3360 N N . ALA A 1 425 ? -9.266 -3.348 -32.5 1 93.06 425 ALA A N 1
ATOM 3361 C CA . ALA A 1 425 ? -8.258 -2.973 -31.516 1 93.06 425 ALA A CA 1
ATOM 3362 C C . ALA A 1 425 ? -7.957 -1.478 -31.578 1 93.06 425 ALA A C 1
ATOM 3364 O O . ALA A 1 425 ? -7.844 -0.816 -30.547 1 93.06 425 ALA A O 1
ATOM 3365 N N . ALA A 1 426 ? -7.875 -0.965 -32.75 1 94 426 ALA A N 1
ATOM 3366 C CA . ALA A 1 426 ? -7.582 0.455 -32.938 1 94 426 ALA A CA 1
ATOM 3367 C C . ALA A 1 426 ? -8.664 1.323 -32.281 1 94 426 ALA A C 1
ATOM 3369 O O . ALA A 1 426 ? -8.352 2.34 -31.656 1 94 426 ALA A O 1
ATOM 3370 N N . ARG A 1 427 ? -9.859 0.926 -32.438 1 92.5 427 ARG A N 1
ATOM 3371 C CA . ARG A 1 427 ? -10.977 1.679 -31.875 1 92.5 427 ARG A CA 1
ATOM 3372 C C . ARG A 1 427 ? -10.992 1.556 -30.359 1 92.5 427 ARG A C 1
ATOM 3374 O O . ARG A 1 427 ? -11.32 2.514 -29.656 1 92.5 427 ARG A O 1
ATOM 3381 N N . LEU A 1 428 ? -10.688 0.398 -29.875 1 93.06 428 LEU A N 1
ATOM 3382 C CA . LEU A 1 428 ? -10.633 0.151 -28.438 1 93.06 428 LEU A CA 1
ATOM 3383 C C . LEU A 1 428 ? -9.578 1.029 -27.781 1 93.06 428 LEU A C 1
ATOM 3385 O O . LEU A 1 428 ? -9.734 1.436 -26.625 1 93.06 428 LEU A O 1
ATOM 3389 N N . LEU A 1 429 ? -8.57 1.297 -28.547 1 94 429 LEU A N 1
ATOM 3390 C CA . LEU A 1 429 ? -7.473 2.094 -28 1 94 429 LEU A CA 1
ATOM 3391 C C . LEU A 1 429 ? -7.812 3.58 -28.047 1 94 429 LEU A C 1
ATOM 3393 O O . LEU A 1 429 ? -7.398 4.336 -27.156 1 94 429 LEU A O 1
ATOM 3397 N N . ALA A 1 430 ? -8.57 3.996 -28.969 1 91.06 430 ALA A N 1
ATOM 3398 C CA . ALA A 1 430 ? -8.797 5.414 -29.234 1 91.06 430 ALA A CA 1
ATOM 3399 C C . ALA A 1 430 ? -10.008 5.93 -28.469 1 91.06 430 ALA A C 1
ATOM 3401 O O . ALA A 1 430 ? -10.047 7.09 -28.047 1 91.06 430 ALA A O 1
ATOM 3402 N N . ASP A 1 431 ? -10.961 5.078 -28.297 1 89.81 431 ASP A N 1
ATOM 3403 C CA . ASP A 1 431 ? -12.234 5.504 -27.734 1 89.81 431 ASP A CA 1
ATOM 3404 C C . ASP A 1 431 ? -12.5 4.828 -26.391 1 89.81 431 ASP A C 1
ATOM 3406 O O . ASP A 1 431 ? -12.875 3.652 -26.344 1 89.81 431 ASP A O 1
ATOM 3410 N N . SER A 1 432 ? -12.469 5.684 -25.406 1 84.81 432 SER A N 1
ATOM 3411 C CA . SER A 1 432 ? -12.656 5.152 -24.062 1 84.81 432 SER A CA 1
ATOM 3412 C C . SER A 1 432 ? -14.086 4.652 -23.859 1 84.81 432 SER A C 1
ATOM 3414 O O . SER A 1 432 ? -14.312 3.691 -23.125 1 84.81 432 SER A O 1
ATOM 3416 N N . GLY A 1 433 ? -15.039 5.367 -24.438 1 80.44 433 GLY A N 1
ATOM 3417 C CA . GLY A 1 433 ? -16.422 4.926 -24.359 1 80.44 433 GLY A CA 1
ATOM 3418 C C . GLY A 1 433 ? -16.672 3.594 -25.031 1 80.44 433 GLY A C 1
ATOM 3419 O O . GLY A 1 433 ? -17.328 2.719 -24.469 1 80.44 433 GLY A O 1
ATOM 3420 N N . PHE A 1 434 ? -16.109 3.486 -26.203 1 86.56 434 PHE A N 1
ATOM 3421 C CA . PHE A 1 434 ? -16.219 2.227 -26.938 1 86.56 434 PHE A CA 1
ATOM 3422 C C . PHE A 1 434 ? -15.531 1.099 -26.172 1 86.56 434 PHE A C 1
ATOM 3424 O O . PHE A 1 434 ? -16.047 -0.018 -26.109 1 86.56 434 PHE A O 1
ATOM 3431 N N . ARG A 1 435 ? -14.445 1.365 -25.594 1 89.12 435 ARG A N 1
ATOM 3432 C CA . ARG A 1 435 ? -13.695 0.377 -24.812 1 89.12 435 ARG A CA 1
ATOM 3433 C C . ARG A 1 435 ? -14.523 -0.145 -23.641 1 89.12 435 ARG A C 1
ATOM 3435 O O . ARG A 1 435 ? -14.586 -1.354 -23.422 1 89.12 435 ARG A O 1
ATOM 3442 N N . ALA A 1 436 ? -15.086 0.76 -22.938 1 81.62 436 ALA A N 1
ATOM 3443 C CA . ALA A 1 436 ? -15.867 0.386 -21.766 1 81.62 436 ALA A CA 1
ATOM 3444 C C . ALA A 1 436 ? -17.031 -0.528 -22.141 1 81.62 436 ALA A C 1
ATOM 3446 O O . ALA A 1 436 ? -17.266 -1.545 -21.5 1 81.62 436 ALA A O 1
ATOM 3447 N N . GLU A 1 437 ? -17.656 -0.221 -23.188 1 76.62 437 GLU A N 1
ATOM 3448 C CA . GLU A 1 437 ? -18.812 -1.004 -23.641 1 76.62 437 GLU A CA 1
ATOM 3449 C C . GLU A 1 437 ? -18.375 -2.371 -24.156 1 76.62 437 GLU A C 1
ATOM 3451 O O . GLU A 1 437 ? -18.984 -3.391 -23.828 1 76.62 437 GLU A O 1
ATOM 3456 N N . TYR A 1 438 ? -17.359 -2.309 -24.953 1 82.06 438 TYR A N 1
ATOM 3457 C CA . TYR A 1 438 ? -16.859 -3.537 -25.547 1 82.06 438 TYR A CA 1
ATOM 3458 C C . TYR A 1 438 ? -16.344 -4.5 -24.484 1 82.06 438 TYR A C 1
ATOM 3460 O O . TYR A 1 438 ? -16.641 -5.695 -24.531 1 82.06 438 TYR A O 1
ATOM 3468 N N . MET A 1 439 ? -15.648 -4.004 -23.531 1 85.56 439 MET A N 1
ATOM 3469 C CA . MET A 1 439 ? -14.992 -4.828 -22.516 1 85.56 439 MET A CA 1
ATOM 3470 C C . MET A 1 439 ? -15.992 -5.309 -21.484 1 85.56 439 MET A C 1
ATOM 3472 O O . MET A 1 439 ? -15.789 -6.344 -20.844 1 85.56 439 MET A O 1
ATOM 3476 N N . ARG A 1 440 ? -16.969 -4.555 -21.297 1 74.88 440 ARG A N 1
ATOM 3477 C CA . ARG A 1 440 ? -18 -4.953 -20.344 1 74.88 440 ARG A CA 1
ATOM 3478 C C . ARG A 1 440 ? -18.578 -6.316 -20.703 1 74.88 440 ARG A C 1
ATOM 3480 O O . ARG A 1 440 ? -18.844 -7.137 -19.812 1 74.88 440 ARG A O 1
ATOM 3487 N N . ASP A 1 441 ? -18.766 -6.484 -21.875 1 68.5 441 ASP A N 1
ATOM 3488 C CA . ASP A 1 441 ? -19.344 -7.734 -22.344 1 68.5 441 ASP A CA 1
ATOM 3489 C C . ASP A 1 441 ? -18.328 -8.859 -22.344 1 68.5 441 ASP A C 1
ATOM 3491 O O . ASP A 1 441 ? -18.688 -10.039 -22.297 1 68.5 441 ASP A O 1
ATOM 3495 N N . PHE A 1 442 ? -17.094 -8.398 -22.219 1 71.5 442 PHE A N 1
ATOM 3496 C CA . PHE A 1 442 ? -16.016 -9.359 -22.453 1 71.5 442 PHE A CA 1
ATOM 3497 C C . PHE A 1 442 ? -15.375 -9.773 -21.141 1 71.5 442 PHE A C 1
ATOM 3499 O O . PHE A 1 442 ? -14.773 -10.844 -21.047 1 71.5 442 PHE A O 1
ATOM 3506 N N . THR A 1 443 ? -15.508 -8.93 -20.188 1 74.69 443 THR A N 1
ATOM 3507 C CA . THR A 1 443 ? -14.688 -9.148 -19 1 74.69 443 THR A CA 1
ATOM 3508 C C . THR A 1 443 ? -15.547 -9.617 -17.828 1 74.69 443 THR A C 1
ATOM 3510 O O . THR A 1 443 ? -16.75 -9.367 -17.797 1 74.69 443 THR A O 1
ATOM 3513 N N . PHE A 1 444 ? -14.891 -10.414 -17.062 1 72 444 PHE A N 1
ATOM 3514 C CA . PHE A 1 444 ? -15.508 -10.969 -15.859 1 72 444 PHE A CA 1
ATOM 3515 C C . PHE A 1 444 ? -15.961 -9.852 -14.922 1 72 444 PHE A C 1
ATOM 3517 O O . PHE A 1 444 ? -17.062 -9.898 -14.375 1 72 444 PHE A O 1
ATOM 3524 N N . PHE A 1 445 ? -15.141 -8.828 -14.68 1 55.69 445 PHE A N 1
ATOM 3525 C CA . PHE A 1 445 ? -15.414 -7.781 -13.703 1 55.69 445 PHE A CA 1
ATOM 3526 C C . PHE A 1 445 ? -16.141 -6.613 -14.352 1 55.69 445 PHE A C 1
ATOM 3528 O O . PHE A 1 445 ? -16.438 -5.609 -13.695 1 55.69 445 PHE A O 1
ATOM 3535 N N . GLY A 1 446 ? -16.344 -6.477 -15.625 1 53.47 446 GLY A N 1
ATOM 3536 C CA . GLY A 1 446 ? -16.969 -5.359 -16.312 1 53.47 446 GLY A CA 1
ATOM 3537 C C . GLY A 1 446 ? -18.375 -5.074 -15.82 1 53.47 446 GLY A C 1
ATOM 3538 O O . GLY A 1 446 ? -18.953 -4.035 -16.141 1 53.47 446 GLY A O 1
ATOM 3539 N N . CYS A 1 447 ? -19.062 -6.012 -15.516 1 40.78 447 CYS A N 1
ATOM 3540 C CA . CYS A 1 447 ? -20.453 -5.652 -15.227 1 40.78 447 CYS A CA 1
ATOM 3541 C C . CYS A 1 447 ? -20.547 -4.867 -13.922 1 40.78 447 CYS A C 1
ATOM 3543 O O . CYS A 1 447 ? -20.328 -5.422 -12.844 1 40.78 447 CYS A O 1
ATOM 3545 N N . ASN A 1 448 ? -20.047 -3.75 -14.039 1 37.62 448 ASN A N 1
ATOM 3546 C CA . ASN A 1 448 ? -20.422 -2.826 -12.969 1 37.62 448 ASN A CA 1
ATOM 3547 C C . ASN A 1 448 ? -21.891 -2.961 -12.594 1 37.62 448 ASN A C 1
ATOM 3549 O O . ASN A 1 448 ? -22.766 -2.934 -13.469 1 37.62 448 ASN A O 1
ATOM 3553 N N . PRO A 1 449 ? -22.25 -3.318 -11.516 1 34.03 449 PRO A N 1
ATOM 3554 C CA . PRO A 1 449 ? -23.688 -3.396 -11.203 1 34.03 449 PRO A CA 1
ATOM 3555 C C . PRO A 1 449 ? -24.453 -2.143 -11.617 1 34.03 449 PRO A C 1
ATOM 3557 O O . PRO A 1 449 ? -25.688 -2.127 -11.578 1 34.03 449 PRO A O 1
ATOM 3560 N N . ALA A 1 450 ? -23.938 -1.033 -11.688 1 33.22 450 ALA A N 1
ATOM 3561 C CA . ALA A 1 450 ? -24.766 0.132 -12 1 33.22 450 ALA A CA 1
ATOM 3562 C C . ALA A 1 450 ? -25.438 -0.021 -13.359 1 33.22 450 ALA A C 1
ATOM 3564 O O . ALA A 1 450 ? -26.438 0.653 -13.648 1 33.22 450 ALA A O 1
ATOM 3565 N N . ASN A 1 451 ? -24.812 -0.418 -14.297 1 30.94 451 ASN A N 1
ATOM 3566 C CA . ASN A 1 451 ? -25.453 -0.531 -15.602 1 30.94 451 ASN A CA 1
ATOM 3567 C C . ASN A 1 451 ? -26.016 -1.932 -15.828 1 30.94 451 ASN A C 1
ATOM 3569 O O . ASN A 1 451 ? -26.188 -2.357 -16.969 1 30.94 451 ASN A O 1
ATOM 3573 N N . ARG A 1 452 ? -26.031 -2.646 -14.883 1 36.44 452 ARG A N 1
ATOM 3574 C CA . ARG A 1 452 ? -26.766 -3.898 -15.039 1 36.44 452 ARG A CA 1
ATOM 3575 C C . ARG A 1 452 ? -28.25 -3.633 -15.289 1 36.44 452 ARG A C 1
ATOM 3577 O O . ARG A 1 452 ? -28.844 -2.758 -14.664 1 36.44 452 ARG A O 1
ATOM 3584 N N . PRO A 1 453 ? -28.734 -4.133 -16.312 1 32.53 453 PRO A N 1
ATOM 3585 C CA . PRO A 1 453 ? -30.203 -4.105 -16.281 1 32.53 453 PRO A CA 1
ATOM 3586 C C . PRO A 1 453 ? -30.766 -4.621 -14.953 1 32.53 453 PRO A C 1
ATOM 3588 O O . PRO A 1 453 ? -30.141 -5.453 -14.289 1 32.53 453 PRO A O 1
ATOM 3591 N N . PRO A 1 454 ? -31.672 -3.898 -14.281 1 33 454 PRO A N 1
ATOM 3592 C CA . PRO A 1 454 ? -32.281 -4.27 -13 1 33 454 PRO A CA 1
ATOM 3593 C C . PRO A 1 454 ? -32.25 -5.773 -12.75 1 33 454 PRO A C 1
ATOM 3595 O O . PRO A 1 454 ? -32.188 -6.211 -11.594 1 33 454 PRO A O 1
ATOM 3598 N N . ASN A 1 455 ? -32.75 -6.648 -13.531 1 29.97 455 ASN A N 1
ATOM 3599 C CA . ASN A 1 455 ? -33.219 -8.016 -13.344 1 29.97 455 ASN A CA 1
ATOM 3600 C C . ASN A 1 455 ? -32.094 -9.016 -13.422 1 29.97 455 ASN A C 1
ATOM 3602 O O . ASN A 1 455 ? -32.312 -10.227 -13.547 1 29.97 455 ASN A O 1
ATOM 3606 N N . THR A 1 456 ? -30.953 -8.594 -13.922 1 34.5 456 THR A N 1
ATOM 3607 C CA . THR A 1 456 ? -30.109 -9.781 -14.094 1 34.5 456 THR A CA 1
ATOM 3608 C C . THR A 1 456 ? -29.266 -10.031 -12.844 1 34.5 456 THR A C 1
ATOM 3610 O O . THR A 1 456 ? -28.531 -9.148 -12.406 1 34.5 456 THR A O 1
ATOM 3613 N N . ASP A 1 457 ? -29.5 -10.844 -11.922 1 35.44 457 ASP A N 1
ATOM 3614 C CA . ASP A 1 457 ? -29.047 -11.445 -10.68 1 35.44 457 ASP A CA 1
ATOM 3615 C C . ASP A 1 457 ? -27.531 -11.711 -10.703 1 35.44 457 ASP A C 1
ATOM 3617 O O . ASP A 1 457 ? -26.969 -12.242 -9.75 1 35.44 457 ASP A O 1
ATOM 3621 N N . LYS A 1 458 ? -26.844 -11.766 -11.852 1 40.53 458 LYS A N 1
ATOM 3622 C CA . LYS A 1 458 ? -25.547 -12.438 -11.797 1 40.53 458 LYS A CA 1
ATOM 3623 C C . LYS A 1 458 ? -24.422 -11.445 -11.57 1 40.53 458 LYS A C 1
ATOM 3625 O O . LYS A 1 458 ? -24.266 -10.492 -12.344 1 40.53 458 LYS A O 1
ATOM 3630 N N . ILE A 1 459 ? -23.922 -11.125 -10.422 1 43.66 459 ILE A N 1
ATOM 3631 C CA . ILE A 1 459 ? -22.891 -10.234 -9.875 1 43.66 459 ILE A CA 1
ATOM 3632 C C . ILE A 1 459 ? -21.656 -10.258 -10.773 1 43.66 459 ILE A C 1
ATOM 3634 O O . ILE A 1 459 ? -20.828 -9.344 -10.719 1 43.66 459 ILE A O 1
ATOM 3638 N N . GLY A 1 460 ? -21.438 -11.352 -11.68 1 50.09 460 GLY A N 1
ATOM 3639 C CA . GLY A 1 460 ? -20.297 -11.711 -12.492 1 50.09 460 GLY A CA 1
ATOM 3640 C C . GLY A 1 460 ? -20.625 -12.672 -13.617 1 50.09 460 GLY A C 1
ATOM 3641 O O . GLY A 1 460 ? -21.656 -13.336 -13.578 1 50.09 460 GLY A O 1
ATOM 3642 N N . GLY A 1 461 ? -20.281 -12.367 -14.922 1 55.69 461 GLY A N 1
ATOM 3643 C CA . GLY A 1 461 ? -20.422 -13.367 -15.969 1 55.69 461 GLY A CA 1
ATOM 3644 C C . GLY A 1 461 ? -20.281 -12.789 -17.359 1 55.69 461 GLY A C 1
ATOM 3645 O O . GLY A 1 461 ? -20.5 -11.594 -17.578 1 55.69 461 GLY A O 1
ATOM 3646 N N . ARG A 1 462 ? -19.344 -13.414 -18.078 1 59.28 462 ARG A N 1
ATOM 3647 C CA . ARG A 1 462 ? -19.172 -13.094 -19.484 1 59.28 462 ARG A CA 1
ATOM 3648 C C . ARG A 1 462 ? -20.453 -13.367 -20.266 1 59.28 462 ARG A C 1
ATOM 3650 O O . ARG A 1 462 ? -21.156 -14.344 -20 1 59.28 462 ARG A O 1
ATOM 3657 N N . ARG A 1 463 ? -21 -12.344 -20.953 1 55.62 463 ARG A N 1
ATOM 3658 C CA . ARG A 1 463 ? -22.172 -12.578 -21.781 1 55.62 463 ARG A CA 1
ATOM 3659 C C . ARG A 1 463 ? -21.906 -13.633 -22.844 1 55.62 463 ARG A C 1
ATOM 3661 O O . ARG A 1 463 ? -20.891 -13.562 -23.547 1 55.62 463 ARG A O 1
ATOM 3668 N N . PRO A 1 464 ? -22.484 -14.867 -22.75 1 50.78 464 PRO A N 1
ATOM 3669 C CA . PRO A 1 464 ? -22.219 -15.953 -23.703 1 50.78 464 PRO A CA 1
ATOM 3670 C C . PRO A 1 464 ? -22.219 -15.484 -25.156 1 50.78 464 PRO A C 1
ATOM 3672 O O . PRO A 1 464 ? -21.469 -16.031 -25.969 1 50.78 464 PRO A O 1
ATOM 3675 N N . ASP A 1 465 ? -23.078 -14.625 -25.625 1 50.88 465 ASP A N 1
ATOM 3676 C CA . ASP A 1 465 ? -23.25 -14.352 -27.047 1 50.88 465 ASP A CA 1
ATOM 3677 C C . ASP A 1 465 ? -22.312 -13.234 -27.5 1 50.88 465 ASP A C 1
ATOM 3679 O O . ASP A 1 465 ? -22.562 -12.586 -28.516 1 50.88 465 ASP A O 1
ATOM 3683 N N . SER A 1 466 ? -21.391 -13.008 -26.688 1 52.91 466 SER A N 1
ATOM 3684 C CA . SER A 1 466 ? -20.625 -11.812 -27.031 1 52.91 466 SER A CA 1
ATOM 3685 C C . SER A 1 466 ? -19.703 -12.062 -28.219 1 52.91 466 SER A C 1
ATOM 3687 O O . SER A 1 466 ? -19.25 -13.188 -28.438 1 52.91 466 SER A O 1
ATOM 3689 N N . LYS A 1 467 ? -19.781 -11.305 -29.344 1 53 467 LYS A N 1
ATOM 3690 C CA . LYS A 1 467 ? -18.984 -11.242 -30.562 1 53 467 LYS A CA 1
ATOM 3691 C C . LYS A 1 467 ? -17.531 -11.625 -30.297 1 53 467 LYS A C 1
ATOM 3693 O O . LYS A 1 467 ? -16.734 -11.789 -31.219 1 53 467 LYS A O 1
ATOM 3698 N N . LEU A 1 468 ? -17.125 -11.68 -29.078 1 56.62 468 LEU A N 1
ATOM 3699 C CA . LEU A 1 468 ? -15.727 -11.891 -28.734 1 56.62 468 LEU A CA 1
ATOM 3700 C C . LEU A 1 468 ? -15.359 -13.359 -28.844 1 56.62 468 LEU A C 1
ATOM 3702 O O . LEU A 1 468 ? -14.172 -13.703 -28.859 1 56.62 468 LEU A O 1
ATOM 3706 N N . GLN A 1 469 ? -16.453 -14.164 -28.812 1 57.28 469 GLN A N 1
ATOM 3707 C CA . GLN A 1 469 ? -16.141 -15.578 -29.016 1 57.28 469 GLN A CA 1
ATOM 3708 C C . GLN A 1 469 ? -15.414 -15.797 -30.344 1 57.28 469 GLN A C 1
ATOM 3710 O O . GLN A 1 469 ? -14.734 -16.812 -30.516 1 57.28 469 GLN A O 1
ATOM 3715 N N . ASP A 1 470 ? -15.414 -14.625 -31.047 1 63.91 470 ASP A N 1
ATOM 3716 C CA . ASP A 1 470 ? -14.836 -14.797 -32.375 1 63.91 470 ASP A CA 1
ATOM 3717 C C . ASP A 1 470 ? -13.375 -14.352 -32.406 1 63.91 470 ASP A C 1
ATOM 3719 O O . ASP A 1 470 ? -12.703 -14.477 -33.438 1 63.91 470 ASP A O 1
ATOM 3723 N N . ILE A 1 471 ? -12.836 -13.875 -31.25 1 77.94 471 ILE A N 1
ATOM 3724 C CA . ILE A 1 471 ? -11.438 -13.453 -31.266 1 77.94 471 ILE A CA 1
ATOM 3725 C C . ILE A 1 471 ? -10.531 -14.672 -31.219 1 77.94 471 ILE A C 1
ATOM 3727 O O . ILE A 1 471 ? -10.703 -15.562 -30.391 1 77.94 471 ILE A O 1
ATOM 3731 N N . VAL A 1 472 ? -9.656 -14.695 -32.156 1 83.25 472 VAL A N 1
ATOM 3732 C CA . VAL A 1 472 ? -8.672 -15.773 -32.219 1 83.25 472 VAL A CA 1
ATOM 3733 C C . VAL A 1 472 ? -7.875 -15.812 -30.922 1 83.25 472 VAL A C 1
ATOM 3735 O O . VAL A 1 472 ? -7.473 -14.766 -30.391 1 83.25 472 VAL A O 1
ATOM 3738 N N . PRO A 1 473 ? -7.766 -16.984 -30.391 1 88.38 473 PRO A N 1
ATOM 3739 C CA . PRO A 1 473 ? -6.977 -17.109 -29.156 1 88.38 473 PRO A CA 1
ATOM 3740 C C . PRO A 1 473 ? -5.562 -16.547 -29.312 1 88.38 473 PRO A C 1
ATOM 3742 O O . PRO A 1 473 ? -4.898 -16.797 -30.328 1 88.38 473 PRO A O 1
ATOM 3745 N N . ASN A 1 474 ? -5.184 -15.719 -28.391 1 91.38 474 ASN A N 1
ATOM 3746 C CA . ASN A 1 474 ? -3.861 -15.102 -28.422 1 91.38 474 ASN A CA 1
ATOM 3747 C C . ASN A 1 474 ? -3.33 -14.852 -27.016 1 91.38 474 ASN A C 1
ATOM 3749 O O . ASN A 1 474 ? -4.027 -15.109 -26.031 1 91.38 474 ASN A O 1
ATOM 3753 N N . SER A 1 475 ? -2.094 -14.414 -26.953 1 92.06 475 SER A N 1
ATOM 3754 C CA . SER A 1 475 ? -1.414 -14.234 -25.672 1 92.06 475 SER A CA 1
ATOM 3755 C C . SER A 1 475 ? -2.049 -13.109 -24.859 1 92.06 475 SER A C 1
ATOM 3757 O O . SER A 1 475 ? -2.07 -13.164 -23.641 1 92.06 475 SER A O 1
ATOM 3759 N N . SER A 1 476 ? -2.547 -12.086 -25.484 1 94.25 476 SER A N 1
ATOM 3760 C CA . SER A 1 476 ? -3.16 -10.969 -24.781 1 94.25 476 SER A CA 1
ATOM 3761 C C . SER A 1 476 ? -4.469 -11.383 -24.109 1 94.25 476 SER A C 1
ATOM 3763 O O . SER A 1 476 ? -4.805 -10.883 -23.031 1 94.25 476 SER A O 1
ATOM 3765 N N . ARG A 1 477 ? -5.168 -12.227 -24.812 1 92.56 477 ARG A N 1
ATOM 3766 C CA . ARG A 1 477 ? -6.383 -12.766 -24.203 1 92.56 477 ARG A CA 1
ATOM 3767 C C . ARG A 1 477 ? -6.055 -13.641 -23 1 92.56 477 ARG A C 1
ATOM 3769 O O . ARG A 1 477 ? -6.773 -13.625 -22 1 92.56 477 ARG A O 1
ATOM 3776 N N . TYR A 1 478 ? -5.031 -14.445 -23.125 1 95.06 478 TYR A N 1
ATOM 3777 C CA . TYR A 1 478 ? -4.539 -15.203 -21.984 1 95.06 478 TYR A CA 1
ATOM 3778 C C . TYR A 1 478 ? -4.223 -14.289 -20.812 1 95.06 478 TYR A C 1
ATOM 3780 O O . TYR A 1 478 ? -4.605 -14.57 -19.672 1 95.06 478 TYR A O 1
ATOM 3788 N N . PHE A 1 479 ? -3.484 -13.195 -21.109 1 96.5 479 PHE A N 1
ATOM 3789 C CA . PHE A 1 479 ? -3.092 -12.242 -20.078 1 96.5 479 PHE A CA 1
ATOM 3790 C C . PHE A 1 479 ? -4.32 -11.641 -19.391 1 96.5 479 PHE A C 1
ATOM 3792 O O . PHE A 1 479 ? -4.332 -11.461 -18.172 1 96.5 479 PHE A O 1
ATOM 3799 N N . LEU A 1 480 ? -5.301 -11.328 -20.125 1 95.12 480 LEU A N 1
ATOM 3800 C CA . LEU A 1 480 ? -6.535 -10.781 -19.578 1 95.12 480 LEU A CA 1
ATOM 3801 C C . LEU A 1 480 ? -7.172 -11.758 -18.594 1 95.12 480 LEU A C 1
ATOM 3803 O O . LEU A 1 480 ? -7.543 -11.367 -17.484 1 95.12 480 LEU A O 1
ATOM 3807 N N . TYR A 1 481 ? -7.305 -13.039 -18.984 1 94.56 481 TYR A N 1
ATOM 3808 C CA . TYR A 1 481 ? -7.859 -14.055 -18.109 1 94.56 481 TYR A CA 1
ATOM 3809 C C . TYR A 1 481 ? -7.016 -14.195 -16.844 1 94.56 481 TYR A C 1
ATOM 3811 O O . TYR A 1 481 ? -7.555 -14.367 -15.742 1 94.56 481 TYR A O 1
ATOM 3819 N N . PHE A 1 482 ? -5.727 -14.141 -17.078 1 96.69 482 PHE A N 1
ATOM 3820 C CA . PHE A 1 482 ? -4.777 -14.258 -15.984 1 96.69 482 PHE A CA 1
ATOM 3821 C C . PHE A 1 482 ? -4.973 -13.133 -14.977 1 96.69 482 PHE A C 1
ATOM 3823 O O . PHE A 1 482 ? -4.949 -13.359 -13.766 1 96.69 482 PHE A O 1
ATOM 3830 N N . VAL A 1 483 ? -5.191 -11.914 -15.422 1 96.94 483 VAL A N 1
ATOM 3831 C CA . VAL A 1 483 ? -5.426 -10.742 -14.586 1 96.94 483 VAL A CA 1
ATOM 3832 C C . VAL A 1 483 ? -6.742 -10.898 -13.836 1 96.94 483 VAL A C 1
ATOM 3834 O O . VAL A 1 483 ? -6.828 -10.586 -12.641 1 96.94 483 VAL A O 1
ATOM 3837 N N . GLU A 1 484 ? -7.73 -11.383 -14.461 1 94.94 484 GLU A N 1
ATOM 3838 C CA . GLU A 1 484 ? -9.039 -11.555 -13.836 1 94.94 484 GLU A CA 1
ATOM 3839 C C . GLU A 1 484 ? -8.961 -12.531 -12.664 1 94.94 484 GLU A C 1
ATOM 3841 O O . GLU A 1 484 ? -9.531 -12.281 -11.602 1 94.94 484 GLU A O 1
ATOM 3846 N N . LEU A 1 485 ? -8.258 -13.609 -12.891 1 96.06 485 LEU A N 1
ATOM 3847 C CA . LEU A 1 485 ? -8.078 -14.57 -11.805 1 96.06 485 LEU A CA 1
ATOM 3848 C C . LEU A 1 485 ? -7.316 -13.953 -10.641 1 96.06 485 LEU A C 1
ATOM 3850 O O . LEU A 1 485 ? -7.598 -14.25 -9.484 1 96.06 485 LEU A O 1
ATOM 3854 N N . THR A 1 486 ? -6.348 -13.156 -11.031 1 96.75 486 THR A N 1
ATOM 3855 C CA . THR A 1 486 ? -5.566 -12.492 -9.992 1 96.75 486 THR A CA 1
ATOM 3856 C C . THR A 1 486 ? -6.441 -11.539 -9.18 1 96.75 486 THR A C 1
ATOM 3858 O O . THR A 1 486 ? -6.262 -11.406 -7.969 1 96.75 486 THR A O 1
ATOM 3861 N N . LYS A 1 487 ? -7.359 -10.891 -9.781 1 94.44 487 LYS A N 1
ATOM 3862 C CA . LYS A 1 487 ? -8.289 -10.008 -9.078 1 94.44 487 LYS A CA 1
ATOM 3863 C C . LYS A 1 487 ? -9.148 -10.781 -8.086 1 94.44 487 LYS A C 1
ATOM 3865 O O . LYS A 1 487 ? -9.414 -10.305 -6.98 1 94.44 487 LYS A O 1
ATOM 3870 N N . ILE A 1 488 ? -9.57 -11.961 -8.453 1 94.38 488 ILE A N 1
ATOM 3871 C CA . ILE A 1 488 ? -10.336 -12.805 -7.547 1 94.38 488 ILE A CA 1
ATOM 3872 C C . ILE A 1 488 ? -9.461 -13.211 -6.359 1 94.38 488 ILE A C 1
ATOM 3874 O O . ILE A 1 488 ? -9.922 -13.195 -5.215 1 94.38 488 ILE A O 1
ATOM 3878 N N . MET A 1 489 ? -8.266 -13.594 -6.719 1 96.06 489 MET A N 1
ATOM 3879 C CA . MET A 1 489 ? -7.316 -13.945 -5.664 1 96.06 489 MET A CA 1
ATOM 3880 C C . MET A 1 489 ? -7.145 -12.789 -4.688 1 96.06 489 MET A C 1
ATOM 3882 O O . MET A 1 489 ? -7.117 -12.992 -3.471 1 96.06 489 MET A O 1
ATOM 3886 N N . ARG A 1 490 ? -6.996 -11.586 -5.219 1 93.75 490 ARG A N 1
ATOM 3887 C CA . ARG A 1 490 ? -6.848 -10.391 -4.391 1 93.75 490 ARG A CA 1
ATOM 3888 C C . ARG A 1 490 ? -8.062 -10.195 -3.488 1 93.75 490 ARG A C 1
ATOM 3890 O O . ARG A 1 490 ? -7.918 -9.898 -2.301 1 93.75 490 ARG A O 1
ATOM 3897 N N . GLN A 1 491 ? -9.188 -10.375 -3.961 1 89.38 491 GLN A N 1
ATOM 3898 C CA . GLN A 1 491 ? -10.414 -10.266 -3.174 1 89.38 491 GLN A CA 1
ATOM 3899 C C . GLN A 1 491 ? -10.438 -11.297 -2.049 1 89.38 491 GLN A C 1
ATOM 3901 O O . GLN A 1 491 ? -10.867 -11 -0.934 1 89.38 491 GLN A O 1
ATOM 3906 N N . ALA A 1 492 ? -9.992 -12.445 -2.371 1 91.81 492 ALA A N 1
ATOM 3907 C CA . ALA A 1 492 ? -9.953 -13.508 -1.371 1 91.81 492 ALA A CA 1
ATOM 3908 C C . ALA A 1 492 ? -9.016 -13.148 -0.225 1 91.81 492 ALA A C 1
ATOM 3910 O O . ALA A 1 492 ? -9.367 -13.297 0.947 1 91.81 492 ALA A O 1
ATOM 3911 N N . VAL A 1 493 ? -7.879 -12.656 -0.541 1 91.06 493 VAL A N 1
ATOM 3912 C CA . VAL A 1 493 ? -6.891 -12.312 0.476 1 91.06 493 VAL A CA 1
ATOM 3913 C C . VAL A 1 493 ? -7.395 -11.148 1.32 1 91.06 493 VAL A C 1
ATOM 3915 O O . VAL A 1 493 ? -7.273 -11.164 2.547 1 91.06 493 VAL A O 1
ATOM 3918 N N . ASP A 1 494 ? -7.965 -10.156 0.694 1 84.38 494 ASP A N 1
ATOM 3919 C CA . ASP A 1 494 ? -8.445 -8.969 1.391 1 84.38 494 ASP A CA 1
ATOM 3920 C C . ASP A 1 494 ? -9.625 -9.305 2.303 1 84.38 494 ASP A C 1
ATOM 3922 O O . ASP A 1 494 ? -9.789 -8.703 3.365 1 84.38 494 ASP A O 1
ATOM 3926 N N . SER A 1 495 ? -10.367 -10.266 1.923 1 82 495 SER A N 1
ATOM 3927 C CA . SER A 1 495 ? -11.586 -10.578 2.664 1 82 495 SER A CA 1
ATOM 3928 C C . SER A 1 495 ? -11.336 -11.648 3.719 1 82 495 SER A C 1
ATOM 3930 O O . SER A 1 495 ? -11.75 -11.5 4.871 1 82 495 SER A O 1
ATOM 3932 N N . LEU A 1 496 ? -10.609 -12.641 3.379 1 86.69 496 LEU A N 1
ATOM 3933 C CA . LEU A 1 496 ? -10.547 -13.82 4.234 1 86.69 496 LEU A CA 1
ATOM 3934 C C . LEU A 1 496 ? -9.32 -13.766 5.145 1 86.69 496 LEU A C 1
ATOM 3936 O O . LEU A 1 496 ? -9.297 -14.406 6.195 1 86.69 496 LEU A O 1
ATOM 3940 N N . TYR A 1 497 ? -8.32 -13.039 4.77 1 87.19 497 TYR A N 1
ATOM 3941 C CA . TYR A 1 497 ? -7.07 -13.125 5.516 1 87.19 497 TYR A CA 1
ATOM 3942 C C . TYR A 1 497 ? -6.734 -11.781 6.16 1 87.19 497 TYR A C 1
ATOM 3944 O O . TYR A 1 497 ? -5.602 -11.57 6.602 1 87.19 497 TYR A O 1
ATOM 3952 N N . SER A 1 498 ? -7.605 -10.875 6.215 1 81.31 498 SER A N 1
ATOM 3953 C CA . SER A 1 498 ? -7.422 -9.641 6.973 1 81.31 498 SER A CA 1
ATOM 3954 C C . SER A 1 498 ? -7.707 -9.859 8.453 1 81.31 498 SER A C 1
ATOM 3956 O O . SER A 1 498 ? -8.578 -10.648 8.812 1 81.31 498 SER A O 1
ATOM 3958 N N . PRO A 1 499 ? -6.91 -9.25 9.344 1 73.06 499 PRO A N 1
ATOM 3959 C CA . PRO A 1 499 ? -7.078 -9.461 10.781 1 73.06 499 PRO A CA 1
ATOM 3960 C C . PRO A 1 499 ? -8.516 -9.242 11.25 1 73.06 499 PRO A C 1
ATOM 3962 O O . PRO A 1 499 ? -9.031 -10.008 12.062 1 73.06 499 PRO A O 1
ATOM 3965 N N . GLY A 1 500 ? -9.234 -8.305 10.797 1 64.94 500 GLY A N 1
ATOM 3966 C CA . GLY A 1 500 ? -10.602 -8.039 11.203 1 64.94 500 GLY A CA 1
ATOM 3967 C C . GLY A 1 500 ? -11.578 -9.117 10.758 1 64.94 500 GLY A C 1
ATOM 3968 O O . GLY A 1 500 ? -12.539 -9.422 11.461 1 64.94 500 GLY A O 1
ATOM 3969 N N . PHE A 1 501 ? -11.258 -9.805 9.781 1 64.69 501 PHE A N 1
ATOM 3970 C CA . PHE A 1 501 ? -12.172 -10.789 9.211 1 64.69 501 PHE A CA 1
ATOM 3971 C C . PHE A 1 501 ? -11.938 -12.164 9.836 1 64.69 501 PHE A C 1
ATOM 3973 O O . PHE A 1 501 ? -12.875 -12.945 9.992 1 64.69 501 PHE A O 1
ATOM 3980 N N . ALA A 1 502 ? -10.734 -12.336 10.156 1 64.56 502 ALA A N 1
ATOM 3981 C CA . ALA A 1 502 ? -10.391 -13.648 10.688 1 64.56 502 ALA A CA 1
ATOM 3982 C C . ALA A 1 502 ? -11.094 -13.914 12.008 1 64.56 502 ALA A C 1
ATOM 3984 O O . ALA A 1 502 ? -11.305 -15.062 12.398 1 64.56 502 ALA A O 1
ATOM 3985 N N . ARG A 1 503 ? -11.562 -12.852 12.625 1 63.94 503 ARG A N 1
ATOM 3986 C CA . ARG A 1 503 ? -12.211 -12.984 13.93 1 63.94 503 ARG A CA 1
ATOM 3987 C C . ARG A 1 503 ? -13.727 -13.094 13.773 1 63.94 503 ARG A C 1
ATOM 3989 O O . ARG A 1 503 ? -14.438 -13.328 14.758 1 63.94 503 ARG A O 1
ATOM 3996 N N . ARG A 1 504 ? -14.102 -13.172 12.594 1 67.56 504 ARG A N 1
ATOM 3997 C CA . ARG A 1 504 ? -15.539 -13.219 12.352 1 67.56 504 ARG A CA 1
ATOM 3998 C C . ARG A 1 504 ? -16.094 -14.617 12.57 1 67.56 504 ARG A C 1
ATOM 4000 O O . ARG A 1 504 ? -15.344 -15.602 12.531 1 67.56 504 ARG A O 1
ATOM 4007 N N . PRO A 1 505 ? -17.391 -14.602 12.836 1 65.25 505 PRO A N 1
ATOM 4008 C CA . PRO A 1 505 ? -18 -15.93 12.984 1 65.25 505 PRO A CA 1
ATOM 4009 C C . PRO A 1 505 ? -17.844 -16.797 11.734 1 65.25 505 PRO A C 1
ATOM 4011 O O . PRO A 1 505 ? -17.797 -16.266 10.617 1 65.25 505 PRO A O 1
ATOM 4014 N N . TRP A 1 506 ? -17.891 -18.062 11.852 1 74.75 506 TRP A N 1
ATOM 4015 C CA . TRP A 1 506 ? -17.578 -19.016 10.789 1 74.75 506 TRP A CA 1
ATOM 4016 C C . TRP A 1 506 ? -18.594 -18.891 9.641 1 74.75 506 TRP A C 1
ATOM 4018 O O . TRP A 1 506 ? -18.219 -18.969 8.469 1 74.75 506 TRP A O 1
ATOM 4028 N N . LEU A 1 507 ? -19.859 -18.703 9.961 1 71.88 507 LEU A N 1
ATOM 4029 C CA . LEU A 1 507 ? -20.875 -18.641 8.922 1 71.88 507 LEU A CA 1
ATOM 4030 C C . LEU A 1 507 ? -20.609 -17.484 7.969 1 71.88 507 LEU A C 1
ATOM 4032 O O . LEU A 1 507 ? -20.891 -17.594 6.77 1 71.88 507 LEU A O 1
ATOM 4036 N N . THR A 1 508 ? -20.047 -16.453 8.578 1 71.38 508 THR A N 1
ATOM 4037 C CA . THR A 1 508 ? -19.688 -15.305 7.75 1 71.38 508 THR A CA 1
ATOM 4038 C C . THR A 1 508 ? -18.5 -15.641 6.848 1 71.38 508 THR A C 1
ATOM 4040 O O . THR A 1 508 ? -18.5 -15.289 5.664 1 71.38 508 THR A O 1
ATOM 4043 N N . ILE A 1 509 ? -17.578 -16.281 7.406 1 80.75 509 ILE A N 1
ATOM 4044 C CA . ILE A 1 509 ? -16.391 -16.688 6.66 1 80.75 509 ILE A CA 1
ATOM 4045 C C . ILE A 1 509 ? -16.781 -17.688 5.574 1 80.75 509 ILE A C 1
ATOM 4047 O O . ILE A 1 509 ? -16.328 -17.594 4.434 1 80.75 509 ILE A O 1
ATOM 4051 N N . TYR A 1 510 ? -17.719 -18.594 5.914 1 82.44 510 TYR A N 1
ATOM 4052 C CA . TYR A 1 510 ? -18.203 -19.609 4.977 1 82.44 510 TYR A CA 1
ATOM 4053 C C . TYR A 1 510 ? -18.906 -18.953 3.797 1 82.44 510 TYR A C 1
ATOM 4055 O O . TYR A 1 510 ? -18.672 -19.312 2.643 1 82.44 510 TYR A O 1
ATOM 4063 N N . ALA A 1 511 ? -19.703 -17.984 4.133 1 78.25 511 ALA A N 1
ATOM 4064 C CA . ALA A 1 511 ? -20.453 -17.297 3.076 1 78.25 511 ALA A CA 1
ATOM 4065 C C . ALA A 1 511 ? -19.5 -16.578 2.111 1 78.25 511 ALA A C 1
ATOM 4067 O O . ALA A 1 511 ? -19.719 -16.609 0.897 1 78.25 511 ALA A O 1
ATOM 4068 N N . ALA A 1 512 ? -18.516 -15.992 2.668 1 82.38 512 ALA A N 1
ATOM 4069 C CA . ALA A 1 512 ? -17.531 -15.305 1.835 1 82.38 512 ALA A CA 1
ATOM 4070 C C . ALA A 1 512 ? -16.781 -16.281 0.95 1 82.38 512 ALA A C 1
ATOM 4072 O O . ALA A 1 512 ? -16.516 -16 -0.219 1 82.38 512 ALA A O 1
ATOM 4073 N N . MET A 1 513 ? -16.438 -17.422 1.446 1 90.06 513 MET A N 1
ATOM 4074 C CA . MET A 1 513 ? -15.719 -18.453 0.69 1 90.06 513 MET A CA 1
ATOM 4075 C C . MET A 1 513 ? -16.562 -18.953 -0.472 1 90.06 513 MET A C 1
ATOM 4077 O O . MET A 1 513 ? -16.078 -19.062 -1.601 1 90.06 513 MET A O 1
ATOM 4081 N N . ILE A 1 514 ? -17.828 -19.188 -0.145 1 87.12 514 ILE A N 1
ATOM 4082 C CA . ILE A 1 514 ? -18.703 -19.766 -1.16 1 87.12 514 ILE A CA 1
ATOM 4083 C C . ILE A 1 514 ? -18.938 -18.75 -2.275 1 87.12 514 ILE A C 1
ATOM 4085 O O . ILE A 1 514 ? -18.984 -19.109 -3.453 1 87.12 514 ILE A O 1
ATOM 4089 N N . ASP A 1 515 ? -19.031 -17.5 -1.851 1 82.5 515 ASP A N 1
ATOM 4090 C CA . ASP A 1 515 ? -19.188 -16.453 -2.854 1 82.5 515 ASP A CA 1
ATOM 4091 C C . ASP A 1 515 ? -17.969 -16.391 -3.779 1 82.5 515 ASP A C 1
ATOM 4093 O O . ASP A 1 515 ? -18.125 -16.266 -4.996 1 82.5 515 ASP A O 1
ATOM 4097 N N . LEU A 1 516 ? -16.859 -16.453 -3.246 1 91.62 516 LEU A N 1
ATOM 4098 C CA . LEU A 1 516 ? -15.625 -16.391 -4.023 1 91.62 516 LEU A CA 1
ATOM 4099 C C . LEU A 1 516 ? -15.461 -17.641 -4.883 1 91.62 516 LEU A C 1
ATOM 4101 O O . LEU A 1 516 ? -14.977 -17.562 -6.012 1 91.62 516 LEU A O 1
ATOM 4105 N N . VAL A 1 517 ? -15.852 -18.797 -4.355 1 93.38 517 VAL A N 1
ATOM 4106 C CA . VAL A 1 517 ? -15.82 -20.031 -5.129 1 93.38 517 VAL A CA 1
ATOM 4107 C C . VAL A 1 517 ? -16.75 -19.922 -6.328 1 93.38 517 VAL A C 1
ATOM 4109 O O . VAL A 1 517 ? -16.406 -20.328 -7.438 1 93.38 517 VAL A O 1
ATOM 4112 N N . HIS A 1 518 ? -17.875 -19.328 -6.051 1 87.56 518 HIS A N 1
ATOM 4113 C CA . HIS A 1 518 ? -18.812 -19.141 -7.145 1 87.56 518 HIS A CA 1
ATOM 4114 C C . HIS A 1 518 ? -18.234 -18.203 -8.211 1 87.56 518 HIS A C 1
ATOM 4116 O O . HIS A 1 518 ? -18.469 -18.406 -9.406 1 87.56 518 HIS A O 1
ATOM 4122 N N . GLU A 1 519 ? -17.578 -17.203 -7.773 1 89.62 519 GLU A N 1
ATOM 4123 C CA . GLU A 1 519 ? -16.938 -16.297 -8.719 1 89.62 519 GLU A CA 1
ATOM 4124 C C . GLU A 1 519 ? -15.914 -17.031 -9.586 1 89.62 519 GLU A C 1
ATOM 4126 O O . GLU A 1 519 ? -15.789 -16.766 -10.773 1 89.62 519 GLU A O 1
ATOM 4131 N N . THR A 1 520 ? -15.148 -17.969 -9 1 95 520 THR A N 1
ATOM 4132 C CA . THR A 1 520 ? -14.18 -18.75 -9.766 1 95 520 THR A CA 1
ATOM 4133 C C . THR A 1 520 ? -14.891 -19.656 -10.766 1 95 520 THR A C 1
ATOM 4135 O O . THR A 1 520 ? -14.398 -19.859 -11.883 1 95 520 THR A O 1
ATOM 4138 N N . ASP A 1 521 ? -16.031 -20.203 -10.367 1 92.25 521 ASP A N 1
ATOM 4139 C CA . ASP A 1 521 ? -16.797 -21.047 -11.266 1 92.25 521 ASP A CA 1
ATOM 4140 C C . ASP A 1 521 ? -17.344 -20.25 -12.453 1 92.25 521 ASP A C 1
ATOM 4142 O O . ASP A 1 521 ? -17.328 -20.734 -13.586 1 92.25 521 ASP A O 1
ATOM 4146 N N . GLU A 1 522 ? -17.781 -19.078 -12.094 1 86.5 522 GLU A N 1
ATOM 4147 C CA . GLU A 1 522 ? -18.281 -18.219 -13.156 1 86.5 522 GLU A CA 1
ATOM 4148 C C . GLU A 1 522 ? -17.172 -17.812 -14.117 1 86.5 522 GLU A C 1
ATOM 4150 O O . GLU A 1 522 ? -17.375 -17.75 -15.328 1 86.5 522 GLU A O 1
ATOM 4155 N N . TRP A 1 523 ? -16.078 -17.531 -13.641 1 92.81 523 TRP A N 1
ATOM 4156 C CA . TRP A 1 523 ? -14.914 -17.219 -14.461 1 92.81 523 TRP A CA 1
ATOM 4157 C C . TRP A 1 523 ? -14.562 -18.375 -15.383 1 92.81 523 TRP A C 1
ATOM 4159 O O . TRP A 1 523 ? -14.305 -18.188 -16.562 1 92.81 523 TRP A O 1
ATOM 4169 N N . LEU A 1 524 ? -14.531 -19.594 -14.867 1 92.56 524 LEU A N 1
ATOM 4170 C CA . LEU A 1 524 ? -14.203 -20.797 -15.617 1 92.56 524 LEU A CA 1
ATOM 4171 C C . LEU A 1 524 ? -15.219 -21.031 -16.734 1 92.56 524 LEU A C 1
ATOM 4173 O O . LEU A 1 524 ? -14.844 -21.406 -17.859 1 92.56 524 LEU A O 1
ATOM 4177 N N . SER A 1 525 ? -16.453 -20.781 -16.406 1 86.06 525 SER A N 1
ATOM 4178 C CA . SER A 1 525 ? -17.531 -21.016 -17.375 1 86.06 525 SER A CA 1
ATOM 4179 C C . SER A 1 525 ? -17.453 -20.016 -18.516 1 86.06 525 SER A C 1
ATOM 4181 O O . SER A 1 525 ? -17.922 -20.297 -19.625 1 86.06 525 SER A O 1
ATOM 4183 N N . GLY A 1 526 ? -16.828 -18.875 -18.25 1 83.5 526 GLY A N 1
ATOM 4184 C CA . GLY A 1 526 ? -16.75 -17.844 -19.266 1 83.5 526 GLY A CA 1
ATOM 4185 C C . GLY A 1 526 ? -15.508 -17.938 -20.125 1 83.5 526 GLY A C 1
ATOM 4186 O O . GLY A 1 526 ? -15.336 -17.156 -21.047 1 83.5 526 GLY A O 1
ATOM 4187 N N . LEU A 1 527 ? -14.703 -18.953 -19.984 1 87.5 527 LEU A N 1
ATOM 4188 C CA . LEU A 1 527 ? -13.461 -19.094 -20.75 1 87.5 527 LEU A CA 1
ATOM 4189 C C . LEU A 1 527 ? -13.75 -19.578 -22.172 1 87.5 527 LEU A C 1
ATOM 4191 O O . LEU A 1 527 ? -14.617 -20.438 -22.375 1 87.5 527 LEU A O 1
ATOM 4195 N N . ALA A 1 528 ? -13.039 -19.016 -23.109 1 85.69 528 ALA A N 1
ATOM 4196 C CA . ALA A 1 528 ? -13.109 -19.531 -24.469 1 85.69 528 ALA A CA 1
ATOM 4197 C C . ALA A 1 528 ? -12.594 -20.953 -24.562 1 85.69 528 ALA A C 1
ATOM 4199 O O . ALA A 1 528 ? -11.766 -21.375 -23.734 1 85.69 528 ALA A O 1
ATOM 4200 N N . GLU A 1 529 ? -12.922 -21.688 -25.547 1 82.56 529 GLU A N 1
ATOM 4201 C CA . GLU A 1 529 ? -12.641 -23.109 -25.688 1 82.56 529 GLU A CA 1
ATOM 4202 C C . GLU A 1 529 ? -11.141 -23.375 -25.734 1 82.56 529 GLU A C 1
ATOM 4204 O O . GLU A 1 529 ? -10.656 -24.359 -25.156 1 82.56 529 GLU A O 1
ATOM 4209 N N . ALA A 1 530 ? -10.5 -22.5 -26.375 1 85.19 530 ALA A N 1
ATOM 4210 C CA . ALA A 1 530 ? -9.062 -22.703 -26.547 1 85.19 530 ALA A CA 1
ATOM 4211 C C . ALA A 1 530 ? -8.336 -22.641 -25.203 1 85.19 530 ALA A C 1
ATOM 4213 O O . ALA A 1 530 ? -7.242 -23.203 -25.062 1 85.19 530 ALA A O 1
ATOM 4214 N N . PHE A 1 531 ? -8.984 -22.047 -24.203 1 89.62 531 PHE A N 1
ATOM 4215 C CA . PHE A 1 531 ? -8.328 -21.828 -22.922 1 89.62 531 PHE A CA 1
ATOM 4216 C C . PHE A 1 531 ? -8.914 -22.734 -21.859 1 89.62 531 PHE A C 1
ATOM 4218 O O . PHE A 1 531 ? -8.445 -22.75 -20.719 1 89.62 531 PHE A O 1
ATOM 4225 N N . SER A 1 532 ? -9.859 -23.547 -22.219 1 87.75 532 SER A N 1
ATOM 4226 C CA . SER A 1 532 ? -10.508 -24.438 -21.25 1 87.75 532 SER A CA 1
ATOM 4227 C C . SER A 1 532 ? -9.617 -25.609 -20.875 1 87.75 532 SER A C 1
ATOM 4229 O O . SER A 1 532 ? -9.008 -26.219 -21.75 1 87.75 532 SER A O 1
ATOM 4231 N N . PHE A 1 533 ? -9.422 -25.938 -19.672 1 87.75 533 PHE A N 1
ATOM 4232 C CA . PHE A 1 533 ? -8.547 -27.016 -19.234 1 87.75 533 PHE A CA 1
ATOM 4233 C C . PHE A 1 533 ? -9.344 -28.141 -18.578 1 87.75 533 PHE A C 1
ATOM 4235 O O . PHE A 1 533 ? -8.766 -29.141 -18.125 1 87.75 533 PHE A O 1
ATOM 4242 N N . LYS A 1 534 ? -10.547 -28.078 -18.5 1 77.75 534 LYS A N 1
ATOM 4243 C CA . LYS A 1 534 ? -11.344 -29.156 -17.922 1 77.75 534 LYS A CA 1
ATOM 4244 C C . LYS A 1 534 ? -11.57 -30.281 -18.938 1 77.75 534 LYS A C 1
ATOM 4246 O O . LYS A 1 534 ? -11.641 -31.453 -18.578 1 77.75 534 LYS A O 1
ATOM 4251 N N . ASP A 1 535 ? -11.641 -29.781 -20.109 1 68.75 535 ASP A N 1
ATOM 4252 C CA . ASP A 1 535 ? -11.93 -30.781 -21.141 1 68.75 535 ASP A CA 1
ATOM 4253 C C . ASP A 1 535 ? -10.648 -31.234 -21.844 1 68.75 535 ASP A C 1
ATOM 4255 O O . ASP A 1 535 ? -9.719 -30.453 -22 1 68.75 535 ASP A O 1
ATOM 4259 N N . HIS A 1 536 ? -10.469 -32.5 -21.812 1 63.56 536 HIS A N 1
ATOM 4260 C CA . HIS A 1 536 ? -9.312 -33.062 -22.5 1 63.56 536 HIS A CA 1
ATOM 4261 C C . HIS A 1 536 ? -9.242 -32.562 -23.953 1 63.56 536 HIS A C 1
ATOM 4263 O O . HIS A 1 536 ? -10.156 -32.812 -24.734 1 63.56 536 HIS A O 1
ATOM 4269 N N . GLN A 1 537 ? -8.477 -31.531 -24.016 1 64.69 537 GLN A N 1
ATOM 4270 C CA . GLN A 1 537 ? -8.359 -31.031 -25.391 1 64.69 537 GLN A CA 1
ATOM 4271 C C . GLN A 1 537 ? -7.223 -31.734 -26.125 1 64.69 537 GLN A C 1
ATOM 4273 O O . GLN A 1 537 ? -6.188 -32.031 -25.547 1 64.69 537 GLN A O 1
ATOM 4278 N N . ARG A 1 538 ? -7.438 -32.188 -27.281 1 60.03 538 ARG A N 1
ATOM 4279 C CA . ARG A 1 538 ? -6.602 -33 -28.172 1 60.03 538 ARG A CA 1
ATOM 4280 C C . ARG A 1 538 ? -5.438 -32.188 -28.719 1 60.03 538 ARG A C 1
ATOM 4282 O O . ARG A 1 538 ? -4.352 -32.719 -28.953 1 60.03 538 ARG A O 1
ATOM 4289 N N . SER A 1 539 ? -5.715 -30.812 -28.812 1 66.88 539 SER A N 1
ATOM 4290 C CA . SER A 1 539 ? -4.641 -30.078 -29.469 1 66.88 539 SER A CA 1
ATOM 4291 C C . SER A 1 539 ? -3.676 -29.484 -28.438 1 66.88 539 SER A C 1
ATOM 4293 O O . SER A 1 539 ? -4.102 -28.875 -27.453 1 66.88 539 SER A O 1
ATOM 4295 N N . GLY A 1 540 ? -2.43 -29.797 -28.562 1 72.25 540 GLY A N 1
ATOM 4296 C CA . GLY A 1 540 ? -1.353 -29.391 -27.672 1 72.25 540 GLY A CA 1
ATOM 4297 C C . GLY A 1 540 ? -0.894 -27.953 -27.922 1 72.25 540 GLY A C 1
ATOM 4298 O O . GLY A 1 540 ? -0.043 -27.438 -27.188 1 72.25 540 GLY A O 1
ATOM 4299 N N . GLN A 1 541 ? -1.558 -27.234 -28.812 1 77.31 541 GLN A N 1
ATOM 4300 C CA . GLN A 1 541 ? -1.064 -25.938 -29.25 1 77.31 541 GLN A CA 1
ATOM 4301 C C . GLN A 1 541 ? -1.233 -24.891 -28.156 1 77.31 541 GLN A C 1
ATOM 4303 O O . GLN A 1 541 ? -0.407 -23.984 -28.031 1 77.31 541 GLN A O 1
ATOM 4308 N N . PHE A 1 542 ? -2.178 -25.062 -27.344 1 85.75 542 PHE A N 1
ATOM 4309 C CA . PHE A 1 542 ? -2.49 -24.031 -26.359 1 85.75 542 PHE A CA 1
ATOM 4310 C C . PHE A 1 542 ? -2.234 -24.547 -24.953 1 85.75 542 PHE A C 1
ATOM 4312 O O . PHE A 1 542 ? -2.791 -24.016 -23.984 1 85.75 542 PHE A O 1
ATOM 4319 N N . ASP A 1 543 ? -1.355 -25.469 -24.859 1 86.62 543 ASP A N 1
ATOM 4320 C CA . ASP A 1 543 ? -1.149 -26.141 -23.578 1 86.62 543 ASP A CA 1
ATOM 4321 C C . ASP A 1 543 ? -0.556 -25.188 -22.562 1 86.62 543 ASP A C 1
ATOM 4323 O O . ASP A 1 543 ? -0.947 -25.203 -21.391 1 86.62 543 ASP A O 1
ATOM 4327 N N . ARG A 1 544 ? 0.292 -24.422 -23 1 88.75 544 ARG A N 1
ATOM 4328 C CA . ARG A 1 544 ? 0.939 -23.5 -22.062 1 88.75 544 ARG A CA 1
ATOM 4329 C C . ARG A 1 544 ? -0.076 -22.547 -21.438 1 88.75 544 ARG A C 1
ATOM 4331 O O . ARG A 1 544 ? 0.011 -22.234 -20.25 1 88.75 544 ARG A O 1
ATOM 4338 N N . TRP A 1 545 ? -1.016 -22.125 -22.234 1 92 545 TRP A N 1
ATOM 4339 C CA . TRP A 1 545 ? -2.051 -21.219 -21.75 1 92 545 TRP A CA 1
ATOM 4340 C C . TRP A 1 545 ? -3.01 -21.938 -20.812 1 92 545 TRP A C 1
ATOM 4342 O O . TRP A 1 545 ? -3.35 -21.422 -19.75 1 92 545 TRP A O 1
ATOM 4352 N N . ARG A 1 546 ? -3.361 -23.109 -21.234 1 92.06 546 ARG A N 1
ATOM 4353 C CA . ARG A 1 546 ? -4.312 -23.891 -20.438 1 92.06 546 ARG A CA 1
ATOM 4354 C C . ARG A 1 546 ? -3.721 -24.266 -19.094 1 92.06 546 ARG A C 1
ATOM 4356 O O . ARG A 1 546 ? -4.379 -24.125 -18.062 1 92.06 546 ARG A O 1
ATOM 4363 N N . TRP A 1 547 ? -2.504 -24.656 -19.141 1 91.69 547 TRP A N 1
ATOM 4364 C CA . TRP A 1 547 ? -1.838 -25.062 -17.922 1 91.69 547 TRP A CA 1
ATOM 4365 C C . TRP A 1 547 ? -1.615 -23.875 -16.984 1 91.69 547 TRP A C 1
ATOM 4367 O O . TRP A 1 547 ? -1.773 -24 -15.773 1 91.69 547 TRP A O 1
ATOM 4377 N N . GLY A 1 548 ? -1.241 -22.812 -17.594 1 93.56 548 GLY A N 1
ATOM 4378 C CA . GLY A 1 548 ? -1.038 -21.609 -16.797 1 93.56 548 GLY A CA 1
ATOM 4379 C C . GLY A 1 548 ? -2.287 -21.156 -16.062 1 93.56 548 GLY A C 1
ATOM 4380 O O . GLY A 1 548 ? -2.232 -20.828 -14.883 1 93.56 548 GLY A O 1
ATOM 4381 N N . LEU A 1 549 ? -3.387 -21.172 -16.703 1 95.81 549 LEU A N 1
ATOM 4382 C CA . LEU A 1 549 ? -4.652 -20.75 -16.109 1 95.81 549 LEU A CA 1
ATOM 4383 C C . LEU A 1 549 ? -5.164 -21.797 -15.125 1 95.81 549 LEU A C 1
ATOM 4385 O O . LEU A 1 549 ? -5.711 -21.469 -14.078 1 95.81 549 LEU A O 1
ATOM 4389 N N . ALA A 1 550 ? -4.941 -23.094 -15.461 1 95.88 550 ALA A N 1
ATOM 4390 C CA . ALA A 1 550 ? -5.414 -24.172 -14.602 1 95.88 550 ALA A CA 1
ATOM 4391 C C . ALA A 1 550 ? -4.711 -24.141 -13.25 1 95.88 550 ALA A C 1
ATOM 4393 O O . ALA A 1 550 ? -5.359 -24.234 -12.203 1 95.88 550 ALA A O 1
ATOM 4394 N N . VAL A 1 551 ? -3.443 -24.062 -13.312 1 96 551 VAL A N 1
ATOM 4395 C CA . VAL A 1 551 ? -2.656 -24.031 -12.086 1 96 551 VAL A CA 1
ATOM 4396 C C . VAL A 1 551 ? -3.064 -22.844 -11.227 1 96 551 VAL A C 1
ATOM 4398 O O . VAL A 1 551 ? -3.246 -22.969 -10.016 1 96 551 VAL A O 1
ATOM 4401 N N . ARG A 1 552 ? -3.201 -21.719 -11.844 1 96.44 552 ARG A N 1
ATOM 4402 C CA . ARG A 1 552 ? -3.605 -20.516 -11.125 1 96.44 552 ARG A CA 1
ATOM 4403 C C . ARG A 1 552 ? -5.012 -20.656 -10.555 1 96.44 552 ARG A C 1
ATOM 4405 O O . ARG A 1 552 ? -5.285 -20.234 -9.43 1 96.44 552 ARG A O 1
ATOM 4412 N N . PHE A 1 553 ? -5.875 -21.234 -11.344 1 97.31 553 PHE A N 1
ATOM 4413 C CA . PHE A 1 553 ? -7.254 -21.453 -10.922 1 97.31 553 PHE A CA 1
ATOM 4414 C C . PHE A 1 553 ? -7.309 -22.297 -9.664 1 97.31 553 PHE A C 1
ATOM 4416 O O . PHE A 1 553 ? -7.973 -21.938 -8.688 1 97.31 553 PHE A O 1
ATOM 4423 N N . HIS A 1 554 ? -6.688 -23.344 -9.656 1 97.38 554 HIS A N 1
ATOM 4424 C CA . HIS A 1 554 ? -6.711 -24.234 -8.5 1 97.38 554 HIS A CA 1
ATOM 4425 C C . HIS A 1 554 ? -6.016 -23.609 -7.301 1 97.38 554 HIS A C 1
ATOM 4427 O O . HIS A 1 554 ? -6.445 -23.781 -6.156 1 97.38 554 HIS A O 1
ATOM 4433 N N . SER A 1 555 ? -4.93 -22.891 -7.543 1 97.56 555 SER A N 1
ATOM 4434 C CA . SER A 1 555 ? -4.258 -22.172 -6.465 1 97.56 555 SER A CA 1
ATOM 4435 C C . SER A 1 555 ? -5.199 -21.172 -5.797 1 97.56 555 SER A C 1
ATOM 4437 O O . SER A 1 555 ? -5.199 -21.047 -4.57 1 97.56 555 SER A O 1
ATOM 4439 N N . VAL A 1 556 ? -5.965 -20.453 -6.578 1 98 556 VAL A N 1
ATOM 4440 C CA . VAL A 1 556 ? -6.926 -19.484 -6.055 1 98 556 VAL A CA 1
ATOM 4441 C C . VAL A 1 556 ? -7.957 -20.203 -5.191 1 98 556 VAL A C 1
ATOM 4443 O O . VAL A 1 556 ? -8.273 -19.75 -4.086 1 98 556 VAL A O 1
ATOM 4446 N N . ARG A 1 557 ? -8.414 -21.297 -5.637 1 97.56 557 ARG A N 1
ATOM 4447 C CA . ARG A 1 557 ? -9.43 -22.047 -4.898 1 97.56 557 ARG A CA 1
ATOM 4448 C C . ARG A 1 557 ? -8.859 -22.594 -3.592 1 97.56 557 ARG A C 1
ATOM 4450 O O . ARG A 1 557 ? -9.547 -22.594 -2.566 1 97.56 557 ARG A O 1
ATOM 4457 N N . ILE A 1 558 ? -7.688 -23.047 -3.664 1 97.44 558 ILE A N 1
ATOM 4458 C CA . ILE A 1 558 ? -7.02 -23.516 -2.453 1 97.44 558 ILE A CA 1
ATOM 4459 C C . ILE A 1 558 ? -6.934 -22.375 -1.442 1 97.44 558 ILE A C 1
ATOM 4461 O O . ILE A 1 558 ? -7.277 -22.547 -0.27 1 97.44 558 ILE A O 1
ATOM 4465 N N . THR A 1 559 ? -6.492 -21.219 -1.887 1 96.12 559 THR A N 1
ATOM 4466 C CA . THR A 1 559 ? -6.324 -20.062 -1.011 1 96.12 559 THR A CA 1
ATOM 4467 C C . THR A 1 559 ? -7.664 -19.641 -0.425 1 96.12 559 THR A C 1
ATOM 4469 O O . THR A 1 559 ? -7.742 -19.25 0.746 1 96.12 559 THR A O 1
ATOM 4472 N N . ILE A 1 560 ? -8.695 -19.719 -1.197 1 96 560 ILE A N 1
ATOM 4473 C CA . ILE A 1 560 ? -10.031 -19.312 -0.766 1 96 560 ILE A CA 1
ATOM 4474 C C . ILE A 1 560 ? -10.531 -20.266 0.325 1 96 560 ILE A C 1
ATOM 4476 O O . ILE A 1 560 ? -11.086 -19.812 1.333 1 96 560 ILE A O 1
ATOM 4480 N N . CYS A 1 561 ? -10.258 -21.516 0.225 1 94.38 561 CYS A N 1
ATOM 4481 C CA . CYS A 1 561 ? -10.93 -22.5 1.065 1 94.38 561 CYS A CA 1
ATOM 4482 C C . CYS A 1 561 ? -10 -23.016 2.158 1 94.38 561 CYS A C 1
ATOM 4484 O O . CYS A 1 561 ? -10.414 -23.812 2.998 1 94.38 561 CYS A O 1
ATOM 4486 N N . ARG A 1 562 ? -8.875 -22.562 2.254 1 92.06 562 ARG A N 1
ATOM 4487 C CA . ARG A 1 562 ? -7.883 -23.031 3.217 1 92.06 562 ARG A CA 1
ATOM 4488 C C . ARG A 1 562 ? -8.359 -22.797 4.648 1 92.06 562 ARG A C 1
ATOM 4490 O O . ARG A 1 562 ? -8.094 -23.609 5.535 1 92.06 562 ARG A O 1
ATOM 4497 N N . PRO A 1 563 ? -8.984 -21.703 4.969 1 86.81 563 PRO A N 1
ATOM 4498 C CA . PRO A 1 563 ? -9.398 -21.453 6.352 1 86.81 563 PRO A CA 1
ATOM 4499 C C . PRO A 1 563 ? -10.297 -22.547 6.902 1 86.81 563 PRO A C 1
ATOM 4501 O O . PRO A 1 563 ? -10.375 -22.75 8.117 1 86.81 563 PRO A O 1
ATOM 4504 N N . SER A 1 564 ? -10.922 -23.359 6.117 1 86.06 564 SER A N 1
ATOM 4505 C CA . SER A 1 564 ? -11.828 -24.406 6.559 1 86.06 564 SER A CA 1
ATOM 4506 C C . SER A 1 564 ? -11.055 -25.625 7.055 1 86.06 564 SER A C 1
ATOM 4508 O O . SER A 1 564 ? -11.578 -26.422 7.844 1 86.06 564 SER A O 1
ATOM 4510 N N . LEU A 1 565 ? -9.891 -25.812 6.664 1 83.5 565 LEU A N 1
ATOM 4511 C CA . LEU A 1 565 ? -9.117 -27 6.98 1 83.5 565 LEU A CA 1
ATOM 4512 C C . LEU A 1 565 ? -8.648 -26.984 8.43 1 83.5 565 LEU A C 1
ATOM 4514 O O . LEU A 1 565 ? -8.469 -28.031 9.047 1 83.5 565 LEU A O 1
ATOM 4518 N N . CYS A 1 566 ? -8.398 -25.844 9 1 69.12 566 CYS A N 1
ATOM 4519 C CA . CYS A 1 566 ? -7.77 -25.797 10.312 1 69.12 566 CYS A CA 1
ATOM 4520 C C . CYS A 1 566 ? -8.758 -25.344 11.375 1 69.12 566 CYS A C 1
ATOM 4522 O O . CYS A 1 566 ? -8.359 -24.969 12.484 1 69.12 566 CYS A O 1
ATOM 4524 N N . ARG A 1 567 ? -9.875 -25.578 11.07 1 63.38 567 ARG A N 1
ATOM 4525 C CA . ARG A 1 567 ? -10.852 -25.188 12.078 1 63.38 567 ARG A CA 1
ATOM 4526 C C . ARG A 1 567 ? -11.133 -26.328 13.047 1 63.38 567 ARG A C 1
ATOM 4528 O O . ARG A 1 567 ? -11.148 -27.484 12.656 1 63.38 567 ARG A O 1
ATOM 4535 N N . SER A 1 568 ? -11.156 -25.938 14.273 1 52.22 568 SER A N 1
ATOM 4536 C CA . SER A 1 568 ? -11.281 -26.891 15.375 1 52.22 568 SER A CA 1
ATOM 4537 C C . SER A 1 568 ? -12.469 -27.812 15.164 1 52.22 568 SER A C 1
ATOM 4539 O O . SER A 1 568 ? -12.406 -29 15.5 1 52.22 568 SER A O 1
ATOM 4541 N N . GLY A 1 569 ? -13.445 -27.266 14.641 1 48.56 569 GLY A N 1
ATOM 4542 C CA . GLY A 1 569 ? -14.633 -28.094 14.461 1 48.56 569 GLY A CA 1
ATOM 4543 C C . GLY A 1 569 ? -14.391 -29.297 13.57 1 48.56 569 GLY A C 1
ATOM 4544 O O . GLY A 1 569 ? -15.109 -30.297 13.656 1 48.56 569 GLY A O 1
ATOM 4545 N N . ARG A 1 570 ? -13.445 -29.188 12.914 1 59 570 ARG A N 1
ATOM 4546 C CA . ARG A 1 570 ? -13.148 -30.281 12.008 1 59 570 ARG A CA 1
ATOM 4547 C C . ARG A 1 570 ? -12.289 -31.344 12.703 1 59 570 ARG A C 1
ATOM 4549 O O . ARG A 1 570 ? -12.336 -32.531 12.352 1 59 570 ARG A O 1
ATOM 4556 N N . HIS A 1 571 ? -11.516 -30.812 13.711 1 57.75 571 HIS A N 1
ATOM 4557 C CA . HIS A 1 571 ? -10.492 -31.656 14.312 1 57.75 571 HIS A CA 1
ATOM 4558 C C . HIS A 1 571 ? -11.039 -32.438 15.508 1 57.75 571 HIS A C 1
ATOM 4560 O O . HIS A 1 571 ? -10.422 -33.375 15.984 1 57.75 571 HIS A O 1
ATOM 4566 N N . ARG A 1 572 ? -12.211 -31.938 16.031 1 49.72 572 ARG A N 1
ATOM 4567 C CA . ARG A 1 572 ? -12.703 -32.656 17.203 1 49.72 572 ARG A CA 1
ATOM 4568 C C . ARG A 1 572 ? -13.156 -34.062 16.828 1 49.72 572 ARG A C 1
ATOM 4570 O O . ARG A 1 572 ? -13.969 -34.25 15.914 1 49.72 572 ARG A O 1
ATOM 4577 N N . GLN A 1 573 ? -12.344 -35 17.391 1 50.12 573 GLN A N 1
ATOM 4578 C CA . GLN A 1 573 ? -12.641 -36.438 17.25 1 50.12 573 GLN A CA 1
ATOM 4579 C C . GLN A 1 573 ? -14.07 -36.719 17.703 1 50.12 573 GLN A C 1
ATOM 4581 O O . GLN A 1 573 ? -14.492 -36.312 18.781 1 50.12 573 GLN A O 1
ATOM 4586 N N . GLY A 1 574 ? -14.867 -37.25 16.859 1 49.78 574 GLY A N 1
ATOM 4587 C CA . GLY A 1 574 ? -16.156 -37.812 17.219 1 49.78 574 GLY A CA 1
ATOM 4588 C C . GLY A 1 574 ? -17.328 -36.969 16.734 1 49.78 574 GLY A C 1
ATOM 4589 O O . GLY A 1 574 ? -18.469 -37.438 16.719 1 49.78 574 GLY A O 1
ATOM 4590 N N . THR A 1 575 ? -17.078 -35.656 16.672 1 52.09 575 THR A N 1
ATOM 4591 C CA . THR A 1 575 ? -18.234 -34.875 16.25 1 52.09 575 THR A CA 1
ATOM 4592 C C . THR A 1 575 ? -18.141 -34.562 14.758 1 52.09 575 THR A C 1
ATOM 4594 O O . THR A 1 575 ? -17.078 -34.188 14.258 1 52.09 575 THR A O 1
ATOM 4597 N N . GLU A 1 576 ? -19 -35.125 14.016 1 56.94 576 GLU A N 1
ATOM 4598 C CA . GLU A 1 576 ? -19.094 -34.875 12.578 1 56.94 576 GLU A CA 1
ATOM 4599 C C . GLU A 1 576 ? -19.016 -33.375 12.289 1 56.94 576 GLU A C 1
ATOM 4601 O O . GLU A 1 576 ? -19.719 -32.562 12.922 1 56.94 576 GLU A O 1
ATOM 4606 N N . PRO A 1 577 ? -17.953 -33 11.578 1 64.06 577 PRO A N 1
ATOM 4607 C CA . PRO A 1 577 ? -17.875 -31.578 11.227 1 64.06 577 PRO A CA 1
ATOM 4608 C C . PRO A 1 577 ? -19.156 -31.062 10.57 1 64.06 577 PRO A C 1
ATOM 4610 O O . PRO A 1 577 ? -19.891 -31.844 9.953 1 64.06 577 PRO A O 1
ATOM 4613 N N . SER A 1 578 ? -19.484 -29.859 10.773 1 73.38 578 SER A N 1
ATOM 4614 C CA . SER A 1 578 ? -20.641 -29.234 10.133 1 73.38 578 SER A CA 1
ATOM 4615 C C . SER A 1 578 ? -20.547 -29.328 8.617 1 73.38 578 SER A C 1
ATOM 4617 O O . SER A 1 578 ? -19.453 -29.422 8.055 1 73.38 578 SER A O 1
ATOM 4619 N N . ARG A 1 579 ? -21.609 -29.547 7.973 1 75.5 579 ARG A N 1
ATOM 4620 C CA . ARG A 1 579 ? -21.688 -29.719 6.527 1 75.5 579 ARG A CA 1
ATOM 4621 C C . ARG A 1 579 ? -21 -28.578 5.793 1 75.5 579 ARG A C 1
ATOM 4623 O O . ARG A 1 579 ? -20.344 -28.797 4.777 1 75.5 579 ARG A O 1
ATOM 4630 N N . ASP A 1 580 ? -21.156 -27.375 6.281 1 79 580 ASP A N 1
ATOM 4631 C CA . ASP A 1 580 ? -20.547 -26.203 5.664 1 79 580 ASP A CA 1
ATOM 4632 C C . ASP A 1 580 ? -19.016 -26.281 5.719 1 79 580 ASP A C 1
ATOM 4634 O O . ASP A 1 580 ? -18.344 -25.969 4.742 1 79 580 ASP A O 1
ATOM 4638 N N . LEU A 1 581 ? -18.562 -26.766 6.727 1 79.94 581 LEU A N 1
ATOM 4639 C CA . LEU A 1 581 ? -17.125 -26.906 6.914 1 79.94 581 LEU A CA 1
ATOM 4640 C C . LEU A 1 581 ? -16.562 -28 6.012 1 79.94 581 LEU A C 1
ATOM 4642 O O . LEU A 1 581 ? -15.5 -27.812 5.402 1 79.94 581 LEU A O 1
ATOM 4646 N N . GLN A 1 582 ? -17.266 -29.016 5.867 1 83.31 582 GLN A N 1
ATOM 4647 C CA . GLN A 1 582 ? -16.797 -30.141 5.066 1 83.31 582 GLN A CA 1
ATOM 4648 C C . GLN A 1 582 ? -16.828 -29.812 3.576 1 83.31 582 GLN A C 1
ATOM 4650 O O . GLN A 1 582 ? -15.938 -30.203 2.824 1 83.31 582 GLN A O 1
ATOM 4655 N N . GLU A 1 583 ? -17.797 -29.094 3.188 1 87.56 583 GLU A N 1
ATOM 4656 C CA . GLU A 1 583 ? -17.938 -28.734 1.78 1 87.56 583 GLU A CA 1
ATOM 4657 C C . GLU A 1 583 ? -16.75 -27.891 1.308 1 87.56 583 GLU A C 1
ATOM 4659 O O . GLU A 1 583 ? -16.141 -28.188 0.272 1 87.56 583 GLU A O 1
ATOM 4664 N N . THR A 1 584 ? -16.438 -26.891 2.031 1 90.56 584 THR A N 1
ATOM 4665 C CA . THR A 1 584 ? -15.344 -26.016 1.647 1 90.56 584 THR A CA 1
ATOM 4666 C C . THR A 1 584 ? -14 -26.719 1.798 1 90.56 584 THR A C 1
ATOM 4668 O O . THR A 1 584 ? -13.078 -26.469 1.018 1 90.56 584 THR A O 1
ATOM 4671 N N . ALA A 1 585 ? -13.875 -27.562 2.762 1 90.5 585 ALA A N 1
ATOM 4672 C CA . ALA A 1 585 ? -12.648 -28.344 2.904 1 90.5 585 ALA A CA 1
ATOM 4673 C C . ALA A 1 585 ? -12.461 -29.281 1.717 1 90.5 585 ALA A C 1
ATOM 4675 O O . ALA A 1 585 ? -11.344 -29.453 1.219 1 90.5 585 ALA A O 1
ATOM 4676 N N . ASP A 1 586 ? -13.547 -29.875 1.311 1 91.94 586 ASP A N 1
ATOM 4677 C CA . ASP A 1 586 ? -13.484 -30.781 0.172 1 91.94 586 ASP A CA 1
ATOM 4678 C C . ASP A 1 586 ? -13.047 -30.062 -1.094 1 91.94 586 ASP A C 1
ATOM 4680 O O . ASP A 1 586 ? -12.289 -30.609 -1.898 1 91.94 586 ASP A O 1
ATOM 4684 N N . ILE A 1 587 ? -13.531 -28.844 -1.245 1 94.88 587 ILE A N 1
ATOM 4685 C CA . ILE A 1 587 ? -13.141 -28.062 -2.406 1 94.88 587 ILE A CA 1
ATOM 4686 C C . ILE A 1 587 ? -11.641 -27.781 -2.355 1 94.88 587 ILE A C 1
ATOM 4688 O O . ILE A 1 587 ? -10.953 -27.844 -3.381 1 94.88 587 ILE A O 1
ATOM 4692 N N . CYS A 1 588 ? -11.172 -27.469 -1.218 1 95.06 588 CYS A N 1
ATOM 4693 C CA . CYS A 1 588 ? -9.75 -27.188 -1.027 1 95.06 588 CYS A CA 1
ATOM 4694 C C . CYS A 1 588 ? -8.906 -28.422 -1.365 1 95.06 588 CYS A C 1
ATOM 4696 O O . CYS A 1 588 ? -7.949 -28.328 -2.137 1 95.06 588 CYS A O 1
ATOM 4698 N N . ILE A 1 589 ? -9.258 -29.578 -0.866 1 94.31 589 ILE A N 1
ATOM 4699 C CA . ILE A 1 589 ? -8.523 -30.828 -1.07 1 94.31 589 ILE A CA 1
ATOM 4700 C C . ILE A 1 589 ? -8.633 -31.25 -2.531 1 94.31 589 ILE A C 1
ATOM 4702 O O . ILE A 1 589 ? -7.641 -31.641 -3.145 1 94.31 589 ILE A O 1
ATOM 4706 N N . ASP A 1 590 ? -9.805 -31.125 -3.006 1 95.38 590 ASP A N 1
ATOM 4707 C CA . ASP A 1 590 ? -10.008 -31.5 -4.402 1 95.38 590 ASP A CA 1
ATOM 4708 C C . ASP A 1 590 ? -9.156 -30.625 -5.332 1 95.38 590 ASP A C 1
ATOM 4710 O O . ASP A 1 590 ? -8.609 -31.125 -6.316 1 95.38 590 ASP A O 1
ATOM 4714 N N . SER A 1 591 ? -9.102 -29.359 -5.043 1 97.25 591 SER A N 1
ATOM 4715 C CA . SER A 1 591 ? -8.289 -28.453 -5.852 1 97.25 591 SER A CA 1
ATOM 4716 C C . SER A 1 591 ? -6.812 -28.828 -5.777 1 97.25 591 SER A C 1
ATOM 4718 O O . SER A 1 591 ? -6.094 -28.734 -6.773 1 97.25 591 SER A O 1
ATOM 4720 N N . ALA A 1 592 ? -6.359 -29.172 -4.609 1 97.62 592 ALA A N 1
ATOM 4721 C CA . ALA A 1 592 ? -4.977 -29.609 -4.453 1 97.62 592 ALA A CA 1
ATOM 4722 C C . ALA A 1 592 ? -4.707 -30.859 -5.281 1 97.62 592 ALA A C 1
ATOM 4724 O O . ALA A 1 592 ? -3.664 -30.984 -5.93 1 97.62 592 ALA A O 1
ATOM 4725 N N . CYS A 1 593 ? -5.668 -31.797 -5.262 1 96.5 593 CYS A N 1
ATOM 4726 C CA . CYS A 1 593 ? -5.547 -33.031 -6.031 1 96.5 593 CYS A CA 1
ATOM 4727 C C . CYS A 1 593 ? -5.566 -32.75 -7.527 1 96.5 593 CYS A C 1
ATOM 4729 O O . CYS A 1 593 ? -4.793 -33.344 -8.289 1 96.5 593 CYS A O 1
ATOM 4731 N N . GLN A 1 594 ? -6.434 -31.859 -7.879 1 95.25 594 GLN A N 1
ATOM 4732 C CA . GLN A 1 594 ? -6.543 -31.516 -9.289 1 95.25 594 GLN A CA 1
ATOM 4733 C C . GLN A 1 594 ? -5.258 -30.875 -9.805 1 95.25 594 GLN A C 1
ATOM 4735 O O . GLN A 1 594 ? -4.871 -31.078 -10.961 1 95.25 594 GLN A O 1
ATOM 4740 N N . LEU A 1 595 ? -4.625 -30.109 -9.016 1 95.81 595 LEU A N 1
ATOM 4741 C CA . LEU A 1 595 ? -3.348 -29.516 -9.398 1 95.81 595 LEU A CA 1
ATOM 4742 C C . LEU A 1 595 ? -2.311 -30.594 -9.688 1 95.81 595 LEU A C 1
ATOM 4744 O O . LEU A 1 595 ? -1.547 -30.484 -10.648 1 95.81 595 LEU A O 1
ATOM 4748 N N . LEU A 1 596 ? -2.301 -31.625 -8.906 1 95.62 596 LEU A N 1
ATOM 4749 C CA . LEU A 1 596 ? -1.368 -32.719 -9.109 1 95.62 596 LEU A CA 1
ATOM 4750 C C . LEU A 1 596 ? -1.784 -33.594 -10.297 1 95.62 596 LEU A C 1
ATOM 4752 O O . LEU A 1 596 ? -0.936 -34.188 -10.969 1 95.62 596 LEU A O 1
ATOM 4756 N N . ASP A 1 597 ? -3.062 -33.625 -10.5 1 92.81 597 ASP A N 1
ATOM 4757 C CA . ASP A 1 597 ? -3.574 -34.406 -11.609 1 92.81 597 ASP A CA 1
ATOM 4758 C C . ASP A 1 597 ? -3.16 -33.812 -12.953 1 92.81 597 ASP A C 1
ATOM 4760 O O . ASP A 1 597 ? -3.131 -34.531 -13.969 1 92.81 597 ASP A O 1
ATOM 4764 N N . LEU A 1 598 ? -2.871 -32.562 -12.938 1 91.12 598 LEU A N 1
ATOM 4765 C CA . LEU A 1 598 ? -2.369 -31.938 -14.156 1 91.12 598 LEU A CA 1
ATOM 4766 C C . LEU A 1 598 ? -1.005 -32.5 -14.539 1 91.12 598 LEU A C 1
ATOM 4768 O O . LEU A 1 598 ? -0.621 -32.469 -15.711 1 91.12 598 LEU A O 1
ATOM 4772 N N . LEU A 1 599 ? -0.32 -33.031 -13.578 1 92.94 599 LEU A N 1
ATOM 4773 C CA . LEU A 1 599 ? 1.036 -33.531 -13.789 1 92.94 599 LEU A CA 1
ATOM 4774 C C . LEU A 1 599 ? 1.023 -35.031 -14.133 1 92.94 599 LEU A C 1
ATOM 4776 O O . LEU A 1 599 ? 0.225 -35.781 -13.586 1 92.94 599 LEU A O 1
ATOM 4780 N N . PRO A 1 600 ? 1.86 -35.375 -15.008 1 92.12 600 PRO A N 1
ATOM 4781 C CA . PRO A 1 600 ? 1.982 -36.781 -15.266 1 92.12 600 PRO A CA 1
ATOM 4782 C C . PRO A 1 600 ? 2.475 -37.562 -14.055 1 92.12 600 PRO A C 1
ATOM 4784 O O . PRO A 1 600 ? 3.059 -37 -13.133 1 92.12 600 PRO A O 1
ATOM 4787 N N . ASP A 1 601 ? 2.289 -38.812 -14.062 1 91.5 601 ASP A N 1
ATOM 4788 C CA . ASP A 1 601 ? 2.684 -39.656 -12.93 1 91.5 601 ASP A CA 1
ATOM 4789 C C . ASP A 1 601 ? 4.203 -39.781 -12.844 1 91.5 601 ASP A C 1
ATOM 4791 O O . ASP A 1 601 ? 4.77 -39.844 -11.75 1 91.5 601 ASP A O 1
ATOM 4795 N N . LYS A 1 602 ? 4.734 -39.844 -14.047 1 92 602 LYS A N 1
ATOM 4796 C CA . LYS A 1 602 ? 6.195 -39.844 -14.07 1 92 602 LYS A CA 1
ATOM 4797 C C . LYS A 1 602 ? 6.734 -38.406 -14.188 1 92 602 LYS A C 1
ATOM 4799 O O . LYS A 1 602 ? 6.48 -37.719 -15.188 1 92 602 LYS A O 1
ATOM 4804 N N . PRO A 1 603 ? 7.449 -38 -13.219 1 94.25 603 PRO A N 1
ATOM 4805 C CA . PRO A 1 603 ? 7.922 -36.625 -13.227 1 94.25 603 PRO A CA 1
ATOM 4806 C C . PRO A 1 603 ? 8.875 -36.312 -14.383 1 94.25 603 PRO A C 1
ATOM 4808 O O . PRO A 1 603 ? 9.758 -37.125 -14.688 1 94.25 603 PRO A O 1
ATOM 4811 N N . ASP A 1 604 ? 8.648 -35.281 -15.102 1 91.81 604 ASP A N 1
ATOM 4812 C CA . ASP A 1 604 ? 9.461 -34.75 -16.188 1 91.81 604 ASP A CA 1
ATOM 4813 C C . ASP A 1 604 ? 9.656 -33.25 -16.016 1 91.81 604 ASP A C 1
ATOM 4815 O O . ASP A 1 604 ? 8.797 -32.438 -16.406 1 91.81 604 ASP A O 1
ATOM 4819 N N . GLY A 1 605 ? 10.852 -32.969 -15.555 1 89.06 605 GLY A N 1
ATOM 4820 C CA . GLY A 1 605 ? 11.141 -31.578 -15.258 1 89.06 605 GLY A CA 1
ATOM 4821 C C . GLY A 1 605 ? 11.148 -30.703 -16.484 1 89.06 605 GLY A C 1
ATOM 4822 O O . GLY A 1 605 ? 10.734 -29.531 -16.422 1 89.06 605 GLY A O 1
ATOM 4823 N N . ILE A 1 606 ? 11.633 -31.156 -17.609 1 88.44 606 ILE A N 1
ATOM 4824 C CA . ILE A 1 606 ? 11.711 -30.391 -18.844 1 88.44 606 ILE A CA 1
ATOM 4825 C C . ILE A 1 606 ? 10.305 -30.109 -19.375 1 88.44 606 ILE A C 1
ATOM 4827 O O . ILE A 1 606 ? 10 -28.984 -19.781 1 88.44 606 ILE A O 1
ATOM 4831 N N . TRP A 1 607 ? 9.523 -31.094 -19.312 1 90.38 607 TRP A N 1
ATOM 4832 C CA . TRP A 1 607 ? 8.141 -30.938 -19.75 1 90.38 607 TRP A CA 1
ATOM 4833 C C . TRP A 1 607 ? 7.414 -29.906 -18.891 1 90.38 607 TRP A C 1
ATOM 4835 O O . TRP A 1 607 ? 6.691 -29.047 -19.406 1 90.38 607 TRP A O 1
ATOM 4845 N N . LEU A 1 608 ? 7.66 -30 -17.641 1 91.81 608 LEU A N 1
ATOM 4846 C CA . LEU A 1 608 ? 7 -29.109 -16.703 1 91.81 608 LEU A CA 1
ATOM 4847 C C . LEU A 1 608 ? 7.379 -27.656 -16.984 1 91.81 608 LEU A C 1
ATOM 4849 O O . LEU A 1 608 ? 6.523 -26.766 -16.953 1 91.81 608 LEU A O 1
ATOM 4853 N N . ALA A 1 609 ? 8.633 -27.406 -17.281 1 90 609 ALA A N 1
ATOM 4854 C CA . ALA A 1 609 ? 9.117 -26.062 -17.547 1 90 609 ALA A CA 1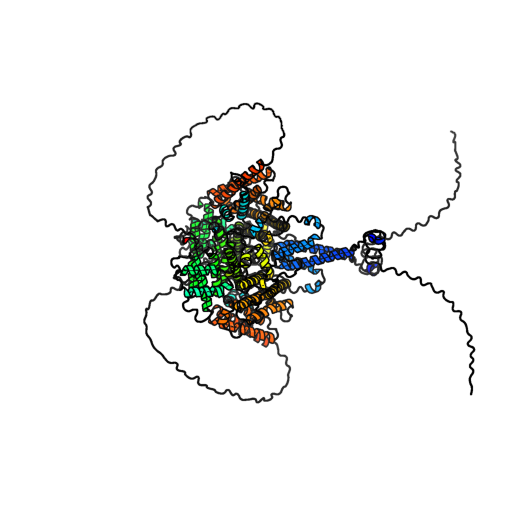
ATOM 4855 C C . ALA A 1 609 ? 8.484 -25.5 -18.828 1 90 609 ALA A C 1
ATOM 4857 O O . ALA A 1 609 ? 8.266 -24.297 -18.938 1 90 609 ALA A O 1
ATOM 4858 N N . GLN A 1 610 ? 8.117 -26.312 -19.719 1 87.81 610 GLN A N 1
ATOM 4859 C CA . GLN A 1 610 ? 7.609 -25.891 -21.031 1 87.81 610 GLN A CA 1
ATOM 4860 C C . GLN A 1 610 ? 6.121 -25.547 -20.953 1 87.81 610 GLN A C 1
ATOM 4862 O O . GLN A 1 610 ? 5.645 -24.672 -21.672 1 87.81 610 GLN A O 1
ATOM 4867 N N . VAL A 1 611 ? 5.445 -26.234 -20.078 1 87.19 611 VAL A N 1
ATOM 4868 C CA . VAL A 1 611 ? 3.994 -26.125 -20.172 1 87.19 611 VAL A CA 1
ATOM 4869 C C . VAL A 1 611 ? 3.475 -25.281 -19 1 87.19 611 VAL A C 1
ATOM 4871 O O . VAL A 1 611 ? 2.439 -24.625 -19.109 1 87.19 611 VAL A O 1
ATOM 4874 N N . SER A 1 612 ? 4.145 -25.25 -17.953 1 88.25 612 SER A N 1
ATOM 4875 C CA . SER A 1 612 ? 3.65 -24.641 -16.719 1 88.25 612 SER A CA 1
ATOM 4876 C C . SER A 1 612 ? 4.246 -23.25 -16.516 1 88.25 612 SER A C 1
ATOM 4878 O O . SER A 1 612 ? 5.125 -22.828 -17.281 1 88.25 612 SER A O 1
ATOM 4880 N N . PRO A 1 613 ? 3.594 -22.5 -15.578 1 93.25 613 PRO A N 1
ATOM 4881 C CA . PRO A 1 613 ? 4.277 -21.281 -15.133 1 93.2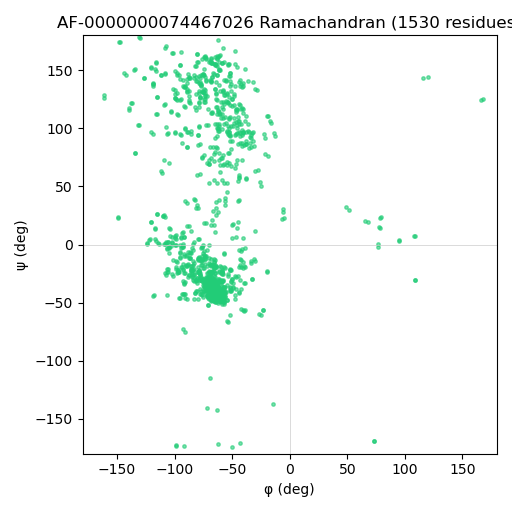5 613 PRO A CA 1
ATOM 4882 C C . PRO A 1 613 ? 5.598 -21.562 -14.422 1 93.25 613 PRO A C 1
ATOM 4884 O O . PRO A 1 613 ? 5.652 -21.562 -13.188 1 93.25 613 PRO A O 1
ATOM 4887 N N . TRP A 1 614 ? 6.598 -21.734 -15.203 1 93.5 614 TRP A N 1
ATOM 4888 C CA . TRP A 1 614 ? 7.895 -22.219 -14.742 1 93.5 614 TRP A CA 1
ATOM 4889 C C . TRP A 1 614 ? 8.469 -21.297 -13.68 1 93.5 614 TRP A C 1
ATOM 4891 O O . TRP A 1 614 ? 9.281 -21.719 -12.852 1 93.5 614 TRP A O 1
ATOM 4901 N N . TRP A 1 615 ? 8.047 -20.094 -13.656 1 92.88 615 TRP A N 1
ATOM 4902 C CA . TRP A 1 615 ? 8.617 -19.078 -12.766 1 92.88 615 TRP A CA 1
ATOM 4903 C C . TRP A 1 615 ? 8.062 -19.234 -11.352 1 92.88 615 TRP A C 1
ATOM 4905 O O . TRP A 1 615 ? 8.602 -18.641 -10.406 1 92.88 615 TRP A O 1
ATOM 4915 N N . CYS A 1 616 ? 7.012 -20.016 -11.078 1 92.31 616 CYS A N 1
ATOM 4916 C CA . CYS A 1 616 ? 6.48 -20.156 -9.727 1 92.31 616 CYS A CA 1
ATOM 4917 C C . CYS A 1 616 ? 5.875 -21.531 -9.523 1 92.31 616 CYS A C 1
ATOM 4919 O O . CYS A 1 616 ? 5.027 -21.734 -8.648 1 92.31 616 CYS A O 1
ATOM 4921 N N . VAL A 1 617 ? 6.23 -22.516 -10.227 1 93.38 617 VAL A N 1
ATOM 4922 C CA . VAL A 1 617 ? 5.617 -23.828 -10.203 1 93.38 617 VAL A CA 1
ATOM 4923 C C . VAL A 1 617 ? 5.906 -24.5 -8.859 1 93.38 617 VAL A C 1
ATOM 4925 O O . VAL A 1 617 ? 5.07 -25.234 -8.336 1 93.38 617 VAL A O 1
ATOM 4928 N N . LEU A 1 618 ? 7.074 -24.281 -8.344 1 96.12 618 LEU A N 1
ATOM 4929 C CA . LEU A 1 618 ? 7.422 -24.844 -7.047 1 96.12 618 LEU A CA 1
ATOM 4930 C C . LEU A 1 618 ? 6.434 -24.406 -5.973 1 96.12 618 LEU A C 1
ATOM 4932 O O . LEU A 1 618 ? 6.039 -25.203 -5.117 1 96.12 618 LEU A O 1
ATOM 4936 N N . HIS A 1 619 ? 6.07 -23.172 -5.996 1 96.69 619 HIS A N 1
ATOM 4937 C CA . HIS A 1 619 ? 5.086 -22.641 -5.062 1 96.69 619 HIS A CA 1
ATOM 4938 C C . HIS A 1 619 ? 3.764 -23.391 -5.16 1 96.69 619 HIS A C 1
ATOM 4940 O O . HIS A 1 619 ? 3.172 -23.75 -4.141 1 96.69 619 HIS A O 1
ATOM 4946 N N . TYR A 1 620 ? 3.316 -23.672 -6.32 1 97.12 620 TYR A N 1
ATOM 4947 C CA . TYR A 1 620 ? 2.043 -24.359 -6.52 1 97.12 620 TYR A CA 1
ATOM 4948 C C . TYR A 1 620 ? 2.117 -25.797 -6.043 1 97.12 620 TYR A C 1
ATOM 4950 O O . TYR A 1 620 ? 1.166 -26.312 -5.449 1 97.12 620 TYR A O 1
ATOM 4958 N N . LEU A 1 621 ? 3.232 -26.406 -6.305 1 97.06 621 LEU A N 1
ATOM 4959 C CA . LEU A 1 621 ? 3.43 -27.766 -5.836 1 97.06 621 LEU A CA 1
ATOM 4960 C C . LEU A 1 621 ? 3.447 -27.828 -4.312 1 97.06 621 LEU A C 1
ATOM 4962 O O . LEU A 1 621 ? 2.848 -28.719 -3.709 1 97.06 621 LEU A O 1
ATOM 4966 N N . MET A 1 622 ? 4.109 -26.875 -3.754 1 97.75 622 MET A N 1
ATOM 4967 C CA . MET A 1 622 ? 4.184 -26.812 -2.297 1 97.75 622 MET A CA 1
ATOM 4968 C C . MET A 1 622 ? 2.809 -26.547 -1.693 1 97.75 622 MET A C 1
ATOM 4970 O O . MET A 1 622 ? 2.479 -27.078 -0.632 1 97.75 622 MET A O 1
ATOM 4974 N N . GLN A 1 623 ? 2.004 -25.703 -2.32 1 97.31 623 GLN A N 1
ATOM 4975 C CA . GLN A 1 623 ? 0.641 -25.469 -1.86 1 97.31 623 GLN A CA 1
ATOM 4976 C C . GLN A 1 623 ? -0.166 -26.766 -1.826 1 97.31 623 GLN A C 1
ATOM 4978 O O . GLN A 1 623 ? -0.829 -27.062 -0.831 1 97.31 623 GLN A O 1
ATOM 4983 N N . SER A 1 624 ? -0.065 -27.469 -2.877 1 97.38 624 SER A N 1
ATOM 4984 C CA . SER A 1 624 ? -0.812 -28.719 -2.984 1 97.38 624 SER A CA 1
ATOM 4985 C C . SER A 1 624 ? -0.314 -29.75 -1.975 1 97.38 624 SER A C 1
ATOM 4987 O O . SER A 1 624 ? -1.11 -30.359 -1.254 1 97.38 624 SER A O 1
ATOM 4989 N N . ALA A 1 625 ? 0.963 -29.938 -1.913 1 97.5 625 ALA A N 1
ATOM 4990 C CA . ALA A 1 625 ? 1.55 -30.891 -0.984 1 97.5 625 ALA A CA 1
ATOM 4991 C C . ALA A 1 625 ? 1.187 -30.562 0.459 1 97.5 625 ALA A C 1
ATOM 4993 O O . ALA A 1 625 ? 0.854 -31.438 1.246 1 97.5 625 ALA A O 1
ATOM 4994 N N . THR A 1 626 ? 1.276 -29.297 0.783 1 96.38 626 THR A N 1
ATOM 4995 C CA . THR A 1 626 ? 1.008 -28.859 2.15 1 96.38 626 THR A CA 1
ATOM 4996 C C . THR A 1 626 ? -0.444 -29.141 2.531 1 96.38 626 THR A C 1
ATOM 4998 O O . THR A 1 626 ? -0.722 -29.609 3.637 1 96.38 626 THR A O 1
ATOM 5001 N N . ILE A 1 627 ? -1.372 -28.875 1.658 1 95.88 627 ILE A N 1
ATOM 5002 C CA . ILE A 1 627 ? -2.787 -29.109 1.925 1 95.88 627 ILE A CA 1
ATOM 5003 C C . ILE A 1 627 ? -3.023 -30.594 2.176 1 95.88 627 ILE A C 1
ATOM 5005 O O . ILE A 1 627 ? -3.748 -30.969 3.1 1 95.88 627 ILE A O 1
ATOM 5009 N N . LEU A 1 628 ? -2.424 -31.438 1.389 1 95.56 628 LEU A N 1
ATOM 5010 C CA . LEU A 1 628 ? -2.609 -32.875 1.516 1 95.56 628 LEU A CA 1
ATOM 5011 C C . LEU A 1 628 ? -1.947 -33.406 2.785 1 95.56 628 LEU A C 1
ATOM 5013 O O . LEU A 1 628 ? -2.479 -34.281 3.443 1 95.56 628 LEU A O 1
ATOM 5017 N N . LEU A 1 629 ? -0.832 -32.844 3.125 1 93.75 629 LEU A N 1
ATOM 5018 C CA . LEU A 1 629 ? -0.184 -33.219 4.379 1 93.75 629 LEU A CA 1
ATOM 5019 C C . LEU A 1 629 ? -1.04 -32.812 5.574 1 93.75 629 LEU A C 1
ATOM 5021 O O . LEU A 1 629 ? -1.117 -33.531 6.562 1 93.75 629 LEU A O 1
ATOM 5025 N N . ILE A 1 630 ? -1.642 -31.609 5.516 1 91.12 630 ILE A N 1
ATOM 5026 C CA . ILE A 1 630 ? -2.529 -31.141 6.582 1 91.12 630 ILE A CA 1
ATOM 5027 C C . ILE A 1 630 ? -3.713 -32.094 6.711 1 91.12 630 ILE A C 1
ATOM 5029 O O . ILE A 1 630 ? -4.094 -32.469 7.82 1 91.12 630 ILE A O 1
ATOM 5033 N N . GLU A 1 631 ? -4.23 -32.469 5.539 1 89.12 631 GLU A N 1
ATOM 5034 C CA . GLU A 1 631 ? -5.348 -33.406 5.559 1 89.12 631 GLU A CA 1
ATOM 5035 C C . GLU A 1 631 ? -4.941 -34.75 6.176 1 89.12 631 GLU A C 1
ATOM 5037 O O . GLU A 1 631 ? -5.695 -35.344 6.949 1 89.12 631 GLU A O 1
ATOM 5042 N N . LEU A 1 632 ? -3.814 -35.188 5.859 1 86.94 632 LEU A N 1
ATOM 5043 C CA . LEU A 1 632 ? -3.305 -36.438 6.422 1 86.94 632 LEU A CA 1
ATOM 5044 C C . LEU A 1 632 ? -3.105 -36.312 7.93 1 86.94 632 LEU A C 1
ATOM 5046 O O . LEU A 1 632 ? -3.381 -37.25 8.68 1 86.94 632 LEU A O 1
ATOM 5050 N N . GLY A 1 633 ? -2.602 -35.219 8.367 1 80.12 633 GLY A N 1
ATOM 5051 C CA . GLY A 1 633 ? -2.328 -35 9.773 1 80.12 633 GLY A CA 1
ATOM 5052 C C . GLY A 1 633 ? -3.586 -34.875 10.617 1 80.12 633 GLY A C 1
ATOM 5053 O O . GLY A 1 633 ? -3.633 -35.344 11.75 1 80.12 633 GLY A O 1
ATOM 5054 N N . TYR A 1 634 ? -4.559 -34.188 10.156 1 70.62 634 TYR A N 1
ATOM 5055 C CA . TYR A 1 634 ? -5.73 -33.906 10.977 1 70.62 634 TYR A CA 1
ATOM 5056 C C . TYR A 1 634 ? -6.805 -34.969 10.797 1 70.62 634 TYR A C 1
ATOM 5058 O O . TYR A 1 634 ? -7.621 -35.188 11.695 1 70.62 634 TYR A O 1
ATOM 5066 N N . ARG A 1 635 ? -7.23 -35.469 9.648 1 62.56 635 ARG A N 1
ATOM 5067 C CA . ARG A 1 635 ? -8.32 -36.406 9.453 1 62.56 635 ARG A CA 1
ATOM 5068 C C . ARG A 1 635 ? -7.812 -37.844 9.492 1 62.56 635 ARG A C 1
ATOM 5070 O O . ARG A 1 635 ? -8.023 -38.625 8.555 1 62.56 635 ARG A O 1
ATOM 5077 N N . ILE A 1 636 ? -6.922 -38.125 10.281 1 53.03 636 ILE A N 1
ATOM 5078 C CA . ILE A 1 636 ? -6.488 -39.5 10.484 1 53.03 636 ILE A CA 1
ATOM 5079 C C . ILE A 1 636 ? -7.703 -40.406 10.594 1 53.03 636 ILE A C 1
ATOM 5081 O O . ILE A 1 636 ? -7.648 -41.594 10.203 1 53.03 636 ILE A O 1
ATOM 5085 N N . GLY A 1 637 ? -8.867 -39.781 10.891 1 51.34 637 GLY A N 1
ATOM 5086 C CA . GLY A 1 637 ? -9.953 -40.719 11.172 1 51.34 637 GLY A CA 1
ATOM 5087 C C . GLY A 1 637 ? -10.727 -41.125 9.93 1 51.34 637 GLY A C 1
ATOM 5088 O O . GLY A 1 637 ? -11.758 -41.781 10.023 1 51.34 637 GLY A O 1
ATOM 5089 N N . THR A 1 638 ? -10.414 -40.438 8.898 1 52.25 638 THR A N 1
ATOM 5090 C CA . THR A 1 638 ? -11.242 -40.844 7.766 1 52.25 638 THR A CA 1
ATOM 5091 C C . THR A 1 638 ? -10.938 -42.281 7.375 1 52.25 638 THR A C 1
ATOM 5093 O O . THR A 1 638 ? -9.906 -42.844 7.762 1 52.25 638 THR A O 1
ATOM 5096 N N . GLY A 1 639 ? -11.938 -42.938 6.742 1 59.12 639 GLY A N 1
ATOM 5097 C CA . GLY A 1 639 ? -11.914 -44.312 6.266 1 59.12 639 GLY A CA 1
ATOM 5098 C C . GLY A 1 639 ? -10.602 -44.688 5.605 1 59.12 639 GLY A C 1
ATOM 5099 O O . GLY A 1 639 ? -9.906 -43.844 5.051 1 59.12 639 GLY A O 1
ATOM 5100 N N . ALA A 1 640 ? -10.117 -45.75 5.887 1 63.47 640 ALA A N 1
ATOM 5101 C CA . ALA A 1 640 ? -8.875 -46.344 5.395 1 63.47 640 ALA A CA 1
ATOM 5102 C C . ALA A 1 640 ? -8.672 -46.062 3.912 1 63.47 640 ALA A C 1
ATOM 5104 O O . ALA A 1 640 ? -7.562 -45.75 3.479 1 63.47 640 ALA A O 1
ATOM 5105 N N . ASP A 1 641 ? -9.742 -45.969 3.078 1 70.38 641 ASP A N 1
ATOM 5106 C CA . ASP A 1 641 ? -9.641 -45.75 1.638 1 70.38 641 ASP A CA 1
ATOM 5107 C C . ASP A 1 641 ? -9.273 -44.312 1.317 1 70.38 641 ASP A C 1
ATOM 5109 O O . ASP A 1 641 ? -8.453 -44.031 0.435 1 70.38 641 ASP A O 1
ATOM 5113 N N . GLN A 1 642 ? -9.773 -43.406 2.068 1 78.75 642 GLN A N 1
ATOM 5114 C CA . GLN A 1 642 ? -9.484 -41.969 1.831 1 78.75 642 GLN A CA 1
ATOM 5115 C C . GLN A 1 642 ? -8.055 -41.625 2.24 1 78.75 642 GLN A C 1
ATOM 5117 O O . GLN A 1 642 ? -7.387 -40.844 1.575 1 78.75 642 GLN A O 1
ATOM 5122 N N . ALA A 1 643 ? -7.645 -42.281 3.229 1 79.44 643 ALA A N 1
ATOM 5123 C CA . ALA A 1 643 ? -6.273 -42.062 3.682 1 79.44 643 ALA A CA 1
ATOM 5124 C C . ALA A 1 643 ? -5.27 -42.562 2.66 1 79.44 643 ALA A C 1
ATOM 5126 O O . ALA A 1 643 ? -4.25 -41.938 2.398 1 79.44 643 ALA A O 1
ATOM 5127 N N . ALA A 1 644 ? -5.637 -43.75 2.105 1 83.62 644 ALA A N 1
ATOM 5128 C CA . ALA A 1 644 ? -4.754 -44.312 1.094 1 83.62 644 ALA A CA 1
ATOM 5129 C C . ALA A 1 644 ? -4.703 -43.438 -0.153 1 83.62 644 ALA A C 1
ATOM 5131 O O . ALA A 1 644 ? -3.65 -43.312 -0.779 1 83.62 644 ALA A O 1
ATOM 5132 N N . PHE A 1 645 ? -5.734 -42.906 -0.457 1 89.06 645 PHE A N 1
ATOM 5133 C CA . PHE A 1 645 ? -5.816 -42 -1.613 1 89.06 645 PHE A CA 1
ATOM 5134 C C . PHE A 1 645 ? -4.969 -40.75 -1.401 1 89.06 645 PHE A C 1
ATOM 5136 O O . PHE A 1 645 ? -4.191 -40.375 -2.277 1 89.06 645 PHE A O 1
ATOM 5143 N N . ILE A 1 646 ? -5.109 -40.188 -0.278 1 90.88 646 ILE A N 1
ATOM 5144 C CA . ILE A 1 646 ? -4.355 -38.969 0.053 1 90.88 646 ILE A CA 1
ATOM 5145 C C . ILE A 1 646 ? -2.865 -39.312 0.096 1 90.88 646 ILE A C 1
ATOM 5147 O O . ILE A 1 646 ? -2.041 -38.5 -0.381 1 90.88 646 ILE A O 1
ATOM 5151 N N . GLU A 1 647 ? -2.549 -40.406 0.593 1 90 647 GLU A N 1
ATOM 5152 C CA . GLU A 1 647 ? -1.154 -40.844 0.673 1 90 647 GLU A CA 1
ATOM 5153 C C . GLU A 1 647 ? -0.549 -41 -0.717 1 90 647 GLU A C 1
ATOM 5155 O O . GLU A 1 647 ? 0.604 -40.625 -0.948 1 90 647 GLU A O 1
ATOM 5160 N N . SER A 1 648 ? -1.341 -41.594 -1.562 1 92.56 648 SER A N 1
ATOM 5161 C CA . SER A 1 648 ? -0.856 -41.781 -2.926 1 92.56 648 SER A CA 1
ATOM 5162 C C . SER A 1 648 ? -0.584 -40.438 -3.602 1 92.56 648 SER A C 1
ATOM 5164 O O . SER A 1 648 ? 0.367 -40.312 -4.375 1 92.56 648 SER A O 1
ATOM 5166 N N . ARG A 1 649 ? -1.396 -39.469 -3.33 1 95.38 649 ARG A N 1
ATOM 5167 C CA . ARG A 1 649 ? -1.218 -38.156 -3.908 1 95.38 649 ARG A CA 1
ATOM 5168 C C . ARG A 1 649 ? -0.011 -37.438 -3.299 1 95.38 649 ARG A C 1
ATOM 5170 O O . ARG A 1 649 ? 0.71 -36.719 -3.994 1 95.38 649 ARG A O 1
ATOM 5177 N N . ILE A 1 650 ? 0.178 -37.625 -2.039 1 95.94 650 ILE A N 1
ATOM 5178 C CA . ILE A 1 650 ? 1.347 -37.031 -1.379 1 95.94 650 ILE A CA 1
ATOM 5179 C C . ILE A 1 650 ? 2.619 -37.625 -1.982 1 95.94 650 ILE A C 1
ATOM 5181 O O . ILE A 1 650 ? 3.58 -36.906 -2.25 1 95.94 650 ILE A O 1
ATOM 5185 N N . LYS A 1 651 ? 2.627 -38.938 -2.207 1 95.56 651 LYS A N 1
ATOM 5186 C CA . LYS A 1 651 ? 3.789 -39.562 -2.803 1 95.56 651 LYS A CA 1
ATOM 5187 C C . LYS A 1 651 ? 4.074 -39.031 -4.195 1 95.56 651 LYS A C 1
ATOM 5189 O O . LYS A 1 651 ? 5.234 -38.844 -4.566 1 95.56 651 LYS A O 1
ATOM 5194 N N . LYS A 1 652 ? 3.029 -38.844 -4.93 1 96.94 652 LYS A N 1
ATOM 5195 C CA . LYS A 1 652 ? 3.205 -38.25 -6.246 1 96.94 652 LYS A CA 1
ATOM 5196 C C . LYS A 1 652 ? 3.846 -36.875 -6.141 1 96.94 652 LYS A C 1
ATOM 5198 O O . LYS A 1 652 ? 4.75 -36.531 -6.91 1 96.94 652 LYS A O 1
ATOM 5203 N N . ALA A 1 653 ? 3.355 -36.031 -5.246 1 97.69 653 ALA A N 1
ATOM 5204 C CA . ALA A 1 653 ? 3.92 -34.719 -5.035 1 97.69 653 ALA A CA 1
ATOM 5205 C C . ALA A 1 653 ? 5.387 -34.781 -4.629 1 97.69 653 ALA A C 1
ATOM 5207 O O . ALA A 1 653 ? 6.219 -34.031 -5.117 1 97.69 653 ALA A O 1
ATOM 5208 N N . LEU A 1 654 ? 5.715 -35.719 -3.75 1 97.5 654 LEU A N 1
ATOM 5209 C CA . LEU A 1 654 ? 7.086 -35.906 -3.279 1 97.5 654 LEU A CA 1
ATOM 5210 C C . LEU A 1 654 ? 7.996 -36.375 -4.41 1 97.5 654 LEU A C 1
ATOM 5212 O O . LEU A 1 654 ? 9.156 -35.938 -4.496 1 97.5 654 LEU A O 1
ATOM 5216 N N . ASP A 1 655 ? 7.473 -37.188 -5.254 1 97.06 655 ASP A N 1
ATOM 5217 C CA . ASP A 1 655 ? 8.25 -37.625 -6.41 1 97.06 655 ASP A CA 1
ATOM 5218 C C . ASP A 1 655 ? 8.586 -36.469 -7.328 1 97.06 655 ASP A C 1
ATOM 5220 O O . ASP A 1 655 ? 9.711 -36.375 -7.836 1 97.06 655 ASP A O 1
ATOM 5224 N N . TRP A 1 656 ? 7.664 -35.656 -7.52 1 97.19 656 TRP A N 1
ATOM 5225 C CA . TRP A 1 656 ? 7.887 -34.5 -8.359 1 97.19 656 TRP A CA 1
ATOM 5226 C C . TRP A 1 656 ? 8.875 -33.531 -7.703 1 97.19 656 TRP A C 1
ATOM 5228 O O . TRP A 1 656 ? 9.789 -33.031 -8.359 1 97.19 656 TRP A O 1
ATOM 5238 N N . LEU A 1 657 ? 8.711 -33.281 -6.402 1 97.31 657 LEU A N 1
ATOM 5239 C CA . LEU A 1 657 ? 9.633 -32.406 -5.691 1 97.31 657 LEU A CA 1
ATOM 5240 C C . LEU A 1 657 ? 11.047 -32.969 -5.707 1 97.31 657 LEU A C 1
ATOM 5242 O O . LEU A 1 657 ? 12.016 -32.219 -5.867 1 97.31 657 LEU A O 1
ATOM 5246 N N . SER A 1 658 ? 11.156 -34.25 -5.602 1 96.5 658 SER A N 1
ATOM 5247 C CA . SER A 1 658 ? 12.461 -34.906 -5.621 1 96.5 658 SER A CA 1
ATOM 5248 C C . SER A 1 658 ? 13.133 -34.75 -6.977 1 96.5 658 SER A C 1
ATOM 5250 O O . SER A 1 658 ? 14.344 -34.531 -7.051 1 96.5 658 SER A O 1
ATOM 5252 N N . THR A 1 659 ? 12.336 -34.875 -7.977 1 95.31 659 THR A N 1
ATOM 5253 C CA . THR A 1 659 ? 12.875 -34.75 -9.32 1 95.31 659 THR A CA 1
ATOM 5254 C C . THR A 1 659 ? 13.344 -33.312 -9.57 1 95.31 659 THR A C 1
ATOM 5256 O O . THR A 1 659 ? 14.398 -33.094 -10.164 1 95.31 659 THR A O 1
ATOM 5259 N N . LEU A 1 660 ? 12.594 -32.406 -9.109 1 94.38 660 LEU A N 1
ATOM 5260 C CA . LEU A 1 660 ? 12.977 -31 -9.273 1 94.38 660 LEU A CA 1
ATOM 5261 C C . LEU A 1 660 ? 14.18 -30.656 -8.398 1 94.38 660 LEU A C 1
ATOM 5263 O O . LEU A 1 660 ? 14.953 -29.75 -8.719 1 94.38 660 LEU A O 1
ATOM 5267 N N . ALA A 1 661 ? 14.32 -31.344 -7.312 1 94.25 661 ALA A N 1
ATOM 5268 C CA . ALA A 1 661 ? 15.383 -31.109 -6.34 1 94.25 661 ALA A CA 1
ATOM 5269 C C . ALA A 1 661 ? 16.75 -31.422 -6.938 1 94.25 661 ALA A C 1
ATOM 5271 O O . ALA A 1 661 ? 17.766 -30.891 -6.473 1 94.25 661 ALA A O 1
ATOM 5272 N N . ALA A 1 662 ? 16.797 -32.125 -7.938 1 89.31 662 ALA A N 1
ATOM 5273 C CA . ALA A 1 662 ? 18.062 -32.5 -8.555 1 89.31 662 ALA A CA 1
ATOM 5274 C C . ALA A 1 662 ? 18.797 -31.281 -9.109 1 89.31 662 ALA A C 1
ATOM 5276 O O . ALA A 1 662 ? 20.016 -31.203 -9.023 1 89.31 662 ALA A O 1
ATOM 5277 N N . ASP A 1 663 ? 18.062 -30.266 -9.555 1 84.75 663 ASP A N 1
ATOM 5278 C CA . ASP A 1 663 ? 18.703 -29.141 -10.227 1 84.75 663 ASP A CA 1
ATOM 5279 C C . ASP A 1 663 ? 18.359 -27.828 -9.539 1 84.75 663 ASP A C 1
ATOM 5281 O O . ASP A 1 663 ? 18.781 -26.75 -9.984 1 84.75 663 ASP A O 1
ATOM 5285 N N . ASP A 1 664 ? 17.625 -27.891 -8.539 1 91.56 664 ASP A N 1
ATOM 5286 C CA . ASP A 1 664 ? 17.141 -26.656 -7.926 1 91.56 664 ASP A CA 1
ATOM 5287 C C . ASP A 1 664 ? 17.234 -26.734 -6.402 1 91.56 664 ASP A C 1
ATOM 5289 O O . ASP A 1 664 ? 16.625 -27.609 -5.785 1 91.56 664 ASP A O 1
ATOM 5293 N N . LEU A 1 665 ? 17.969 -25.797 -5.84 1 94.06 665 LEU A N 1
ATOM 5294 C CA . LEU A 1 665 ? 18.188 -25.797 -4.398 1 94.06 665 LEU A CA 1
ATOM 5295 C C . LEU A 1 665 ? 16.891 -25.547 -3.645 1 94.06 665 LEU A C 1
ATOM 5297 O O . LEU A 1 665 ? 16.656 -26.141 -2.588 1 94.06 665 LEU A O 1
ATOM 5301 N N . ALA A 1 666 ? 16.109 -24.656 -4.066 1 96.12 666 ALA A N 1
ATOM 5302 C CA . ALA A 1 666 ? 14.828 -24.375 -3.414 1 96.12 666 ALA A CA 1
ATOM 5303 C C . ALA A 1 666 ? 13.938 -25.625 -3.408 1 96.12 666 ALA A C 1
ATOM 5305 O O . ALA A 1 666 ? 13.273 -25.906 -2.41 1 96.12 666 ALA A O 1
ATOM 5306 N N . ALA A 1 667 ? 13.906 -26.344 -4.484 1 96.62 667 ALA A N 1
ATOM 5307 C CA . ALA A 1 667 ? 13.117 -27.578 -4.578 1 96.62 667 ALA A CA 1
ATOM 5308 C C . ALA A 1 667 ? 13.664 -28.641 -3.627 1 96.62 667 ALA A C 1
ATOM 5310 O O . ALA A 1 667 ? 12.891 -29.438 -3.068 1 96.62 667 ALA A O 1
ATOM 5311 N N . GLU A 1 668 ? 14.961 -28.656 -3.514 1 97.31 668 GLU A N 1
ATOM 5312 C CA . GLU A 1 668 ? 15.562 -29.609 -2.576 1 97.31 668 GLU A CA 1
ATOM 5313 C C . GLU A 1 668 ? 15.102 -29.328 -1.147 1 97.31 668 GLU A C 1
ATOM 5315 O O . GLU A 1 668 ? 14.742 -30.266 -0.417 1 97.31 668 GLU A O 1
ATOM 5320 N N . ARG A 1 669 ? 15.156 -28.125 -0.777 1 96.5 669 ARG A N 1
ATOM 5321 C CA . ARG A 1 669 ? 14.695 -27.75 0.556 1 96.5 669 ARG A CA 1
ATOM 5322 C C . ARG A 1 669 ? 13.227 -28.094 0.746 1 96.5 669 ARG A C 1
ATOM 5324 O O . ARG A 1 669 ? 12.836 -28.609 1.799 1 96.5 669 ARG A O 1
ATOM 5331 N N . ALA A 1 670 ? 12.43 -27.766 -0.269 1 97.75 670 ALA A N 1
ATOM 5332 C CA . ALA A 1 670 ? 11 -28.062 -0.215 1 97.75 670 ALA A CA 1
ATOM 5333 C C . ALA A 1 670 ? 10.766 -29.562 -0.057 1 97.75 670 ALA A C 1
ATOM 5335 O O . ALA A 1 670 ? 9.922 -29.984 0.745 1 97.75 670 ALA A O 1
ATOM 5336 N N . PHE A 1 671 ? 11.539 -30.344 -0.795 1 97.38 671 PHE A N 1
ATOM 5337 C CA . PHE A 1 671 ? 11.414 -31.797 -0.727 1 97.38 671 PHE A CA 1
ATOM 5338 C C . PHE A 1 671 ? 11.75 -32.312 0.671 1 97.38 671 PHE A C 1
ATOM 5340 O O . PHE A 1 671 ? 11.023 -33.125 1.234 1 97.38 671 PHE A O 1
ATOM 5347 N N . ARG A 1 672 ? 12.773 -31.812 1.216 1 96 672 ARG A N 1
ATOM 5348 C CA . ARG A 1 672 ? 13.219 -32.25 2.533 1 96 672 ARG A CA 1
ATOM 5349 C C . ARG A 1 672 ? 12.172 -31.953 3.596 1 96 672 ARG A C 1
ATOM 5351 O O . ARG A 1 672 ? 11.906 -32.781 4.469 1 96 672 ARG A O 1
ATOM 5358 N N . VAL A 1 673 ? 11.609 -30.828 3.516 1 96 673 VAL A N 1
ATOM 5359 C CA . VAL A 1 673 ? 10.609 -30.422 4.496 1 96 673 VAL A CA 1
ATOM 5360 C C . VAL A 1 673 ? 9.375 -31.312 4.375 1 96 673 VAL A C 1
ATOM 5362 O O . VAL A 1 673 ? 8.883 -31.844 5.371 1 96 673 VAL A O 1
ATOM 5365 N N . CYS A 1 674 ? 8.891 -31.5 3.158 1 96.62 674 CYS A N 1
ATOM 5366 C CA . CYS A 1 674 ? 7.672 -32.281 2.941 1 96.62 674 CYS A CA 1
ATOM 5367 C C . CYS A 1 674 ? 7.906 -33.75 3.256 1 96.62 674 CYS A C 1
ATOM 5369 O O . CYS A 1 674 ? 7.039 -34.406 3.83 1 96.62 674 CYS A O 1
ATOM 5371 N N . ASP A 1 675 ? 9.055 -34.188 2.879 1 95.56 675 ASP A N 1
ATOM 5372 C CA . ASP A 1 675 ? 9.391 -35.594 3.145 1 95.56 675 ASP A CA 1
ATOM 5373 C C . ASP A 1 675 ? 9.492 -35.844 4.645 1 95.56 675 ASP A C 1
ATOM 5375 O O . ASP A 1 675 ? 9 -36.875 5.137 1 95.56 675 ASP A O 1
ATOM 5379 N N . SER A 1 676 ? 10.148 -34.969 5.301 1 93.12 676 SER A N 1
ATOM 5380 C CA . SER A 1 676 ? 10.281 -35.094 6.75 1 93.12 676 SER A CA 1
ATOM 5381 C C . SER A 1 676 ? 8.914 -35.094 7.43 1 93.12 676 SER A C 1
ATOM 5383 O O . SER A 1 676 ? 8.648 -35.906 8.312 1 93.12 676 SER A O 1
ATOM 5385 N N . LEU A 1 677 ? 8.078 -34.219 7.051 1 93.06 677 LEU A N 1
ATOM 5386 C CA . LEU A 1 677 ? 6.742 -34.125 7.633 1 93.06 677 LEU A CA 1
ATOM 5387 C C . LEU A 1 677 ? 5.922 -35.375 7.316 1 93.06 677 LEU A C 1
ATOM 5389 O O . LEU A 1 677 ? 5.184 -35.875 8.172 1 93.06 677 LEU A O 1
ATOM 5393 N N . HIS A 1 678 ? 6.035 -35.844 6.086 1 93.31 678 HIS A N 1
ATOM 5394 C CA . HIS A 1 678 ? 5.316 -37.031 5.672 1 93.31 678 HIS A CA 1
ATOM 5395 C C . HIS A 1 678 ? 5.715 -38.219 6.52 1 93.31 678 HIS A C 1
ATOM 5397 O O . HIS A 1 678 ? 4.852 -38.969 6.996 1 93.31 678 HIS A O 1
ATOM 5403 N N . ARG A 1 679 ? 6.926 -38.375 6.746 1 90.38 679 ARG A N 1
ATOM 5404 C CA . ARG A 1 679 ? 7.434 -39.5 7.539 1 90.38 679 ARG A CA 1
ATOM 5405 C C . ARG A 1 679 ? 6.961 -39.406 8.984 1 90.38 679 ARG A C 1
ATOM 5407 O O . ARG A 1 679 ? 6.547 -40.406 9.578 1 90.38 679 ARG A O 1
ATOM 5414 N N . ARG A 1 680 ? 7.016 -38.281 9.469 1 87.56 680 ARG A N 1
ATOM 5415 C CA . ARG A 1 680 ? 6.609 -38.094 10.852 1 87.56 680 ARG A CA 1
ATOM 5416 C C . ARG A 1 680 ? 5.109 -38.312 11.023 1 87.56 680 ARG A C 1
ATOM 5418 O O . ARG A 1 680 ? 4.668 -38.844 12.047 1 87.56 680 ARG A O 1
ATOM 5425 N N . LEU A 1 681 ? 4.383 -37.906 10.055 1 86.56 681 LEU A N 1
ATOM 5426 C CA . LEU A 1 681 ? 2.939 -38.094 10.109 1 86.56 681 LEU A CA 1
ATOM 5427 C C . LEU A 1 681 ? 2.588 -39.562 9.984 1 86.56 681 LEU A C 1
ATOM 5429 O O . LEU A 1 681 ? 1.657 -40.062 10.633 1 86.56 681 LEU A O 1
ATOM 5433 N N . LEU A 1 682 ? 3.328 -40.281 9.195 1 83.06 682 LEU A N 1
ATOM 5434 C CA . LEU A 1 682 ? 3.105 -41.719 9.039 1 83.06 682 LEU A CA 1
ATOM 5435 C C . LEU A 1 682 ? 3.457 -42.469 10.328 1 83.06 682 LEU A C 1
ATOM 5437 O O . LEU A 1 682 ? 2.752 -43.406 10.719 1 83.06 682 LEU A O 1
ATOM 5441 N N . LEU A 1 683 ? 4.461 -42 10.922 1 78.94 683 LEU A N 1
ATOM 5442 C CA . LEU A 1 683 ? 4.863 -42.625 12.18 1 78.94 683 LEU A CA 1
ATOM 5443 C C . LEU A 1 683 ? 3.812 -42.406 13.258 1 78.94 683 LEU A C 1
ATOM 5445 O O . LEU A 1 683 ? 3.533 -43.281 14.062 1 78.94 683 LEU A O 1
ATOM 5449 N N . ARG A 1 684 ? 3.295 -41.312 13.234 1 75.62 684 ARG A N 1
ATOM 5450 C CA . ARG A 1 684 ? 2.24 -41 14.195 1 75.62 684 ARG A CA 1
ATOM 5451 C C . ARG A 1 684 ? 1.018 -41.875 13.977 1 75.62 684 ARG A C 1
ATOM 5453 O O . ARG A 1 684 ? 0.392 -42.344 14.938 1 75.62 684 ARG A O 1
ATOM 5460 N N . SER A 1 685 ? 0.653 -42.094 12.797 1 70.5 685 SER A N 1
ATOM 5461 C CA . SER A 1 685 ? -0.51 -42.906 12.477 1 70.5 685 SER A CA 1
ATOM 5462 C C . SER A 1 685 ? -0.291 -44.344 12.883 1 70.5 685 SER A C 1
ATOM 5464 O O . SER A 1 685 ? -1.218 -45.031 13.352 1 70.5 685 SER A O 1
ATOM 5466 N N . ILE A 1 686 ? 0.905 -44.781 12.805 1 64.56 686 ILE A N 1
ATOM 5467 C CA . ILE A 1 686 ? 1.243 -46.156 13.188 1 64.56 686 ILE A CA 1
ATOM 5468 C C . ILE A 1 686 ? 1.183 -46.281 14.703 1 64.56 686 ILE A C 1
ATOM 5470 O O . ILE A 1 686 ? 0.651 -47.281 15.219 1 64.56 686 ILE A O 1
ATOM 5474 N N . ILE A 1 687 ? 1.577 -45.281 15.352 1 60.25 687 ILE A N 1
ATOM 5475 C CA . ILE A 1 687 ? 1.597 -45.312 16.812 1 60.25 687 ILE A CA 1
ATOM 5476 C C . ILE A 1 687 ? 0.17 -45.219 17.344 1 60.25 687 ILE A C 1
ATOM 5478 O O . ILE A 1 687 ? -0.187 -45.906 18.297 1 60.25 687 ILE A O 1
ATOM 5482 N N . GLU A 1 688 ? -0.653 -44.438 16.828 1 59.34 688 GLU A N 1
ATOM 5483 C CA . GLU A 1 688 ? -2.037 -44.281 17.266 1 59.34 688 GLU A CA 1
ATOM 5484 C C . GLU A 1 688 ? -2.855 -45.531 16.969 1 59.34 688 GLU A C 1
ATOM 5486 O O . GLU A 1 688 ? -3.742 -45.906 17.75 1 59.34 688 GLU A O 1
ATOM 5491 N N . GLN A 1 689 ? -2.645 -46.281 15.953 1 52.69 689 GLN A N 1
ATOM 5492 C CA . GLN A 1 689 ? -3.32 -47.562 15.672 1 52.69 689 GLN A CA 1
ATOM 5493 C C . GLN A 1 689 ? -2.895 -48.625 16.656 1 52.69 689 GLN A C 1
ATOM 5495 O O . GLN A 1 689 ? -3.693 -49.5 17.016 1 52.69 689 GLN A O 1
ATOM 5500 N N . ASP A 1 690 ? -1.776 -48.656 17.141 1 49.19 690 ASP A N 1
ATOM 5501 C CA . ASP A 1 690 ? -1.318 -49.625 18.109 1 49.19 690 ASP A CA 1
ATOM 5502 C C . ASP A 1 690 ? -1.92 -49.344 19.484 1 49.19 690 ASP A C 1
ATOM 5504 O O . ASP A 1 690 ? -2.002 -50.25 20.328 1 49.19 690 ASP A O 1
ATOM 5508 N N . ARG A 1 691 ? -2.586 -48.219 19.906 1 42.16 691 ARG A N 1
ATOM 5509 C CA . ARG A 1 691 ? -3.207 -47.906 21.188 1 42.16 691 ARG A CA 1
ATOM 5510 C C . ARG A 1 691 ? -4.688 -48.281 21.172 1 42.16 691 ARG A C 1
ATOM 5512 O O . ARG A 1 691 ? -5.363 -48.188 22.203 1 42.16 691 ARG A O 1
ATOM 5519 N N . VAL A 1 692 ? -5.586 -48.562 20.219 1 36.06 692 VAL A N 1
ATOM 5520 C CA . VAL A 1 692 ? -6.938 -49.094 20.312 1 36.06 692 VAL A CA 1
ATOM 5521 C C . VAL A 1 692 ? -6.887 -50.531 20.812 1 36.06 692 VAL A C 1
ATOM 5523 O O . VAL A 1 692 ? -6.223 -51.375 20.203 1 36.06 692 VAL A O 1
ATOM 5526 N N . PRO A 1 693 ? -7.414 -50.906 22.047 1 33.78 693 PRO A N 1
ATOM 5527 C CA . PRO A 1 693 ? -7.5 -52.281 22.578 1 33.78 693 PRO A CA 1
ATOM 5528 C C . PRO A 1 693 ? -8.219 -53.219 21.641 1 33.78 693 PRO A C 1
ATOM 5530 O O . PRO A 1 693 ? -9.273 -52.906 21.094 1 33.78 693 PRO A O 1
ATOM 5533 N N . ARG A 1 694 ? -7.758 -54.344 21.109 1 32.47 694 ARG A N 1
ATOM 5534 C CA . ARG A 1 694 ? -8.297 -55.562 20.516 1 32.47 694 ARG A CA 1
ATOM 5535 C C . ARG A 1 694 ? -9.312 -56.219 21.453 1 32.47 694 ARG A C 1
ATOM 5537 O O . ARG A 1 694 ? -8.977 -56.594 22.578 1 32.47 694 ARG A O 1
ATOM 5544 N N . PHE A 1 695 ? -10.633 -56.156 21.484 1 25.28 695 PHE A N 1
ATOM 5545 C CA . PHE A 1 695 ? -11.586 -57.188 21.875 1 25.28 695 PHE A CA 1
ATOM 5546 C C . PHE A 1 695 ? -11.188 -58.531 21.312 1 25.28 695 PHE A C 1
ATOM 5548 O O . PHE A 1 695 ? -10.711 -58.625 20.188 1 25.28 695 PHE A O 1
ATOM 5555 N N . SER A 1 696 ? -11.305 -59.75 22.156 1 26.64 696 SER A N 1
ATOM 5556 C CA . SER A 1 696 ? -11.031 -61.188 22.234 1 26.64 696 SER A CA 1
ATOM 5557 C C . SER A 1 696 ? -11.969 -61.969 21.328 1 26.64 696 SER A C 1
ATOM 5559 O O . SER A 1 696 ? -13.023 -62.438 21.75 1 26.64 696 SER A O 1
ATOM 5561 N N . ALA A 1 697 ? -12.773 -61.781 20.297 1 22.86 697 ALA A N 1
ATOM 5562 C CA . ALA A 1 697 ? -13.281 -62.969 19.641 1 22.86 697 ALA A CA 1
ATOM 5563 C C . ALA A 1 697 ? -12.18 -64 19.438 1 22.86 697 ALA A C 1
ATOM 5565 O O . ALA A 1 697 ? -11.141 -63.688 18.859 1 22.86 697 ALA A O 1
ATOM 5566 N N . ALA A 1 698 ? -12.141 -65.188 20.25 1 24.94 698 ALA A N 1
ATOM 5567 C CA . ALA A 1 698 ? -11.766 -66.562 20.438 1 24.94 698 ALA A CA 1
ATOM 5568 C C . ALA A 1 698 ? -11.992 -67.375 19.156 1 24.94 698 ALA A C 1
ATOM 5570 O O . ALA A 1 698 ? -12.875 -68.25 19.109 1 24.94 698 ALA A O 1
ATOM 5571 N N . LEU A 1 699 ? -12.367 -67.062 17.906 1 20.38 699 LEU A N 1
ATOM 5572 C CA . LEU A 1 699 ? -12.453 -68.125 16.922 1 20.38 699 LEU A CA 1
ATOM 5573 C C . LEU A 1 699 ? -11.203 -69 16.984 1 20.38 699 LEU A C 1
ATOM 5575 O O . LEU A 1 699 ? -10.086 -68.5 17.078 1 20.38 699 LEU A O 1
ATOM 5579 N N . SER A 1 700 ? -11.258 -70.375 17.344 1 20.84 700 SER A N 1
ATOM 5580 C CA . SER A 1 700 ? -10.688 -71.75 17.422 1 20.84 700 SER A CA 1
ATOM 5581 C C . SER A 1 700 ? -9.945 -72.125 16.141 1 20.84 700 SER A C 1
ATOM 5583 O O . SER A 1 700 ? -9.586 -73.25 15.945 1 20.84 700 SER A O 1
ATOM 5585 N N . THR A 1 701 ? -10.062 -71.438 14.984 1 21.69 701 THR A N 1
ATOM 5586 C CA . THR A 1 701 ? -9.648 -72.312 13.898 1 21.69 701 THR A CA 1
ATOM 5587 C C . THR A 1 701 ? -8.266 -72.875 14.172 1 21.69 701 THR A C 1
ATOM 5589 O O . THR A 1 701 ? -7.418 -72.25 14.773 1 21.69 701 THR A O 1
ATOM 5592 N N . LYS A 1 702 ? -8.164 -74.25 14.188 1 23.02 702 LYS A N 1
ATOM 5593 C CA . LYS A 1 702 ? -7.191 -75.375 14.102 1 23.02 702 LYS A CA 1
ATOM 5594 C C . LYS A 1 702 ? -6.016 -75 13.211 1 23.02 702 LYS A C 1
ATOM 5596 O O . LYS A 1 702 ? -6.184 -74.25 12.234 1 23.02 702 LYS A O 1
ATOM 5601 N N . PRO A 1 703 ? -4.742 -75.375 13.586 1 23.03 703 PRO A N 1
ATOM 5602 C CA . PRO A 1 703 ? -3.424 -75.062 13.031 1 23.03 703 PRO A CA 1
ATOM 5603 C C . PRO A 1 703 ? -3.258 -75.562 11.602 1 23.03 703 PRO A C 1
ATOM 5605 O O . PRO A 1 703 ? -2.15 -75.562 11.055 1 23.03 703 PRO A O 1
ATOM 5608 N N . THR A 1 704 ? -4.352 -75.688 10.773 1 20.42 704 THR A N 1
ATOM 5609 C CA . THR A 1 704 ? -3.938 -76.688 9.789 1 20.42 704 THR A CA 1
ATOM 5610 C C . THR A 1 704 ? -2.557 -76.375 9.234 1 20.42 704 THR A C 1
ATOM 5612 O O . THR A 1 704 ? -2.215 -75.188 9.078 1 20.42 704 THR A O 1
ATOM 5615 N N . PRO A 1 705 ? -1.702 -77.5 9.125 1 20.62 705 PRO A N 1
ATOM 5616 C CA . PRO A 1 705 ? -0.287 -77.562 8.766 1 20.62 705 PRO A CA 1
ATOM 5617 C C . PRO A 1 705 ? 0.038 -76.938 7.426 1 20.62 705 PRO A C 1
ATOM 5619 O O . PRO A 1 705 ? 1.141 -77.125 6.898 1 20.62 705 PRO A O 1
ATOM 5622 N N . SER A 1 706 ? -0.622 -75.875 7.141 1 17.69 706 SER A N 1
ATOM 5623 C CA . SER A 1 706 ? -0.495 -75.625 5.703 1 17.69 706 SER A CA 1
ATOM 5624 C C . SER A 1 706 ? 0.955 -75.75 5.25 1 17.69 706 SER A C 1
ATOM 5626 O O . SER A 1 706 ? 1.859 -75.188 5.867 1 17.69 706 SER A O 1
ATOM 5628 N N . ASP A 1 707 ? 1.287 -76.75 4.418 1 17.66 707 ASP A N 1
ATOM 5629 C CA . ASP A 1 707 ? 2.438 -77.312 3.721 1 17.66 707 ASP A CA 1
ATOM 5630 C C . ASP A 1 707 ? 3.225 -76.25 2.986 1 17.66 707 ASP A C 1
ATOM 5632 O O . ASP A 1 707 ? 4.336 -76.5 2.516 1 17.66 707 ASP A O 1
ATOM 5636 N N . ASP A 1 708 ? 2.443 -75.25 2.516 1 17.89 708 ASP A N 1
ATOM 5637 C CA . ASP A 1 708 ? 3.039 -75 1.198 1 17.89 708 ASP A CA 1
ATOM 5638 C C . ASP A 1 708 ? 4.562 -75 1.286 1 17.89 708 ASP A C 1
ATOM 5640 O O . ASP A 1 708 ? 5.121 -74.812 2.369 1 17.89 708 ASP A O 1
ATOM 5644 N N . VAL A 1 709 ? 5.012 -74.562 0.066 1 18.47 709 VAL A N 1
ATOM 5645 C CA . VAL A 1 709 ? 6.035 -74.625 -0.973 1 18.47 709 VAL A CA 1
ATOM 5646 C C . VAL A 1 709 ? 7.258 -73.812 -0.542 1 18.47 709 VAL A C 1
ATOM 5648 O O . VAL A 1 709 ? 7.133 -72.812 0.143 1 18.47 709 VAL A O 1
ATOM 5651 N N . PRO A 1 710 ? 8.375 -74.375 -0.925 1 17.78 710 PRO A N 1
ATOM 5652 C CA . PRO A 1 710 ? 9.82 -74.25 -0.677 1 17.78 710 PRO A CA 1
ATOM 5653 C C . PRO A 1 710 ? 10.352 -72.812 -0.848 1 17.78 710 PRO A C 1
ATOM 5655 O O . PRO A 1 710 ? 9.727 -72 -1.516 1 17.78 710 PRO A O 1
ATOM 5658 N N . ASN A 1 711 ? 11.188 -72.375 0.055 1 17.58 711 ASN A N 1
ATOM 5659 C CA . ASN A 1 711 ? 12.094 -71.312 0.43 1 17.58 711 ASN A CA 1
ATOM 5660 C C . ASN A 1 711 ? 12.992 -70.875 -0.731 1 17.58 711 ASN A C 1
ATOM 5662 O O . ASN A 1 711 ? 14.031 -70.25 -0.525 1 17.58 711 ASN A O 1
ATOM 5666 N N . LEU A 1 712 ? 12.492 -71.25 -2.006 1 15.37 712 LEU A N 1
ATOM 5667 C CA . LEU A 1 712 ? 13.609 -71.25 -2.939 1 15.37 712 LEU A CA 1
ATOM 5668 C C . LEU A 1 712 ? 14.344 -69.938 -2.943 1 15.37 712 LEU A C 1
ATOM 5670 O O . LEU A 1 712 ? 13.82 -68.938 -3.43 1 15.37 712 LEU A O 1
ATOM 5674 N N . VAL A 1 713 ? 15.016 -69.625 -1.881 1 16.8 713 VAL A N 1
ATOM 5675 C CA . VAL A 1 713 ? 16 -68.562 -1.693 1 16.8 713 VAL A CA 1
ATOM 5676 C C . VAL A 1 713 ? 17.031 -68.625 -2.816 1 16.8 713 VAL A C 1
ATOM 5678 O O . VAL A 1 713 ? 18.109 -68 -2.707 1 16.8 713 VAL A O 1
ATOM 5681 N N . SER A 1 714 ? 16.672 -69.375 -3.932 1 15.88 714 SER A N 1
ATOM 5682 C CA . SER A 1 714 ? 17.891 -69.688 -4.672 1 15.88 714 SER A CA 1
ATOM 5683 C C . SER A 1 714 ? 18.766 -68.438 -4.859 1 15.88 714 SER A C 1
ATOM 5685 O O . SER A 1 714 ? 18.281 -67.312 -4.754 1 15.88 714 SER A O 1
ATOM 5687 N N . GLN A 1 715 ? 20.078 -68.75 -5.297 1 16.39 715 GLN A N 1
ATOM 5688 C CA . GLN A 1 715 ? 21.5 -68.5 -5.508 1 16.39 715 GLN A CA 1
ATOM 5689 C C . GLN A 1 715 ? 21.719 -67.438 -6.566 1 16.39 715 GLN A C 1
ATOM 5691 O O . GLN A 1 715 ? 22.859 -67 -6.82 1 16.39 715 GLN A O 1
ATOM 5696 N N . ALA A 1 716 ? 20.688 -67.125 -7.371 1 16.92 716 ALA A N 1
ATOM 5697 C CA . ALA A 1 716 ? 21.25 -66.875 -8.688 1 16.92 716 ALA A CA 1
ATOM 5698 C C . ALA A 1 716 ? 22.188 -65.688 -8.656 1 16.92 716 ALA A C 1
ATOM 5700 O O . ALA A 1 716 ? 21.781 -64.562 -8.234 1 16.92 716 ALA A O 1
ATOM 5701 N N . GLU A 1 717 ? 23.578 -65.875 -8.68 1 17.45 717 GLU A N 1
ATOM 5702 C CA . GLU A 1 717 ? 24.953 -65.375 -8.734 1 17.45 717 GLU A CA 1
ATOM 5703 C C . GLU A 1 717 ? 25.141 -64.375 -9.875 1 17.45 717 GLU A C 1
ATOM 5705 O O . GLU A 1 717 ? 26.234 -63.906 -10.109 1 17.45 717 GLU A O 1
ATOM 5710 N N . HIS A 1 718 ? 24.031 -64 -10.578 1 16.92 718 HIS A N 1
ATOM 5711 C CA . HIS A 1 718 ? 24.469 -63.625 -11.914 1 16.92 718 HIS A CA 1
ATOM 5712 C C . HIS A 1 718 ? 25.594 -62.594 -11.859 1 16.92 718 HIS A C 1
ATOM 5714 O O . HIS A 1 718 ? 25.594 -61.719 -10.992 1 16.92 718 HIS A O 1
ATOM 5720 N N . ASN A 1 719 ? 26.656 -62.906 -12.539 1 16.64 719 ASN A N 1
ATOM 5721 C CA . ASN A 1 719 ? 28 -62.5 -12.969 1 16.64 719 ASN A CA 1
ATOM 5722 C C . ASN A 1 719 ? 27.969 -61.094 -13.57 1 16.64 719 ASN A C 1
ATOM 5724 O O . ASN A 1 719 ? 27.344 -60.875 -14.602 1 16.64 719 ASN A O 1
ATOM 5728 N N . PHE A 1 720 ? 27.703 -60.125 -12.703 1 16.81 720 PHE A N 1
ATOM 5729 C CA . PHE A 1 720 ? 27.859 -58.75 -13.102 1 16.81 720 PHE A CA 1
ATOM 5730 C C . PHE A 1 720 ? 29.188 -58.531 -13.836 1 16.81 720 PHE A C 1
ATOM 5732 O O . PHE A 1 720 ? 30.25 -58.656 -13.234 1 16.81 720 PHE A O 1
ATOM 5739 N N . THR A 1 721 ? 29.188 -59.062 -15.086 1 16.38 721 THR A N 1
ATOM 5740 C CA . THR A 1 721 ? 30.344 -58.969 -15.961 1 16.38 721 THR A CA 1
ATOM 5741 C C . THR A 1 721 ? 30.953 -57.562 -15.898 1 16.38 721 THR A C 1
ATOM 5743 O O . THR A 1 721 ? 30.25 -56.594 -15.656 1 16.38 721 THR A O 1
ATOM 5746 N N . HIS A 1 722 ? 32.375 -57.5 -15.93 1 17.31 722 HIS A N 1
ATOM 5747 C CA . HIS A 1 722 ? 33.594 -56.719 -15.742 1 17.31 722 HIS A CA 1
ATOM 5748 C C . HIS A 1 722 ? 33.688 -55.594 -16.781 1 17.31 722 HIS A C 1
ATOM 5750 O O . HIS A 1 722 ? 34.688 -54.875 -16.828 1 17.31 722 HIS A O 1
ATOM 5756 N N . VAL A 1 723 ? 32.562 -55.188 -17.516 1 16.98 723 VAL A N 1
ATOM 5757 C CA . VAL A 1 723 ? 33.125 -54.656 -18.75 1 16.98 723 VAL A CA 1
ATOM 5758 C C . VAL A 1 723 ? 34.094 -53.531 -18.438 1 16.98 723 VAL A C 1
ATOM 5760 O O . VAL A 1 723 ? 33.781 -52.594 -17.703 1 16.98 723 VAL A O 1
ATOM 5763 N N . SER A 1 724 ? 35.406 -53.719 -18.781 1 16.52 724 SER A N 1
ATOM 5764 C CA . SER A 1 724 ? 36.75 -53.125 -18.766 1 16.52 724 SER A CA 1
ATOM 5765 C C . SER A 1 724 ? 36.781 -51.781 -19.453 1 16.52 724 SER A C 1
ATOM 5767 O O . SER A 1 724 ? 37 -51.688 -20.656 1 16.52 724 SER A O 1
ATOM 5769 N N . VAL A 1 725 ? 35.75 -51 -19.375 1 16.8 725 VAL A N 1
ATOM 5770 C CA . VAL A 1 725 ? 35.938 -49.906 -20.328 1 16.8 725 VAL A CA 1
ATOM 5771 C C . VAL A 1 725 ? 37.312 -49.281 -20.141 1 16.8 725 VAL A C 1
ATOM 5773 O O . VAL A 1 725 ? 37.75 -49.062 -19 1 16.8 725 VAL A O 1
ATOM 5776 N N . MET A 1 726 ? 38.094 -49.219 -21.234 1 16.59 726 MET A N 1
ATOM 5777 C CA . MET A 1 726 ? 39.469 -48.938 -21.562 1 16.59 726 MET A CA 1
ATOM 5778 C C . MET A 1 726 ? 39.906 -47.594 -20.984 1 16.59 726 MET A C 1
ATOM 5780 O O . MET A 1 726 ? 39.062 -46.719 -20.75 1 16.59 726 MET A O 1
ATOM 5784 N N . PRO A 1 727 ? 41.25 -47.438 -20.75 1 16.89 727 PRO A N 1
ATOM 5785 C CA . PRO A 1 727 ? 42.25 -46.625 -20.031 1 16.89 727 PRO A CA 1
ATOM 5786 C C . PRO A 1 727 ? 42.438 -45.219 -20.609 1 16.89 727 PRO A C 1
ATOM 5788 O O . PRO A 1 727 ? 43.062 -44.375 -20 1 16.89 727 PRO A O 1
ATOM 5791 N N . HIS A 1 728 ? 41.75 -44.844 -21.812 1 16.75 728 HIS A N 1
ATOM 5792 C CA . HIS A 1 728 ? 42.781 -44.094 -22.547 1 16.75 728 HIS A CA 1
ATOM 5793 C C . HIS A 1 728 ? 43.25 -42.875 -21.781 1 16.75 728 HIS A C 1
ATOM 5795 O O . HIS A 1 728 ? 42.438 -42.188 -21.156 1 16.75 728 HIS A O 1
ATOM 5801 N N . ARG A 1 729 ? 44.594 -42.594 -21.625 1 16.59 729 ARG A N 1
ATOM 5802 C CA . ARG A 1 729 ? 45.75 -41.938 -21.031 1 16.59 729 ARG A CA 1
ATOM 5803 C C . ARG A 1 729 ? 45.75 -40.438 -21.375 1 16.59 729 ARG A C 1
ATOM 5805 O O . ARG A 1 729 ? 46.219 -39.625 -20.578 1 16.59 729 ARG A O 1
ATOM 5812 N N . THR A 1 730 ? 45.531 -40.031 -22.641 1 15.98 730 THR A N 1
ATOM 5813 C CA . THR A 1 730 ? 46.656 -39.188 -23.078 1 15.98 730 THR A CA 1
ATOM 5814 C C . THR A 1 730 ? 46.656 -37.844 -22.328 1 15.98 730 THR A C 1
ATOM 5816 O O . THR A 1 730 ? 47.688 -37.469 -21.75 1 15.98 730 THR A O 1
ATOM 5819 N N . GLY A 1 731 ? 46.438 -36.719 -23.062 1 16.41 731 GLY A N 1
ATOM 5820 C CA . GLY A 1 731 ? 47.469 -35.75 -23.438 1 16.41 731 GLY A CA 1
ATOM 5821 C C . GLY A 1 731 ? 47.594 -34.625 -22.438 1 16.41 731 GLY A C 1
ATOM 5822 O O . GLY A 1 731 ? 46.781 -34.469 -21.547 1 16.41 731 GLY A O 1
ATOM 5823 N N . GLU A 1 732 ? 48.406 -33.562 -22.688 1 16.47 732 GLU A N 1
ATOM 5824 C CA . GLU A 1 732 ? 49.469 -32.656 -22.328 1 16.47 732 GLU A CA 1
ATOM 5825 C C . GLU A 1 732 ? 48.938 -31.406 -21.625 1 16.47 732 GLU A C 1
ATOM 5827 O O . GLU A 1 732 ? 49.5 -31 -20.594 1 16.47 732 GLU A O 1
ATOM 5832 N N . SER A 1 733 ? 48.25 -30.422 -22.312 1 16.88 733 SER A N 1
ATOM 5833 C CA . SER A 1 733 ? 48.969 -29.141 -22.266 1 16.88 733 SER A CA 1
ATOM 5834 C C . SER A 1 733 ? 48.844 -28.484 -20.906 1 16.88 733 SER A C 1
ATOM 5836 O O . SER A 1 733 ? 47.906 -28.766 -20.156 1 16.88 733 SER A O 1
ATOM 5838 N N . ALA A 1 734 ? 49.719 -27.453 -20.438 1 16.47 734 ALA A N 1
ATOM 5839 C CA . ALA A 1 734 ? 50.688 -26.688 -19.656 1 16.47 734 ALA A CA 1
ATOM 5840 C C . ALA A 1 734 ? 49.969 -25.562 -18.891 1 16.47 734 ALA A C 1
ATOM 5842 O O . ALA A 1 734 ? 50.531 -25.031 -17.922 1 16.47 734 ALA A O 1
ATOM 5843 N N . PHE A 1 735 ? 49 -24.797 -19.531 1 16.92 735 PHE A N 1
ATOM 5844 C CA . PHE A 1 735 ? 49.281 -23.406 -19.25 1 16.92 735 PHE A CA 1
ATOM 5845 C C . PHE A 1 735 ? 49.188 -23.109 -17.766 1 16.92 735 PHE A C 1
ATOM 5847 O O . PHE A 1 735 ? 48.562 -23.875 -17.016 1 16.92 735 PHE A O 1
ATOM 5854 N N . MET A 1 736 ? 49.25 -21.781 -17.312 1 17.52 736 MET A N 1
ATOM 5855 C CA . MET A 1 736 ? 49.906 -20.875 -16.391 1 17.52 736 MET A CA 1
ATOM 5856 C C . MET A 1 736 ? 49.188 -20.828 -15.055 1 17.52 736 MET A C 1
ATOM 5858 O O . MET A 1 736 ? 47.938 -20.969 -15.016 1 17.52 736 MET A O 1
ATOM 5862 N N . ASP A 1 737 ? 49.719 -20.797 -13.844 1 16.7 737 ASP A N 1
ATOM 5863 C CA . ASP A 1 737 ? 49.812 -20.938 -12.391 1 16.7 737 ASP A CA 1
ATOM 5864 C C . ASP A 1 737 ? 48.969 -19.906 -11.672 1 16.7 737 ASP A C 1
ATOM 5866 O O . ASP A 1 737 ? 48.906 -19.906 -10.438 1 16.7 737 ASP A O 1
ATOM 5870 N N . SER A 1 738 ? 48.438 -18.703 -12.258 1 18.34 738 SER A N 1
ATOM 5871 C CA . SER A 1 738 ? 48.688 -17.547 -11.406 1 18.34 738 SER A CA 1
ATOM 5872 C C . SER A 1 738 ? 47.781 -17.578 -10.18 1 18.34 738 SER A C 1
ATOM 5874 O O . SER A 1 738 ? 46.656 -18.094 -10.234 1 18.34 738 SER A O 1
ATOM 5876 N N . GLU A 1 739 ? 48.094 -17.156 -8.875 1 18.42 739 GLU A N 1
ATOM 5877 C CA . GLU A 1 739 ? 47.938 -17.156 -7.422 1 18.42 739 GLU A CA 1
ATOM 5878 C C . GLU A 1 739 ? 46.719 -16.359 -6.996 1 18.42 739 GLU A C 1
ATOM 5880 O O . GLU A 1 739 ? 46.406 -16.25 -5.805 1 18.42 739 GLU A O 1
ATOM 5885 N N . MET A 1 740 ? 45.906 -15.68 -7.871 1 18.59 740 MET A N 1
ATOM 5886 C CA . MET A 1 740 ? 45.281 -14.547 -7.195 1 18.59 740 MET A CA 1
ATOM 5887 C C . MET A 1 740 ? 44.344 -15.023 -6.09 1 18.59 740 MET A C 1
ATOM 5889 O O . MET A 1 740 ? 43.406 -15.805 -6.34 1 18.59 740 MET A O 1
ATOM 5893 N N . ARG A 1 741 ? 44.625 -14.977 -4.77 1 20.56 741 ARG A N 1
ATOM 5894 C CA . ARG A 1 741 ? 44.281 -15.156 -3.363 1 20.56 741 ARG A CA 1
ATOM 5895 C C . ARG A 1 741 ? 42.969 -14.477 -3.025 1 20.56 741 ARG A C 1
ATOM 5897 O O . ARG A 1 741 ? 42.844 -13.258 -3.119 1 20.56 741 ARG A O 1
ATOM 5904 N N . ASN A 1 742 ? 41.875 -15.062 -3.135 1 18.45 742 ASN A N 1
ATOM 5905 C CA . ASN A 1 742 ? 40.438 -14.828 -3.105 1 18.45 742 ASN A CA 1
ATOM 5906 C C . ASN A 1 742 ? 39.969 -14.391 -1.72 1 18.45 742 ASN A C 1
ATOM 5908 O O . ASN A 1 742 ? 40.031 -15.172 -0.767 1 18.45 742 ASN A O 1
ATOM 5912 N N . GLU A 1 743 ? 40.156 -13.133 -1.291 1 22.09 743 GLU A N 1
ATOM 5913 C CA . GLU A 1 743 ? 39.875 -12.531 0.013 1 22.09 743 GLU A CA 1
ATOM 5914 C C . GLU A 1 743 ? 38.406 -12.703 0.405 1 22.09 743 GLU A C 1
ATOM 5916 O O . GLU A 1 743 ? 37.531 -12.492 -0.416 1 22.09 743 GLU A O 1
ATOM 5921 N N . THR A 1 744 ? 38.062 -13.484 1.353 1 21.88 744 THR A N 1
ATOM 5922 C CA . THR A 1 744 ? 36.906 -14.023 2.07 1 21.88 744 THR A CA 1
ATOM 5923 C C . THR A 1 744 ? 36.062 -12.898 2.652 1 21.88 744 THR A C 1
ATOM 5925 O O . THR A 1 744 ? 36.5 -12.203 3.568 1 21.88 744 THR A O 1
ATOM 5928 N N . MET A 1 745 ? 35.406 -12.148 1.844 1 22.03 745 MET A N 1
ATOM 5929 C CA . MET A 1 745 ? 34.719 -11.008 2.449 1 22.03 745 MET A CA 1
ATOM 5930 C C . MET A 1 745 ? 33.594 -11.484 3.355 1 22.03 745 MET A C 1
ATOM 5932 O O . MET A 1 745 ? 32.656 -12.156 2.9 1 22.03 745 MET A O 1
ATOM 5936 N N . PHE A 1 746 ? 33.719 -11.852 4.586 1 23.34 746 PHE A N 1
ATOM 5937 C CA . PHE A 1 746 ? 32.844 -12.195 5.688 1 23.34 746 PHE A CA 1
ATOM 5938 C C . PHE A 1 746 ? 31.953 -11.016 6.059 1 23.34 746 PHE A C 1
ATOM 5940 O O . PHE A 1 746 ? 32.438 -9.945 6.406 1 23.34 746 PHE A O 1
ATOM 5947 N N . HIS A 1 747 ? 31.016 -10.766 5.438 1 25.59 747 HIS A N 1
ATOM 5948 C CA . HIS A 1 747 ? 30.281 -9.602 5.914 1 25.59 747 HIS A CA 1
ATOM 5949 C C . HIS A 1 747 ? 29.438 -9.938 7.133 1 25.59 747 HIS A C 1
ATOM 5951 O O . HIS A 1 747 ? 28.344 -10.5 7 1 25.59 747 HIS A O 1
ATOM 5957 N N . PRO A 1 748 ? 29.969 -10.391 8.305 1 27.11 748 PRO A N 1
ATOM 5958 C CA . PRO A 1 748 ? 29.172 -10.672 9.492 1 27.11 748 PRO A CA 1
ATOM 5959 C C . PRO A 1 748 ? 28.297 -9.492 9.898 1 27.11 748 PRO A C 1
ATOM 5961 O O . PRO A 1 748 ? 28.75 -8.344 9.906 1 27.11 748 PRO A O 1
ATOM 5964 N N . ALA A 1 749 ? 27.203 -9.547 9.594 1 31.89 749 ALA A N 1
ATOM 5965 C CA . ALA A 1 749 ? 26.375 -8.523 10.227 1 31.89 749 ALA A CA 1
ATOM 5966 C C . ALA A 1 749 ? 26.547 -8.539 11.742 1 31.89 749 ALA A C 1
ATOM 5968 O O . ALA A 1 749 ? 26.062 -9.453 12.414 1 31.89 749 ALA A O 1
ATOM 5969 N N . LEU A 1 750 ? 27.672 -8.141 12.273 1 30.66 750 LEU A N 1
ATOM 5970 C CA . LEU A 1 750 ? 28.047 -8.07 13.68 1 30.66 750 LEU A CA 1
ATOM 5971 C C . LEU A 1 750 ? 27.047 -7.223 14.469 1 30.66 750 LEU A C 1
ATOM 5973 O O . LEU A 1 750 ? 26.719 -6.105 14.07 1 30.66 750 LEU A O 1
ATOM 5977 N N . GLN A 1 751 ? 26.25 -7.949 15.203 1 34.16 751 GLN A N 1
ATOM 5978 C CA . GLN A 1 751 ? 25.5 -7.277 16.25 1 34.16 751 GLN A CA 1
ATOM 5979 C C . GLN A 1 751 ? 26.375 -6.312 17.031 1 34.16 751 GLN A C 1
ATOM 5981 O O . GLN A 1 751 ? 27.438 -6.691 17.531 1 34.16 751 GLN A O 1
ATOM 5986 N N . THR A 1 752 ? 26.438 -5.223 16.531 1 40.16 752 THR A N 1
ATOM 5987 C CA . THR A 1 752 ? 27.281 -4.254 17.219 1 40.16 752 THR A CA 1
ATOM 5988 C C . THR A 1 752 ? 26.531 -3.611 18.391 1 40.16 752 THR A C 1
ATOM 5990 O O . THR A 1 752 ? 25.312 -3.654 18.438 1 40.16 752 THR A O 1
ATOM 5993 N N . PRO A 1 753 ? 27.219 -3.365 19.375 1 41.84 753 PRO A N 1
ATOM 5994 C CA . PRO A 1 753 ? 26.688 -2.617 20.516 1 41.84 753 PRO A CA 1
ATOM 5995 C C . PRO A 1 753 ? 25.828 -1.42 20.094 1 41.84 753 PRO A C 1
ATOM 5997 O O . PRO A 1 753 ? 25.219 -0.769 20.938 1 41.84 753 PRO A O 1
ATOM 6000 N N . TYR A 1 754 ? 25.875 -1.305 18.812 1 35.06 754 TYR A N 1
ATOM 6001 C CA . TYR A 1 754 ? 25.172 -0.117 18.328 1 35.06 754 TYR A CA 1
ATOM 6002 C C . TYR A 1 754 ? 23.781 -0.466 17.828 1 35.06 754 TYR A C 1
ATOM 6004 O O . TYR A 1 754 ? 23.109 0.371 17.219 1 35.06 754 TYR A O 1
ATOM 6012 N N . ASP A 1 755 ? 23.594 -1.696 18.156 1 44.75 755 ASP A N 1
ATOM 6013 C CA . ASP A 1 755 ? 22.219 -2.041 17.828 1 44.75 755 ASP A CA 1
ATOM 6014 C C . ASP A 1 755 ? 21.25 -1.588 18.922 1 44.75 755 ASP A C 1
ATOM 6016 O O . ASP A 1 755 ? 21.594 -1.647 20.109 1 44.75 755 ASP A O 1
ATOM 6020 N N . GLU A 1 756 ? 20.516 -0.935 18.812 1 39.78 756 GLU A N 1
ATOM 6021 C CA . GLU A 1 756 ? 19.641 -0.346 19.812 1 39.78 756 GLU A CA 1
ATOM 6022 C C . GLU A 1 756 ? 19.172 -1.394 20.828 1 39.78 756 GLU A C 1
ATOM 6024 O O . GLU A 1 756 ? 18.641 -1.052 21.891 1 39.78 756 GLU A O 1
ATOM 6029 N N . PHE A 1 757 ? 19.359 -2.74 20.578 1 38.88 757 PHE A N 1
ATOM 6030 C CA . PHE A 1 757 ? 18.719 -3.676 21.484 1 38.88 757 PHE A CA 1
ATOM 6031 C C . PHE A 1 757 ? 19.734 -4.238 22.484 1 38.88 757 PHE A C 1
ATOM 6033 O O . PHE A 1 757 ? 19.406 -5.121 23.281 1 38.88 757 PHE A O 1
ATOM 6040 N N . MET A 1 758 ? 21.156 -4.109 22.375 1 33.78 758 MET A N 1
ATOM 6041 C CA . MET A 1 758 ? 21.938 -4.949 23.281 1 33.78 758 MET A CA 1
ATOM 6042 C C . MET A 1 758 ? 21.875 -4.414 24.719 1 33.78 758 MET A C 1
ATOM 6044 O O . MET A 1 758 ? 22.031 -3.213 24.938 1 33.78 758 MET A O 1
ATOM 6048 N N . PRO A 1 759 ? 21.438 -5.254 25.578 1 31.52 759 PRO A N 1
ATOM 6049 C CA . PRO A 1 759 ? 21.688 -4.883 26.969 1 31.52 759 PRO A CA 1
ATOM 6050 C C . PRO A 1 759 ? 23.156 -4.543 27.234 1 31.52 759 PRO A C 1
ATOM 6052 O O . PRO A 1 759 ? 24.047 -5.16 26.656 1 31.52 759 PRO A O 1
ATOM 6055 N N . CYS A 1 760 ? 23.562 -3.361 27.469 1 30.27 760 CYS A N 1
ATOM 6056 C CA . CYS A 1 760 ? 24.859 -3.061 28.094 1 30.27 760 CYS A CA 1
ATOM 6057 C C . CYS A 1 760 ? 25.109 -3.984 29.281 1 30.27 760 CYS A C 1
ATOM 6059 O O . CYS A 1 760 ? 24.609 -3.746 30.375 1 30.27 760 CYS A O 1
ATOM 6061 N N . ASN A 1 761 ? 25.125 -5.227 29.25 1 27.2 761 ASN A N 1
ATOM 6062 C CA . ASN A 1 761 ? 25.766 -5.902 30.375 1 27.2 761 ASN A CA 1
ATOM 6063 C C . ASN A 1 761 ? 27.234 -5.488 30.5 1 27.2 761 ASN A C 1
ATOM 6065 O O . ASN A 1 761 ? 28.094 -6 29.781 1 27.2 761 ASN A O 1
ATOM 6069 N N . LEU A 1 762 ? 27.609 -4.285 30.969 1 26.08 762 LEU A N 1
ATOM 6070 C CA . LEU A 1 762 ? 28.922 -3.898 31.484 1 26.08 762 LEU A CA 1
ATOM 6071 C C . LEU A 1 762 ? 29.391 -4.867 32.562 1 26.08 762 LEU A C 1
ATOM 6073 O O . LEU A 1 762 ? 30.484 -4.707 33.125 1 26.08 762 LEU A O 1
ATOM 6077 N N . ASP A 1 763 ? 28.594 -5.684 33.312 1 24.56 763 ASP A N 1
ATOM 6078 C CA . ASP A 1 763 ? 29.281 -6.25 34.5 1 24.56 763 ASP A CA 1
ATOM 6079 C C . ASP A 1 763 ? 30.391 -7.211 34.062 1 24.56 763 ASP A C 1
ATOM 6081 O O . ASP A 1 763 ? 31.406 -7.328 34.719 1 24.56 763 ASP A O 1
ATOM 6085 N N . SER A 1 764 ? 30.219 -8.164 33.156 1 24.02 764 SER A N 1
ATOM 6086 C CA . SER A 1 764 ? 31.125 -9.289 33.344 1 24.02 764 SER A CA 1
ATOM 6087 C C . SER A 1 764 ? 32.5 -9.016 32.719 1 24.02 764 SER A C 1
ATOM 6089 O O . SER A 1 764 ? 33.406 -9.852 32.812 1 24.02 764 SER A O 1
ATOM 6091 N N . ALA A 1 765 ? 32.719 -8.141 31.781 1 22.62 765 ALA A N 1
ATOM 6092 C CA . ALA A 1 765 ? 34.125 -8.234 31.438 1 22.62 765 ALA A CA 1
ATOM 6093 C C . ALA A 1 765 ? 35 -7.594 32.531 1 22.62 765 ALA A C 1
ATOM 6095 O O . ALA A 1 765 ? 36.219 -7.422 32.344 1 22.62 765 ALA A O 1
ATOM 6096 N N . TRP A 1 766 ? 34.375 -6.895 33.531 1 20.34 766 TRP A N 1
ATOM 6097 C CA . TRP A 1 766 ? 35.375 -6.562 34.531 1 20.34 766 TRP A CA 1
ATOM 6098 C C . TRP A 1 766 ? 35.75 -7.785 35.344 1 20.34 766 TRP A C 1
ATOM 6100 O O . TRP A 1 766 ? 36.562 -7.691 36.281 1 20.34 766 TRP A O 1
ATOM 6110 N N . ASN A 1 767 ? 35.156 -9 35.25 1 19.23 767 ASN A N 1
ATOM 6111 C CA . ASN A 1 767 ? 36.094 -9.953 35.844 1 19.23 767 ASN A CA 1
ATOM 6112 C C . ASN A 1 767 ? 37.125 -10.43 34.812 1 19.23 767 ASN A C 1
ATOM 6114 O O . ASN A 1 767 ? 36.75 -10.719 33.656 1 19.23 767 ASN A O 1
ATOM 6118 N N . MET B 1 1 ? -108.938 51.969 62.344 1 20.52 1 MET B N 1
ATOM 6119 C CA . MET B 1 1 ? -108.062 50.844 62.344 1 20.52 1 MET B CA 1
ATOM 6120 C C . MET B 1 1 ? -108.375 49.875 61.188 1 20.52 1 MET B C 1
ATOM 6122 O O . MET B 1 1 ? -107.688 48.875 61 1 20.52 1 MET B O 1
ATOM 6126 N N . ALA B 1 2 ? -109.375 50 60.188 1 21.66 2 ALA B N 1
ATOM 6127 C CA . ALA B 1 2 ? -110.25 48.875 59.969 1 21.66 2 ALA B CA 1
ATOM 6128 C C . ALA B 1 2 ? -109.625 47.781 59.156 1 21.66 2 ALA B C 1
ATOM 6130 O O . ALA B 1 2 ? -108.812 48.031 58.25 1 21.66 2 ALA B O 1
ATOM 6131 N N . LEU B 1 3 ? -109.438 46.5 59.656 1 21.16 3 LEU B N 1
ATOM 6132 C CA . LEU B 1 3 ? -108.875 45.156 59.562 1 21.16 3 LEU B CA 1
ATOM 6133 C C . LEU B 1 3 ? -109.25 44.5 58.25 1 21.16 3 LEU B C 1
ATOM 6135 O O . LEU B 1 3 ? -110.375 44.031 58.125 1 21.16 3 LEU B O 1
ATOM 6139 N N . ASN B 1 4 ? -109.188 45.094 57.031 1 24.3 4 ASN B N 1
ATOM 6140 C CA . ASN B 1 4 ? -110.188 44.75 56.062 1 24.3 4 ASN B CA 1
ATOM 6141 C C . ASN B 1 4 ? -109.938 43.344 55.469 1 24.3 4 ASN B C 1
ATOM 6143 O O . ASN B 1 4 ? -108.938 43.125 54.812 1 24.3 4 ASN B O 1
ATOM 6147 N N . PRO B 1 5 ? -110.25 42.125 56.188 1 24.69 5 PRO B N 1
ATOM 6148 C CA . PRO B 1 5 ? -109.688 40.781 56.156 1 24.69 5 PRO B CA 1
ATOM 6149 C C . PRO B 1 5 ? -110.062 40.031 54.844 1 24.69 5 PRO B C 1
ATOM 6151 O O . PRO B 1 5 ? -111.188 39.75 54.625 1 24.69 5 PRO B O 1
ATOM 6154 N N . ASP B 1 6 ? -109.562 40.375 53.688 1 24.2 6 ASP B N 1
ATOM 6155 C CA . ASP B 1 6 ? -110.062 40.125 52.312 1 24.2 6 ASP B CA 1
ATOM 6156 C C . ASP B 1 6 ? -109.938 38.656 51.969 1 24.2 6 ASP B C 1
ATOM 6158 O O . ASP B 1 6 ? -108.812 38.125 51.844 1 24.2 6 ASP B O 1
ATOM 6162 N N . SER B 1 7 ? -110.812 37.719 52.562 1 22.75 7 SER B N 1
ATOM 6163 C CA . SER B 1 7 ? -110.812 36.281 52.719 1 22.75 7 SER B CA 1
ATOM 6164 C C . SER B 1 7 ? -111 35.594 51.375 1 22.75 7 SER B C 1
ATOM 6166 O O . SER B 1 7 ? -112.062 35.656 50.75 1 22.75 7 SER B O 1
ATOM 6168 N N . GLU B 1 8 ? -109.938 35.594 50.531 1 22.95 8 GLU B N 1
ATOM 6169 C CA . GLU B 1 8 ? -109.875 35.188 49.125 1 22.95 8 GLU B CA 1
ATOM 6170 C C . GLU B 1 8 ? -110.188 33.719 48.969 1 22.95 8 GLU B C 1
ATOM 6172 O O . GLU B 1 8 ? -109.625 32.875 49.656 1 22.95 8 GLU B O 1
ATOM 6177 N N . SER B 1 9 ? -111.438 33.375 48.719 1 24.7 9 SER B N 1
ATOM 6178 C CA . SER B 1 9 ? -112.188 32.094 48.625 1 24.7 9 SER B CA 1
ATOM 6179 C C . SER B 1 9 ? -111.562 31.203 47.531 1 24.7 9 SER B C 1
ATOM 6181 O O . SER B 1 9 ? -111.875 31.406 46.344 1 24.7 9 SER B O 1
ATOM 6183 N N . VAL B 1 10 ? -110.312 30.938 47.625 1 25.7 10 VAL B N 1
ATOM 6184 C CA . VAL B 1 10 ? -109.625 30.297 46.469 1 25.7 10 VAL B CA 1
ATOM 6185 C C . VAL B 1 10 ? -110.25 28.891 46.281 1 25.7 10 VAL B C 1
ATOM 6187 O O . VAL B 1 10 ? -110.25 28.094 47.219 1 25.7 10 VAL B O 1
ATOM 6190 N N . SER B 1 11 ? -111.25 28.781 45.469 1 25.19 11 SER B N 1
ATOM 6191 C CA . SER B 1 11 ? -112 27.594 45.094 1 25.19 11 SER B CA 1
ATOM 6192 C C . SER B 1 11 ? -111.062 26.484 44.625 1 25.19 11 SER B C 1
ATOM 6194 O O . SER B 1 11 ? -110.25 26.672 43.719 1 25.19 11 SER B O 1
ATOM 6196 N N . PRO B 1 12 ? -110.625 25.562 45.531 1 25.16 12 PRO B N 1
ATOM 6197 C CA . PRO B 1 12 ? -109.625 24.547 45.312 1 25.16 12 PRO B CA 1
ATOM 6198 C C . PRO B 1 12 ? -110 23.516 44.25 1 25.16 12 PRO B C 1
ATOM 6200 O O . PRO B 1 12 ? -111 22.766 44.469 1 25.16 12 PRO B O 1
ATOM 6203 N N . THR B 1 13 ? -110.375 24 43.062 1 25.66 13 THR B N 1
ATOM 6204 C CA . THR B 1 13 ? -110.812 23.031 42.062 1 25.66 13 THR B CA 1
ATOM 6205 C C . THR B 1 13 ? -109.875 21.859 42 1 25.66 13 THR B C 1
ATOM 6207 O O . THR B 1 13 ? -108.625 22.047 41.844 1 25.66 13 THR B O 1
ATOM 6210 N N . THR B 1 14 ? -110.188 20.781 42.594 1 23.03 14 THR B N 1
ATOM 6211 C CA . THR B 1 14 ? -109.5 19.516 42.812 1 23.03 14 THR B CA 1
ATOM 6212 C C . THR B 1 14 ? -109.188 18.828 41.469 1 23.03 14 THR B C 1
ATOM 6214 O O . THR B 1 14 ? -110.125 18.219 40.875 1 23.03 14 THR B O 1
ATOM 6217 N N . SER B 1 15 ? -108.812 19.609 40.438 1 25.92 15 SER B N 1
ATOM 6218 C CA . SER B 1 15 ? -108.688 18.891 39.188 1 25.92 15 SER B CA 1
ATOM 6219 C C . SER B 1 15 ? -107.812 17.672 39.344 1 25.92 15 SER B C 1
ATOM 6221 O O . SER B 1 15 ? -106.688 17.781 39.844 1 25.92 15 SER B O 1
ATOM 6223 N N . THR B 1 16 ? -108.438 16.594 39.688 1 24.95 16 THR B N 1
ATOM 6224 C CA . THR B 1 16 ? -107.688 15.336 39.906 1 24.95 16 THR B CA 1
ATOM 6225 C C . THR B 1 16 ? -106.812 15.016 38.688 1 24.95 16 THR B C 1
ATOM 6227 O O . THR B 1 16 ? -107.312 14.883 37.562 1 24.95 16 THR B O 1
ATOM 6230 N N . SER B 1 17 ? -105.688 15.719 38.625 1 23.3 17 SER B N 1
ATOM 6231 C CA . SER B 1 17 ? -104.688 15.492 37.594 1 23.3 17 SER B CA 1
ATOM 6232 C C . SER B 1 17 ? -104.375 14 37.438 1 23.3 17 SER B C 1
ATOM 6234 O O . SER B 1 17 ? -104.188 13.312 38.438 1 23.3 17 SER B O 1
ATOM 6236 N N . LYS B 1 18 ? -105.125 13.344 36.438 1 30.12 18 LYS B N 1
ATOM 6237 C CA . LYS B 1 18 ? -104.875 11.961 36.062 1 30.12 18 LYS B CA 1
ATOM 6238 C C . LYS B 1 18 ? -103.312 11.695 36.094 1 30.12 18 LYS B C 1
ATOM 6240 O O . LYS B 1 18 ? -102.562 12.469 35.562 1 30.12 18 LYS B O 1
ATOM 6245 N N . ILE B 1 19 ? -102.875 11.164 37.156 1 28.34 19 ILE B N 1
ATOM 6246 C CA . ILE B 1 19 ? -101.5 10.75 37.469 1 28.34 19 ILE B CA 1
ATOM 6247 C C . ILE B 1 19 ? -100.938 9.977 36.281 1 28.34 19 ILE B C 1
ATOM 6249 O O . ILE B 1 19 ? -101.438 8.922 35.906 1 28.34 19 ILE B O 1
ATOM 6253 N N . ALA B 1 20 ? -100.688 10.664 35.156 1 31.91 20 ALA B N 1
ATOM 6254 C CA . ALA B 1 20 ? -100.125 9.883 34.062 1 31.91 20 ALA B CA 1
ATOM 6255 C C . ALA B 1 20 ? -99.062 8.922 34.594 1 31.91 20 ALA B C 1
ATOM 6257 O O . ALA B 1 20 ? -98.25 9.273 35.469 1 31.91 20 ALA B O 1
ATOM 6258 N N . ILE B 1 21 ? -99.375 7.617 34.719 1 35.78 21 ILE B N 1
ATOM 6259 C CA . ILE B 1 21 ? -98.438 6.578 35.156 1 35.78 21 ILE B CA 1
ATOM 6260 C C . ILE B 1 21 ? -97.062 6.793 34.5 1 35.78 21 ILE B C 1
ATOM 6262 O O . ILE B 1 21 ? -96.938 6.816 33.281 1 35.78 21 ILE B O 1
ATOM 6266 N N . PRO B 1 22 ? -96.188 7.621 35.125 1 32.91 22 PRO B N 1
ATOM 6267 C CA . PRO B 1 22 ? -94.938 7.895 34.406 1 32.91 22 PRO B CA 1
ATOM 6268 C C . PRO B 1 22 ? -94.312 6.641 33.812 1 32.91 22 PRO B C 1
ATOM 6270 O O . PRO B 1 22 ? -94.5 5.543 34.344 1 32.91 22 PRO B O 1
ATOM 6273 N N . ARG B 1 23 ? -94.312 6.484 32.469 1 35.44 23 ARG B N 1
ATOM 6274 C CA . ARG B 1 23 ? -93.625 5.375 31.828 1 35.44 23 ARG B CA 1
ATOM 6275 C C . ARG B 1 23 ? -92.312 5.055 32.5 1 35.44 23 ARG B C 1
ATOM 6277 O O . ARG B 1 23 ? -91.625 5.961 32.938 1 35.44 23 ARG B O 1
ATOM 6284 N N . LEU B 1 24 ? -92.312 3.934 33.25 1 33.25 24 LEU B N 1
ATOM 6285 C CA . LEU B 1 24 ? -91.062 3.447 33.844 1 33.25 24 LEU B CA 1
ATOM 6286 C C . LEU B 1 24 ? -89.875 3.643 32.906 1 33.25 24 LEU B C 1
ATOM 6288 O O . LEU B 1 24 ? -89.938 3.219 31.766 1 33.25 24 LEU B O 1
ATOM 6292 N N . SER B 1 25 ? -89.188 4.824 32.906 1 29.64 25 SER B N 1
ATOM 6293 C CA . SER B 1 25 ? -87.938 4.957 32.156 1 29.64 25 SER B CA 1
ATOM 6294 C C . SER B 1 25 ? -87.062 3.723 32.312 1 29.64 25 SER B C 1
ATOM 6296 O O . SER B 1 25 ? -86.75 3.344 33.438 1 29.64 25 SER B O 1
ATOM 6298 N N . ILE B 1 26 ? -87.25 2.67 31.516 1 32.81 26 ILE B N 1
ATOM 6299 C CA . ILE B 1 26 ? -86.25 1.594 31.484 1 32.81 26 ILE B CA 1
ATOM 6300 C C . ILE B 1 26 ? -84.875 2.182 31.547 1 32.81 26 ILE B C 1
ATOM 6302 O O . ILE B 1 26 ? -84.438 2.92 30.641 1 32.81 26 ILE B O 1
ATOM 6306 N N . ARG B 1 27 ? -84.312 2.465 32.75 1 34.5 27 ARG B N 1
ATOM 6307 C CA . ARG B 1 27 ? -82.938 2.795 32.875 1 34.5 27 ARG B CA 1
ATOM 6308 C C . ARG B 1 27 ? -82.062 1.959 31.922 1 34.5 27 ARG B C 1
ATOM 6310 O O . ARG B 1 27 ? -82.062 0.729 32 1 34.5 27 ARG B O 1
ATOM 6317 N N . GLU B 1 28 ? -81.875 2.381 30.672 1 32.97 28 GLU B N 1
ATOM 6318 C CA . GLU B 1 28 ? -80.875 1.751 29.812 1 32.97 28 GLU B CA 1
ATOM 6319 C C . GLU B 1 28 ? -79.625 1.381 30.578 1 32.97 28 GLU B C 1
ATOM 6321 O O . GLU B 1 28 ? -79 2.229 31.25 1 32.97 28 GLU B O 1
ATOM 6326 N N . VAL B 1 29 ? -79.438 0.223 31.188 1 34.78 29 VAL B N 1
ATOM 6327 C CA . VAL B 1 29 ? -78.188 -0.311 31.703 1 34.78 29 VAL B CA 1
ATOM 6328 C C . VAL B 1 29 ? -77 0.171 30.828 1 34.78 29 VAL B C 1
ATOM 6330 O O . VAL B 1 29 ? -77 -0.057 29.625 1 34.78 29 VAL B O 1
ATOM 6333 N N . ALA B 1 30 ? -76.438 1.329 31.172 1 36.19 30 ALA B N 1
ATOM 6334 C CA . ALA B 1 30 ? -75.188 1.764 30.562 1 36.19 30 ALA B CA 1
ATOM 6335 C C . ALA B 1 30 ? -74.312 0.567 30.188 1 36.19 30 ALA B C 1
ATOM 6337 O O . ALA B 1 30 ? -74 -0.252 31.047 1 36.19 30 ALA B O 1
ATOM 6338 N N . VAL B 1 31 ? -74.5 -0.029 29.078 1 39.41 31 VAL B N 1
ATOM 6339 C CA . VAL B 1 31 ? -73.5 -0.958 28.516 1 39.41 31 VAL B CA 1
ATOM 6340 C C . VAL B 1 31 ? -72.125 -0.505 28.875 1 39.41 31 VAL B C 1
ATOM 6342 O O . VAL B 1 31 ? -71.75 0.65 28.641 1 39.41 31 VAL B O 1
ATOM 6345 N N . GLY B 1 32 ? -71.562 -0.982 30 1 38.16 32 GLY B N 1
ATOM 6346 C CA . GLY B 1 32 ? -70.188 -0.74 30.391 1 38.16 32 GLY B CA 1
ATOM 6347 C C . GLY B 1 32 ? -69.25 -0.529 29.219 1 38.16 32 GLY B C 1
ATOM 6348 O O . GLY B 1 32 ? -69.562 -0.929 28.094 1 38.16 32 GLY B O 1
ATOM 6349 N N . PRO B 1 33 ? -68.375 0.537 29.266 1 42.59 33 PRO B N 1
ATOM 6350 C CA . PRO B 1 33 ? -67.5 0.814 28.156 1 42.59 33 PRO B CA 1
ATOM 6351 C C . PRO B 1 33 ? -66.875 -0.452 27.578 1 42.59 33 PRO B C 1
ATOM 6353 O O . PRO B 1 33 ? -66.688 -1.433 28.297 1 42.59 33 PRO B O 1
ATOM 6356 N N . ARG B 1 34 ? -67.125 -0.81 26.375 1 50.28 34 ARG B N 1
ATOM 6357 C CA . ARG B 1 34 ? -66.438 -1.856 25.609 1 50.28 34 ARG B CA 1
ATOM 6358 C C . ARG B 1 34 ? -64.938 -1.885 25.938 1 50.28 34 ARG B C 1
ATOM 6360 O O . ARG B 1 34 ? -64.25 -0.854 25.875 1 50.28 34 ARG B O 1
ATOM 6367 N N . THR B 1 35 ? -64.562 -2.76 26.812 1 55.34 35 THR B N 1
ATOM 6368 C CA . THR B 1 35 ? -63.156 -2.939 27.125 1 55.34 35 THR B CA 1
ATOM 6369 C C . THR B 1 35 ? -62.344 -3.074 25.844 1 55.34 35 THR B C 1
ATOM 6371 O O . THR B 1 35 ? -62.719 -3.799 24.922 1 55.34 35 THR B O 1
ATOM 6374 N N . ARG B 1 36 ? -61.406 -2.207 25.594 1 60.81 36 ARG B N 1
ATOM 6375 C CA . ARG B 1 36 ? -60.594 -2.121 24.391 1 60.81 36 ARG B CA 1
ATOM 6376 C C . ARG B 1 36 ? -59.812 -3.422 24.156 1 60.81 36 ARG B C 1
ATOM 6378 O O . ARG B 1 36 ? -59.469 -3.746 23.016 1 60.81 36 ARG B O 1
ATOM 6385 N N . LYS B 1 37 ? -59.562 -4.215 25.25 1 69.5 37 LYS B N 1
ATOM 6386 C CA . LYS B 1 37 ? -58.719 -5.406 25.141 1 69.5 37 LYS B CA 1
ATOM 6387 C C . LYS B 1 37 ? -59.312 -6.551 25.969 1 69.5 37 LYS B C 1
ATOM 6389 O O . LYS B 1 37 ? -59.656 -6.367 27.141 1 69.5 37 LYS B O 1
ATOM 6394 N N . ALA B 1 38 ? -59.688 -7.633 25.344 1 73.19 38 ALA B N 1
ATOM 6395 C CA . ALA B 1 38 ? -60.125 -8.812 26.094 1 73.19 38 ALA B CA 1
ATOM 6396 C C . ALA B 1 38 ? -58.938 -9.719 26.422 1 73.19 38 ALA B C 1
ATOM 6398 O O . ALA B 1 38 ? -57.969 -9.781 25.688 1 73.19 38 ALA B O 1
ATOM 6399 N N . CYS B 1 39 ? -58.969 -10.273 27.531 1 74.62 39 CYS B N 1
ATOM 6400 C CA . CYS B 1 39 ? -57.938 -11.227 27.953 1 74.62 39 CYS B CA 1
ATOM 6401 C C . CYS B 1 39 ? -58.031 -12.5 27.125 1 74.62 39 CYS B C 1
ATOM 6403 O O . CYS B 1 39 ? -59 -12.734 26.422 1 74.62 39 CYS B O 1
ATOM 6405 N N . LYS B 1 40 ? -57.094 -13.359 27 1 76 40 LYS B N 1
ATOM 6406 C CA . LYS B 1 40 ? -56.969 -14.57 26.188 1 76 40 LYS B CA 1
ATOM 6407 C C . LYS B 1 40 ? -58.125 -15.539 26.484 1 76 40 LYS B C 1
ATOM 6409 O O . LYS B 1 40 ? -58.688 -16.109 25.562 1 76 40 LYS B O 1
ATOM 6414 N N . GLU B 1 41 ? -58.562 -15.602 27.75 1 77.94 41 GLU B N 1
ATOM 6415 C CA . GLU B 1 41 ? -59.594 -16.547 28.141 1 77.94 41 GLU B CA 1
ATOM 6416 C C . GLU B 1 41 ? -60.969 -16.047 27.719 1 77.94 41 GLU B C 1
ATOM 6418 O O . GLU B 1 41 ? -61.781 -16.828 27.219 1 77.94 41 GLU B O 1
ATOM 6423 N N . CYS B 1 42 ? -61.094 -14.828 27.859 1 77.44 42 CYS B N 1
ATOM 6424 C CA . CYS B 1 42 ? -62.375 -14.258 27.469 1 77.44 42 CYS B CA 1
ATOM 6425 C C . CYS B 1 42 ? -62.531 -14.25 25.938 1 77.44 42 CYS B C 1
ATOM 6427 O O . CYS B 1 42 ? -63.625 -14.453 25.422 1 77.44 42 CYS B O 1
ATOM 6429 N N . ARG B 1 43 ? -61.438 -14.141 25.266 1 75.38 43 ARG B N 1
ATOM 6430 C CA . ARG B 1 43 ? -61.438 -14.203 23.812 1 75.38 43 ARG B CA 1
ATOM 6431 C C . ARG B 1 43 ? -61.75 -15.617 23.312 1 75.38 43 ARG B C 1
ATOM 6433 O O . ARG B 1 43 ? -62.5 -15.805 22.359 1 75.38 43 ARG B O 1
ATOM 6440 N N . ASN B 1 44 ? -61.312 -16.594 24 1 73.31 44 ASN B N 1
ATOM 6441 C CA . ASN B 1 44 ? -61.531 -18 23.656 1 73.31 44 ASN B CA 1
ATOM 6442 C C . ASN B 1 44 ? -62.969 -18.406 23.875 1 73.31 44 ASN B C 1
ATOM 6444 O O . ASN B 1 44 ? -63.531 -19.172 23.094 1 73.31 44 ASN B O 1
ATOM 6448 N N . ARG B 1 45 ? -63.594 -17.828 24.812 1 74.06 45 ARG B N 1
ATOM 6449 C CA . ARG B 1 45 ? -64.938 -18.203 25.156 1 74.06 45 ARG B CA 1
ATOM 6450 C C . ARG B 1 45 ? -65.938 -17.234 24.547 1 74.06 45 ARG B C 1
ATOM 6452 O O . ARG B 1 45 ? -67.188 -17.359 24.766 1 74.06 45 ARG B O 1
ATOM 6459 N N . LYS B 1 46 ? -65.375 -16.297 23.703 1 72.25 46 LYS B N 1
ATOM 6460 C CA . LYS B 1 46 ? -66.188 -15.297 23.031 1 72.25 46 LYS B CA 1
ATOM 6461 C C . LYS B 1 46 ? -67.125 -14.602 24.016 1 72.25 46 LYS B C 1
ATOM 6463 O O . LYS B 1 46 ? -68.312 -14.375 23.719 1 72.25 46 LYS B O 1
ATOM 6468 N N . ALA B 1 47 ? -66.688 -14.453 25.297 1 76 47 ALA B N 1
ATOM 6469 C CA . ALA B 1 47 ? -67.438 -13.789 26.344 1 76 47 ALA B CA 1
ATOM 6470 C C . ALA B 1 47 ? -67 -12.344 26.531 1 76 47 ALA B C 1
ATOM 6472 O O . ALA B 1 47 ? -65.875 -11.984 26.188 1 76 47 ALA B O 1
ATOM 6473 N N . LYS B 1 48 ? -67.812 -11.539 26.875 1 73.06 48 LYS B N 1
ATOM 6474 C CA . LYS B 1 48 ? -67.562 -10.133 27.141 1 73.06 48 LYS B CA 1
ATOM 6475 C C . LYS B 1 48 ? -66.562 -9.984 28.297 1 73.06 48 LYS B C 1
ATOM 6477 O O . LYS B 1 48 ? -66.812 -10.484 29.391 1 73.06 48 LYS B O 1
ATOM 6482 N N . CYS B 1 49 ? -65.375 -9.492 28.016 1 73.44 49 CYS B N 1
ATOM 6483 C CA . CYS B 1 49 ? -64.312 -9.266 29.031 1 73.44 49 CYS B CA 1
ATOM 6484 C C . CYS B 1 49 ? -64.5 -7.871 29.641 1 73.44 49 CYS B C 1
ATOM 6486 O O . CYS B 1 49 ? -64.75 -6.902 28.938 1 73.44 49 CYS B O 1
ATOM 6488 N N . ASP B 1 50 ? -64.562 -7.629 30.875 1 75.88 50 ASP B N 1
ATOM 6489 C CA . ASP B 1 50 ? -64.75 -6.34 31.531 1 75.88 50 ASP B CA 1
ATOM 6490 C C . ASP B 1 50 ? -63.469 -5.516 31.484 1 75.88 50 ASP B C 1
ATOM 6492 O O . ASP B 1 50 ? -63.469 -4.352 31.906 1 75.88 50 ASP B O 1
ATOM 6496 N N . GLY B 1 51 ? -62.281 -5.988 30.875 1 70.56 51 GLY B N 1
ATOM 6497 C CA . GLY B 1 51 ? -61.062 -5.254 30.625 1 70.56 51 GLY B CA 1
ATOM 6498 C C . GLY B 1 51 ? -60.219 -5.059 31.875 1 70.56 51 GLY B C 1
ATOM 6499 O O . GLY B 1 51 ? -59.125 -4.465 31.812 1 70.56 51 GLY B O 1
ATOM 6500 N N . ARG B 1 52 ? -60.594 -5.539 33.094 1 73.94 52 ARG B N 1
ATOM 6501 C CA . ARG B 1 52 ? -59.812 -5.438 34.312 1 73.94 52 ARG B CA 1
ATOM 6502 C C . ARG B 1 52 ? -58.719 -6.473 34.344 1 73.94 52 ARG B C 1
ATOM 6504 O O . ARG B 1 52 ? -58.812 -7.52 33.688 1 73.94 52 ARG B O 1
ATOM 6511 N N . GLN B 1 53 ? -57.531 -6.172 34.906 1 72.75 53 GLN B N 1
ATOM 6512 C CA . GLN B 1 53 ? -56.375 -7.062 35.062 1 72.75 53 GLN B CA 1
ATOM 6513 C C . GLN B 1 53 ? -56.219 -7.496 36.531 1 72.75 53 GLN B C 1
ATOM 6515 O O . GLN B 1 53 ? -55.719 -6.734 37.344 1 72.75 53 GLN B O 1
ATOM 6520 N N . PRO B 1 54 ? -56.844 -8.766 36.844 1 76 54 PRO B N 1
ATOM 6521 C CA . PRO B 1 54 ? -57.438 -9.805 36 1 76 54 PRO B CA 1
ATOM 6522 C C . PRO B 1 54 ? -58.906 -9.57 35.719 1 76 54 PRO B C 1
ATOM 6524 O O . PRO B 1 54 ? -59.594 -8.938 36.531 1 76 54 PRO B O 1
ATOM 6527 N N . CYS B 1 55 ? -59.312 -9.961 34.562 1 78.81 55 CYS B N 1
ATOM 6528 C CA . CYS B 1 55 ? -60.75 -9.758 34.281 1 78.81 55 CYS B CA 1
ATOM 6529 C C . CYS B 1 55 ? -61.594 -10.523 35.281 1 78.81 55 CYS B C 1
ATOM 6531 O O . CYS B 1 55 ? -61.156 -11.492 35.875 1 78.81 55 CYS B O 1
ATOM 6533 N N . SER B 1 56 ? -62.875 -10.016 35.625 1 80.25 56 SER B N 1
ATOM 6534 C CA . SER B 1 56 ? -63.75 -10.594 36.625 1 80.25 56 SER B CA 1
ATOM 6535 C C . SER B 1 56 ? -64 -12.078 36.375 1 80.25 56 SER B C 1
ATOM 6537 O O . SER B 1 56 ? -64.125 -12.859 37.312 1 80.25 56 SER B O 1
ATOM 6539 N N . ARG B 1 57 ? -63.875 -12.422 35.188 1 78.88 57 ARG B N 1
ATOM 6540 C CA . ARG B 1 57 ? -64.125 -13.82 34.844 1 78.88 57 ARG B CA 1
ATOM 6541 C C . ARG B 1 57 ? -62.875 -14.664 35.125 1 78.88 57 ARG B C 1
ATOM 6543 O O . ARG B 1 57 ? -63 -15.766 35.656 1 78.88 57 ARG B O 1
ATOM 6550 N N . CYS B 1 58 ? -61.812 -14.203 34.719 1 77.94 58 CYS B N 1
ATOM 6551 C CA . CYS B 1 58 ? -60.594 -14.938 35 1 77.94 58 CYS B CA 1
ATOM 6552 C C . CYS B 1 58 ? -60.344 -15.016 36.5 1 77.94 58 CYS B C 1
ATOM 6554 O O . CYS B 1 58 ? -59.875 -16.047 37.031 1 77.94 58 CYS B O 1
ATOM 6556 N N . ALA B 1 59 ? -60.688 -13.984 37.219 1 81.19 59 ALA B N 1
ATOM 6557 C CA . ALA B 1 59 ? -60.594 -13.961 38.688 1 81.19 59 ALA B CA 1
ATOM 6558 C C . ALA B 1 59 ? -61.531 -14.992 39.312 1 81.19 59 ALA B C 1
ATOM 6560 O O . ALA B 1 59 ? -61.156 -15.68 40.25 1 81.19 59 ALA B O 1
ATOM 6561 N N . ALA B 1 60 ? -62.75 -15.195 38.75 1 79.75 60 ALA B N 1
ATOM 6562 C CA . ALA B 1 60 ? -63.719 -16.125 39.312 1 79.75 60 ALA B CA 1
ATOM 6563 C C . ALA B 1 60 ? -63.344 -17.578 39 1 79.75 60 ALA B C 1
ATOM 6565 O O . ALA B 1 60 ? -63.594 -18.484 39.781 1 79.75 60 ALA B O 1
ATOM 6566 N N . CYS B 1 61 ? -62.688 -17.734 37.812 1 78.12 61 CYS B N 1
ATOM 6567 C CA . CYS B 1 61 ? -62.344 -19.094 37.406 1 78.12 61 CYS B CA 1
ATOM 6568 C C . CYS B 1 61 ? -60.938 -19.469 37.875 1 78.12 61 CYS B C 1
ATOM 6570 O O . CYS B 1 61 ? -60.5 -20.609 37.688 1 78.12 61 CYS B O 1
ATOM 6572 N N . GLY B 1 62 ? -60.219 -18.656 38.531 1 76.5 62 GLY B N 1
ATOM 6573 C CA . GLY B 1 62 ? -58.875 -18.938 39.031 1 76.5 62 GLY B CA 1
ATOM 6574 C C . GLY B 1 62 ? -57.844 -19.156 37.938 1 76.5 62 GLY B C 1
ATOM 6575 O O . GLY B 1 62 ? -56.875 -19.906 38.125 1 76.5 62 GLY B O 1
ATOM 6576 N N . THR B 1 63 ? -58.156 -18.672 36.781 1 75.5 63 THR B N 1
ATOM 6577 C CA . THR B 1 63 ? -57.219 -18.844 35.688 1 75.5 63 THR B CA 1
ATOM 6578 C C . THR B 1 63 ? -56.375 -17.578 35.5 1 75.5 63 THR B C 1
ATOM 6580 O O . THR B 1 63 ? -56.781 -16.484 35.906 1 75.5 63 THR B O 1
ATOM 6583 N N . GLU B 1 64 ? -55.156 -17.703 35.125 1 76.19 64 GLU B N 1
ATOM 6584 C CA . GLU B 1 64 ? -54.25 -16.594 34.875 1 76.19 64 GLU B CA 1
ATOM 6585 C C . GLU B 1 64 ? -54.75 -15.719 33.719 1 76.19 64 GLU B C 1
ATOM 6587 O O . GLU B 1 64 ? -55.031 -16.219 32.625 1 76.19 64 GLU B O 1
ATOM 6592 N N . CYS B 1 65 ? -55.094 -14.43 34 1 72.81 65 CYS B N 1
ATOM 6593 C CA . CYS B 1 65 ? -55.625 -13.453 33.062 1 72.81 65 CYS B CA 1
ATOM 6594 C C . CYS B 1 65 ? -54.5 -12.836 32.219 1 72.81 65 CYS B C 1
ATOM 6596 O O . CYS B 1 65 ? -53.656 -12.086 32.75 1 72.81 65 CYS B O 1
ATOM 6598 N N . VAL B 1 66 ? -54.188 -13.312 31.047 1 73.94 66 VAL B N 1
ATOM 6599 C CA . VAL B 1 66 ? -53.156 -12.812 30.172 1 73.94 66 VAL B CA 1
ATOM 6600 C C . VAL B 1 66 ? -53.75 -12.008 29.031 1 73.94 66 VAL B C 1
ATOM 6602 O O . VAL B 1 66 ? -54.688 -12.477 28.359 1 73.94 66 VAL B O 1
ATOM 6605 N N . TYR B 1 67 ? -53.406 -10.75 29.109 1 68.5 67 TYR B N 1
ATOM 6606 C CA . TYR B 1 67 ? -53.875 -9.914 27.984 1 68.5 67 TYR B CA 1
ATOM 6607 C C . TYR B 1 67 ? -52.875 -9.992 26.828 1 68.5 67 TYR B C 1
ATOM 6609 O O . TYR B 1 67 ? -51.688 -9.742 27 1 68.5 67 TYR B O 1
ATOM 6617 N N . ILE B 1 68 ? -53.156 -10.805 25.891 1 61.41 68 ILE B N 1
ATOM 6618 C CA . ILE B 1 68 ? -52.312 -10.914 24.688 1 61.41 68 ILE B CA 1
ATOM 6619 C C . ILE B 1 68 ? -52.688 -9.789 23.719 1 61.41 68 ILE B C 1
ATOM 6621 O O . ILE B 1 68 ? -53.812 -9.336 23.672 1 61.41 68 ILE B O 1
ATOM 6625 N N . ASP B 1 69 ? -51.75 -9.062 23.25 1 61.28 69 ASP B N 1
ATOM 6626 C CA . ASP B 1 69 ? -52 -8.07 22.203 1 61.28 69 ASP B CA 1
ATOM 6627 C C . ASP B 1 69 ? -52.906 -8.641 21.109 1 61.28 69 ASP B C 1
ATOM 6629 O O . ASP B 1 69 ? -52.781 -9.812 20.75 1 61.28 69 ASP B O 1
ATOM 6633 N N . GLY B 1 70 ? -54 -8.031 20.891 1 59.94 70 GLY B N 1
ATOM 6634 C CA . GLY B 1 70 ? -54.844 -8.438 19.781 1 59.94 70 GLY B CA 1
ATOM 6635 C C . GLY B 1 70 ? -54.094 -8.617 18.484 1 59.94 70 GLY B C 1
ATOM 6636 O O . GLY B 1 70 ? -52.938 -8.211 18.375 1 59.94 70 GLY B O 1
ATOM 6637 N N . LYS B 1 71 ? -54.562 -9.414 17.562 1 61.47 71 LYS B N 1
ATOM 6638 C CA . LYS B 1 71 ? -53.906 -9.68 16.281 1 61.47 71 LYS B CA 1
ATOM 6639 C C . LYS B 1 71 ? -53.438 -8.383 15.625 1 61.47 71 LYS B C 1
ATOM 6641 O O . LYS B 1 71 ? -52.344 -8.328 15.047 1 61.47 71 LYS B O 1
ATOM 6646 N N . ARG B 1 72 ? -54.25 -7.359 15.766 1 64.25 72 ARG B N 1
ATOM 6647 C CA . ARG B 1 72 ? -53.906 -6.059 15.203 1 64.25 72 ARG B CA 1
ATOM 6648 C C . ARG B 1 72 ? -52.781 -5.41 15.977 1 64.25 72 ARG B C 1
ATOM 6650 O O . ARG B 1 72 ? -51.844 -4.844 15.375 1 64.25 72 ARG B O 1
ATOM 6657 N N . GLU B 1 73 ? -52.938 -5.5 17.266 1 67.94 73 GLU B N 1
ATOM 6658 C CA . GLU B 1 73 ? -51.875 -4.906 18.094 1 67.94 73 GLU B CA 1
ATOM 6659 C C . GLU B 1 73 ? -50.562 -5.652 17.953 1 67.94 73 GLU B C 1
ATOM 6661 O O . GLU B 1 73 ? -49.5 -5.035 17.922 1 67.94 73 GLU B O 1
ATOM 6666 N N . SER B 1 74 ? -50.656 -6.934 17.875 1 71.81 74 SER B N 1
ATOM 6667 C CA . SER B 1 74 ? -49.469 -7.734 17.641 1 71.81 74 SER B CA 1
ATOM 6668 C C . SER B 1 74 ? -48.844 -7.406 16.297 1 71.81 74 SER B C 1
ATOM 6670 O O . SER B 1 74 ? -47.625 -7.32 16.188 1 71.81 74 SER B O 1
ATOM 6672 N N . MET B 1 75 ? -49.656 -7.203 15.32 1 71.5 75 MET B N 1
ATOM 6673 C CA . MET B 1 75 ? -49.188 -6.844 13.992 1 71.5 75 MET B CA 1
ATOM 6674 C C . MET B 1 75 ? -48.562 -5.449 14 1 71.5 75 MET B C 1
ATOM 6676 O O . MET B 1 75 ? -47.531 -5.215 13.344 1 71.5 75 MET B O 1
ATOM 6680 N N . GLU B 1 76 ? -49.219 -4.602 14.734 1 73.75 76 GLU B N 1
ATOM 6681 C CA . GLU B 1 76 ? -48.688 -3.254 14.867 1 73.75 76 GLU B CA 1
ATOM 6682 C C . GLU B 1 76 ? -47.344 -3.268 15.586 1 73.75 76 GLU B C 1
ATOM 6684 O O . GLU B 1 76 ? -46.406 -2.52 15.219 1 73.75 76 GLU B O 1
ATOM 6689 N N . ARG B 1 77 ? -47.219 -4.07 16.562 1 74.69 77 ARG B N 1
ATOM 6690 C CA . ARG B 1 77 ? -45.938 -4.199 17.25 1 74.69 77 ARG B CA 1
ATOM 6691 C C . ARG B 1 77 ? -44.875 -4.781 16.328 1 74.69 77 ARG B C 1
ATOM 6693 O O . ARG B 1 77 ? -43.75 -4.297 16.297 1 74.69 77 ARG B O 1
ATOM 6700 N N . ARG B 1 78 ? -45.25 -5.789 15.688 1 75.38 78 ARG B N 1
ATOM 6701 C CA . ARG B 1 78 ? -44.312 -6.402 14.75 1 75.38 78 ARG B CA 1
ATOM 6702 C C . ARG B 1 78 ? -43.906 -5.418 13.664 1 75.38 78 ARG B C 1
ATOM 6704 O O . ARG B 1 78 ? -42.75 -5.395 13.25 1 75.38 78 ARG B O 1
ATOM 6711 N N . TYR B 1 79 ? -44.875 -4.676 13.25 1 79.62 79 TYR B N 1
ATOM 6712 C CA . TYR B 1 79 ? -44.594 -3.641 12.258 1 79.62 79 TYR B CA 1
ATOM 6713 C C . TYR B 1 79 ? -43.594 -2.619 12.797 1 79.62 79 TYR B C 1
ATOM 6715 O O . TYR B 1 79 ? -42.656 -2.246 12.109 1 79.62 79 TYR B O 1
ATOM 6723 N N . ARG B 1 80 ? -43.875 -2.256 13.984 1 78.12 80 ARG B N 1
ATOM 6724 C CA . ARG B 1 80 ? -42.969 -1.281 14.602 1 78.12 80 ARG B CA 1
ATOM 6725 C C . ARG B 1 80 ? -41.562 -1.863 14.781 1 78.12 80 ARG B C 1
ATOM 6727 O O . ARG B 1 80 ? -40.562 -1.171 14.578 1 78.12 80 ARG B O 1
ATOM 6734 N N . ASP B 1 81 ? -41.5 -3.033 15.164 1 79.06 81 ASP B N 1
ATOM 6735 C CA . ASP B 1 81 ? -40.219 -3.703 15.32 1 79.06 81 ASP B CA 1
ATOM 6736 C C . ASP B 1 81 ? -39.5 -3.797 13.984 1 79.06 81 ASP B C 1
ATOM 6738 O O . ASP B 1 81 ? -38.281 -3.562 13.922 1 79.06 81 ASP B O 1
ATOM 6742 N N . LEU B 1 82 ? -40.219 -4.109 12.984 1 81.81 82 LEU B N 1
ATOM 6743 C CA . LEU B 1 82 ? -39.625 -4.211 11.656 1 81.81 82 LEU B CA 1
ATOM 6744 C C . LEU B 1 82 ? -39.188 -2.84 11.148 1 81.81 82 LEU B C 1
ATOM 6746 O O . LEU B 1 82 ? -38.156 -2.717 10.5 1 81.81 82 LEU B O 1
ATOM 6750 N N . GLU B 1 83 ? -40 -1.938 11.492 1 80.62 83 GLU B N 1
ATOM 6751 C CA . GLU B 1 83 ? -39.625 -0.57 11.125 1 80.62 83 GLU B CA 1
ATOM 6752 C C . GLU B 1 83 ? -38.344 -0.13 11.836 1 80.62 83 GLU B C 1
ATOM 6754 O O . GLU B 1 83 ? -37.5 0.495 11.234 1 80.62 83 GLU B O 1
ATOM 6759 N N . SER B 1 84 ? -38.344 -0.448 13.047 1 81.38 84 SER B N 1
ATOM 6760 C CA . SER B 1 84 ? -37.156 -0.143 13.805 1 81.38 84 SER B CA 1
ATOM 6761 C C . SER B 1 84 ? -35.938 -0.889 13.25 1 81.38 84 SER B C 1
ATOM 6763 O O . SER B 1 84 ? -34.844 -0.328 13.156 1 81.38 84 SER B O 1
ATOM 6765 N N . GLN B 1 85 ? -36.125 -2.061 12.914 1 83 85 GLN B N 1
ATOM 6766 C CA . GLN B 1 85 ? -35.094 -2.875 12.297 1 83 85 GLN B CA 1
ATOM 6767 C C . GLN B 1 85 ? -34.625 -2.273 10.977 1 83 85 GLN B C 1
ATOM 6769 O O . GLN B 1 85 ? -33.438 -2.188 10.711 1 83 85 GLN B O 1
ATOM 6774 N N . VAL B 1 86 ? -35.531 -1.877 10.203 1 83.94 86 VAL B N 1
ATOM 6775 C CA . VAL B 1 86 ? -35.219 -1.254 8.922 1 83.94 86 VAL B CA 1
ATOM 6776 C C . VAL B 1 86 ? -34.438 0.031 9.148 1 83.94 86 VAL B C 1
ATOM 6778 O O . VAL B 1 86 ? -33.469 0.294 8.445 1 83.94 86 VAL B O 1
ATOM 6781 N N . GLN B 1 87 ? -34.875 0.697 10.109 1 80.44 87 GLN B N 1
ATOM 6782 C CA . GLN B 1 87 ? -34.188 1.946 10.406 1 80.44 87 GLN B CA 1
ATOM 6783 C C . GLN B 1 87 ? -32.75 1.688 10.836 1 80.44 87 GLN B C 1
ATOM 6785 O O . GLN B 1 87 ? -31.828 2.393 10.414 1 80.44 87 GLN B O 1
ATOM 6790 N N . GLU B 1 88 ? -32.594 0.72 11.594 1 80.81 88 GLU B N 1
ATOM 6791 C CA . GLU B 1 88 ? -31.234 0.371 12.047 1 80.81 88 GLU B CA 1
ATOM 6792 C C . GLU B 1 88 ? -30.391 -0.15 10.891 1 80.81 88 GLU B C 1
ATOM 6794 O O . GLU B 1 88 ? -29.203 0.189 10.773 1 80.81 88 GLU B O 1
ATOM 6799 N N . TYR B 1 89 ? -31 -0.924 10.117 1 83.81 89 TYR B N 1
ATOM 6800 C CA . TYR B 1 89 ? -30.297 -1.459 8.961 1 83.81 89 TYR B CA 1
ATOM 6801 C C . TYR B 1 89 ? -29.938 -0.348 7.977 1 83.81 89 TYR B C 1
ATOM 6803 O O . TYR B 1 89 ? -28.844 -0.342 7.402 1 83.81 89 TYR B O 1
ATOM 6811 N N . GLU B 1 90 ? -30.828 0.522 7.867 1 80.75 90 GLU B N 1
ATOM 6812 C CA . GLU B 1 90 ? -30.562 1.647 6.977 1 80.75 90 GLU B CA 1
ATOM 6813 C C . GLU B 1 90 ? -29.422 2.512 7.5 1 80.75 90 GLU B C 1
ATOM 6815 O O . GLU B 1 90 ? -28.547 2.939 6.73 1 80.75 90 GLU B O 1
ATOM 6820 N N . LYS B 1 91 ? -29.484 2.674 8.727 1 77.38 91 LYS B N 1
ATOM 6821 C CA . LYS B 1 91 ? -28.391 3.428 9.359 1 77.38 91 LYS B CA 1
ATOM 6822 C C . LYS B 1 91 ? -27.047 2.734 9.156 1 77.38 91 LYS B C 1
ATOM 6824 O O . LYS B 1 91 ? -26.062 3.385 8.844 1 77.38 91 LYS B O 1
ATOM 6829 N N . LEU B 1 92 ? -27.062 1.523 9.328 1 80.12 92 LEU B N 1
ATOM 6830 C CA . LEU B 1 92 ? -25.844 0.736 9.172 1 80.12 92 LEU B CA 1
ATOM 6831 C C . LEU B 1 92 ? -25.391 0.726 7.715 1 80.12 92 LEU B C 1
ATOM 6833 O O . LEU B 1 92 ? -24.203 0.864 7.434 1 80.12 92 LEU B O 1
ATOM 6837 N N . LEU B 1 93 ? -26.312 0.536 6.895 1 81.44 93 LEU B N 1
ATOM 6838 C CA . LEU B 1 93 ? -26 0.507 5.473 1 81.44 93 LEU B CA 1
ATOM 6839 C C . LEU B 1 93 ? -25.469 1.858 5.008 1 81.44 93 LEU B C 1
ATOM 6841 O O . LEU B 1 93 ? -24.531 1.919 4.215 1 81.44 93 LEU B O 1
ATOM 6845 N N . ARG B 1 94 ? -26.031 2.795 5.629 1 74.38 94 ARG B N 1
ATOM 6846 C CA . ARG B 1 94 ? -25.562 4.137 5.301 1 74.38 94 ARG B CA 1
ATOM 6847 C C . ARG B 1 94 ? -24.141 4.367 5.828 1 74.38 94 ARG B C 1
ATOM 6849 O O . ARG B 1 94 ? -23.328 5 5.16 1 74.38 94 ARG B O 1
ATOM 6856 N N . ARG B 1 95 ? -23.953 3.756 6.914 1 67.5 95 ARG B N 1
ATOM 6857 C CA . ARG B 1 95 ? -22.625 3.852 7.527 1 67.5 95 ARG B CA 1
ATOM 6858 C C . ARG B 1 95 ? -21.578 3.129 6.688 1 67.5 95 ARG B C 1
ATOM 6860 O O . ARG B 1 95 ? -20.469 3.641 6.488 1 67.5 95 ARG B O 1
ATOM 6867 N N . VAL B 1 96 ? -21.953 1.995 6.254 1 75 96 VAL B N 1
ATOM 6868 C CA . VAL B 1 96 ? -20.984 1.121 5.617 1 75 96 VAL B CA 1
ATOM 6869 C C . VAL B 1 96 ? -20.906 1.421 4.125 1 75 96 VAL B C 1
ATOM 6871 O O . VAL B 1 96 ? -19.938 1.059 3.455 1 75 96 VAL B O 1
ATOM 6874 N N . GLN B 1 97 ? -21.859 2.053 3.699 1 71.75 97 GLN B N 1
ATOM 6875 C CA . GLN B 1 97 ? -22 2.322 2.273 1 71.75 97 GLN B CA 1
ATOM 6876 C C . GLN B 1 97 ? -20.719 2.902 1.689 1 71.75 97 GLN B C 1
ATOM 6878 O O . GLN B 1 97 ? -20.312 2.535 0.586 1 71.75 97 GLN B O 1
ATOM 6883 N N . PHE B 1 98 ? -20.125 3.562 2.602 1 59.88 98 PHE B N 1
ATOM 6884 C CA . PHE B 1 98 ? -18.984 4.297 2.064 1 59.88 98 PHE B CA 1
ATOM 6885 C C . PHE B 1 98 ? -17.688 3.623 2.449 1 59.88 98 PHE B C 1
ATOM 6887 O O . PHE B 1 98 ? -16.594 4.121 2.119 1 59.88 98 PHE B O 1
ATOM 6894 N N . ARG B 1 99 ? -17.828 2.682 3.139 1 61.31 99 ARG B N 1
ATOM 6895 C CA . ARG B 1 99 ? -16.656 1.99 3.646 1 61.31 99 ARG B CA 1
ATOM 6896 C C . ARG B 1 99 ? -16.406 0.695 2.879 1 61.31 99 ARG B C 1
ATOM 6898 O O . ARG B 1 99 ? -15.445 -0.026 3.162 1 61.31 99 ARG B O 1
ATOM 6905 N N . VAL B 1 100 ? -17.344 0.523 1.974 1 66.5 100 VAL B N 1
ATOM 6906 C CA . VAL B 1 100 ? -17.266 -0.699 1.183 1 66.5 100 VAL B CA 1
ATOM 6907 C C . VAL B 1 100 ? -16.844 -0.362 -0.246 1 66.5 100 VAL B C 1
ATOM 6909 O O . VAL B 1 100 ? -16.672 0.81 -0.59 1 66.5 100 VAL B O 1
ATOM 6912 N N . SER B 1 101 ? -16.531 -1.361 -0.95 1 60.78 101 SER B N 1
ATOM 6913 C CA . SER B 1 101 ? -16.172 -1.184 -2.354 1 60.78 101 SER B CA 1
ATOM 6914 C C . SER B 1 101 ? -17.234 -0.38 -3.096 1 60.78 101 SER B C 1
ATOM 6916 O O . SER B 1 101 ? -18.406 -0.385 -2.711 1 60.78 101 SER B O 1
ATOM 6918 N N . PRO B 1 102 ? -16.844 0.404 -3.996 1 58.06 102 PRO B N 1
ATOM 6919 C CA . PRO B 1 102 ? -17.812 1.214 -4.734 1 58.06 102 PRO B CA 1
ATOM 6920 C C . PRO B 1 102 ? -19 0.392 -5.262 1 58.06 102 PRO B C 1
ATOM 6922 O O . PRO B 1 102 ? -20.125 0.867 -5.266 1 58.06 102 PRO B O 1
ATOM 6925 N N . GLU B 1 103 ? -18.625 -0.768 -5.637 1 59.72 103 GLU B N 1
ATOM 6926 C CA . GLU B 1 103 ? -19.703 -1.625 -6.129 1 59.72 103 GLU B CA 1
ATOM 6927 C C . GLU B 1 103 ? -20.719 -1.921 -5.031 1 59.72 103 GLU B C 1
ATOM 6929 O O . GLU B 1 103 ? -21.922 -1.798 -5.25 1 59.72 103 GLU B O 1
ATOM 6934 N N . ASP B 1 104 ? -20.172 -2.205 -3.959 1 70.06 104 ASP B N 1
ATOM 6935 C CA . ASP B 1 104 ? -21.047 -2.506 -2.834 1 70.06 104 ASP B CA 1
ATOM 6936 C C . ASP B 1 104 ? -21.75 -1.243 -2.33 1 70.06 104 ASP B C 1
ATOM 6938 O O . ASP B 1 104 ? -22.922 -1.288 -1.939 1 70.06 104 ASP B O 1
ATOM 6942 N N . GLY B 1 105 ? -21.047 -0.256 -2.424 1 70.44 105 GLY B N 1
ATOM 6943 C CA . GLY B 1 105 ? -21.641 1.012 -2.025 1 70.44 105 GLY B CA 1
ATOM 6944 C C . GLY B 1 105 ? -22.812 1.422 -2.893 1 70.44 105 GLY B C 1
ATOM 6945 O O . GLY B 1 105 ? -23.828 1.875 -2.383 1 70.44 105 GLY B O 1
ATOM 6946 N N . ASP B 1 106 ? -22.609 1.145 -4.164 1 65.62 106 ASP B N 1
ATOM 6947 C CA . ASP B 1 106 ? -23.703 1.432 -5.09 1 65.62 106 ASP B CA 1
ATOM 6948 C C . ASP B 1 106 ? -24.891 0.515 -4.836 1 65.62 106 ASP B C 1
ATOM 6950 O O . ASP B 1 106 ? -26.047 0.955 -4.895 1 65.62 106 ASP B O 1
ATOM 6954 N N . LEU B 1 107 ? -24.547 -0.679 -4.602 1 73.88 107 LEU B N 1
ATOM 6955 C CA . LEU B 1 107 ? -25.609 -1.626 -4.289 1 73.88 107 LEU B CA 1
ATOM 6956 C C . LEU B 1 107 ? -26.375 -1.193 -3.045 1 73.88 107 LEU B C 1
ATOM 6958 O O . LEU B 1 107 ? -27.609 -1.273 -3.008 1 73.88 107 LEU B O 1
ATOM 6962 N N . ILE B 1 108 ? -25.656 -0.717 -2.156 1 78.75 108 ILE B N 1
ATOM 6963 C CA . ILE B 1 108 ? -26.297 -0.239 -0.93 1 78.75 108 ILE B CA 1
ATOM 6964 C C . ILE B 1 108 ? -27.141 0.994 -1.232 1 78.75 108 ILE B C 1
ATOM 6966 O O . ILE B 1 108 ? -28.297 1.079 -0.809 1 78.75 108 ILE B O 1
ATOM 6970 N N . ALA B 1 109 ? -26.609 1.789 -2.033 1 71.94 109 ALA B N 1
ATOM 6971 C CA . ALA B 1 109 ? -27.328 3.01 -2.389 1 71.94 109 ALA B CA 1
ATOM 6972 C C . ALA B 1 109 ? -28.594 2.689 -3.174 1 71.94 109 ALA B C 1
ATOM 6974 O O . ALA B 1 109 ? -29.656 3.252 -2.904 1 71.94 109 ALA B O 1
ATOM 6975 N N . GLN B 1 110 ? -28.469 1.86 -4.059 1 70.19 110 GLN B N 1
ATOM 6976 C CA . GLN B 1 110 ? -29.625 1.467 -4.867 1 70.19 110 GLN B CA 1
ATOM 6977 C C . GLN B 1 110 ? -30.688 0.796 -4.008 1 70.19 110 GLN B C 1
ATOM 6979 O O . GLN B 1 110 ? -31.891 1.072 -4.164 1 70.19 110 GLN B O 1
ATOM 6984 N N . THR B 1 111 ? -30.234 -0.027 -3.189 1 77 111 THR B N 1
ATOM 6985 C CA . THR B 1 111 ? -31.188 -0.723 -2.328 1 77 111 THR B CA 1
ATOM 6986 C C . THR B 1 111 ? -31.875 0.255 -1.381 1 77 111 THR B C 1
ATOM 6988 O O . THR B 1 111 ? -33.094 0.178 -1.174 1 77 111 THR B O 1
ATOM 6991 N N . LEU B 1 112 ? -31.109 1.101 -0.952 1 76.88 112 LEU B N 1
ATOM 6992 C CA . LEU B 1 112 ? -31.672 2.104 -0.056 1 76.88 112 LEU B CA 1
ATOM 6993 C C . LEU B 1 112 ? -32.625 3.029 -0.808 1 76.88 112 LEU B C 1
ATOM 6995 O O . LEU B 1 112 ? -33.688 3.396 -0.287 1 76.88 112 LEU B O 1
ATOM 6999 N N . ALA B 1 113 ? -32.219 3.367 -1.976 1 66.56 113 ALA B N 1
ATOM 7000 C CA . ALA B 1 113 ? -33.094 4.207 -2.807 1 66.56 113 ALA B CA 1
ATOM 7001 C C . ALA B 1 113 ? -34.375 3.475 -3.172 1 66.56 113 ALA B C 1
ATOM 7003 O O . ALA B 1 113 ? -35.438 4.078 -3.207 1 66.56 113 ALA B O 1
ATOM 7004 N N . HIS B 1 114 ? -34.281 2.307 -3.479 1 66.81 114 HIS B N 1
ATOM 7005 C CA . HIS B 1 114 ? -35.438 1.484 -3.834 1 66.81 114 HIS B CA 1
ATOM 7006 C C . HIS B 1 114 ? -36.469 1.48 -2.717 1 66.81 114 HIS B C 1
ATOM 7008 O O . HIS B 1 114 ? -37.656 1.555 -2.982 1 66.81 114 HIS B O 1
ATOM 7014 N N . TYR B 1 115 ? -36.062 1.421 -1.512 1 63.5 115 TYR B N 1
ATOM 7015 C CA . TYR B 1 115 ? -37 1.315 -0.404 1 63.5 115 TYR B CA 1
ATOM 7016 C C . TYR B 1 115 ? -37.25 2.68 0.223 1 63.5 115 TYR B C 1
ATOM 7018 O O . TYR B 1 115 ? -38.219 2.852 0.973 1 63.5 115 TYR B O 1
ATOM 7026 N N . SER B 1 116 ? -36.438 3.578 0.133 1 56 116 SER B N 1
ATOM 7027 C CA . SER B 1 116 ? -36.719 4.93 0.597 1 56 116 SER B CA 1
ATOM 7028 C C . SER B 1 116 ? -37.875 5.547 -0.182 1 56 116 SER B C 1
ATOM 7030 O O . SER B 1 116 ? -38.594 6.406 0.336 1 56 116 SER B O 1
ATOM 7032 N N . GLU B 1 117 ? -38.156 5.34 -1.356 1 44.75 117 GLU B N 1
ATOM 7033 C CA . GLU B 1 117 ? -39.25 5.926 -2.104 1 44.75 117 GLU B CA 1
ATOM 7034 C C . GLU B 1 117 ? -40.594 5.602 -1.447 1 44.75 117 GLU B C 1
ATOM 7036 O O . GLU B 1 117 ? -41.594 6.324 -1.642 1 44.75 117 GLU B O 1
ATOM 7041 N N . THR B 1 118 ? -40.906 4.555 -0.779 1 39.59 118 THR B N 1
ATOM 7042 C CA . THR B 1 118 ? -42.25 4.328 -0.312 1 39.59 118 THR B CA 1
ATOM 7043 C C . THR B 1 118 ? -42.562 5.207 0.895 1 39.59 118 THR B C 1
ATOM 7045 O O . THR B 1 118 ? -43.719 5.27 1.345 1 39.59 118 THR B O 1
ATOM 7048 N N . SER B 1 119 ? -41.906 5.469 1.923 1 35.41 119 SER B N 1
ATOM 7049 C CA . SER B 1 119 ? -42.344 6.477 2.883 1 35.41 119 SER B CA 1
ATOM 7050 C C . SER B 1 119 ? -42.5 7.844 2.219 1 35.41 119 SER B C 1
ATOM 7052 O O . SER B 1 119 ? -41.969 8.07 1.129 1 35.41 119 SER B O 1
ATOM 7054 N N . ASP B 1 120 ? -43.219 8.992 3.076 1 32.19 120 ASP B N 1
ATOM 7055 C CA . ASP B 1 120 ? -43.562 10.344 2.635 1 32.19 120 ASP B CA 1
ATOM 7056 C C . ASP B 1 120 ? -42.375 10.969 1.877 1 32.19 120 ASP B C 1
ATOM 7058 O O . ASP B 1 120 ? -42.438 12.141 1.489 1 32.19 120 ASP B O 1
ATOM 7062 N N . MET B 1 121 ? -41.281 10.57 2.164 1 28.67 121 MET B N 1
ATOM 7063 C CA . MET B 1 121 ? -40.281 11.375 1.457 1 28.67 121 MET B CA 1
ATOM 7064 C C . MET B 1 121 ? -40.344 11.125 -0.046 1 28.67 121 MET B C 1
ATOM 7066 O O . MET B 1 121 ? -39.406 10.609 -0.639 1 28.67 121 MET B O 1
ATOM 7070 N N . LYS B 1 122 ? -41.375 10.656 -0.612 1 31.98 122 LYS B N 1
ATOM 7071 C CA . LYS B 1 122 ? -41.656 10.859 -2.029 1 31.98 122 LYS B CA 1
ATOM 7072 C C . LYS B 1 122 ? -41.344 12.297 -2.451 1 31.98 122 LYS B C 1
ATOM 7074 O O . LYS B 1 122 ? -41.125 12.57 -3.635 1 31.98 122 LYS B O 1
ATOM 7079 N N . GLY B 1 123 ? -42 13.305 -1.707 1 28.48 123 GLY B N 1
ATOM 7080 C CA . GLY B 1 123 ? -41.812 14.688 -2.133 1 28.48 123 GLY B CA 1
ATOM 7081 C C . GLY B 1 123 ? -40.344 15.078 -2.229 1 28.48 123 GLY B C 1
ATOM 7082 O O . GLY B 1 123 ? -40 15.906 -3.066 1 28.48 123 GLY B O 1
ATOM 7083 N N . THR B 1 124 ? -39.75 15.07 -0.983 1 28.36 124 THR B N 1
ATOM 7084 C CA . THR B 1 124 ? -38.438 15.742 -0.919 1 28.36 124 THR B CA 1
ATOM 7085 C C . THR B 1 124 ? -37.375 14.938 -1.649 1 28.36 124 THR B C 1
ATOM 7087 O O . THR B 1 124 ? -36.312 15.461 -1.986 1 28.36 124 THR B O 1
ATOM 7090 N N . VAL B 1 125 ? -37.469 13.695 -1.597 1 29.86 125 VAL B N 1
ATOM 7091 C CA . VAL B 1 125 ? -36.375 13.008 -2.252 1 29.86 125 VAL B CA 1
ATOM 7092 C C . VAL B 1 125 ? -36.594 12.969 -3.762 1 29.86 125 VAL B C 1
ATOM 7094 O O . VAL B 1 125 ? -35.844 12.359 -4.5 1 29.86 125 VAL B O 1
ATOM 7097 N N . THR B 1 126 ? -37.844 13.086 -4.207 1 30.86 126 THR B N 1
ATOM 7098 C CA . THR B 1 126 ? -38.062 13.336 -5.629 1 30.86 126 THR B CA 1
ATOM 7099 C C . THR B 1 126 ? -37.156 14.469 -6.117 1 30.86 126 THR B C 1
ATOM 7101 O O . THR B 1 126 ? -37.188 14.844 -7.293 1 30.86 126 THR B O 1
ATOM 7104 N N . ASP B 1 127 ? -37.219 15.523 -5.246 1 27.45 127 ASP B N 1
ATOM 7105 C CA . ASP B 1 127 ? -36.156 16.375 -5.816 1 27.45 127 ASP B CA 1
ATOM 7106 C C . ASP B 1 127 ? -34.938 15.555 -6.168 1 27.45 127 ASP B C 1
ATOM 7108 O O . ASP B 1 127 ? -34.156 15.148 -5.285 1 27.45 127 ASP B O 1
ATOM 7112 N N . ARG B 1 128 ? -35.094 14.586 -7.055 1 30.56 128 ARG B N 1
ATOM 7113 C CA . ARG B 1 128 ? -34 14.359 -8.008 1 30.56 128 ARG B CA 1
ATOM 7114 C C . ARG B 1 128 ? -32.938 15.43 -7.871 1 30.56 128 ARG B C 1
ATOM 7116 O O . ARG B 1 128 ? -33 16.469 -8.531 1 30.56 128 ARG B O 1
ATOM 7123 N N . GLY B 1 129 ? -32.969 16 -6.727 1 30.53 129 GLY B N 1
ATOM 7124 C CA . GLY B 1 129 ? -31.844 16.922 -6.656 1 30.53 129 GLY B CA 1
ATOM 7125 C C . GLY B 1 129 ? -30.781 16.656 -7.703 1 30.53 129 GLY B C 1
ATOM 7126 O O . GLY B 1 129 ? -30.5 15.5 -8.031 1 30.53 129 GLY B O 1
ATOM 7127 N N . GLN B 1 130 ? -30.812 17.453 -8.539 1 31.14 130 GLN B N 1
ATOM 7128 C CA . GLN B 1 130 ? -29.844 17.516 -9.625 1 31.14 130 GLN B CA 1
ATOM 7129 C C . GLN B 1 130 ? -28.547 16.797 -9.25 1 31.14 130 GLN B C 1
ATOM 7131 O O . GLN B 1 130 ? -27.969 17.078 -8.203 1 31.14 130 GLN B O 1
ATOM 7136 N N . SER B 1 131 ? -28.531 15.5 -9.297 1 35.66 131 SER B N 1
ATOM 7137 C CA . SER B 1 131 ? -27.188 14.961 -9.445 1 35.66 131 SER B CA 1
ATOM 7138 C C . SER B 1 131 ? -26.172 16.078 -9.656 1 35.66 131 SER B C 1
ATOM 7140 O O . SER B 1 131 ? -25.922 16.5 -10.781 1 35.66 131 SER B O 1
ATOM 7142 N N . GLN B 1 132 ? -26.531 17.094 -9.078 1 35.31 132 GLN B N 1
ATOM 7143 C CA . GLN B 1 132 ? -25.422 18.031 -9.18 1 35.31 132 GLN B CA 1
ATOM 7144 C C . GLN B 1 132 ? -24.078 17.312 -9.242 1 35.31 132 GLN B C 1
ATOM 7146 O O . GLN B 1 132 ? -23.609 16.766 -8.234 1 35.31 132 GLN B O 1
ATOM 7151 N N . ALA B 1 133 ? -23.969 16.609 -10.227 1 37.47 133 ALA B N 1
ATOM 7152 C CA . ALA B 1 133 ? -22.734 15.953 -10.641 1 37.47 133 ALA B CA 1
ATOM 7153 C C . ALA B 1 133 ? -21.5 16.656 -10.062 1 37.47 133 ALA B C 1
ATOM 7155 O O . ALA B 1 133 ? -21.484 17.875 -9.953 1 37.47 133 ALA B O 1
ATOM 7156 N N . ILE B 1 134 ? -20.984 16.219 -8.961 1 45.31 134 ILE B N 1
ATOM 7157 C CA . ILE B 1 134 ? -19.609 16.688 -8.852 1 45.31 134 ILE B CA 1
ATOM 7158 C C . ILE B 1 134 ? -19.141 17.234 -10.203 1 45.31 134 ILE B C 1
ATOM 7160 O O . ILE B 1 134 ? -19.359 16.625 -11.242 1 45.31 134 ILE B O 1
ATOM 7164 N N . GLY B 1 135 ? -19.25 18.469 -10.344 1 42.81 135 GLY B N 1
ATOM 7165 C CA . GLY B 1 135 ? -18.672 18.906 -11.609 1 42.81 135 GLY B CA 1
ATOM 7166 C C . GLY B 1 135 ? -17.688 17.922 -12.203 1 42.81 135 GLY B C 1
ATOM 7167 O O . GLY B 1 135 ? -16.859 17.359 -11.484 1 42.81 135 GLY B O 1
ATOM 7168 N N . ASP B 1 136 ? -18.047 17.234 -13.391 1 49.16 136 ASP B N 1
ATOM 7169 C CA . ASP B 1 136 ? -17.328 16.312 -14.266 1 49.16 136 ASP B CA 1
ATOM 7170 C C . ASP B 1 136 ? -15.82 16.422 -14.078 1 49.16 136 ASP B C 1
ATOM 7172 O O . ASP B 1 136 ? -15.109 15.414 -14.141 1 49.16 136 ASP B O 1
ATOM 7176 N N . GLY B 1 137 ? -15.477 17.641 -13.578 1 47.78 137 GLY B N 1
ATOM 7177 C CA . GLY B 1 137 ? -14.047 17.906 -13.547 1 47.78 137 GLY B CA 1
ATOM 7178 C C . GLY B 1 137 ? -13.352 17.297 -12.344 1 47.78 137 GLY B C 1
ATOM 7179 O O . GLY B 1 137 ? -12.258 16.734 -12.461 1 47.78 137 GLY B O 1
ATOM 7180 N N . ALA B 1 138 ? -14.055 17.422 -11.156 1 52.5 138 ALA B N 1
ATOM 7181 C CA . ALA B 1 138 ? -13.406 16.969 -9.93 1 52.5 138 ALA B CA 1
ATOM 7182 C C . ALA B 1 138 ? -13.305 15.453 -9.898 1 52.5 138 ALA B C 1
ATOM 7184 O O . ALA B 1 138 ? -12.281 14.898 -9.484 1 52.5 138 ALA B O 1
ATOM 7185 N N . VAL B 1 139 ? -14.359 14.812 -10.258 1 53.69 139 VAL B N 1
ATOM 7186 C CA . VAL B 1 139 ? -14.336 13.359 -10.352 1 53.69 139 VAL B CA 1
ATOM 7187 C C . VAL B 1 139 ? -13.266 12.922 -11.352 1 53.69 139 VAL B C 1
ATOM 7189 O O . VAL B 1 139 ? -12.555 11.938 -11.133 1 53.69 139 VAL B O 1
ATOM 7192 N N . TYR B 1 140 ? -13.062 13.828 -12.156 1 54.41 140 TYR B N 1
ATOM 7193 C CA . TYR B 1 140 ? -12.094 13.531 -13.211 1 54.41 140 TYR B CA 1
ATOM 7194 C C . TYR B 1 140 ? -10.672 13.531 -12.656 1 54.41 140 TYR B C 1
ATOM 7196 O O . TYR B 1 140 ? -9.867 12.672 -13.008 1 54.41 140 TYR B O 1
ATOM 7204 N N . ALA B 1 141 ? -10.539 14.375 -11.711 1 58.78 141 ALA B N 1
ATOM 7205 C CA . ALA B 1 141 ? -9.188 14.508 -11.172 1 58.78 141 ALA B CA 1
ATOM 7206 C C . ALA B 1 141 ? -8.852 13.328 -10.258 1 58.78 141 ALA B C 1
ATOM 7208 O O . ALA B 1 141 ? -7.676 13.031 -10.039 1 58.78 141 ALA B O 1
ATOM 7209 N N . ILE B 1 142 ? -9.883 12.703 -9.875 1 66.56 142 ILE B N 1
ATOM 7210 C CA . ILE B 1 142 ? -9.68 11.586 -8.961 1 66.56 142 ILE B CA 1
ATOM 7211 C C . ILE B 1 142 ? -9.531 10.289 -9.758 1 66.56 142 ILE B C 1
ATOM 7213 O O . ILE B 1 142 ? -8.75 9.414 -9.391 1 66.56 142 ILE B O 1
ATOM 7217 N N . GLU B 1 143 ? -10.094 10.312 -10.945 1 70.25 143 GLU B N 1
ATOM 7218 C CA . GLU B 1 143 ? -10.188 9.039 -11.648 1 70.25 143 GLU B CA 1
ATOM 7219 C C . GLU B 1 143 ? -9.18 8.969 -12.797 1 70.25 143 GLU B C 1
ATOM 7221 O O . GLU B 1 143 ? -8.867 7.887 -13.289 1 70.25 143 GLU B O 1
ATOM 7226 N N . CYS B 1 144 ? -8.805 10.164 -13.164 1 76.94 144 CYS B N 1
ATOM 7227 C CA . CYS B 1 144 ? -8.023 10.164 -14.398 1 76.94 144 CYS B CA 1
ATOM 7228 C C . CYS B 1 144 ? -6.797 11.055 -14.266 1 76.94 144 CYS B C 1
ATOM 7230 O O . CYS B 1 144 ? -6.754 11.938 -13.406 1 76.94 144 CYS B O 1
ATOM 7232 N N . VAL B 1 145 ? -5.852 10.664 -15 1 81.19 145 VAL B N 1
ATOM 7233 C CA . VAL B 1 145 ? -4.695 11.531 -15.18 1 81.19 145 VAL B CA 1
ATOM 7234 C C . VAL B 1 145 ? -4.793 12.242 -16.531 1 81.19 145 VAL B C 1
ATOM 7236 O O . VAL B 1 145 ? -5.098 11.617 -17.547 1 81.19 145 VAL B O 1
ATOM 7239 N N . GLN B 1 146 ? -4.559 13.484 -16.547 1 78.19 146 GLN B N 1
ATOM 7240 C CA . GLN B 1 146 ? -4.723 14.266 -17.766 1 78.19 146 GLN B CA 1
ATOM 7241 C C . GLN B 1 146 ? -3.367 14.648 -18.344 1 78.19 146 GLN B C 1
ATOM 7243 O O . GLN B 1 146 ? -3.293 15.156 -19.469 1 78.19 146 GLN B O 1
ATOM 7248 N N . GLN B 1 147 ? -2.342 14.312 -17.672 1 79.25 147 GLN B N 1
ATOM 7249 C CA . GLN B 1 147 ? -1.011 14.734 -18.078 1 79.25 147 GLN B CA 1
ATOM 7250 C C . GLN B 1 147 ? -0.14 13.539 -18.453 1 79.25 147 GLN B C 1
ATOM 7252 O O . GLN B 1 147 ? -0.395 12.422 -18 1 79.25 147 GLN B O 1
ATOM 7257 N N . ASP B 1 148 ? 0.755 13.836 -19.375 1 76.56 148 ASP B N 1
ATOM 7258 C CA . ASP B 1 148 ? 1.797 12.852 -19.625 1 76.56 148 ASP B CA 1
ATOM 7259 C C . ASP B 1 148 ? 2.996 13.055 -18.703 1 76.56 148 ASP B C 1
ATOM 7261 O O . ASP B 1 148 ? 3.908 13.82 -19.031 1 76.56 148 ASP B O 1
ATOM 7265 N N . LEU B 1 149 ? 3 12.398 -17.766 1 76.44 149 LEU B N 1
ATOM 7266 C CA . LEU B 1 149 ? 3.992 12.586 -16.703 1 76.44 149 LEU B CA 1
ATOM 7267 C C . LEU B 1 149 ? 5.324 11.953 -17.094 1 76.44 149 LEU B C 1
ATOM 7269 O O . LEU B 1 149 ? 6.352 12.227 -16.469 1 76.44 149 LEU B O 1
ATOM 7273 N N . HIS B 1 150 ? 5.324 11.211 -18.094 1 75.12 150 HIS B N 1
ATOM 7274 C CA . HIS B 1 150 ? 6.543 10.516 -18.469 1 75.12 150 HIS B CA 1
ATOM 7275 C C . HIS B 1 150 ? 7.363 11.328 -19.469 1 75.12 150 HIS B C 1
ATOM 7277 O O . HIS B 1 150 ? 8.578 11.461 -19.312 1 75.12 150 HIS B O 1
ATOM 7283 N N . SER B 1 151 ? 6.715 11.891 -20.406 1 73.38 151 SER B N 1
ATOM 7284 C CA . SER B 1 151 ? 7.438 12.516 -21.516 1 73.38 151 SER B CA 1
ATOM 7285 C C . SER B 1 151 ? 7.836 13.945 -21.172 1 73.38 151 SER B C 1
ATOM 7287 O O . SER B 1 151 ? 8.789 14.484 -21.734 1 73.38 151 SER B O 1
ATOM 7289 N N . SER B 1 152 ? 7.102 14.5 -20.219 1 78.19 152 SER B N 1
ATOM 7290 C CA . SER B 1 152 ? 7.379 15.891 -19.891 1 78.19 152 SER B CA 1
ATOM 7291 C C . SER B 1 152 ? 8.477 16 -18.844 1 78.19 152 SER B C 1
ATOM 7293 O O . SER B 1 152 ? 8.32 15.516 -17.719 1 78.19 152 SER B O 1
ATOM 7295 N N . LYS B 1 153 ? 9.5 16.688 -19.156 1 77.44 153 LYS B N 1
ATOM 7296 C CA . LYS B 1 153 ? 10.641 16.859 -18.25 1 77.44 153 LYS B CA 1
ATOM 7297 C C . LYS B 1 153 ? 10.25 17.719 -17.047 1 77.44 153 LYS B C 1
ATOM 7299 O O . LYS B 1 153 ? 10.844 17.578 -15.969 1 77.44 153 LYS B O 1
ATOM 7304 N N . THR B 1 154 ? 9.312 18.531 -17.281 1 82.06 154 THR B N 1
ATOM 7305 C CA . THR B 1 154 ? 8.922 19.422 -16.203 1 82.06 154 THR B CA 1
ATOM 7306 C C . THR B 1 154 ? 7.926 18.75 -15.266 1 82.06 154 THR B C 1
ATOM 7308 O O . THR B 1 154 ? 7.855 19.078 -14.078 1 82.06 154 THR B O 1
ATOM 7311 N N . LEU B 1 155 ? 7.207 17.812 -15.797 1 87.56 155 LEU B N 1
ATOM 7312 C CA . LEU B 1 155 ? 6.156 17.188 -14.992 1 87.56 155 LEU B CA 1
ATOM 7313 C C . LEU B 1 155 ? 6.668 15.938 -14.297 1 87.56 155 LEU B C 1
ATOM 7315 O O . LEU B 1 155 ? 6.141 15.539 -13.258 1 87.56 155 LEU B O 1
ATOM 7319 N N . GLN B 1 156 ? 7.715 15.391 -14.758 1 86.5 156 GLN B N 1
ATOM 7320 C CA . GLN B 1 156 ? 8.242 14.141 -14.234 1 86.5 156 GLN B CA 1
ATOM 7321 C C . GLN B 1 156 ? 8.672 14.289 -12.773 1 86.5 156 GLN B C 1
ATOM 7323 O O . GLN B 1 156 ? 8.336 13.453 -11.93 1 86.5 156 GLN B O 1
ATOM 7328 N N . PRO B 1 157 ? 9.328 15.398 -12.453 1 88.75 157 PRO B N 1
ATOM 7329 C CA . PRO B 1 157 ? 9.734 15.547 -11.055 1 88.75 157 PRO B CA 1
ATOM 7330 C C . PRO B 1 157 ? 8.555 15.758 -10.109 1 88.75 157 PRO B C 1
ATOM 7332 O O . PRO B 1 157 ? 8.641 15.445 -8.922 1 88.75 157 PRO B O 1
ATOM 7335 N N . ILE B 1 158 ? 7.523 16.375 -10.57 1 91.31 158 ILE B N 1
ATOM 7336 C CA . ILE B 1 158 ? 6.359 16.641 -9.734 1 91.31 158 ILE B CA 1
ATOM 7337 C C . ILE B 1 158 ? 5.562 15.352 -9.531 1 91.31 158 ILE B C 1
ATOM 7339 O O . ILE B 1 158 ? 5.074 15.086 -8.43 1 91.31 158 ILE B O 1
ATOM 7343 N N . GLY B 1 159 ? 5.449 14.539 -10.609 1 91.44 159 GLY B N 1
ATOM 7344 C CA . GLY B 1 159 ? 4.668 13.312 -10.547 1 91.44 159 GLY B CA 1
ATOM 7345 C C . GLY B 1 159 ? 3.174 13.562 -10.531 1 91.44 159 GLY B C 1
ATOM 7346 O O . GLY B 1 159 ? 2.721 14.688 -10.758 1 91.44 159 GLY B O 1
ATOM 7347 N N . PHE B 1 160 ? 2.463 12.516 -10.258 1 91.25 160 PHE B N 1
ATOM 7348 C CA . PHE B 1 160 ? 1.008 12.586 -10.227 1 91.25 160 PHE B CA 1
ATOM 7349 C C . PHE B 1 160 ? 0.526 13.312 -8.977 1 91.25 160 PHE B C 1
ATOM 7351 O O . PHE B 1 160 ? 1.069 13.109 -7.887 1 91.25 160 PHE B O 1
ATOM 7358 N N . ILE B 1 161 ? -0.379 14.211 -9.188 1 93.06 161 ILE B N 1
ATOM 7359 C CA . ILE B 1 161 ? -1.008 14.922 -8.078 1 93.06 161 ILE B CA 1
ATOM 7360 C C . ILE B 1 161 ? -2.492 14.57 -8.016 1 93.06 161 ILE B C 1
ATOM 7362 O O . ILE B 1 161 ? -3.217 14.719 -9 1 93.06 161 ILE B O 1
ATOM 7366 N N . GLY B 1 162 ? -2.936 14.133 -6.844 1 91 162 GLY B N 1
ATOM 7367 C CA . GLY B 1 162 ? -4.297 13.641 -6.688 1 91 162 GLY B CA 1
ATOM 7368 C C . GLY B 1 162 ? -5.238 14.672 -6.094 1 91 162 GLY B C 1
ATOM 7369 O O . GLY B 1 162 ? -4.836 15.805 -5.832 1 91 162 GLY B O 1
ATOM 7370 N N . GLY B 1 163 ? -6.402 14.289 -5.797 1 87.12 163 GLY B N 1
ATOM 7371 C CA . GLY B 1 163 ? -7.523 15.148 -5.453 1 87.12 163 GLY B CA 1
ATOM 7372 C C . GLY B 1 163 ? -7.348 15.859 -4.125 1 87.12 163 GLY B C 1
ATOM 7373 O O . GLY B 1 163 ? -7.629 17.047 -4.012 1 87.12 163 GLY B O 1
ATOM 7374 N N . PRO B 1 164 ? -6.859 15.227 -3.115 1 90.62 164 PRO B N 1
ATOM 7375 C CA . PRO B 1 164 ? -6.781 15.867 -1.802 1 90.62 164 PRO B CA 1
ATOM 7376 C C . PRO B 1 164 ? -5.676 16.922 -1.727 1 90.62 164 PRO B C 1
ATOM 7378 O O . PRO B 1 164 ? -5.633 17.703 -0.777 1 90.62 164 PRO B O 1
ATOM 7381 N N . SER B 1 165 ? -4.848 16.953 -2.707 1 94.56 165 SER B N 1
ATOM 7382 C CA . SER B 1 165 ? -3.701 17.859 -2.652 1 94.56 165 SER B CA 1
ATOM 7383 C C . SER B 1 165 ? -4.109 19.297 -2.961 1 94.56 165 SER B C 1
ATOM 7385 O O . SER B 1 165 ? -4.914 19.531 -3.865 1 94.56 165 SER B O 1
ATOM 7387 N N . GLU B 1 166 ? -3.615 20.234 -2.254 1 95.06 166 GLU B N 1
ATOM 7388 C CA . GLU B 1 166 ? -3.887 21.641 -2.514 1 95.06 166 GLU B CA 1
ATOM 7389 C C . GLU B 1 166 ? -3.326 22.078 -3.867 1 95.06 166 GLU B C 1
ATOM 7391 O O . GLU B 1 166 ? -3.824 23.016 -4.477 1 95.06 166 GLU B O 1
ATOM 7396 N N . LEU B 1 167 ? -2.311 21.344 -4.32 1 93.81 167 LEU B N 1
ATOM 7397 C CA . LEU B 1 167 ? -1.778 21.641 -5.645 1 93.81 167 LEU B CA 1
ATOM 7398 C C . LEU B 1 167 ? -2.822 21.375 -6.723 1 93.81 167 LEU B C 1
ATOM 7400 O O . LEU B 1 167 ? -2.895 22.094 -7.719 1 93.81 167 LEU B O 1
ATOM 7404 N N . SER B 1 168 ? -3.502 20.297 -6.527 1 91.38 168 SER B N 1
ATOM 7405 C CA . SER B 1 168 ? -4.582 20 -7.465 1 91.38 168 SER B CA 1
ATOM 7406 C C . SER B 1 168 ? -5.656 21.094 -7.426 1 91.38 168 SER B C 1
ATOM 7408 O O . SER B 1 168 ? -6.207 21.453 -8.461 1 91.38 168 SER B O 1
ATOM 7410 N N . TRP B 1 169 ? -5.91 21.609 -6.281 1 90.94 169 TRP B N 1
ATOM 7411 C CA . TRP B 1 169 ? -6.918 22.656 -6.117 1 90.94 169 TRP B CA 1
ATOM 7412 C C . TRP B 1 169 ? -6.484 23.938 -6.809 1 90.94 169 TRP B C 1
ATOM 7414 O O . TRP B 1 169 ? -7.281 24.578 -7.504 1 90.94 169 TRP B O 1
ATOM 7424 N N . ILE B 1 170 ? -5.262 24.234 -6.594 1 91.94 170 ILE B N 1
ATOM 7425 C CA . ILE B 1 170 ? -4.738 25.453 -7.176 1 91.94 170 ILE B CA 1
ATOM 7426 C C . ILE B 1 170 ? -4.668 25.312 -8.695 1 91.94 170 ILE B C 1
ATOM 7428 O O . ILE B 1 170 ? -4.879 26.297 -9.422 1 91.94 170 ILE B O 1
ATOM 7432 N N . GLN B 1 171 ? -4.324 24.156 -9.156 1 89.12 171 GLN B N 1
ATOM 7433 C CA . GLN B 1 171 ? -4.305 23.906 -10.594 1 89.12 171 GLN B CA 1
ATOM 7434 C C . GLN B 1 171 ? -5.684 24.109 -11.203 1 89.12 171 GLN B C 1
ATOM 7436 O O . GLN B 1 171 ? -5.812 24.766 -12.25 1 89.12 171 GLN B O 1
ATOM 7441 N N . ASP B 1 172 ? -6.672 23.625 -10.578 1 84.88 172 ASP B N 1
ATOM 7442 C CA . ASP B 1 172 ? -8.047 23.766 -11.055 1 84.88 172 ASP B CA 1
ATOM 7443 C C . ASP B 1 172 ? -8.477 25.234 -11.062 1 84.88 172 ASP B C 1
ATOM 7445 O O . ASP B 1 172 ? -9.125 25.688 -12 1 84.88 172 ASP B O 1
ATOM 7449 N N . LEU B 1 173 ? -8.125 25.859 -10 1 87.5 173 LEU B N 1
ATOM 7450 C CA . LEU B 1 173 ? -8.469 27.281 -9.914 1 87.5 173 LEU B CA 1
ATOM 7451 C C . LEU B 1 173 ? -7.754 28.078 -11 1 87.5 173 LEU B C 1
ATOM 7453 O O . LEU B 1 173 ? -8.352 28.969 -11.617 1 87.5 173 LEU B O 1
ATOM 7457 N N . ASN B 1 174 ? -6.539 27.766 -11.172 1 87.69 174 ASN B N 1
ATOM 7458 C CA . ASN B 1 174 ? -5.773 28.453 -12.203 1 87.69 174 ASN B CA 1
ATOM 7459 C C . ASN B 1 174 ? -6.375 28.234 -13.594 1 87.69 174 ASN B C 1
ATOM 7461 O O . ASN B 1 174 ? -6.406 29.156 -14.406 1 87.69 174 ASN B O 1
ATOM 7465 N N . GLN B 1 175 ? -6.793 27.094 -13.844 1 82.19 175 GLN B N 1
ATOM 7466 C CA . GLN B 1 175 ? -7.422 26.781 -15.125 1 82.19 175 GLN B CA 1
ATOM 7467 C C . GLN B 1 175 ? -8.734 27.547 -15.289 1 82.19 175 GLN B C 1
ATOM 7469 O O . GLN B 1 175 ? -9.039 28.047 -16.375 1 82.19 175 GLN B O 1
ATOM 7474 N N . GLU B 1 176 ? -9.461 27.641 -14.266 1 77.44 176 GLU B N 1
ATOM 7475 C CA . GLU B 1 176 ? -10.742 28.344 -14.297 1 77.44 176 GLU B CA 1
ATOM 7476 C C . GLU B 1 176 ? -10.531 29.844 -14.531 1 77.44 176 GLU B C 1
ATOM 7478 O O . GLU B 1 176 ? -11.297 30.469 -15.266 1 77.44 176 GLU B O 1
ATOM 7483 N N . VAL B 1 177 ? -9.578 30.344 -13.891 1 80.62 177 VAL B N 1
ATOM 7484 C CA . VAL B 1 177 ? -9.289 31.781 -14.008 1 80.62 177 VAL B CA 1
ATOM 7485 C C . VAL B 1 177 ? -8.758 32.094 -15.406 1 80.62 177 VAL B C 1
ATOM 7487 O O . VAL B 1 177 ? -9.047 33.156 -15.961 1 80.62 177 VAL B O 1
ATOM 7490 N N . GLU B 1 178 ? -8.008 31.188 -15.977 1 76.12 178 GLU B N 1
ATOM 7491 C CA . GLU B 1 178 ? -7.441 31.375 -17.312 1 76.12 178 GLU B CA 1
ATOM 7492 C C . GLU B 1 178 ? -8.531 31.359 -18.375 1 76.12 178 GLU B C 1
ATOM 7494 O O . GLU B 1 178 ? -8.391 32 -19.422 1 76.12 178 GLU B O 1
ATOM 7499 N N . LYS B 1 179 ? -9.492 30.609 -18.156 1 69.06 179 LYS B N 1
ATOM 7500 C CA . LYS B 1 179 ? -10.602 30.578 -19.094 1 69.06 179 LYS B CA 1
ATOM 7501 C C . LYS B 1 179 ? -11.227 31.953 -19.25 1 69.06 179 LYS B C 1
ATOM 7503 O O . LYS B 1 179 ? -11.773 32.281 -20.312 1 69.06 179 LYS B O 1
ATOM 7508 N N . TYR B 1 180 ? -11.188 32.719 -18.219 1 58.31 180 TYR B N 1
ATOM 7509 C CA . TYR B 1 180 ? -11.852 34.031 -18.25 1 58.31 180 TYR B CA 1
ATOM 7510 C C . TYR B 1 180 ? -10.852 35.156 -18.531 1 58.31 180 TYR B C 1
ATOM 7512 O O . TYR B 1 180 ? -11.242 36.312 -18.688 1 58.31 180 TYR B O 1
ATOM 7520 N N . THR B 1 181 ? -9.625 34.969 -18.344 1 53.78 181 THR B N 1
ATOM 7521 C CA . THR B 1 181 ? -8.68 36.062 -18.578 1 53.78 181 THR B CA 1
ATOM 7522 C C . THR B 1 181 ? -8.703 36.5 -20.031 1 53.78 181 THR B C 1
ATOM 7524 O O . THR B 1 181 ? -8.531 35.688 -20.938 1 53.78 181 THR B O 1
ATOM 7527 N N . ILE B 1 182 ? -9.414 37.594 -20.359 1 43.69 182 ILE B N 1
ATOM 7528 C CA . ILE B 1 182 ? -9.578 38.5 -21.484 1 43.69 182 ILE B CA 1
ATOM 7529 C C . ILE B 1 182 ? -8.211 38.844 -22.078 1 43.69 182 ILE B C 1
ATOM 7531 O O . ILE B 1 182 ? -7.355 39.375 -21.375 1 43.69 182 ILE B O 1
ATOM 7535 N N . SER B 1 183 ? -7.602 38.219 -23.094 1 41.31 183 SER B N 1
ATOM 7536 C CA . SER B 1 183 ? -6.5 38.875 -23.781 1 41.31 183 SER B CA 1
ATOM 7537 C C . SER B 1 183 ? -6.781 40.344 -23.984 1 41.31 183 SER B C 1
ATOM 7539 O O . SER B 1 183 ? -7.941 40.781 -24 1 41.31 183 SER B O 1
ATOM 7541 N N . SER B 1 184 ? -5.883 41.312 -23.781 1 38.06 184 SER B N 1
ATOM 7542 C CA . SER B 1 184 ? -5.988 42.719 -24.156 1 38.06 184 SER B CA 1
ATOM 7543 C C . SER B 1 184 ? -6.945 42.906 -25.328 1 38.06 184 SER B C 1
ATOM 7545 O O . SER B 1 184 ? -7.508 44 -25.516 1 38.06 184 SER B O 1
ATOM 7547 N N . ASP B 1 185 ? -6.77 42.344 -26.578 1 37.97 185 ASP B N 1
ATOM 7548 C CA . ASP B 1 185 ? -7.426 42.656 -27.828 1 37.97 185 ASP B CA 1
ATOM 7549 C C . ASP B 1 185 ? -8.805 42 -27.922 1 37.97 185 ASP B C 1
ATOM 7551 O O . ASP B 1 185 ? -9.391 41.938 -29 1 37.97 185 ASP B O 1
ATOM 7555 N N . GLY B 1 186 ? -9.703 41.75 -27 1 35.22 186 GLY B N 1
ATOM 7556 C CA . GLY B 1 186 ? -11.062 41.219 -26.906 1 35.22 186 GLY B CA 1
ATOM 7557 C C . GLY B 1 186 ? -11.156 39.938 -26.141 1 35.22 186 GLY B C 1
ATOM 7558 O O . GLY B 1 186 ? -10.141 39.312 -25.844 1 35.22 186 GLY B O 1
ATOM 7559 N N . ILE B 1 187 ? -12.273 39.781 -25.359 1 39.03 187 ILE B N 1
ATOM 7560 C CA . ILE B 1 187 ? -12.695 38.594 -24.641 1 39.03 187 ILE B CA 1
ATOM 7561 C C . ILE B 1 187 ? -12.539 37.375 -25.547 1 39.03 187 ILE B C 1
ATOM 7563 O O . ILE B 1 187 ? -13.344 37.156 -26.453 1 39.03 187 ILE B O 1
ATOM 7567 N N . SER B 1 188 ? -11.641 37.188 -26.312 1 37.19 188 SER B N 1
ATOM 7568 C CA . SER B 1 188 ? -11.828 36 -27.141 1 37.19 188 SER B CA 1
ATOM 7569 C C . SER B 1 188 ? -11.859 34.75 -26.281 1 37.19 188 SER B C 1
ATOM 7571 O O . SER B 1 188 ? -10.969 34.531 -25.469 1 37.19 188 SER B O 1
ATOM 7573 N N . PRO B 1 189 ? -13.086 34.281 -26.031 1 37.38 189 PRO B N 1
ATOM 7574 C CA . PRO B 1 189 ? -13.297 32.938 -25.516 1 37.38 189 PRO B CA 1
ATOM 7575 C C . PRO B 1 189 ? -12.266 31.938 -26.047 1 37.38 189 PRO B C 1
ATOM 7577 O O . PRO B 1 189 ? -12.477 30.719 -25.984 1 37.38 189 PRO B O 1
ATOM 7580 N N . LYS B 1 190 ? -11.578 32.344 -27.094 1 38.56 190 LYS B N 1
ATOM 7581 C CA . LYS B 1 190 ? -10.836 31.203 -27.641 1 38.56 190 LYS B CA 1
ATOM 7582 C C . LYS B 1 190 ? -9.984 30.531 -26.562 1 38.56 190 LYS B C 1
ATOM 7584 O O . LYS B 1 190 ? -9.148 31.188 -25.922 1 38.56 190 LYS B O 1
ATOM 7589 N N . GLY B 1 191 ? -10.469 29.5 -25.922 1 38.03 191 GLY B N 1
ATOM 7590 C CA . GLY B 1 191 ? -9.82 28.484 -25.109 1 38.03 191 GLY B CA 1
ATOM 7591 C C . GLY B 1 191 ? -8.359 28.266 -25.469 1 38.03 191 GLY B C 1
ATOM 7592 O O . GLY B 1 191 ? -8.055 27.719 -26.531 1 38.03 191 GLY B O 1
ATOM 7593 N N . VAL B 1 192 ? -7.574 29.203 -25.5 1 37.62 192 VAL B N 1
ATOM 7594 C CA . VAL B 1 192 ? -6.223 28.688 -25.688 1 37.62 192 VAL B CA 1
ATOM 7595 C C . VAL B 1 192 ? -6.098 27.328 -25.016 1 37.62 192 VAL B C 1
ATOM 7597 O O . VAL B 1 192 ? -6.395 27.188 -23.828 1 37.62 192 VAL B O 1
ATOM 7600 N N . PRO B 1 193 ? -6.242 26.266 -25.719 1 42.44 193 PRO B N 1
ATOM 7601 C CA . PRO B 1 193 ? -6.027 24.953 -25.109 1 42.44 193 PRO B CA 1
ATOM 7602 C C . PRO B 1 193 ? -4.863 24.953 -24.125 1 42.44 193 PRO B C 1
ATOM 7604 O O . PRO B 1 193 ? -3.705 25.109 -24.531 1 42.44 193 PRO B O 1
ATOM 7607 N N . THR B 1 194 ? -4.816 25.734 -23.125 1 47.59 194 THR B N 1
ATOM 7608 C CA . THR B 1 194 ? -3.76 25.688 -22.125 1 47.59 194 THR B CA 1
ATOM 7609 C C . THR B 1 194 ? -3.418 24.234 -21.781 1 47.59 194 THR B C 1
ATOM 7611 O O . THR B 1 194 ? -4.301 23.453 -21.422 1 47.59 194 THR B O 1
ATOM 7614 N N . ASN B 1 195 ? -2.379 23.75 -22.391 1 49.91 195 ASN B N 1
ATOM 7615 C CA . ASN B 1 195 ? -1.818 22.422 -22.125 1 49.91 195 ASN B CA 1
ATOM 7616 C C . ASN B 1 195 ? -1.764 22.141 -20.625 1 49.91 195 ASN B C 1
ATOM 7618 O O . ASN B 1 195 ? -1.057 22.812 -19.891 1 49.91 195 ASN B O 1
ATOM 7622 N N . ASP B 1 196 ? -2.748 21.453 -20.078 1 55.88 196 ASP B N 1
ATOM 7623 C CA . ASP B 1 196 ? -2.877 21.016 -18.688 1 55.88 196 ASP B CA 1
ATOM 7624 C C . ASP B 1 196 ? -1.511 20.703 -18.078 1 55.88 196 ASP B C 1
ATOM 7626 O O . ASP B 1 196 ? -1.281 20.953 -16.891 1 55.88 196 ASP B O 1
ATOM 7630 N N . SER B 1 197 ? -0.556 20.25 -18.984 1 58.91 197 SER B N 1
ATOM 7631 C CA . SER B 1 197 ? 0.77 19.875 -18.5 1 58.91 197 SER B CA 1
ATOM 7632 C C . SER B 1 197 ? 1.561 21.094 -18.047 1 58.91 197 SER B C 1
ATOM 7634 O O . SER B 1 197 ? 2.27 21.047 -17.047 1 58.91 197 SER B O 1
ATOM 7636 N N . GLU B 1 198 ? 1.265 22.188 -18.625 1 69.44 198 GLU B N 1
ATOM 7637 C CA . GLU B 1 198 ? 2.055 23.375 -18.312 1 69.44 198 GLU B CA 1
ATOM 7638 C C . GLU B 1 198 ? 1.525 24.078 -17.078 1 69.44 198 GLU B C 1
ATOM 7640 O O . GLU B 1 198 ? 2.293 24.688 -16.328 1 69.44 198 GLU B O 1
ATOM 7645 N N . VAL B 1 199 ? 0.368 23.75 -16.797 1 78.94 199 VAL B N 1
ATOM 7646 C CA . VAL B 1 199 ? -0.24 24.453 -15.672 1 78.94 199 VAL B CA 1
ATOM 7647 C C . VAL B 1 199 ? 0.296 23.891 -14.359 1 78.94 199 VAL B C 1
ATOM 7649 O O . VAL B 1 199 ? 0.645 24.641 -13.445 1 78.94 199 VAL B O 1
ATOM 7652 N N . LEU B 1 200 ? 0.392 22.625 -14.305 1 84.81 200 LEU B N 1
ATOM 7653 C CA . LEU B 1 200 ? 0.849 22 -13.07 1 84.81 200 LEU B CA 1
ATOM 7654 C C . LEU B 1 200 ? 2.275 22.422 -12.742 1 84.81 200 LEU B C 1
ATOM 7656 O O . LEU B 1 200 ? 2.602 22.672 -11.578 1 84.81 200 LEU B O 1
ATOM 7660 N N . SER B 1 201 ? 3.082 22.531 -13.727 1 85.94 201 SER B N 1
ATOM 7661 C CA . SER B 1 201 ? 4.469 22.922 -13.516 1 85.94 201 SER B CA 1
ATOM 7662 C C . SER B 1 201 ? 4.562 24.375 -13.039 1 85.94 201 SER B C 1
ATOM 7664 O O . SER B 1 201 ? 5.461 24.719 -12.273 1 85.94 201 SER B O 1
ATOM 7666 N N . ARG B 1 202 ? 3.641 25.141 -13.422 1 85.75 202 ARG B N 1
ATOM 7667 C CA . ARG B 1 202 ? 3.648 26.562 -13.062 1 85.75 202 ARG B CA 1
ATOM 7668 C C . ARG B 1 202 ? 3.129 26.766 -11.648 1 85.75 202 ARG B C 1
ATOM 7670 O O . ARG B 1 202 ? 3.545 27.703 -10.961 1 85.75 202 ARG B O 1
ATOM 7677 N N . VAL B 1 203 ? 2.289 25.891 -11.266 1 91.75 203 VAL B N 1
ATOM 7678 C CA . VAL B 1 203 ? 1.633 26.141 -9.984 1 91.75 203 VAL B CA 1
ATOM 7679 C C . VAL B 1 203 ? 2.332 25.344 -8.883 1 91.75 203 VAL B C 1
ATOM 7681 O O . VAL B 1 203 ? 2.152 25.625 -7.695 1 91.75 203 VAL B O 1
ATOM 7684 N N . SER B 1 204 ? 3.154 24.391 -9.266 1 93.81 204 SER B N 1
ATOM 7685 C CA . SER B 1 204 ? 3.797 23.562 -8.25 1 93.81 204 SER B CA 1
ATOM 7686 C C . SER B 1 204 ? 4.895 24.344 -7.527 1 93.81 204 SER B C 1
ATOM 7688 O O . SER B 1 204 ? 5.75 24.953 -8.164 1 93.81 204 SER B O 1
ATOM 7690 N N . TYR B 1 205 ? 4.867 24.344 -6.188 1 95.88 205 TYR B N 1
ATOM 7691 C CA . TYR B 1 205 ? 5.91 25 -5.418 1 95.88 205 TYR B CA 1
ATOM 7692 C C . TYR B 1 205 ? 6.895 24 -4.844 1 95.88 205 TYR B C 1
ATOM 7694 O O . TYR B 1 205 ? 7.781 24.359 -4.062 1 95.88 205 TYR B O 1
ATOM 7702 N N . PHE B 1 206 ? 6.715 22.703 -5.27 1 95 206 PHE B N 1
ATOM 7703 C CA . PHE B 1 206 ? 7.668 21.672 -4.848 1 95 206 PHE B CA 1
ATOM 7704 C C . PHE B 1 206 ? 9.031 21.906 -5.492 1 95 206 PHE B C 1
ATOM 7706 O O . PHE B 1 206 ? 9.125 22.516 -6.559 1 95 206 PHE B O 1
ATOM 7713 N N . LEU B 1 207 ? 10.062 21.375 -4.836 1 94.69 207 LEU B N 1
ATOM 7714 C CA . LEU B 1 207 ? 11.414 21.625 -5.336 1 94.69 207 LEU B CA 1
ATOM 7715 C C . LEU B 1 207 ? 12 20.359 -5.953 1 94.69 207 LEU B C 1
ATOM 7717 O O . LEU B 1 207 ? 13.219 20.219 -6.039 1 94.69 207 LEU B O 1
ATOM 7721 N N . ASP B 1 208 ? 11.211 19.453 -6.379 1 92.88 208 ASP B N 1
ATOM 7722 C CA . ASP B 1 208 ? 11.664 18.172 -6.922 1 92.88 208 ASP B CA 1
ATOM 7723 C C . ASP B 1 208 ? 12.383 18.375 -8.258 1 92.88 208 ASP B C 1
ATOM 7725 O O . ASP B 1 208 ? 13.086 17.469 -8.719 1 92.88 208 ASP B O 1
ATOM 7729 N N . ASP B 1 209 ? 12.195 19.453 -8.859 1 88.5 209 ASP B N 1
ATOM 7730 C CA . ASP B 1 209 ? 12.891 19.734 -10.109 1 88.5 209 ASP B CA 1
ATOM 7731 C C . ASP B 1 209 ? 14.352 20.109 -9.859 1 88.5 209 ASP B C 1
ATOM 7733 O O . ASP B 1 209 ? 15.164 20.109 -10.789 1 88.5 209 ASP B O 1
ATOM 7737 N N . GLN B 1 210 ? 14.609 20.359 -8.594 1 86.81 210 GLN B N 1
ATOM 7738 C CA . GLN B 1 210 ? 15.984 20.656 -8.242 1 86.81 210 GLN B CA 1
ATOM 7739 C C . GLN B 1 210 ? 16.781 19.391 -7.953 1 86.81 210 GLN B C 1
ATOM 7741 O O . GLN B 1 210 ? 16.234 18.406 -7.438 1 86.81 210 GLN B O 1
ATOM 7746 N N . GLU B 1 211 ? 18 19.391 -8.328 1 79.44 211 GLU B N 1
ATOM 7747 C CA . GLU B 1 211 ? 18.828 18.219 -8.094 1 79.44 211 GLU B CA 1
ATOM 7748 C C . GLU B 1 211 ? 19.312 18.172 -6.648 1 79.44 211 GLU B C 1
ATOM 7750 O O . GLU B 1 211 ? 19.609 19.203 -6.047 1 79.44 211 GLU B O 1
ATOM 7755 N N . LEU B 1 212 ? 19.125 16.984 -6.102 1 76.31 212 LEU B N 1
ATOM 7756 C CA . LEU B 1 212 ? 19.719 16.766 -4.785 1 76.31 212 LEU B CA 1
ATOM 7757 C C . LEU B 1 212 ? 21.203 16.453 -4.914 1 76.31 212 LEU B C 1
ATOM 7759 O O . LEU B 1 212 ? 21.594 15.5 -5.586 1 76.31 212 LEU B O 1
ATOM 7763 N N . ALA B 1 213 ? 22.016 17.453 -4.98 1 60.12 213 ALA B N 1
ATOM 7764 C CA . ALA B 1 213 ? 23.453 17.406 -5.277 1 60.12 213 ALA B CA 1
ATOM 7765 C C . ALA B 1 213 ? 24.156 16.359 -4.434 1 60.12 213 ALA B C 1
ATOM 7767 O O . ALA B 1 213 ? 23.984 16.312 -3.213 1 60.12 213 ALA B O 1
ATOM 7768 N N . ILE B 1 214 ? 24.516 15.188 -5.047 1 59.34 214 ILE B N 1
ATOM 7769 C CA . ILE B 1 214 ? 25.406 14.281 -4.332 1 59.34 214 ILE B CA 1
ATOM 7770 C C . ILE B 1 214 ? 26.844 14.781 -4.43 1 59.34 214 ILE B C 1
ATOM 7772 O O . ILE B 1 214 ? 27.391 14.945 -5.527 1 59.34 214 ILE B O 1
ATOM 7776 N N . TYR B 1 215 ? 27.281 15.414 -3.283 1 57.62 215 TYR B N 1
ATOM 7777 C CA . TYR B 1 215 ? 28.672 15.891 -3.24 1 57.62 215 TYR B CA 1
ATOM 7778 C C . TYR B 1 215 ? 29.641 14.734 -3.393 1 57.62 215 TYR B C 1
ATOM 7780 O O . TYR B 1 215 ? 29.453 13.672 -2.801 1 57.62 215 TYR B O 1
ATOM 7788 N N . GLY B 1 216 ? 30.297 14.5 -4.551 1 57.47 216 GLY B N 1
ATOM 7789 C CA . GLY B 1 216 ? 31.25 13.445 -4.867 1 57.47 216 GLY B CA 1
ATOM 7790 C C . GLY B 1 216 ? 32.219 13.148 -3.732 1 57.47 216 GLY B C 1
ATOM 7791 O O . GLY B 1 216 ? 32.438 11.992 -3.391 1 57.47 216 GLY B O 1
ATOM 7792 N N . ASN B 1 217 ? 33 14.055 -3.201 1 65.38 217 ASN B N 1
ATOM 7793 C CA . ASN B 1 217 ? 34.156 13.734 -2.383 1 65.38 217 ASN B CA 1
ATOM 7794 C C . ASN B 1 217 ? 33.938 14.117 -0.922 1 65.38 217 ASN B C 1
ATOM 7796 O O . ASN B 1 217 ? 34.469 15.133 -0.457 1 65.38 217 ASN B O 1
ATOM 7800 N N . ILE B 1 218 ? 32.875 13.453 -0.279 1 73.5 218 ILE B N 1
ATOM 7801 C CA . ILE B 1 218 ? 32.688 13.797 1.124 1 73.5 218 ILE B CA 1
ATOM 7802 C C . ILE B 1 218 ? 33.344 12.742 2.014 1 73.5 218 ILE B C 1
ATOM 7804 O O . ILE B 1 218 ? 33.281 11.547 1.718 1 73.5 218 ILE B O 1
ATOM 7808 N N . ASP B 1 219 ? 34.125 13.25 2.945 1 80.38 219 ASP B N 1
ATOM 7809 C CA . ASP B 1 219 ? 34.719 12.344 3.93 1 80.38 219 ASP B CA 1
ATOM 7810 C C . ASP B 1 219 ? 33.625 11.688 4.785 1 80.38 219 ASP B C 1
ATOM 7812 O O . ASP B 1 219 ? 32.906 12.383 5.508 1 80.38 219 ASP B O 1
ATOM 7816 N N . LEU B 1 220 ? 33.5 10.43 4.758 1 82.5 220 LEU B N 1
ATOM 7817 C CA . LEU B 1 220 ? 32.438 9.68 5.406 1 82.5 220 LEU B CA 1
ATOM 7818 C C . LEU B 1 220 ? 32.719 9.516 6.898 1 82.5 220 LEU B C 1
ATOM 7820 O O . LEU B 1 220 ? 31.812 9.18 7.668 1 82.5 220 LEU B O 1
ATOM 7824 N N . GLN B 1 221 ? 33.969 9.867 7.27 1 78.19 221 GLN B N 1
ATOM 7825 C CA . GLN B 1 221 ? 34.344 9.57 8.648 1 78.19 221 GLN B CA 1
ATOM 7826 C C . GLN B 1 221 ? 34.406 10.844 9.484 1 78.19 221 GLN B C 1
ATOM 7828 O O . GLN B 1 221 ? 34.719 10.797 10.68 1 78.19 221 GLN B O 1
ATOM 7833 N N . ILE B 1 222 ? 34.094 11.938 8.828 1 79.31 222 ILE B N 1
ATOM 7834 C CA . ILE B 1 222 ? 34.156 13.195 9.57 1 79.31 222 ILE B CA 1
ATOM 7835 C C . ILE B 1 222 ? 33 13.281 10.562 1 79.31 222 ILE B C 1
ATOM 7837 O O . ILE B 1 222 ? 31.875 12.953 10.234 1 79.31 222 ILE B O 1
ATOM 7841 N N . GLN B 1 223 ? 33.438 13.578 11.852 1 82.88 223 GLN B N 1
ATOM 7842 C CA . GLN B 1 223 ? 32.469 13.789 12.906 1 82.88 223 GLN B CA 1
ATOM 7843 C C . GLN B 1 223 ? 32.562 15.195 13.484 1 82.88 223 GLN B C 1
ATOM 7845 O O . GLN B 1 223 ? 33.656 15.742 13.602 1 82.88 223 GLN B O 1
ATOM 7850 N N . PRO B 1 224 ? 31.453 15.734 13.703 1 88.88 224 PRO B N 1
ATOM 7851 C CA . PRO B 1 224 ? 31.516 17.016 14.398 1 88.88 224 PRO B CA 1
ATOM 7852 C C . PRO B 1 224 ? 32.062 16.891 15.82 1 88.88 224 PRO B C 1
ATOM 7854 O O . PRO B 1 224 ? 32.031 15.812 16.406 1 88.88 224 PRO B O 1
ATOM 7857 N N . PRO B 1 225 ? 32.625 18.031 16.312 1 89.81 225 PRO B N 1
ATOM 7858 C CA . PRO B 1 225 ? 33.031 18 17.719 1 89.81 225 PRO B CA 1
ATOM 7859 C C . PRO B 1 225 ? 31.922 17.562 18.656 1 89.81 225 PRO B C 1
ATOM 7861 O O . PRO B 1 225 ? 30.75 17.766 18.344 1 89.81 225 PRO B O 1
ATOM 7864 N N . GLN B 1 226 ? 32.281 17.031 19.797 1 90.44 226 GLN B N 1
ATOM 7865 C CA . GLN B 1 226 ? 31.328 16.438 20.719 1 90.44 226 GLN B CA 1
ATOM 7866 C C . GLN B 1 226 ? 30.297 17.453 21.203 1 90.44 226 GLN B C 1
ATOM 7868 O O . GLN B 1 226 ? 29.125 17.141 21.344 1 90.44 226 GLN B O 1
ATOM 7873 N N . ASN B 1 227 ? 30.703 18.641 21.484 1 89.5 227 ASN B N 1
ATOM 7874 C CA . ASN B 1 227 ? 29.781 19.688 21.953 1 89.5 227 ASN B CA 1
ATOM 7875 C C . ASN B 1 227 ? 28.719 20 20.922 1 89.5 227 ASN B C 1
ATOM 7877 O O . ASN B 1 227 ? 27.547 20.156 21.266 1 89.5 227 ASN B O 1
ATOM 7881 N N . VAL B 1 228 ? 29.172 20.031 19.703 1 91.38 228 VAL B N 1
ATOM 7882 C CA . VAL B 1 228 ? 28.234 20.312 18.609 1 91.38 228 VAL B CA 1
ATOM 7883 C C . VAL B 1 228 ? 27.297 19.125 18.438 1 91.38 228 VAL B C 1
ATOM 7885 O O . VAL B 1 228 ? 26.094 19.297 18.219 1 91.38 228 VAL B O 1
ATOM 7888 N N . ALA B 1 229 ? 27.828 17.969 18.5 1 93.19 229 ALA B N 1
ATOM 7889 C CA . ALA B 1 229 ? 27.031 16.766 18.344 1 93.19 229 ALA B CA 1
ATOM 7890 C C . ALA B 1 229 ? 25.938 16.688 19.406 1 93.19 229 ALA B C 1
ATOM 7892 O O . ALA B 1 229 ? 24.797 16.328 19.109 1 93.19 229 ALA B O 1
ATOM 7893 N N . GLU B 1 230 ? 26.281 16.984 20.594 1 92.88 230 GLU B N 1
ATOM 7894 C CA . GLU B 1 230 ? 25.312 16.953 21.688 1 92.88 230 GLU B CA 1
ATOM 7895 C C . GLU B 1 230 ? 24.219 17.984 21.5 1 92.88 230 GLU B C 1
ATOM 7897 O O . GLU B 1 230 ? 23.047 17.719 21.812 1 92.88 230 GLU B O 1
ATOM 7902 N N . ARG B 1 231 ? 24.625 19.109 21.062 1 91.69 231 ARG B N 1
ATOM 7903 C CA . ARG B 1 231 ? 23.641 20.156 20.797 1 91.69 231 ARG B CA 1
ATOM 7904 C C . ARG B 1 231 ? 22.672 19.734 19.688 1 91.69 231 ARG B C 1
ATOM 7906 O O . ARG B 1 231 ? 21.469 19.938 19.797 1 91.69 231 ARG B O 1
ATOM 7913 N N . LEU B 1 232 ? 23.25 19.172 18.641 1 94.06 232 LEU B N 1
ATOM 7914 C CA . LEU B 1 232 ? 22.422 18.703 17.531 1 94.06 232 LEU B CA 1
ATOM 7915 C C . LEU B 1 232 ? 21.469 17.594 17.984 1 94.06 232 LEU B C 1
ATOM 7917 O O . LEU B 1 232 ? 20.312 17.578 17.594 1 94.06 232 LEU B O 1
ATOM 7921 N N . LEU B 1 233 ? 21.984 16.75 18.766 1 94.94 233 LEU B N 1
ATOM 7922 C CA . LEU B 1 233 ? 21.156 15.656 19.281 1 94.94 233 LEU B CA 1
ATOM 7923 C C . LEU B 1 233 ? 20 16.203 20.125 1 94.94 233 LEU B C 1
ATOM 7925 O O . LEU B 1 233 ? 18.859 15.75 20 1 94.94 233 LEU B O 1
ATOM 7929 N N . CYS B 1 234 ? 20.281 17.141 20.922 1 93.81 234 CYS B N 1
ATOM 7930 C CA . CYS B 1 234 ? 19.266 17.734 21.766 1 93.81 234 CYS B CA 1
ATOM 7931 C C . CYS B 1 234 ? 18.203 18.438 20.922 1 93.81 234 CYS B C 1
ATOM 7933 O O . CYS B 1 234 ? 17 18.297 21.203 1 93.81 234 CYS B O 1
ATOM 7935 N N . LEU B 1 235 ? 18.656 19.125 19.953 1 92.81 235 LEU B N 1
ATOM 7936 C CA . LEU B 1 235 ? 17.734 19.812 19.078 1 92.81 235 LEU B CA 1
ATOM 7937 C C . LEU B 1 235 ? 16.828 18.828 18.344 1 92.81 235 LEU B C 1
ATOM 7939 O O . LEU B 1 235 ? 15.633 19.078 18.172 1 92.81 235 LEU B O 1
ATOM 7943 N N . TYR B 1 236 ? 17.406 17.766 17.891 1 96 236 TYR B N 1
ATOM 7944 C CA . TYR B 1 236 ? 16.625 16.75 17.172 1 96 236 TYR B CA 1
ATOM 7945 C C . TYR B 1 236 ? 15.516 16.203 18.062 1 96 236 TYR B C 1
ATOM 7947 O O . TYR B 1 236 ? 14.367 16.094 17.625 1 96 236 TYR B O 1
ATOM 7955 N N . PHE B 1 237 ? 15.789 15.867 19.25 1 95.12 237 PHE B N 1
ATOM 7956 C CA . PHE B 1 237 ? 14.828 15.211 20.125 1 95.12 237 PHE B CA 1
ATOM 7957 C C . PHE B 1 237 ? 13.766 16.203 20.609 1 95.12 237 PHE B C 1
ATOM 7959 O O . PHE B 1 237 ? 12.648 15.805 20.922 1 95.12 237 PHE B O 1
ATOM 7966 N N . GLN B 1 238 ? 14.023 17.469 20.484 1 90.94 238 GLN B N 1
ATOM 7967 C CA . GLN B 1 238 ? 13.07 18.484 20.922 1 90.94 238 GLN B CA 1
ATOM 7968 C C . GLN B 1 238 ? 12.148 18.906 19.781 1 90.94 238 GLN B C 1
ATOM 7970 O O . GLN B 1 238 ? 11.055 19.422 20.016 1 90.94 238 GLN B O 1
ATOM 7975 N N . THR B 1 239 ? 12.625 18.672 18.625 1 92.56 239 THR B N 1
ATOM 7976 C CA . THR B 1 239 ? 11.883 19.297 17.531 1 92.56 239 THR B CA 1
ATOM 7977 C C . THR B 1 239 ? 11.32 18.219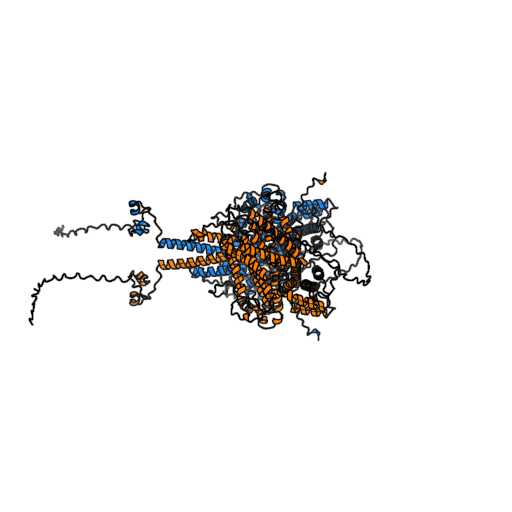 16.594 1 92.56 239 THR B C 1
ATOM 7979 O O . THR B 1 239 ? 10.195 18.344 16.109 1 92.56 239 THR B O 1
ATOM 7982 N N . VAL B 1 240 ? 12.078 17.203 16.25 1 95.44 240 VAL B N 1
ATOM 7983 C CA . VAL B 1 240 ? 11.672 16.219 15.258 1 95.44 240 VAL B CA 1
ATOM 7984 C C . VAL B 1 240 ? 11.07 15 15.969 1 95.44 240 VAL B C 1
ATOM 7986 O O . VAL B 1 240 ? 9.984 14.539 15.609 1 95.44 240 VAL B O 1
ATOM 7989 N N . HIS B 1 241 ? 11.734 14.555 16.969 1 94.5 241 HIS B N 1
ATOM 7990 C CA . HIS B 1 241 ? 11.367 13.344 17.688 1 94.5 241 HIS B CA 1
ATOM 7991 C C . HIS B 1 241 ? 9.984 13.469 18.312 1 94.5 241 HIS B C 1
ATOM 7993 O O . HIS B 1 241 ? 9.297 12.469 18.531 1 94.5 241 HIS B O 1
ATOM 7999 N N . LEU B 1 242 ? 9.57 14.664 18.531 1 90.5 242 LEU B N 1
ATOM 8000 C CA . LEU B 1 242 ? 8.273 14.938 19.125 1 90.5 242 LEU B CA 1
ATOM 8001 C C . LEU B 1 242 ? 7.145 14.406 18.25 1 90.5 242 LEU B C 1
ATOM 8003 O O . LEU B 1 242 ? 6.211 13.773 18.75 1 90.5 242 LEU B O 1
ATOM 8007 N N . SER B 1 243 ? 7.285 14.602 16.984 1 93.69 243 SER B N 1
ATOM 8008 C CA . SER B 1 243 ? 6.234 14.219 16.062 1 93.69 243 SER B CA 1
ATOM 8009 C C . SER B 1 243 ? 6.574 12.906 15.352 1 93.69 243 SER B C 1
ATOM 8011 O O . SER B 1 243 ? 5.68 12.18 14.914 1 93.69 243 SER B O 1
ATOM 8013 N N . PHE B 1 244 ? 7.855 12.672 15.281 1 97.5 244 PHE B N 1
ATOM 8014 C CA . PHE B 1 244 ? 8.297 11.484 14.555 1 97.5 244 PHE B CA 1
ATOM 8015 C C . PHE B 1 244 ? 9.359 10.734 15.336 1 97.5 244 PHE B C 1
ATOM 8017 O O . PHE B 1 244 ? 10.539 10.758 14.977 1 97.5 244 PHE B O 1
ATOM 8024 N N . PRO B 1 245 ? 8.906 10 16.297 1 97.38 245 PRO B N 1
ATOM 8025 C CA . PRO B 1 245 ? 9.867 9.203 17.062 1 97.38 245 PRO B CA 1
ATOM 8026 C C . PRO B 1 245 ? 10.336 7.961 16.312 1 97.38 245 PRO B C 1
ATOM 8028 O O . PRO B 1 245 ? 10.047 6.84 16.719 1 97.38 245 PRO B O 1
ATOM 8031 N N . ILE B 1 246 ? 11.156 8.117 15.359 1 96.94 246 ILE B N 1
ATOM 8032 C CA . ILE B 1 246 ? 11.641 7.059 14.492 1 96.94 246 ILE B CA 1
ATOM 8033 C C . ILE B 1 246 ? 12.805 6.332 15.164 1 96.94 246 ILE B C 1
ATOM 8035 O O . ILE B 1 246 ? 13.078 5.168 14.867 1 96.94 246 ILE B O 1
ATOM 8039 N N . ILE B 1 247 ? 13.516 7.074 16.078 1 95.5 247 ILE B N 1
ATOM 8040 C CA . ILE B 1 247 ? 14.633 6.48 16.812 1 95.5 247 ILE B CA 1
ATOM 8041 C C . ILE B 1 247 ? 14.359 6.539 18.312 1 95.5 247 ILE B C 1
ATOM 8043 O O . ILE B 1 247 ? 13.625 7.414 18.781 1 95.5 247 ILE B O 1
ATOM 8047 N N . SER B 1 248 ? 14.945 5.598 18.922 1 93.25 248 SER B N 1
ATOM 8048 C CA . SER B 1 248 ? 14.836 5.613 20.391 1 93.25 248 SER B CA 1
ATOM 8049 C C . SER B 1 248 ? 15.734 6.684 21 1 93.25 248 SER B C 1
ATOM 8051 O O . SER B 1 248 ? 16.922 6.75 20.688 1 93.25 248 SER B O 1
ATOM 8053 N N . LYS B 1 249 ? 15.18 7.434 21.844 1 94.38 249 LYS B N 1
ATOM 8054 C CA . LYS B 1 249 ? 15.914 8.555 22.438 1 94.38 249 LYS B CA 1
ATOM 8055 C C . LYS B 1 249 ? 16.984 8.062 23.406 1 94.38 249 LYS B C 1
ATOM 8057 O O . LYS B 1 249 ? 18.141 8.453 23.312 1 94.38 249 LYS B O 1
ATOM 8062 N N . LEU B 1 250 ? 16.594 7.234 24.312 1 91.06 250 LEU B N 1
ATOM 8063 C CA . LEU B 1 250 ? 17.5 6.809 25.375 1 91.06 250 LEU B CA 1
ATOM 8064 C C . LEU B 1 250 ? 18.625 5.949 24.812 1 91.06 250 LEU B C 1
ATOM 8066 O O . LEU B 1 250 ? 19.797 6.211 25.078 1 91.06 250 LEU B O 1
ATOM 8070 N N . SER B 1 251 ? 18.25 4.988 24 1 88.88 251 SER B N 1
ATOM 8071 C CA . SER B 1 251 ? 19.25 4.082 23.453 1 88.88 251 SER B CA 1
ATOM 8072 C C . SER B 1 251 ? 20.203 4.816 22.516 1 88.88 251 SER B C 1
ATOM 8074 O O . SER B 1 251 ? 21.422 4.602 22.578 1 88.88 251 SER B O 1
ATOM 8076 N N . PHE B 1 252 ? 19.734 5.684 21.75 1 93.62 252 PHE B N 1
ATOM 8077 C CA . PHE B 1 252 ? 20.562 6.375 20.781 1 93.62 252 PHE B CA 1
ATOM 8078 C C . PHE B 1 252 ? 21.484 7.371 21.453 1 93.62 252 PHE B C 1
ATOM 8080 O O . PHE B 1 252 ? 22.641 7.52 21.062 1 93.62 252 PHE B O 1
ATOM 8087 N N . THR B 1 253 ? 21.031 8.047 22.469 1 93.56 253 THR B N 1
ATOM 8088 C CA . THR B 1 253 ? 21.859 8.992 23.203 1 93.56 253 THR B CA 1
ATOM 8089 C C . THR B 1 253 ? 23.016 8.273 23.906 1 93.56 253 THR B C 1
ATOM 8091 O O . THR B 1 253 ? 24.141 8.766 23.906 1 93.56 253 THR B O 1
ATOM 8094 N N . GLN B 1 254 ? 22.688 7.141 24.406 1 90.19 254 GLN B N 1
ATOM 8095 C CA . GLN B 1 254 ? 23.719 6.352 25.047 1 90.19 254 GLN B CA 1
ATOM 8096 C C . GLN B 1 254 ? 24.766 5.867 24.047 1 90.19 254 GLN B C 1
ATOM 8098 O O . GLN B 1 254 ? 25.969 5.879 24.328 1 90.19 254 GLN B O 1
ATOM 8103 N N . GLN B 1 255 ? 24.297 5.477 22.906 1 90.75 255 GLN B N 1
ATOM 8104 C CA . GLN B 1 255 ? 25.188 4.988 21.859 1 90.75 255 GLN B CA 1
ATOM 8105 C C . GLN B 1 255 ? 26.109 6.102 21.344 1 90.75 255 GLN B C 1
ATOM 8107 O O . GLN B 1 255 ? 27.297 5.875 21.094 1 90.75 255 GLN B O 1
ATOM 8112 N N . VAL B 1 256 ? 25.562 7.258 21.203 1 93 256 VAL B N 1
ATOM 8113 C CA . VAL B 1 256 ? 26.344 8.391 20.734 1 93 256 VAL B CA 1
ATOM 8114 C C . VAL B 1 256 ? 27.391 8.758 21.797 1 93 256 VAL B C 1
ATOM 8116 O O . VAL B 1 256 ? 28.531 9.062 21.453 1 93 256 VAL B O 1
ATOM 8119 N N . GLY B 1 257 ? 27 8.711 23.047 1 91.19 257 GLY B N 1
ATOM 8120 C CA . GLY B 1 257 ? 27.953 8.953 24.109 1 91.19 257 GLY B CA 1
ATOM 8121 C C . GLY B 1 257 ? 29.125 7.992 24.094 1 91.19 257 GLY B C 1
ATOM 8122 O O . GLY B 1 257 ? 30.281 8.406 24.25 1 91.19 257 GLY B O 1
ATOM 8123 N N . ARG B 1 258 ? 28.844 6.773 23.766 1 88.31 258 ARG B N 1
ATOM 8124 C CA . ARG B 1 258 ? 29.891 5.754 23.688 1 88.31 258 ARG B CA 1
ATOM 8125 C C . ARG B 1 258 ? 30.781 5.969 22.469 1 88.31 258 ARG B C 1
ATOM 8127 O O . ARG B 1 258 ? 31.984 5.742 22.531 1 88.31 258 ARG B O 1
ATOM 8134 N N . TYR B 1 259 ? 30.219 6.352 21.453 1 90 259 TYR B N 1
ATOM 8135 C CA . TYR B 1 259 ? 30.938 6.59 20.203 1 90 259 TYR B CA 1
ATOM 8136 C C . TYR B 1 259 ? 31.969 7.703 20.375 1 90 259 TYR B C 1
ATOM 8138 O O . TYR B 1 259 ? 33.094 7.598 19.891 1 90 259 TYR B O 1
ATOM 8146 N N . TYR B 1 260 ? 31.625 8.703 21.062 1 90.25 260 TYR B N 1
ATOM 8147 C CA . TYR B 1 260 ? 32.531 9.836 21.234 1 90.25 260 TYR B CA 1
ATOM 8148 C C . TYR B 1 260 ? 33.5 9.578 22.359 1 90.25 260 TYR B C 1
ATOM 8150 O O . TYR B 1 260 ? 34.625 10.117 22.359 1 90.25 260 TYR B O 1
ATOM 8158 N N . ALA B 1 261 ? 33.125 8.703 23.219 1 89.5 261 ALA B N 1
ATOM 8159 C CA . ALA B 1 261 ? 34.031 8.375 24.328 1 89.5 261 ALA B CA 1
ATOM 8160 C C . ALA B 1 261 ? 35.125 7.422 23.875 1 89.5 261 ALA B C 1
ATOM 8162 O O . ALA B 1 261 ? 36.219 7.422 24.438 1 89.5 261 ALA B O 1
ATOM 8163 N N . ASN B 1 262 ? 34.781 6.559 22.859 1 86.94 262 ASN B N 1
ATOM 8164 C CA . ASN B 1 262 ? 35.75 5.578 22.375 1 86.94 262 ASN B CA 1
ATOM 8165 C C . ASN B 1 262 ? 36.031 5.77 20.906 1 86.94 262 ASN B C 1
ATOM 8167 O O . ASN B 1 262 ? 35.438 5.129 20.047 1 86.94 262 ASN B O 1
ATOM 8171 N N . PRO B 1 263 ? 37.062 6.441 20.578 1 76 263 PRO B N 1
ATOM 8172 C CA . PRO B 1 263 ? 37.375 6.723 19.172 1 76 263 PRO B CA 1
ATOM 8173 C C . PRO B 1 263 ? 37.781 5.473 18.406 1 76 263 PRO B C 1
ATOM 8175 O O . PRO B 1 263 ? 37.781 5.477 17.172 1 76 263 PRO B O 1
ATOM 8178 N N . ASN B 1 264 ? 38.031 4.426 19.062 1 79.44 264 ASN B N 1
ATOM 8179 C CA . ASN B 1 264 ? 38.469 3.213 18.391 1 79.44 264 ASN B CA 1
ATOM 8180 C C . ASN B 1 264 ? 37.281 2.35 17.953 1 79.44 264 ASN B C 1
ATOM 8182 O O . ASN B 1 264 ? 37.469 1.393 17.203 1 79.44 264 ASN B O 1
ATOM 8186 N N . LEU B 1 265 ? 36.156 2.768 18.359 1 78.38 265 LEU B N 1
ATOM 8187 C CA . LEU B 1 265 ? 34.969 1.995 17.984 1 78.38 265 LEU B CA 1
ATOM 8188 C C . LEU B 1 265 ? 34.562 2.299 16.547 1 78.38 265 LEU B C 1
ATOM 8190 O O . LEU B 1 265 ? 34.594 3.457 16.125 1 78.38 265 LEU B O 1
ATOM 8194 N N . ARG B 1 266 ? 34.531 1.253 15.758 1 81.12 266 ARG B N 1
ATOM 8195 C CA . ARG B 1 266 ? 34.031 1.415 14.391 1 81.12 266 ARG B CA 1
ATOM 8196 C C . ARG B 1 266 ? 32.594 0.958 14.258 1 81.12 266 ARG B C 1
ATOM 8198 O O . ARG B 1 266 ? 32.312 -0.233 14.086 1 81.12 266 ARG B O 1
ATOM 8205 N N . PRO B 1 267 ? 31.688 1.965 14.367 1 84.94 267 PRO B N 1
ATOM 8206 C CA . PRO B 1 267 ? 30.281 1.595 14.242 1 84.94 267 PRO B CA 1
ATOM 8207 C C . PRO B 1 267 ? 29.906 1.168 12.82 1 84.94 267 PRO B C 1
ATOM 8209 O O . PRO B 1 267 ? 30.641 1.47 11.875 1 84.94 267 PRO B O 1
ATOM 8212 N N . PRO B 1 268 ? 28.828 0.401 12.727 1 84.56 268 PRO B N 1
ATOM 8213 C CA . PRO B 1 268 ? 28.359 0.044 11.383 1 84.56 268 PRO B CA 1
ATOM 8214 C C . PRO B 1 268 ? 27.953 1.263 10.555 1 84.56 268 PRO B C 1
ATOM 8216 O O . PRO B 1 268 ? 27.547 2.281 11.117 1 84.56 268 PRO B O 1
ATOM 8219 N N . LYS B 1 269 ? 28.109 1.115 9.273 1 86.88 269 LYS B N 1
ATOM 8220 C CA . LYS B 1 269 ? 27.828 2.209 8.352 1 86.88 269 LYS B CA 1
ATOM 8221 C C . LYS B 1 269 ? 26.375 2.668 8.477 1 86.88 269 LYS B C 1
ATOM 8223 O O . LYS B 1 269 ? 26.078 3.861 8.359 1 86.88 269 LYS B O 1
ATOM 8228 N N . LYS B 1 270 ? 25.484 1.784 8.719 1 88.25 270 LYS B N 1
ATOM 8229 C CA . LYS B 1 270 ? 24.078 2.139 8.82 1 88.25 270 LYS B CA 1
ATOM 8230 C C . LYS B 1 270 ? 23.828 3.025 10.039 1 88.25 270 LYS B C 1
ATOM 8232 O O . LYS B 1 270 ? 23.016 3.961 9.969 1 88.25 270 LYS B O 1
ATOM 8237 N N . TRP B 1 271 ? 24.469 2.717 11.102 1 91.69 271 TRP B N 1
ATOM 8238 C CA . TRP B 1 271 ? 24.312 3.545 12.289 1 91.69 271 TRP B CA 1
ATOM 8239 C C . TRP B 1 271 ? 24.844 4.953 12.055 1 91.69 271 TRP B C 1
ATOM 8241 O O . TRP B 1 271 ? 24.234 5.938 12.477 1 91.69 271 TRP B O 1
ATOM 8251 N N . LEU B 1 272 ? 25.984 5.004 11.383 1 92.75 272 LEU B N 1
ATOM 8252 C CA . LEU B 1 272 ? 26.562 6.305 11.062 1 92.75 272 LEU B CA 1
ATOM 8253 C C . LEU B 1 272 ? 25.641 7.102 10.148 1 92.75 272 LEU B C 1
ATOM 8255 O O . LEU B 1 272 ? 25.562 8.328 10.25 1 92.75 272 LEU B O 1
ATOM 8259 N N . ALA B 1 273 ? 25.016 6.355 9.219 1 93.44 273 ALA B N 1
ATOM 8260 C CA . ALA B 1 273 ? 24.062 7.016 8.344 1 93.44 273 ALA B CA 1
ATOM 8261 C C . ALA B 1 273 ? 22.922 7.629 9.148 1 93.44 273 ALA B C 1
ATOM 8263 O O . ALA B 1 273 ? 22.516 8.766 8.898 1 93.44 273 ALA B O 1
ATOM 8264 N N . ILE B 1 274 ? 22.406 6.93 10.156 1 96.25 274 ILE B N 1
ATOM 8265 C CA . ILE B 1 274 ? 21.328 7.426 11 1 96.25 274 ILE B CA 1
ATOM 8266 C C . ILE B 1 274 ? 21.797 8.656 11.773 1 96.25 274 ILE B C 1
ATOM 8268 O O . ILE B 1 274 ? 21.078 9.656 11.859 1 96.25 274 ILE B O 1
ATOM 8272 N N . LEU B 1 275 ? 23 8.562 12.32 1 95.88 275 LEU B N 1
ATOM 8273 C CA . LEU B 1 275 ? 23.562 9.688 13.07 1 95.88 275 LEU B CA 1
ATOM 8274 C C . LEU B 1 275 ? 23.625 10.938 12.203 1 95.88 275 LEU B C 1
ATOM 8276 O O . LEU B 1 275 ? 23.219 12.023 12.641 1 95.88 275 LEU B O 1
ATOM 8280 N N . ASN B 1 276 ? 24.078 10.781 11.016 1 95.5 276 ASN B N 1
ATOM 8281 C CA . ASN B 1 276 ? 24.203 11.93 10.117 1 95.5 276 ASN B CA 1
ATOM 8282 C C . ASN B 1 276 ? 22.828 12.461 9.703 1 95.5 276 ASN B C 1
ATOM 8284 O O . ASN B 1 276 ? 22.656 13.664 9.508 1 95.5 276 ASN B O 1
ATOM 8288 N N . LEU B 1 277 ? 21.906 11.594 9.562 1 97.06 277 LEU B N 1
ATOM 8289 C CA . LEU B 1 277 ? 20.547 12.039 9.25 1 97.06 277 LEU B CA 1
ATOM 8290 C C . LEU B 1 277 ? 19.953 12.836 10.406 1 97.06 277 LEU B C 1
ATOM 8292 O O . LEU B 1 277 ? 19.266 13.836 10.195 1 97.06 277 LEU B O 1
ATOM 8296 N N . VAL B 1 278 ? 20.188 12.375 11.586 1 97.56 278 VAL B N 1
ATOM 8297 C CA . VAL B 1 278 ? 19.734 13.078 12.781 1 97.56 278 VAL B CA 1
ATOM 8298 C C . VAL B 1 278 ? 20.375 14.469 12.828 1 97.56 278 VAL B C 1
ATOM 8300 O O . VAL B 1 278 ? 19.703 15.461 13.086 1 97.56 278 VAL B O 1
ATOM 8303 N N . PHE B 1 279 ? 21.672 14.523 12.531 1 96 279 PHE B N 1
ATOM 8304 C CA . PHE B 1 279 ? 22.375 15.797 12.492 1 96 279 PHE B CA 1
ATOM 8305 C C . PHE B 1 279 ? 21.812 16.703 11.406 1 96 279 PHE B C 1
ATOM 8307 O O . PHE B 1 279 ? 21.656 17.906 11.602 1 96 279 PHE B O 1
ATOM 8314 N N . ALA B 1 280 ? 21.516 16.094 10.273 1 95.81 280 ALA B N 1
ATOM 8315 C CA . ALA B 1 280 ? 20.984 16.875 9.156 1 95.81 280 ALA B CA 1
ATOM 8316 C C . ALA B 1 280 ? 19.641 17.516 9.531 1 95.81 280 ALA B C 1
ATOM 8318 O O . ALA B 1 280 ? 19.422 18.688 9.258 1 95.81 280 ALA B O 1
ATOM 8319 N N . ALA B 1 281 ? 18.781 16.781 10.164 1 96.5 281 ALA B N 1
ATOM 8320 C CA . ALA B 1 281 ? 17.453 17.281 10.555 1 96.5 281 ALA B CA 1
ATOM 8321 C C . ALA B 1 281 ? 17.578 18.391 11.594 1 96.5 281 ALA B C 1
ATOM 8323 O O . ALA B 1 281 ? 16.906 19.422 11.5 1 96.5 281 ALA B O 1
ATOM 8324 N N . ALA B 1 282 ? 18.422 18.188 12.539 1 95.06 282 ALA B N 1
ATOM 8325 C CA . ALA B 1 282 ? 18.656 19.188 13.586 1 95.06 282 ALA B CA 1
ATOM 8326 C C . ALA B 1 282 ? 19.266 20.453 13.008 1 95.06 282 ALA B C 1
ATOM 8328 O O . ALA B 1 282 ? 18.891 21.562 13.375 1 95.06 282 ALA B O 1
ATOM 8329 N N . ALA B 1 283 ? 20.234 20.234 12.125 1 93.38 283 ALA B N 1
ATOM 8330 C CA . ALA B 1 283 ? 20.906 21.375 11.508 1 93.38 283 ALA B CA 1
ATOM 8331 C C . ALA B 1 283 ? 19.922 22.203 10.68 1 93.38 283 ALA B C 1
ATOM 8333 O O . ALA B 1 283 ? 20.016 23.438 10.633 1 93.38 283 ALA B O 1
ATOM 8334 N N . LYS B 1 284 ? 19.078 21.578 10.016 1 93 284 LYS B N 1
ATOM 8335 C CA . LYS B 1 284 ? 18.078 22.297 9.227 1 93 284 LYS B CA 1
ATOM 8336 C C . LYS B 1 284 ? 17.203 23.172 10.117 1 93 284 LYS B C 1
ATOM 8338 O O . LYS B 1 284 ? 16.891 24.312 9.758 1 93 284 LYS B O 1
ATOM 8343 N N . PHE B 1 285 ? 16.797 22.688 11.25 1 92.56 285 PHE B N 1
ATOM 8344 C CA . PHE B 1 285 ? 16.016 23.484 12.188 1 92.56 285 PHE B CA 1
ATOM 8345 C C . PHE B 1 285 ? 16.844 24.641 12.719 1 92.56 285 PHE B C 1
ATOM 8347 O O . PHE B 1 285 ? 16.344 25.766 12.867 1 92.56 285 PHE B O 1
ATOM 8354 N N . ALA B 1 286 ? 18.047 24.328 12.984 1 90.44 286 ALA B N 1
ATOM 8355 C CA . ALA B 1 286 ? 18.922 25.359 13.531 1 90.44 286 ALA B CA 1
ATOM 8356 C C . ALA B 1 286 ? 19.094 26.516 12.555 1 90.44 286 ALA B C 1
ATOM 8358 O O . ALA B 1 286 ? 19.266 27.672 12.969 1 90.44 286 ALA B O 1
ATOM 8359 N N . HIS B 1 287 ? 19.016 26.234 11.328 1 85.94 287 HIS B N 1
ATOM 8360 C CA . HIS B 1 287 ? 19.125 27.281 10.312 1 85.94 287 HIS B CA 1
ATOM 8361 C C . HIS B 1 287 ? 17.891 28.172 10.297 1 85.94 287 HIS B C 1
ATOM 8363 O O . HIS B 1 287 ? 17.953 29.328 9.875 1 85.94 287 HIS B O 1
ATOM 8369 N N . LEU B 1 288 ? 16.781 27.672 10.75 1 85.75 288 LEU B N 1
ATOM 8370 C CA . LEU B 1 288 ? 15.539 28.438 10.742 1 85.75 288 LEU B CA 1
ATOM 8371 C C . LEU B 1 288 ? 15.461 29.344 11.969 1 85.75 288 LEU B C 1
ATOM 8373 O O . LEU B 1 288 ? 14.781 30.375 11.93 1 85.75 288 LEU B O 1
ATOM 8377 N N . VAL B 1 289 ? 16.062 28.969 12.977 1 81.06 289 VAL B N 1
ATOM 8378 C CA . VAL B 1 289 ? 15.984 29.75 14.211 1 81.06 289 VAL B CA 1
ATOM 8379 C C . VAL B 1 289 ? 17.328 30.422 14.484 1 81.06 289 VAL B C 1
ATOM 8381 O O . VAL B 1 289 ? 18.359 29.734 14.578 1 81.06 289 VAL B O 1
ATOM 8384 N N . PRO B 1 290 ? 17.797 31.578 13.688 1 64 290 PRO B N 1
ATOM 8385 C CA . PRO B 1 290 ? 19.125 32.219 13.68 1 64 290 PRO B CA 1
ATOM 8386 C C . PRO B 1 290 ? 19.828 32.125 15.031 1 64 290 PRO B C 1
ATOM 8388 O O . PRO B 1 290 ? 20.844 32.812 15.25 1 64 290 PRO B O 1
ATOM 8391 N N . HIS B 1 291 ? 19.578 31.5 15.969 1 55.84 291 HIS B N 1
ATOM 8392 C CA . HIS B 1 291 ? 20.344 31.844 17.156 1 55.84 291 HIS B CA 1
ATOM 8393 C C . HIS B 1 291 ? 21.844 31.594 16.938 1 55.84 291 HIS B C 1
ATOM 8395 O O . HIS B 1 291 ? 22.219 30.938 15.961 1 55.84 291 HIS B O 1
ATOM 8401 N N . HIS B 1 292 ? 22.688 31.938 17.922 1 54.5 292 HIS B N 1
ATOM 8402 C CA . HIS B 1 292 ? 24.062 31.641 18.312 1 54.5 292 HIS B CA 1
ATOM 8403 C C . HIS B 1 292 ? 24.406 30.172 18.078 1 54.5 292 HIS B C 1
ATOM 8405 O O . HIS B 1 292 ? 25.578 29.781 18.219 1 54.5 292 HIS B O 1
ATOM 8411 N N . LEU B 1 293 ? 23.422 29.422 17.641 1 56.28 293 LEU B N 1
ATOM 8412 C CA . LEU B 1 293 ? 23.578 27.969 17.703 1 56.28 293 LEU B CA 1
ATOM 8413 C C . LEU B 1 293 ? 24.312 27.453 16.469 1 56.28 293 LEU B C 1
ATOM 8415 O O . LEU B 1 293 ? 24.797 26.328 16.469 1 56.28 293 LEU B O 1
ATOM 8419 N N . MET B 1 294 ? 24.312 28.25 15.359 1 59.94 294 MET B N 1
ATOM 8420 C CA . MET B 1 294 ? 24.797 27.734 14.086 1 59.94 294 MET B CA 1
ATOM 8421 C C . MET B 1 294 ? 26.312 27.844 14 1 59.94 294 MET B C 1
ATOM 8423 O O . MET B 1 294 ? 26.938 27.328 13.062 1 59.94 294 MET B O 1
ATOM 8427 N N . GLN B 1 295 ? 26.812 28.344 15.125 1 60.09 295 GLN B N 1
ATOM 8428 C CA . GLN B 1 295 ? 28.25 28.516 15.016 1 60.09 295 GLN B CA 1
ATOM 8429 C C . GLN B 1 295 ? 28.969 27.172 15.062 1 60.09 295 GLN B C 1
ATOM 8431 O O . GLN B 1 295 ? 28.734 26.359 15.961 1 60.09 295 GLN B O 1
ATOM 8436 N N . SER B 1 296 ? 29.484 26.578 13.82 1 67.06 296 SER B N 1
ATOM 8437 C CA . SER B 1 296 ? 30.406 25.469 13.68 1 67.06 296 SER B CA 1
ATOM 8438 C C . SER B 1 296 ? 29.703 24.219 13.164 1 67.06 296 SER B C 1
ATOM 8440 O O . SER B 1 296 ? 30.281 23.125 13.188 1 67.06 296 SER B O 1
ATOM 8442 N N . MET B 1 297 ? 28.422 24.438 12.789 1 77.31 297 MET B N 1
ATOM 8443 C CA . MET B 1 297 ? 27.719 23.266 12.266 1 77.31 297 MET B CA 1
ATOM 8444 C C . MET B 1 297 ? 27.859 23.188 10.75 1 77.31 297 MET B C 1
ATOM 8446 O O . MET B 1 297 ? 27.891 24.219 10.07 1 77.31 297 MET B O 1
ATOM 8450 N N . ASP B 1 298 ? 28.141 21.922 10.328 1 79 298 ASP B N 1
ATOM 8451 C CA . ASP B 1 298 ? 28.078 21.719 8.883 1 79 298 ASP B CA 1
ATOM 8452 C C . ASP B 1 298 ? 26.656 21.969 8.359 1 79 298 ASP B C 1
ATOM 8454 O O . ASP B 1 298 ? 25.703 21.984 9.125 1 79 298 ASP B O 1
ATOM 8458 N N . SER B 1 299 ? 26.578 22.188 7.113 1 85.81 299 SER B N 1
ATOM 8459 C CA . SER B 1 299 ? 25.266 22.406 6.496 1 85.81 299 SER B CA 1
ATOM 8460 C C . SER B 1 299 ? 24.422 21.156 6.52 1 85.81 299 SER B C 1
ATOM 8462 O O . SER B 1 299 ? 24.938 20.031 6.504 1 85.81 299 SER B O 1
ATOM 8464 N N . PRO B 1 300 ? 23.125 21.297 6.695 1 89.81 300 PRO B N 1
ATOM 8465 C CA . PRO B 1 300 ? 22.219 20.141 6.688 1 89.81 300 PRO B CA 1
ATOM 8466 C C . PRO B 1 300 ? 22.406 19.25 5.457 1 89.81 300 PRO B C 1
ATOM 8468 O O . PRO B 1 300 ? 22.312 18.031 5.551 1 89.81 300 PRO B O 1
ATOM 8471 N N . THR B 1 301 ? 22.781 19.812 4.367 1 88.31 301 THR B N 1
ATOM 8472 C CA . THR B 1 301 ? 22.938 19.078 3.123 1 88.31 301 THR B CA 1
ATOM 8473 C C . THR B 1 301 ? 24.203 18.203 3.172 1 88.31 301 THR B C 1
ATOM 8475 O O . THR B 1 301 ? 24.219 17.109 2.598 1 88.31 301 THR B O 1
ATOM 8478 N N . GLU B 1 302 ? 25.188 18.688 3.842 1 89.44 302 GLU B N 1
ATOM 8479 C CA . GLU B 1 302 ? 26.406 17.906 3.979 1 89.44 302 GLU B CA 1
ATOM 8480 C C . GLU B 1 302 ? 26.172 16.656 4.824 1 89.44 302 GLU B C 1
ATOM 8482 O O . GLU B 1 302 ? 26.625 15.57 4.473 1 89.44 302 GLU B O 1
ATOM 8487 N N . TYR B 1 303 ? 25.484 16.859 5.938 1 92.56 303 TYR B N 1
ATOM 8488 C CA . TYR B 1 303 ? 25.141 15.711 6.77 1 92.56 303 TYR B CA 1
ATOM 8489 C C . TYR B 1 303 ? 24.281 14.719 6.008 1 92.56 303 TYR B C 1
ATOM 8491 O O . TYR B 1 303 ? 24.469 13.508 6.109 1 92.56 303 TYR B O 1
ATOM 8499 N N . PHE B 1 304 ? 23.406 15.258 5.254 1 92.69 304 PHE B N 1
ATOM 8500 C CA . PHE B 1 304 ? 22.484 14.43 4.492 1 92.69 304 PHE B CA 1
ATOM 8501 C C . PHE B 1 304 ? 23.219 13.609 3.445 1 92.69 304 PHE B C 1
ATOM 8503 O O . PHE B 1 304 ? 22.984 12.406 3.307 1 92.69 304 PHE B O 1
ATOM 8510 N N . PHE B 1 305 ? 24.125 14.188 2.773 1 88.75 305 PHE B N 1
ATOM 8511 C CA . PHE B 1 305 ? 24.859 13.516 1.716 1 88.75 305 PHE B CA 1
ATOM 8512 C C . PHE B 1 305 ? 25.781 12.445 2.297 1 88.75 305 PHE B C 1
ATOM 8514 O O . PHE B 1 305 ? 25.953 11.375 1.706 1 88.75 305 PHE B O 1
ATOM 8521 N N . ARG B 1 306 ? 26.375 12.789 3.367 1 90.31 306 ARG B N 1
ATOM 8522 C CA . ARG B 1 306 ? 27.203 11.797 4.043 1 90.31 306 ARG B CA 1
ATOM 8523 C C . ARG B 1 306 ? 26.391 10.57 4.426 1 90.31 306 ARG B C 1
ATOM 8525 O O . ARG B 1 306 ? 26.844 9.438 4.266 1 90.31 306 ARG B O 1
ATOM 8532 N N . ALA B 1 307 ? 25.203 10.812 4.914 1 91.44 307 ALA B N 1
ATOM 8533 C CA . ALA B 1 307 ? 24.312 9.719 5.305 1 91.44 307 ALA B CA 1
ATOM 8534 C C . ALA B 1 307 ? 23.938 8.875 4.098 1 91.44 307 ALA B C 1
ATOM 8536 O O . ALA B 1 307 ? 23.891 7.645 4.18 1 91.44 307 ALA B O 1
ATOM 8537 N N . GLN B 1 308 ? 23.719 9.477 2.951 1 87.69 308 GLN B N 1
ATOM 8538 C CA . GLN B 1 308 ? 23.312 8.758 1.748 1 87.69 308 GLN B CA 1
ATOM 8539 C C . GLN B 1 308 ? 24.438 7.883 1.219 1 87.69 308 GLN B C 1
ATOM 8541 O O . GLN B 1 308 ? 24.203 6.758 0.77 1 87.69 308 GLN B O 1
ATOM 8546 N N . GLN B 1 309 ? 25.594 8.359 1.294 1 85.88 309 GLN B N 1
ATOM 8547 C CA . GLN B 1 309 ? 26.75 7.59 0.838 1 85.88 309 GLN B CA 1
ATOM 8548 C C . GLN B 1 309 ? 27.016 6.398 1.754 1 85.88 309 GLN B C 1
ATOM 8550 O O . GLN B 1 309 ? 27.406 5.324 1.289 1 85.88 309 GLN B O 1
ATOM 8555 N N . LEU B 1 310 ? 26.781 6.656 2.984 1 86.62 310 LEU B N 1
ATOM 8556 C CA . LEU B 1 310 ? 26.969 5.586 3.957 1 86.62 310 LEU B CA 1
ATOM 8557 C C . LEU B 1 310 ? 25.891 4.512 3.799 1 86.62 310 LEU B C 1
ATOM 8559 O O . LEU B 1 310 ? 26.172 3.32 3.941 1 86.62 310 LEU B O 1
ATOM 8563 N N . ALA B 1 311 ? 24.656 4.922 3.482 1 82.12 311 ALA B N 1
ATOM 8564 C CA . ALA B 1 311 ? 23.531 4.004 3.367 1 82.12 311 ALA B CA 1
ATOM 8565 C C . ALA B 1 311 ? 23.609 3.188 2.08 1 82.12 311 ALA B C 1
ATOM 8567 O O . ALA B 1 311 ? 23.109 2.061 2.021 1 82.12 311 ALA B O 1
ATOM 8568 N N . THR B 1 312 ? 24.125 3.744 0.961 1 70.44 312 THR B N 1
ATOM 8569 C CA . THR B 1 312 ? 24.125 3.113 -0.354 1 70.44 312 THR B CA 1
ATOM 8570 C C . THR B 1 312 ? 25.344 2.221 -0.526 1 70.44 312 THR B C 1
ATOM 8572 O O . THR B 1 312 ? 25.531 1.604 -1.577 1 70.44 312 THR B O 1
ATOM 8575 N N . ALA B 1 313 ? 26.125 2.262 0.34 1 61.16 313 ALA B N 1
ATOM 8576 C CA . ALA B 1 313 ? 27.297 1.413 0.182 1 61.16 313 ALA B CA 1
ATOM 8577 C C . ALA B 1 313 ? 26.906 -0.027 -0.127 1 61.16 313 ALA B C 1
ATOM 8579 O O . ALA B 1 313 ? 27.609 -0.738 -0.836 1 61.16 313 ALA B O 1
ATOM 8580 N N . GLU B 1 314 ? 25.719 -0.308 0.248 1 62.78 314 GLU B N 1
ATOM 8581 C CA . GLU B 1 314 ? 25.141 -1.599 -0.098 1 62.78 314 GLU B CA 1
ATOM 8582 C C . GLU B 1 314 ? 23.891 -1.423 -0.954 1 62.78 314 GLU B C 1
ATOM 8584 O O . GLU B 1 314 ? 23.281 -0.351 -0.961 1 62.78 314 GLU B O 1
ATOM 8589 N N . ASN B 1 315 ? 23.719 -2.275 -2.029 1 63.09 315 ASN B N 1
ATOM 8590 C CA . ASN B 1 315 ? 22.562 -2.129 -2.9 1 63.09 315 ASN B CA 1
ATOM 8591 C C . ASN B 1 315 ? 21.25 -2.172 -2.107 1 63.09 315 ASN B C 1
ATOM 8593 O O . ASN B 1 315 ? 20.75 -3.252 -1.789 1 63.09 315 ASN B O 1
ATOM 8597 N N . PRO B 1 316 ? 20.797 -1.063 -1.832 1 63.38 316 PRO B N 1
ATOM 8598 C CA . PRO B 1 316 ? 19.656 -0.978 -0.919 1 63.38 316 PRO B CA 1
ATOM 8599 C C . PRO B 1 316 ? 18.391 -1.604 -1.499 1 63.38 316 PRO B C 1
ATOM 8601 O O . PRO B 1 316 ? 17.469 -1.923 -0.755 1 63.38 316 PRO B O 1
ATOM 8604 N N . LEU B 1 317 ? 18.391 -1.841 -2.74 1 69.25 317 LEU B N 1
ATOM 8605 C CA . LEU B 1 317 ? 17.156 -2.377 -3.316 1 69.25 317 LEU B CA 1
ATOM 8606 C C . LEU B 1 317 ? 17.016 -3.865 -3.02 1 69.25 317 LEU B C 1
ATOM 8608 O O . LEU B 1 317 ? 15.906 -4.371 -2.867 1 69.25 317 LEU B O 1
ATOM 8612 N N . ILE B 1 318 ? 18.125 -4.473 -2.842 1 73.31 318 ILE B N 1
ATOM 8613 C CA . ILE B 1 318 ? 18.047 -5.926 -2.779 1 73.31 318 ILE B CA 1
ATOM 8614 C C . ILE B 1 318 ? 18.469 -6.41 -1.397 1 73.31 318 ILE B C 1
ATOM 8616 O O . ILE B 1 318 ? 18.359 -7.598 -1.082 1 73.31 318 ILE B O 1
ATOM 8620 N N . GLU B 1 319 ? 18.75 -5.516 -0.558 1 77.56 319 GLU B N 1
ATOM 8621 C CA . GLU B 1 319 ? 19.109 -5.926 0.795 1 77.56 319 GLU B CA 1
ATOM 8622 C C . GLU B 1 319 ? 17.875 -6.223 1.634 1 77.56 319 GLU B C 1
ATOM 8624 O O . GLU B 1 319 ? 16.797 -5.68 1.372 1 77.56 319 GLU B O 1
ATOM 8629 N N . HIS B 1 320 ? 18.141 -7.074 2.582 1 83.31 320 HIS B N 1
ATOM 8630 C CA . HIS B 1 320 ? 17.047 -7.395 3.482 1 83.31 320 HIS B CA 1
ATOM 8631 C C . HIS B 1 320 ? 16.75 -6.227 4.418 1 83.31 320 HIS B C 1
ATOM 8633 O O . HIS B 1 320 ? 17.656 -5.551 4.891 1 83.31 320 HIS B O 1
ATOM 8639 N N . PRO B 1 321 ? 15.547 -6.051 4.629 1 84.81 321 PRO B N 1
ATOM 8640 C CA . PRO B 1 321 ? 15.211 -4.941 5.523 1 84.81 321 PRO B CA 1
ATOM 8641 C C . PRO B 1 321 ? 15.445 -5.277 6.996 1 84.81 321 PRO B C 1
ATOM 8643 O O . PRO B 1 321 ? 15.227 -6.414 7.414 1 84.81 321 PRO B O 1
ATOM 8646 N N . ASN B 1 322 ? 15.992 -4.387 7.688 1 86.62 322 ASN B N 1
ATOM 8647 C CA . ASN B 1 322 ? 16.094 -4.395 9.141 1 86.62 322 ASN B CA 1
ATOM 8648 C C . ASN B 1 322 ? 15.656 -3.061 9.742 1 86.62 322 ASN B C 1
ATOM 8650 O O . ASN B 1 322 ? 15.25 -2.15 9.016 1 86.62 322 ASN B O 1
ATOM 8654 N N . LEU B 1 323 ? 15.688 -2.992 11.023 1 90.06 323 LEU B N 1
ATOM 8655 C CA . LEU B 1 323 ? 15.148 -1.806 11.68 1 90.06 323 LEU B CA 1
ATOM 8656 C C . LEU B 1 323 ? 15.953 -0.566 11.312 1 90.06 323 LEU B C 1
ATOM 8658 O O . LEU B 1 323 ? 15.391 0.505 11.086 1 90.06 323 LEU B O 1
ATOM 8662 N N . GLN B 1 324 ? 17.266 -0.69 11.25 1 90.31 324 GLN B N 1
ATOM 8663 C CA . GLN B 1 324 ? 18.109 0.441 10.898 1 90.31 324 GLN B CA 1
ATOM 8664 C C . GLN B 1 324 ? 17.812 0.94 9.492 1 90.31 324 GLN B C 1
ATOM 8666 O O . GLN B 1 324 ? 17.812 2.148 9.242 1 90.31 324 GLN B O 1
ATOM 8671 N N . GLN B 1 325 ? 17.625 -0.022 8.641 1 90.44 325 GLN B N 1
ATOM 8672 C CA . GLN B 1 325 ? 17.266 0.374 7.277 1 90.44 325 GLN B CA 1
ATOM 8673 C C . GLN B 1 325 ? 15.953 1.146 7.25 1 90.44 325 GLN B C 1
ATOM 8675 O O . GLN B 1 325 ? 15.828 2.137 6.527 1 90.44 325 GLN B O 1
ATOM 8680 N N . VAL B 1 326 ? 15 0.664 7.996 1 94.25 326 VAL B N 1
ATOM 8681 C CA . VAL B 1 326 ? 13.703 1.333 8.07 1 94.25 326 VAL B CA 1
ATOM 8682 C C . VAL B 1 326 ? 13.883 2.744 8.625 1 94.25 326 VAL B C 1
ATOM 8684 O O . VAL B 1 326 ? 13.289 3.697 8.117 1 94.25 326 VAL B O 1
ATOM 8687 N N . GLN B 1 327 ? 14.703 2.887 9.586 1 95.88 327 GLN B N 1
ATOM 8688 C CA . GLN B 1 327 ? 14.969 4.184 10.203 1 95.88 327 GLN B CA 1
ATOM 8689 C C . GLN B 1 327 ? 15.672 5.121 9.234 1 95.88 327 GLN B C 1
ATOM 8691 O O . GLN B 1 327 ? 15.352 6.309 9.156 1 95.88 327 GLN B O 1
ATOM 8696 N N . ILE B 1 328 ? 16.609 4.578 8.492 1 94.19 328 ILE B N 1
ATOM 8697 C CA . ILE B 1 328 ? 17.297 5.375 7.492 1 94.19 328 ILE B CA 1
ATOM 8698 C C . ILE B 1 328 ? 16.312 5.863 6.438 1 94.19 328 ILE B C 1
ATOM 8700 O O . ILE B 1 328 ? 16.297 7.051 6.098 1 94.19 328 ILE B O 1
ATOM 8704 N N . GLU B 1 329 ? 15.508 4.969 5.969 1 94.75 329 GLU B N 1
ATOM 8705 C CA . GLU B 1 329 ? 14.516 5.32 4.957 1 94.75 329 GLU B CA 1
ATOM 8706 C C . GLU B 1 329 ? 13.516 6.34 5.496 1 94.75 329 GLU B C 1
ATOM 8708 O O . GLU B 1 329 ? 13.172 7.305 4.809 1 94.75 329 GLU B O 1
ATOM 8713 N N . GLY B 1 330 ? 13.055 6.168 6.711 1 97.19 330 GLY B N 1
ATOM 8714 C CA . GLY B 1 330 ? 12.117 7.094 7.328 1 97.19 330 GLY B CA 1
ATOM 8715 C C . GLY B 1 330 ? 12.688 8.484 7.52 1 97.19 330 GLY B C 1
ATOM 8716 O O . GLY B 1 330 ? 12.039 9.484 7.188 1 97.19 330 GLY B O 1
ATOM 8717 N N . LEU B 1 331 ? 13.891 8.547 8.023 1 97.88 331 LEU B N 1
ATOM 8718 C CA . LEU B 1 331 ? 14.539 9.836 8.25 1 97.88 331 LEU B CA 1
ATOM 8719 C C . LEU B 1 331 ? 14.867 10.523 6.922 1 97.88 331 LEU B C 1
ATOM 8721 O O . LEU B 1 331 ? 14.781 11.75 6.816 1 97.88 331 LEU B O 1
ATOM 8725 N N . THR B 1 332 ? 15.234 9.734 5.949 1 95.31 332 THR B N 1
ATOM 8726 C CA . THR B 1 332 ? 15.477 10.297 4.621 1 95.31 332 THR B CA 1
ATOM 8727 C C . THR B 1 332 ? 14.195 10.898 4.051 1 95.31 332 THR B C 1
ATOM 8729 O O . THR B 1 332 ? 14.227 11.992 3.475 1 95.31 332 THR B O 1
ATOM 8732 N N . ALA B 1 333 ? 13.133 10.188 4.215 1 97.12 333 ALA B N 1
ATOM 8733 C CA . ALA B 1 333 ? 11.852 10.711 3.754 1 97.12 333 ALA B CA 1
ATOM 8734 C C . ALA B 1 333 ? 11.5 12.023 4.465 1 97.12 333 ALA B C 1
ATOM 8736 O O . ALA B 1 333 ? 11.055 12.977 3.83 1 97.12 333 ALA B O 1
ATOM 8737 N N . PHE B 1 334 ? 11.75 12.039 5.758 1 98 334 PHE B N 1
ATOM 8738 C CA . PHE B 1 334 ? 11.484 13.242 6.535 1 98 334 PHE B CA 1
ATOM 8739 C C . PHE B 1 334 ? 12.312 14.414 6.023 1 98 334 PHE B C 1
ATOM 8741 O O . PHE B 1 334 ? 11.797 15.516 5.84 1 98 334 PHE B O 1
ATOM 8748 N N . LEU B 1 335 ? 13.508 14.172 5.766 1 96.56 335 LEU B N 1
ATOM 8749 C CA . LEU B 1 335 ? 14.422 15.227 5.34 1 96.56 335 LEU B CA 1
ATOM 8750 C C . LEU B 1 335 ? 14.078 15.703 3.932 1 96.56 335 LEU B C 1
ATOM 8752 O O . LEU B 1 335 ? 14.148 16.906 3.641 1 96.56 335 LEU B O 1
ATOM 8756 N N . CYS B 1 336 ? 13.734 14.789 3.072 1 95.44 336 CYS B N 1
ATOM 8757 C CA . CYS B 1 336 ? 13.289 15.195 1.744 1 95.44 336 CYS B CA 1
ATOM 8758 C C . CYS B 1 336 ? 12.078 16.109 1.832 1 95.44 336 CYS B C 1
ATOM 8760 O O . CYS B 1 336 ? 11.977 17.094 1.089 1 95.44 336 CYS B O 1
ATOM 8762 N N . MET B 1 337 ? 11.203 15.836 2.711 1 97 337 MET B N 1
ATOM 8763 C CA . MET B 1 337 ? 10.016 16.672 2.891 1 97 337 MET B CA 1
ATOM 8764 C C . MET B 1 337 ? 10.391 18.062 3.359 1 97 337 MET B C 1
ATOM 8766 O O . MET B 1 337 ? 9.898 19.062 2.822 1 97 337 MET B O 1
ATOM 8770 N N . VAL B 1 338 ? 11.305 18.078 4.289 1 95.62 338 VAL B N 1
ATOM 8771 C CA . VAL B 1 338 ? 11.703 19.359 4.879 1 95.62 338 VAL B CA 1
ATOM 8772 C C . VAL B 1 338 ? 12.453 20.188 3.844 1 95.62 338 VAL B C 1
ATOM 8774 O O . VAL B 1 338 ? 12.352 21.422 3.836 1 95.62 338 VAL B O 1
ATOM 8777 N N . LEU B 1 339 ? 13.133 19.516 2.965 1 93.12 339 LEU B N 1
ATOM 8778 C CA . LEU B 1 339 ? 13.914 20.219 1.947 1 93.12 339 LEU B CA 1
ATOM 8779 C C . LEU B 1 339 ? 13.047 20.594 0.752 1 93.12 339 LEU B C 1
ATOM 8781 O O . LEU B 1 339 ? 13.531 21.219 -0.194 1 93.12 339 LEU B O 1
ATOM 8785 N N . GLY B 1 340 ? 11.836 20.203 0.77 1 94.38 340 GLY B N 1
ATOM 8786 C CA . GLY B 1 340 ? 10.883 20.609 -0.252 1 94.38 340 GLY B CA 1
ATOM 8787 C C . GLY B 1 340 ? 10.758 19.609 -1.383 1 94.38 340 GLY B C 1
ATOM 8788 O O . GLY B 1 340 ? 10.078 19.859 -2.379 1 94.38 340 GLY B O 1
ATOM 8789 N N . HIS B 1 341 ? 11.445 18.469 -1.308 1 94.94 341 HIS B N 1
ATOM 8790 C CA . HIS B 1 341 ? 11.344 17.406 -2.297 1 94.94 341 HIS B CA 1
ATOM 8791 C C . HIS B 1 341 ? 10.242 16.422 -1.935 1 94.94 341 HIS B C 1
ATOM 8793 O O . HIS B 1 341 ? 10.516 15.328 -1.424 1 94.94 341 HIS B O 1
ATOM 8799 N N . ILE B 1 342 ? 9.047 16.766 -2.303 1 96.81 342 ILE B N 1
ATOM 8800 C CA . ILE B 1 342 ? 7.867 16.078 -1.796 1 96.81 342 ILE B CA 1
ATOM 8801 C C . ILE B 1 342 ? 7.652 14.789 -2.574 1 96.81 342 ILE B C 1
ATOM 8803 O O . ILE B 1 342 ? 7.293 13.758 -1.994 1 96.81 342 ILE B O 1
ATOM 8807 N N . ASN B 1 343 ? 7.859 14.789 -3.891 1 94.94 343 ASN B N 1
ATOM 8808 C CA . ASN B 1 343 ? 7.715 13.586 -4.699 1 94.94 343 ASN B CA 1
ATOM 8809 C C . ASN B 1 343 ? 8.68 12.492 -4.258 1 94.94 343 ASN B C 1
ATOM 8811 O O . ASN B 1 343 ? 8.281 11.344 -4.051 1 94.94 343 ASN B O 1
ATOM 8815 N N . ARG B 1 344 ? 9.898 12.875 -4.066 1 93.88 344 ARG B N 1
ATOM 8816 C CA . ARG B 1 344 ? 10.914 11.938 -3.598 1 93.88 344 ARG B CA 1
ATOM 8817 C C . ARG B 1 344 ? 10.586 11.438 -2.193 1 93.88 344 ARG B C 1
ATOM 8819 O O . ARG B 1 344 ? 10.758 10.258 -1.895 1 93.88 344 ARG B O 1
ATOM 8826 N N . SER B 1 345 ? 10.188 12.383 -1.388 1 96.69 345 SER B N 1
ATOM 8827 C CA . SER B 1 345 ? 9.852 12.031 -0.012 1 96.69 345 SER B CA 1
ATOM 8828 C C . SER B 1 345 ? 8.75 10.977 0.036 1 96.69 345 SER B C 1
ATOM 8830 O O . SER B 1 345 ? 8.852 10 0.781 1 96.69 345 SER B O 1
ATOM 8832 N N . TRP B 1 346 ? 7.73 11.148 -0.768 1 96.75 346 TRP B N 1
ATOM 8833 C CA . TRP B 1 346 ? 6.605 10.219 -0.79 1 96.75 346 TRP B CA 1
ATOM 8834 C C . TRP B 1 346 ? 7.062 8.828 -1.218 1 96.75 346 TRP B C 1
ATOM 8836 O O . TRP B 1 346 ? 6.652 7.824 -0.629 1 96.75 346 TRP B O 1
ATOM 8846 N N . ARG B 1 347 ? 7.875 8.742 -2.178 1 94.62 347 ARG B N 1
ATOM 8847 C CA . ARG B 1 347 ? 8.367 7.465 -2.678 1 94.62 347 ARG B CA 1
ATOM 8848 C C . ARG B 1 347 ? 9.227 6.762 -1.633 1 94.62 347 ARG B C 1
ATOM 8850 O O . ARG B 1 347 ? 9.031 5.578 -1.354 1 94.62 347 ARG B O 1
ATOM 8857 N N . VAL B 1 348 ? 10.148 7.52 -1.027 1 94.38 348 VAL B N 1
ATOM 8858 C CA . VAL B 1 348 ? 11.047 6.938 -0.041 1 94.38 348 VAL B CA 1
ATOM 8859 C C . VAL B 1 348 ? 10.258 6.473 1.179 1 94.38 348 VAL B C 1
ATOM 8861 O O . VAL B 1 348 ? 10.562 5.438 1.771 1 94.38 348 VAL B O 1
ATOM 8864 N N . CYS B 1 349 ? 9.305 7.273 1.535 1 96.81 349 CYS B N 1
ATOM 8865 C CA . CYS B 1 349 ? 8.469 6.871 2.66 1 96.81 349 CYS B CA 1
ATOM 8866 C C . CYS B 1 349 ? 7.746 5.562 2.363 1 96.81 349 CYS B C 1
ATOM 8868 O O . CYS B 1 349 ? 7.582 4.723 3.252 1 96.81 349 CYS B O 1
ATOM 8870 N N . GLY B 1 350 ? 7.309 5.441 1.125 1 95 350 GLY B N 1
ATOM 8871 C CA . GLY B 1 350 ? 6.688 4.188 0.72 1 95 350 GLY B CA 1
ATOM 8872 C C . GLY B 1 350 ? 7.617 2.994 0.852 1 95 350 GLY B C 1
ATOM 8873 O O . GLY B 1 350 ? 7.188 1.909 1.249 1 95 350 GLY B O 1
ATOM 8874 N N . ILE B 1 351 ? 8.828 3.189 0.532 1 93.19 351 ILE B N 1
ATOM 8875 C CA . ILE B 1 351 ? 9.82 2.133 0.666 1 93.19 351 ILE B CA 1
ATOM 8876 C C . ILE B 1 351 ? 9.992 1.77 2.139 1 93.19 351 ILE B C 1
ATOM 8878 O O . ILE B 1 351 ? 10.094 0.591 2.486 1 93.19 351 ILE B O 1
ATOM 8882 N N . ALA B 1 352 ? 10.016 2.762 2.977 1 95.44 352 ALA B N 1
ATOM 8883 C CA . ALA B 1 352 ? 10.133 2.52 4.414 1 95.44 352 ALA B CA 1
ATOM 8884 C C . ALA B 1 352 ? 8.961 1.689 4.93 1 95.44 352 ALA B C 1
ATOM 8886 O O . ALA B 1 352 ? 9.141 0.779 5.738 1 95.44 352 ALA B O 1
ATOM 8887 N N . ILE B 1 353 ? 7.777 1.988 4.477 1 96.31 353 ILE B N 1
ATOM 8888 C CA . ILE B 1 353 ? 6.582 1.263 4.891 1 96.31 353 ILE B CA 1
ATOM 8889 C C . ILE B 1 353 ? 6.672 -0.188 4.418 1 96.31 353 ILE B C 1
ATOM 8891 O O . ILE B 1 353 ? 6.371 -1.112 5.18 1 96.31 353 ILE B O 1
ATOM 8895 N N . ARG B 1 354 ? 7.086 -0.357 3.207 1 94.56 354 ARG B N 1
ATOM 8896 C CA . ARG B 1 354 ? 7.238 -1.702 2.66 1 94.56 354 ARG B CA 1
ATOM 8897 C C . ARG B 1 354 ? 8.25 -2.51 3.461 1 94.56 354 ARG B C 1
ATOM 8899 O O . ARG B 1 354 ? 8.023 -3.684 3.758 1 94.56 354 ARG B O 1
ATOM 8906 N N . SER B 1 355 ? 9.336 -1.886 3.781 1 93.62 355 SER B N 1
ATOM 8907 C CA . SER B 1 355 ? 10.359 -2.537 4.59 1 93.62 355 SER B CA 1
ATOM 8908 C C . SER B 1 355 ? 9.836 -2.875 5.98 1 93.62 355 SER B C 1
ATOM 8910 O O . SER B 1 355 ? 10.148 -3.936 6.527 1 93.62 355 SER B O 1
ATOM 8912 N N . SER B 1 356 ? 9.07 -1.989 6.539 1 95.06 356 SER B N 1
ATOM 8913 C CA . SER B 1 356 ? 8.492 -2.227 7.855 1 95.06 356 SER B CA 1
ATOM 8914 C C . SER B 1 356 ? 7.531 -3.412 7.828 1 95.06 356 SER B C 1
ATOM 8916 O O . SER B 1 356 ? 7.5 -4.211 8.766 1 95.06 356 SER B O 1
ATOM 8918 N N . ILE B 1 357 ? 6.77 -3.562 6.773 1 94.69 357 ILE B N 1
ATOM 8919 C CA . ILE B 1 357 ? 5.82 -4.664 6.652 1 94.69 357 ILE B CA 1
ATOM 8920 C C . ILE B 1 357 ? 6.574 -5.98 6.488 1 94.69 357 ILE B C 1
ATOM 8922 O O . ILE B 1 357 ? 6.172 -7.008 7.039 1 94.69 357 ILE B O 1
ATOM 8926 N N . ALA B 1 358 ? 7.648 -5.891 5.727 1 93.56 358 ALA B N 1
ATOM 8927 C CA . ALA B 1 358 ? 8.469 -7.09 5.543 1 93.56 358 ALA B CA 1
ATOM 8928 C C . ALA B 1 358 ? 8.992 -7.605 6.879 1 93.56 358 ALA B C 1
ATOM 8930 O O . ALA B 1 358 ? 9.211 -8.805 7.047 1 93.56 358 ALA B O 1
ATOM 8931 N N . MET B 1 359 ? 9.078 -6.672 7.832 1 92.12 359 MET B N 1
ATOM 8932 C CA . MET B 1 359 ? 9.57 -7.039 9.156 1 92.12 359 MET B CA 1
ATOM 8933 C C . MET B 1 359 ? 8.414 -7.348 10.102 1 92.12 359 MET B C 1
ATOM 8935 O O . MET B 1 359 ? 8.625 -7.723 11.258 1 92.12 359 MET B O 1
ATOM 8939 N N . GLY B 1 360 ? 7.238 -7.125 9.703 1 91.31 360 GLY B N 1
ATOM 8940 C CA . GLY B 1 360 ? 6.059 -7.406 10.508 1 91.31 360 GLY B CA 1
ATOM 8941 C C . GLY B 1 360 ? 5.793 -6.352 11.562 1 91.31 360 GLY B C 1
ATOM 8942 O O . GLY B 1 360 ? 5.117 -6.617 12.562 1 91.31 360 GLY B O 1
ATOM 8943 N N . ILE B 1 361 ? 6.293 -5.117 11.367 1 93.56 361 ILE B N 1
ATOM 8944 C CA . ILE B 1 361 ? 6.156 -4.059 12.359 1 93.56 361 ILE B CA 1
ATOM 8945 C C . ILE B 1 361 ? 4.727 -3.52 12.344 1 93.56 361 ILE B C 1
ATOM 8947 O O . ILE B 1 361 ? 4.289 -2.875 13.297 1 93.56 361 ILE B O 1
ATOM 8951 N N . ASN B 1 362 ? 3.977 -3.721 11.297 1 92.5 362 ASN B N 1
ATOM 8952 C CA . ASN B 1 362 ? 2.592 -3.275 11.188 1 92.5 362 ASN B CA 1
ATOM 8953 C C . ASN B 1 362 ? 1.647 -4.168 11.984 1 92.5 362 ASN B C 1
ATOM 8955 O O . ASN B 1 362 ? 0.443 -3.916 12.031 1 92.5 362 ASN B O 1
ATOM 8959 N N . LEU B 1 363 ? 2.219 -5.188 12.586 1 91.56 363 LEU B N 1
ATOM 8960 C CA . LEU B 1 363 ? 1.417 -6.141 13.344 1 91.56 363 LEU B CA 1
ATOM 8961 C C . LEU B 1 363 ? 1.793 -6.113 14.82 1 91.56 363 LEU B C 1
ATOM 8963 O O . LEU B 1 363 ? 2.895 -5.691 15.18 1 91.56 363 LEU B O 1
ATOM 8967 N N . ARG B 1 364 ? 0.848 -6.535 15.609 1 89.88 364 ARG B N 1
ATOM 8968 C CA . ARG B 1 364 ? 1.146 -6.707 17.031 1 89.88 364 ARG B CA 1
ATOM 8969 C C . ARG B 1 364 ? 2.191 -7.801 17.234 1 89.88 364 ARG B C 1
ATOM 8971 O O . ARG B 1 364 ? 2.141 -8.844 16.594 1 89.88 364 ARG B O 1
ATOM 8978 N N . ASN B 1 365 ? 3.133 -7.473 18.062 1 87.44 365 ASN B N 1
ATOM 8979 C CA . ASN B 1 365 ? 4.215 -8.422 18.312 1 87.44 365 ASN B CA 1
ATOM 8980 C C . ASN B 1 365 ? 4 -9.18 19.609 1 87.44 365 ASN B C 1
ATOM 8982 O O . ASN B 1 365 ? 3.887 -8.57 20.672 1 87.44 365 ASN B O 1
ATOM 8986 N N . GLN B 1 366 ? 4.016 -10.5 19.594 1 83.25 366 GLN B N 1
ATOM 8987 C CA . GLN B 1 366 ? 3.824 -11.312 20.781 1 83.25 366 GLN B CA 1
ATOM 8988 C C . GLN B 1 366 ? 5.031 -12.211 21.031 1 83.25 366 GLN B C 1
ATOM 8990 O O . GLN B 1 366 ? 4.934 -13.203 21.766 1 83.25 366 GLN B O 1
ATOM 8995 N N . SER B 1 367 ? 6.066 -11.82 20.438 1 82.56 367 SER B N 1
ATOM 8996 C CA . SER B 1 367 ? 7.285 -12.594 20.656 1 82.56 367 SER B CA 1
ATOM 8997 C C . SER B 1 367 ? 7.781 -12.445 22.094 1 82.56 367 SER B C 1
ATOM 8999 O O . SER B 1 367 ? 7.816 -11.344 22.641 1 82.56 367 SER B O 1
ATOM 9001 N N . LYS B 1 368 ? 8.242 -13.5 22.641 1 79.56 368 LYS B N 1
ATOM 9002 C CA . LYS B 1 368 ? 8.773 -13.484 24 1 79.56 368 LYS B CA 1
ATOM 9003 C C . LYS B 1 368 ? 10.25 -13.109 24 1 79.56 368 LYS B C 1
ATOM 9005 O O . LYS B 1 368 ? 10.797 -12.742 25.047 1 79.56 368 LYS B O 1
ATOM 9010 N N . GLU B 1 369 ? 10.789 -13.117 22.812 1 80.88 369 GLU B N 1
ATOM 9011 C CA . GLU B 1 369 ? 12.219 -12.867 22.719 1 80.88 369 GLU B CA 1
ATOM 9012 C C . GLU B 1 369 ? 12.523 -11.375 22.672 1 80.88 369 GLU B C 1
ATOM 9014 O O . GLU B 1 369 ? 13.625 -10.945 23.016 1 80.88 369 GLU B O 1
ATOM 9019 N N . ILE B 1 370 ? 11.547 -10.602 22.297 1 86.75 370 ILE B N 1
ATOM 9020 C CA . ILE B 1 370 ? 11.742 -9.164 22.172 1 86.75 370 ILE B CA 1
ATOM 9021 C C . ILE B 1 370 ? 11.438 -8.492 23.5 1 86.75 370 ILE B C 1
ATOM 9023 O O . ILE B 1 370 ? 10.453 -8.82 24.172 1 86.75 370 ILE B O 1
ATOM 9027 N N . SER B 1 371 ? 12.352 -7.633 23.906 1 87.94 371 SER B N 1
ATOM 9028 C CA . SER B 1 371 ? 12.102 -6.883 25.125 1 87.94 371 SER B CA 1
ATOM 9029 C C . SER B 1 371 ? 10.883 -5.98 24.984 1 87.94 371 SER B C 1
ATOM 9031 O O . SER B 1 371 ? 10.539 -5.562 23.875 1 87.94 371 SER B O 1
ATOM 9033 N N . ASN B 1 372 ? 10.289 -5.699 26.078 1 90.75 372 ASN B N 1
ATOM 9034 C CA . ASN B 1 372 ? 9.109 -4.844 26.078 1 90.75 372 ASN B CA 1
ATOM 9035 C C . ASN B 1 372 ? 9.422 -3.453 25.531 1 90.75 372 ASN B C 1
ATOM 9037 O O . ASN B 1 372 ? 8.633 -2.875 24.781 1 90.75 372 ASN B O 1
ATOM 9041 N N . THR B 1 373 ? 10.492 -2.992 25.906 1 90.31 373 THR B N 1
ATOM 9042 C CA . THR B 1 373 ? 10.922 -1.673 25.453 1 90.31 373 THR B CA 1
ATOM 9043 C C . THR B 1 373 ? 11.133 -1.662 23.953 1 90.31 373 THR B C 1
ATOM 9045 O O . THR B 1 373 ? 10.703 -0.735 23.266 1 90.31 373 THR B O 1
ATOM 9048 N N . SER B 1 374 ? 11.82 -2.678 23.453 1 89.5 374 SER B N 1
ATOM 9049 C CA . SER B 1 374 ? 12.078 -2.768 22.016 1 89.5 374 SER B CA 1
ATOM 9050 C C . SER B 1 374 ? 10.781 -2.891 21.234 1 89.5 374 SER B C 1
ATOM 9052 O O . SER B 1 374 ? 10.672 -2.363 20.125 1 89.5 374 SER B O 1
ATOM 9054 N N . ARG B 1 375 ? 9.891 -3.549 21.781 1 92.31 375 ARG B N 1
ATOM 9055 C CA . ARG B 1 375 ? 8.578 -3.695 21.156 1 92.31 375 ARG B CA 1
ATOM 9056 C C . ARG B 1 375 ? 7.887 -2.344 21.016 1 92.31 375 ARG B C 1
ATOM 9058 O O . ARG B 1 375 ? 7.352 -2.021 19.953 1 92.31 375 ARG B O 1
ATOM 9065 N N . GLU B 1 376 ? 7.895 -1.604 22.031 1 94.94 376 GLU B N 1
ATOM 9066 C CA . GLU B 1 376 ? 7.27 -0.286 22.016 1 94.94 376 GLU B CA 1
ATOM 9067 C C . GLU B 1 376 ? 7.965 0.643 21.031 1 94.94 376 GLU B C 1
ATOM 9069 O O . GLU B 1 376 ? 7.309 1.428 20.344 1 94.94 376 GLU B O 1
ATOM 9074 N N . ILE B 1 377 ? 9.219 0.545 20.969 1 92.38 377 ILE B N 1
ATOM 9075 C CA . ILE B 1 377 ? 9.977 1.375 20.047 1 92.38 377 ILE B CA 1
ATOM 9076 C C . ILE B 1 377 ? 9.555 1.057 18.609 1 92.38 377 ILE B C 1
ATOM 9078 O O . ILE B 1 377 ? 9.383 1.963 17.797 1 92.38 377 ILE B O 1
ATOM 9082 N N . ARG B 1 378 ? 9.414 -0.169 18.312 1 94.12 378 ARG B N 1
ATOM 9083 C CA . ARG B 1 378 ? 8.992 -0.574 16.969 1 94.12 378 ARG B CA 1
ATOM 9084 C C . ARG B 1 378 ? 7.594 -0.054 16.656 1 94.12 378 ARG B C 1
ATOM 9086 O O . ARG B 1 378 ? 7.32 0.363 15.531 1 94.12 378 ARG B O 1
ATOM 9093 N N . TYR B 1 379 ? 6.73 -0.08 17.672 1 95.88 379 TYR B N 1
ATOM 9094 C CA . TYR B 1 379 ? 5.398 0.485 17.484 1 95.88 379 TYR B CA 1
ATOM 9095 C C . TYR B 1 379 ? 5.477 1.973 17.156 1 95.88 379 TYR B C 1
ATOM 9097 O O . TYR B 1 379 ? 4.773 2.459 16.266 1 95.88 379 TYR B O 1
ATOM 9105 N N . ARG B 1 380 ? 6.316 2.631 17.828 1 97.25 380 ARG B N 1
ATOM 9106 C CA . ARG B 1 380 ? 6.477 4.062 17.609 1 97.25 380 ARG B CA 1
ATOM 9107 C C . ARG B 1 380 ? 7.035 4.348 16.219 1 97.25 380 ARG B C 1
ATOM 9109 O O . ARG B 1 380 ? 6.633 5.312 15.57 1 97.25 380 ARG B O 1
ATOM 9116 N N . VAL B 1 381 ? 7.961 3.518 15.805 1 97.31 381 VAL B N 1
ATOM 9117 C CA . VAL B 1 381 ? 8.508 3.664 14.453 1 97.31 381 VAL B CA 1
ATOM 9118 C C . VAL B 1 381 ? 7.395 3.516 13.422 1 97.31 381 VAL B C 1
ATOM 9120 O O . VAL B 1 381 ? 7.289 4.32 12.492 1 97.31 381 VAL B O 1
ATOM 9123 N N . TRP B 1 382 ? 6.566 2.523 13.562 1 97.38 382 TRP B N 1
ATOM 9124 C CA . TRP B 1 382 ? 5.469 2.295 12.625 1 97.38 382 TRP B CA 1
ATOM 9125 C C . TRP B 1 382 ? 4.566 3.52 12.539 1 97.38 382 TRP B C 1
ATOM 9127 O O . TRP B 1 382 ? 4.273 4.004 11.445 1 97.38 382 TRP B O 1
ATOM 9137 N N . TRP B 1 383 ? 4.168 4.012 13.664 1 97.81 383 TRP B N 1
ATOM 9138 C CA . TRP B 1 383 ? 3.207 5.109 13.68 1 97.81 383 TRP B CA 1
ATOM 9139 C C . TRP B 1 383 ? 3.85 6.406 13.195 1 97.81 383 TRP B C 1
ATOM 9141 O O . TRP B 1 383 ? 3.176 7.266 12.633 1 97.81 383 TRP B O 1
ATOM 9151 N N . SER B 1 384 ? 5.164 6.543 13.445 1 98.38 384 SER B N 1
ATOM 9152 C CA . SER B 1 384 ? 5.875 7.68 12.875 1 98.38 384 SER B CA 1
ATOM 9153 C C . SER B 1 384 ? 5.836 7.652 11.352 1 98.38 384 SER B C 1
ATOM 9155 O O . SER B 1 384 ? 5.555 8.664 10.711 1 98.38 384 SER B O 1
ATOM 9157 N N . LEU B 1 385 ? 6.105 6.5 10.812 1 98.19 385 LEU B N 1
ATOM 9158 C CA . LEU B 1 385 ? 6.078 6.344 9.367 1 98.19 385 LEU B CA 1
ATOM 9159 C C . LEU B 1 385 ? 4.66 6.492 8.828 1 98.19 385 LEU B C 1
ATOM 9161 O O . LEU B 1 385 ? 4.453 7.074 7.758 1 98.19 385 LEU B O 1
ATOM 9165 N N . TYR B 1 386 ? 3.75 5.98 9.578 1 97.56 386 TYR B N 1
ATOM 9166 C CA . TYR B 1 386 ? 2.338 6.102 9.227 1 97.56 386 TYR B CA 1
ATOM 9167 C C . TYR B 1 386 ? 1.927 7.562 9.109 1 97.56 386 TYR B C 1
ATOM 9169 O O . TYR B 1 386 ? 1.282 7.961 8.141 1 97.56 386 TYR B O 1
ATOM 9177 N N . THR B 1 387 ? 2.281 8.344 10.055 1 97.88 387 THR B N 1
ATOM 9178 C CA . THR B 1 387 ? 1.928 9.758 10.07 1 97.88 387 THR B CA 1
ATOM 9179 C C . THR B 1 387 ? 2.654 10.508 8.961 1 97.88 387 THR B C 1
ATOM 9181 O O . THR B 1 387 ? 2.068 11.367 8.305 1 97.88 387 THR B O 1
ATOM 9184 N N . LEU B 1 388 ? 3.857 10.164 8.797 1 98.25 388 LEU B N 1
ATOM 9185 C CA . LEU B 1 388 ? 4.641 10.797 7.746 1 98.25 388 LEU B CA 1
ATOM 9186 C C . LEU B 1 388 ? 4.043 10.508 6.371 1 98.25 388 LEU B C 1
ATOM 9188 O O . LEU B 1 388 ? 3.861 11.422 5.562 1 98.25 388 LEU B O 1
ATOM 9192 N N . GLU B 1 389 ? 3.734 9.305 6.141 1 97.62 389 GLU B N 1
ATOM 9193 C CA . GLU B 1 389 ? 3.178 8.922 4.848 1 97.62 389 GLU B CA 1
ATOM 9194 C C . GLU B 1 389 ? 1.846 9.625 4.59 1 97.62 389 GLU B C 1
ATOM 9196 O O . GLU B 1 389 ? 1.577 10.07 3.473 1 97.62 389 GLU B O 1
ATOM 9201 N N . ASN B 1 390 ? 1.035 9.664 5.566 1 97.44 390 ASN B N 1
ATOM 9202 C CA . ASN B 1 390 ? -0.266 10.305 5.395 1 97.44 390 ASN B CA 1
ATOM 9203 C C . ASN B 1 390 ? -0.128 11.797 5.121 1 97.44 390 ASN B C 1
ATOM 9205 O O . ASN B 1 390 ? -0.895 12.359 4.34 1 97.44 390 ASN B O 1
ATOM 9209 N N . THR B 1 391 ? 0.783 12.398 5.809 1 97.69 391 THR B N 1
ATOM 9210 C CA . THR B 1 391 ? 1.052 13.805 5.527 1 97.69 391 THR B CA 1
ATOM 9211 C C . THR B 1 391 ? 1.474 13.992 4.074 1 97.69 391 THR B C 1
ATOM 9213 O O . THR B 1 391 ? 0.949 14.867 3.379 1 97.69 391 THR B O 1
ATOM 9216 N N . LEU B 1 392 ? 2.324 13.141 3.646 1 98.06 392 LEU B N 1
ATOM 9217 C CA . LEU B 1 392 ? 2.816 13.219 2.275 1 98.06 392 LEU B CA 1
ATOM 9218 C C . LEU B 1 392 ? 1.717 12.867 1.282 1 98.06 392 LEU B C 1
ATOM 9220 O O . LEU B 1 392 ? 1.66 13.422 0.184 1 98.06 392 LEU B O 1
ATOM 9224 N N . SER B 1 393 ? 0.913 11.93 1.68 1 96.44 393 SER B N 1
ATOM 9225 C CA . SER B 1 393 ? -0.194 11.531 0.815 1 96.44 393 SER B CA 1
ATOM 9226 C C . SER B 1 393 ? -1.185 12.672 0.625 1 96.44 393 SER B C 1
ATOM 9228 O O . SER B 1 393 ? -1.734 12.852 -0.464 1 96.44 393 SER B O 1
ATOM 9230 N N . VAL B 1 394 ? -1.391 13.469 1.562 1 96.56 394 VAL B N 1
ATOM 9231 C CA . VAL B 1 394 ? -2.277 14.625 1.448 1 96.56 394 VAL B CA 1
ATOM 9232 C C . VAL B 1 394 ? -1.626 15.695 0.577 1 96.56 394 VAL B C 1
ATOM 9234 O O . VAL B 1 394 ? -2.297 16.344 -0.234 1 96.56 394 VAL B O 1
ATOM 9237 N N . MET B 1 395 ? -0.367 15.844 0.744 1 97.12 395 MET B N 1
ATOM 9238 C CA . MET B 1 395 ? 0.357 16.859 -0.024 1 97.12 395 MET B CA 1
ATOM 9239 C C . MET B 1 395 ? 0.378 16.5 -1.507 1 97.12 395 MET B C 1
ATOM 9241 O O . MET B 1 395 ? 0.288 17.375 -2.363 1 97.12 395 MET B O 1
ATOM 9245 N N . THR B 1 396 ? 0.498 15.219 -1.821 1 96 396 THR B N 1
ATOM 9246 C CA . THR B 1 396 ? 0.607 14.781 -3.209 1 96 396 THR B CA 1
ATOM 9247 C C . THR B 1 396 ? -0.751 14.344 -3.748 1 96 396 THR B C 1
ATOM 9249 O O . THR B 1 396 ? -0.958 14.297 -4.961 1 96 396 THR B O 1
ATOM 9252 N N . GLY B 1 397 ? -1.646 13.992 -2.824 1 94.19 397 GLY B N 1
ATOM 9253 C CA . GLY B 1 397 ? -2.941 13.469 -3.223 1 94.19 397 GLY B CA 1
ATOM 9254 C C . GLY B 1 397 ? -2.887 12.008 -3.648 1 94.19 397 GLY B C 1
ATOM 9255 O O . GLY B 1 397 ? -3.809 11.516 -4.301 1 94.19 397 GLY B O 1
ATOM 9256 N N . ARG B 1 398 ? -1.828 11.305 -3.361 1 94.5 398 ARG B N 1
ATOM 9257 C CA . ARG B 1 398 ? -1.646 9.906 -3.732 1 94.5 398 ARG B CA 1
ATOM 9258 C C . ARG B 1 398 ? -2.066 8.977 -2.596 1 94.5 398 ARG B C 1
ATOM 9260 O O . ARG B 1 398 ? -2.084 9.383 -1.432 1 94.5 398 ARG B O 1
ATOM 9267 N N . PRO B 1 399 ? -2.439 7.762 -2.93 1 91.5 399 PRO B N 1
ATOM 9268 C CA . PRO B 1 399 ? -2.871 6.84 -1.876 1 91.5 399 PRO B CA 1
ATOM 9269 C C . PRO B 1 399 ? -1.71 6.324 -1.028 1 91.5 399 PRO B C 1
ATOM 9271 O O . PRO B 1 399 ? -0.552 6.406 -1.447 1 91.5 399 PRO B O 1
ATOM 9274 N N . THR B 1 400 ? -2.09 5.82 0.128 1 92.25 400 THR B N 1
ATOM 9275 C CA . THR B 1 400 ? -1.102 5.227 1.02 1 92.25 400 THR B CA 1
ATOM 9276 C C . THR B 1 400 ? -0.765 3.803 0.581 1 92.25 400 THR B C 1
ATOM 9278 O O . THR B 1 400 ? -1.47 3.219 -0.245 1 92.25 400 THR B O 1
ATOM 9281 N N . GLY B 1 401 ? 0.323 3.311 1.091 1 86.62 401 GLY B N 1
ATOM 9282 C CA . GLY B 1 401 ? 0.883 2.043 0.65 1 86.62 401 GLY B CA 1
ATOM 9283 C C . GLY B 1 401 ? 0.163 0.838 1.229 1 86.62 401 GLY B C 1
ATOM 9284 O O . GLY B 1 401 ? 0.296 -0.275 0.717 1 86.62 401 GLY B O 1
ATOM 9285 N N . THR B 1 402 ? -0.448 0.939 2.27 1 85.38 402 THR B N 1
ATOM 9286 C CA . THR B 1 402 ? -1.126 -0.224 2.83 1 85.38 402 THR B CA 1
ATOM 9287 C C . THR B 1 402 ? -2.439 0.183 3.494 1 85.38 402 THR B C 1
ATOM 9289 O O . THR B 1 402 ? -2.547 1.278 4.051 1 85.38 402 THR B O 1
ATOM 9292 N N . SER B 1 403 ? -3.322 -0.735 3.395 1 84.81 403 SER B N 1
ATOM 9293 C CA . SER B 1 403 ? -4.617 -0.514 4.023 1 84.81 403 SER B CA 1
ATOM 9294 C C . SER B 1 403 ? -4.535 -0.688 5.539 1 84.81 403 SER B C 1
ATOM 9296 O O . SER B 1 403 ? -3.816 -1.562 6.027 1 84.81 403 SER B O 1
ATOM 9298 N N . ASP B 1 404 ? -5.316 0.105 6.211 1 84.75 404 ASP B N 1
ATOM 9299 C CA . ASP B 1 404 ? -5.371 0.016 7.668 1 84.75 404 ASP B CA 1
ATOM 9300 C C . ASP B 1 404 ? -5.941 -1.328 8.117 1 84.75 404 ASP B C 1
ATOM 9302 O O . ASP B 1 404 ? -5.738 -1.745 9.258 1 84.75 404 ASP B O 1
ATOM 9306 N N . ARG B 1 405 ? -6.488 -1.991 7.211 1 79.19 405 ARG B N 1
ATOM 9307 C CA . ARG B 1 405 ? -7.098 -3.281 7.527 1 79.19 405 ARG B CA 1
ATOM 9308 C C . ARG B 1 405 ? -6.035 -4.309 7.895 1 79.19 405 ARG B C 1
ATOM 9310 O O . ARG B 1 405 ? -6.324 -5.289 8.586 1 79.19 405 ARG B O 1
ATOM 9317 N N . PHE B 1 406 ? -4.926 -4.086 7.453 1 86.69 406 PHE B N 1
ATOM 9318 C CA . PHE B 1 406 ? -3.863 -5.059 7.68 1 86.69 406 PHE B CA 1
ATOM 9319 C C . PHE B 1 406 ? -2.904 -4.574 8.758 1 86.69 406 PHE B C 1
ATOM 9321 O O . PHE B 1 406 ? -1.785 -5.078 8.875 1 86.69 406 PHE B O 1
ATOM 9328 N N . CYS B 1 407 ? -3.307 -3.529 9.5 1 88.88 407 CYS B N 1
ATOM 9329 C CA . CYS B 1 407 ? -2.496 -2.986 10.586 1 88.88 407 CYS B CA 1
ATOM 9330 C C . CYS B 1 407 ? -3.109 -3.314 11.938 1 88.88 407 CYS B C 1
ATOM 9332 O O . CYS B 1 407 ? -4.258 -2.957 12.211 1 88.88 407 CYS B O 1
ATOM 9334 N N . THR B 1 408 ? -2.389 -4.02 12.812 1 89.25 408 THR B N 1
ATOM 9335 C CA . THR B 1 408 ? -2.885 -4.355 14.141 1 89.25 408 THR B CA 1
ATOM 9336 C C . THR B 1 408 ? -1.95 -3.816 15.219 1 89.25 408 THR B C 1
ATOM 9338 O O . THR B 1 408 ? -2.107 -4.133 16.391 1 89.25 408 THR B O 1
ATOM 9341 N N . THR B 1 409 ? -0.947 -3.092 14.766 1 92.56 409 THR B N 1
ATOM 9342 C CA . THR B 1 409 ? -0.005 -2.496 15.703 1 92.56 409 THR B CA 1
ATOM 9343 C C . THR B 1 409 ? -0.733 -1.612 16.719 1 92.56 409 THR B C 1
ATOM 9345 O O . THR B 1 409 ? -1.502 -0.728 16.328 1 92.56 409 THR B O 1
ATOM 9348 N N . PRO B 1 410 ? -0.48 -1.832 17.953 1 92 410 PRO B N 1
ATOM 9349 C CA . PRO B 1 410 ? -1.143 -1.005 18.969 1 92 410 PRO B CA 1
ATOM 9350 C C . PRO B 1 410 ? -0.681 0.45 18.938 1 92 410 PRO B C 1
ATOM 9352 O O . PRO B 1 410 ? 0.442 0.736 18.516 1 92 410 PRO B O 1
ATOM 9355 N N . LEU B 1 411 ? -1.544 1.284 19.438 1 94.31 411 LEU B N 1
ATOM 9356 C CA . LEU B 1 411 ? -1.188 2.693 19.547 1 94.31 411 LEU B CA 1
ATOM 9357 C C . LEU B 1 411 ? -0.068 2.887 20.562 1 94.31 411 LEU B C 1
ATOM 9359 O O . LEU B 1 411 ? 0.052 2.111 21.516 1 94.31 411 LEU B O 1
ATOM 9363 N N . PRO B 1 412 ? 0.794 3.863 20.344 1 94.56 412 PRO B N 1
ATOM 9364 C CA . PRO B 1 412 ? 1.875 4.105 21.297 1 94.56 412 PRO B CA 1
ATOM 9365 C C . PRO B 1 412 ? 1.361 4.512 22.672 1 94.56 412 PRO B C 1
ATOM 9367 O O . PRO B 1 412 ? 0.356 5.223 22.781 1 94.56 412 PRO B O 1
ATOM 9370 N N . ILE B 1 413 ? 2.068 4.102 23.703 1 93.44 413 ILE B N 1
ATOM 9371 C CA . ILE B 1 413 ? 1.666 4.449 25.062 1 93.44 413 ILE B CA 1
ATOM 9372 C C . ILE B 1 413 ? 2.006 5.91 25.328 1 93.44 413 ILE B C 1
ATOM 9374 O O . ILE B 1 413 ? 3.006 6.43 24.828 1 93.44 413 ILE B O 1
ATOM 9378 N N . PRO B 1 414 ? 1.209 6.609 26.125 1 92.81 414 PRO B N 1
ATOM 9379 C CA . PRO B 1 414 ? 1.391 8.039 26.375 1 92.81 414 PRO B CA 1
ATOM 9380 C C . PRO B 1 414 ? 2.43 8.32 27.469 1 92.81 414 PRO B C 1
ATOM 9382 O O . PRO B 1 414 ? 2.213 9.18 28.328 1 92.81 414 PRO B O 1
ATOM 9385 N N . PHE B 1 415 ? 3.543 7.539 27.5 1 93.62 415 PHE B N 1
ATOM 9386 C CA . PHE B 1 415 ? 4.633 7.734 28.453 1 93.62 415 PHE B CA 1
ATOM 9387 C C . PHE B 1 415 ? 5.969 7.844 27.719 1 93.62 415 PHE B C 1
ATOM 9389 O O . PHE B 1 415 ? 6.199 7.164 26.719 1 93.62 415 PHE B O 1
ATOM 9396 N N . GLU B 1 416 ? 6.754 8.703 28.297 1 93.94 416 GLU B N 1
ATOM 9397 C CA . GLU B 1 416 ? 8.086 8.859 27.719 1 93.94 416 GLU B CA 1
ATOM 9398 C C . GLU B 1 416 ? 8.969 7.648 28.016 1 93.94 416 GLU B C 1
ATOM 9400 O O . GLU B 1 416 ? 8.68 6.883 28.938 1 93.94 416 GLU B O 1
ATOM 9405 N N . GLU B 1 417 ? 10.008 7.527 27.203 1 93.25 417 GLU B N 1
ATOM 9406 C CA . GLU B 1 417 ? 10.883 6.367 27.312 1 93.25 417 GLU B CA 1
ATOM 9407 C C . GLU B 1 417 ? 11.516 6.297 28.703 1 93.25 417 GLU B C 1
ATOM 9409 O O . GLU B 1 417 ? 11.742 5.207 29.234 1 93.25 417 GLU B O 1
ATOM 9414 N N . GLU B 1 418 ? 11.75 7.438 29.328 1 91.62 418 GLU B N 1
ATOM 9415 C CA . GLU B 1 418 ? 12.367 7.508 30.641 1 91.62 418 GLU B CA 1
ATOM 9416 C C . GLU B 1 418 ? 11.445 6.926 31.719 1 91.62 418 GLU B C 1
ATOM 9418 O O . GLU B 1 418 ? 11.906 6.512 32.781 1 91.62 418 GLU B O 1
ATOM 9423 N N . GLN B 1 419 ? 10.242 6.816 31.375 1 92.31 419 GLN B N 1
ATOM 9424 C CA . GLN B 1 419 ? 9.25 6.371 32.344 1 92.31 419 GLN B CA 1
ATOM 9425 C C . GLN B 1 419 ? 8.891 4.902 32.125 1 92.31 419 GLN B C 1
ATOM 9427 O O . GLN B 1 419 ? 8.078 4.344 32.875 1 92.31 419 GLN B O 1
ATOM 9432 N N . PHE B 1 420 ? 9.484 4.258 31.203 1 93.44 420 PHE B N 1
ATOM 9433 C CA . PHE B 1 420 ? 9.094 2.904 30.812 1 93.44 420 PHE B CA 1
ATOM 9434 C C . PHE B 1 420 ? 9.32 1.932 31.969 1 93.44 420 PHE B C 1
ATOM 9436 O O . PHE B 1 420 ? 8.711 0.862 32 1 93.44 420 PHE B O 1
ATOM 9443 N N . HIS B 1 421 ? 10.148 2.328 32.906 1 91.25 421 HIS B N 1
ATOM 9444 C CA . HIS B 1 421 ? 10.477 1.419 34 1 91.25 421 HIS B CA 1
ATOM 9445 C C . HIS B 1 421 ? 9.547 1.629 35.188 1 91.25 421 HIS B C 1
ATOM 9447 O O . HIS B 1 421 ? 9.562 0.842 36.125 1 91.25 421 HIS B O 1
ATOM 9453 N N . GLN B 1 422 ? 8.688 2.543 35.062 1 91.5 422 GLN B N 1
ATOM 9454 C CA . GLN B 1 422 ? 7.781 2.871 36.156 1 91.5 422 GLN B CA 1
ATOM 9455 C C . GLN B 1 422 ? 6.344 2.492 35.812 1 91.5 422 GLN B C 1
ATOM 9457 O O . GLN B 1 422 ? 5.945 2.535 34.656 1 91.5 422 GLN B O 1
ATOM 9462 N N . ASP B 1 423 ? 5.609 2.082 36.844 1 89.12 423 ASP B N 1
ATOM 9463 C CA . ASP B 1 423 ? 4.188 1.838 36.625 1 89.12 423 ASP B CA 1
ATOM 9464 C C . ASP B 1 423 ? 3.436 3.146 36.375 1 89.12 423 ASP B C 1
ATOM 9466 O O . ASP B 1 423 ? 3.785 4.184 36.938 1 89.12 423 ASP B O 1
ATOM 9470 N N . PRO B 1 424 ? 2.572 3.207 35.594 1 90.25 424 PRO B N 1
ATOM 9471 C CA . PRO B 1 424 ? 1.877 2.107 34.906 1 90.25 424 PRO B CA 1
ATOM 9472 C C . PRO B 1 424 ? 2.484 1.771 33.531 1 90.25 424 PRO B C 1
ATOM 9474 O O . PRO B 1 424 ? 2.041 0.83 32.875 1 90.25 424 PRO B O 1
ATOM 9477 N N . ALA B 1 425 ? 3.477 2.518 33.156 1 93.06 425 ALA B N 1
ATOM 9478 C CA . ALA B 1 425 ? 4.078 2.314 31.844 1 93.06 425 ALA B CA 1
ATOM 9479 C C . ALA B 1 425 ? 4.684 0.918 31.719 1 93.06 425 ALA B C 1
ATOM 9481 O O . ALA B 1 425 ? 4.52 0.249 30.703 1 93.06 425 ALA B O 1
ATOM 9482 N N . ALA B 1 426 ? 5.312 0.488 32.75 1 93.94 426 ALA B N 1
ATOM 9483 C CA . ALA B 1 426 ? 5.938 -0.832 32.75 1 93.94 426 ALA B CA 1
ATOM 9484 C C . ALA B 1 426 ? 4.898 -1.93 32.531 1 93.94 426 ALA B C 1
ATOM 9486 O O . ALA B 1 426 ? 5.141 -2.887 31.781 1 93.94 426 ALA B O 1
ATOM 9487 N N . ARG B 1 427 ? 3.812 -1.77 33.156 1 92.38 427 ARG B N 1
ATOM 9488 C CA . ARG B 1 427 ? 2.746 -2.756 33.031 1 92.38 427 ARG B CA 1
ATOM 9489 C C . ARG B 1 427 ? 2.117 -2.705 31.641 1 92.38 427 ARG B C 1
ATOM 9491 O O . ARG B 1 427 ? 1.747 -3.738 31.078 1 92.38 427 ARG B O 1
ATOM 9498 N N . LEU B 1 428 ? 1.957 -1.534 31.141 1 93 428 LEU B N 1
ATOM 9499 C CA . LEU B 1 428 ? 1.4 -1.344 29.797 1 93 428 LEU B CA 1
ATOM 9500 C C . LEU B 1 428 ? 2.273 -2.016 28.75 1 93 428 LEU B C 1
ATOM 9502 O O . LEU B 1 428 ? 1.769 -2.494 27.719 1 93 428 LEU B O 1
ATOM 9506 N N . LEU B 1 429 ? 3.525 -2.043 29.047 1 93.94 429 LEU B N 1
ATOM 9507 C CA . LEU B 1 429 ? 4.469 -2.621 28.094 1 93.94 429 LEU B CA 1
ATOM 9508 C C . LEU B 1 429 ? 4.48 -4.141 28.203 1 93.94 429 LEU B C 1
ATOM 9510 O O . LEU B 1 429 ? 4.672 -4.832 27.188 1 93.94 429 LEU B O 1
ATOM 9514 N N . ALA B 1 430 ? 4.238 -4.656 29.328 1 91.06 430 ALA B N 1
ATOM 9515 C CA . ALA B 1 430 ? 4.426 -6.082 29.594 1 91.06 430 ALA B CA 1
ATOM 9516 C C . ALA B 1 430 ? 3.141 -6.863 29.328 1 91.06 430 ALA B C 1
ATOM 9518 O O . ALA B 1 430 ? 3.184 -8.023 28.906 1 91.06 430 ALA B O 1
ATOM 9519 N N . ASP B 1 431 ? 2.055 -6.223 29.594 1 89.81 431 ASP B N 1
ATOM 9520 C CA . ASP B 1 431 ? 0.775 -6.926 29.547 1 89.81 431 ASP B CA 1
ATOM 9521 C C . ASP B 1 431 ? -0.119 -6.371 28.453 1 89.81 431 ASP B C 1
ATOM 9523 O O . ASP B 1 431 ? -0.713 -5.305 28.594 1 89.81 431 ASP B O 1
ATOM 9527 N N . SER B 1 432 ? -0.291 -7.254 27.484 1 84.75 432 SER B N 1
ATOM 9528 C CA . SER B 1 432 ? -1.09 -6.828 26.344 1 84.75 432 SER B CA 1
ATOM 9529 C C . SER B 1 432 ? -2.553 -6.645 26.719 1 84.75 432 SER B C 1
ATOM 9531 O O . SER B 1 432 ? -3.24 -5.781 26.172 1 84.75 432 SER B O 1
ATOM 9533 N N . GLY B 1 433 ? -3.047 -7.504 27.594 1 80.44 433 GLY B N 1
ATOM 9534 C CA . GLY B 1 433 ? -4.414 -7.363 28.062 1 80.44 433 GLY B CA 1
ATOM 9535 C C . GLY B 1 433 ? -4.652 -6.082 28.844 1 80.44 433 GLY B C 1
ATOM 9536 O O . GLY B 1 433 ? -5.641 -5.387 28.609 1 80.44 433 GLY B O 1
ATOM 9537 N N . PHE B 1 434 ? -3.703 -5.809 29.719 1 86.62 434 PHE B N 1
ATOM 9538 C CA . PHE B 1 434 ? -3.779 -4.57 30.484 1 86.62 434 PHE B CA 1
ATOM 9539 C C . PHE B 1 434 ? -3.689 -3.359 29.562 1 86.62 434 PHE B C 1
ATOM 9541 O O . PHE B 1 434 ? -4.41 -2.377 29.75 1 86.62 434 PHE B O 1
ATOM 9548 N N . ARG B 1 435 ? -2.887 -3.432 28.594 1 89.25 435 ARG B N 1
ATOM 9549 C CA . ARG B 1 435 ? -2.713 -2.344 27.641 1 89.25 435 ARG B CA 1
ATOM 9550 C C . ARG B 1 435 ? -4.016 -2.049 26.906 1 89.25 435 ARG B C 1
ATOM 9552 O O . ARG B 1 435 ? -4.406 -0.888 26.766 1 89.25 435 ARG B O 1
ATOM 9559 N N . ALA B 1 436 ? -4.609 -3.076 26.422 1 81.69 436 ALA B N 1
ATOM 9560 C CA . ALA B 1 436 ? -5.848 -2.916 25.656 1 81.69 436 ALA B CA 1
ATOM 9561 C C . ALA B 1 436 ? -6.926 -2.244 26.5 1 81.69 436 ALA B C 1
ATOM 9563 O O . ALA B 1 436 ? -7.602 -1.324 26.031 1 81.69 436 ALA B O 1
ATOM 9564 N N . GLU B 1 437 ? -7.027 -2.627 27.688 1 76.75 437 GLU B N 1
ATOM 9565 C CA . GLU B 1 437 ? -8.039 -2.078 28.578 1 76.75 437 GLU B CA 1
ATOM 9566 C C . GLU B 1 437 ? -7.734 -0.63 28.938 1 76.75 437 GLU B C 1
ATOM 9568 O O . GLU B 1 437 ? -8.617 0.228 28.906 1 76.75 437 GLU B O 1
ATOM 9573 N N . TYR B 1 438 ? -6.512 -0.451 29.281 1 82.31 438 TYR B N 1
ATOM 9574 C CA . TYR B 1 438 ? -6.082 0.88 29.688 1 82.31 438 TYR B CA 1
ATOM 9575 C C . TYR B 1 438 ? -6.234 1.879 28.547 1 82.31 438 TYR B C 1
ATOM 9577 O O . TYR B 1 438 ? -6.73 2.99 28.75 1 82.31 438 TYR B O 1
ATOM 9585 N N . MET B 1 439 ? -5.859 1.495 27.375 1 85.62 439 MET B N 1
ATOM 9586 C CA . MET B 1 439 ? -5.832 2.395 26.234 1 85.62 439 MET B CA 1
ATOM 9587 C C . MET B 1 439 ? -7.234 2.619 25.672 1 85.62 439 MET B C 1
ATOM 9589 O O . MET B 1 439 ? -7.508 3.652 25.062 1 85.62 439 MET B O 1
ATOM 9593 N N . ARG B 1 440 ? -8.023 1.666 25.859 1 74.94 440 ARG B N 1
ATOM 9594 C CA . ARG B 1 440 ? -9.398 1.808 25.391 1 74.94 440 ARG B CA 1
ATOM 9595 C C . ARG B 1 440 ? -10.062 3.033 26.016 1 74.94 440 ARG B C 1
ATOM 9597 O O . ARG B 1 440 ? -10.805 3.748 25.328 1 74.94 440 ARG B O 1
ATOM 9604 N N . ASP B 1 441 ? -9.812 3.195 27.156 1 68.5 441 ASP B N 1
ATOM 9605 C CA . ASP B 1 441 ? -10.422 4.305 27.891 1 68.5 441 ASP B CA 1
ATOM 9606 C C . ASP B 1 441 ? -9.734 5.625 27.547 1 68.5 441 ASP B C 1
ATOM 9608 O O . ASP B 1 441 ? -10.328 6.699 27.703 1 68.5 441 ASP B O 1
ATOM 9612 N N . PHE B 1 442 ? -8.594 5.422 26.922 1 71.44 442 PHE B N 1
ATOM 9613 C CA . PHE B 1 442 ? -7.738 6.598 26.766 1 71.44 442 PHE B CA 1
ATOM 9614 C C . PHE B 1 442 ? -7.75 7.094 25.328 1 71.44 442 PHE B C 1
ATOM 9616 O O . PHE B 1 442 ? -7.473 8.266 25.078 1 71.44 442 PHE B O 1
ATOM 9623 N N . THR B 1 443 ? -8.055 6.211 24.469 1 74.69 443 THR B N 1
ATOM 9624 C CA . THR B 1 443 ? -7.816 6.555 23.062 1 74.69 443 THR B CA 1
ATOM 9625 C C . THR B 1 443 ? -9.133 6.785 22.344 1 74.69 443 THR B C 1
ATOM 9627 O O . THR B 1 443 ? -10.18 6.289 22.766 1 74.69 443 THR B O 1
ATOM 9630 N N . PHE B 1 444 ? -9.008 7.695 21.422 1 71.75 444 PHE B N 1
ATOM 9631 C CA . PHE B 1 444 ? -10.141 8.055 20.594 1 71.75 444 PHE B CA 1
ATOM 9632 C C . PHE B 1 444 ? -10.68 6.832 19.844 1 71.75 444 PHE B C 1
ATOM 9634 O O . PHE B 1 444 ? -11.891 6.621 19.781 1 71.75 444 PHE B O 1
ATOM 9641 N N . PHE B 1 445 ? -9.828 5.992 19.25 1 55.12 445 PHE B N 1
ATOM 9642 C CA . PHE B 1 445 ? -10.234 4.867 18.422 1 55.12 445 PHE B CA 1
ATOM 9643 C C . PHE B 1 445 ? -10.406 3.605 19.25 1 55.12 445 PHE B C 1
ATOM 9645 O O . PHE B 1 445 ? -10.727 2.541 18.719 1 55.12 445 PHE B O 1
ATOM 9652 N N . GLY B 1 446 ? -10.039 3.486 20.5 1 53.16 446 GLY B N 1
ATOM 9653 C CA . GLY B 1 446 ? -10.109 2.293 21.328 1 53.16 446 GLY B CA 1
ATOM 9654 C C . GLY B 1 446 ? -11.516 1.722 21.438 1 53.16 446 GLY B C 1
ATOM 9655 O O . GLY B 1 446 ? -11.695 0.593 21.891 1 53.16 446 GLY B O 1
ATOM 9656 N N . CYS B 1 447 ? -12.438 2.482 21.5 1 40.78 447 CYS B N 1
ATOM 9657 C CA . CYS B 1 447 ? -13.719 1.846 21.766 1 40.78 447 CYS B CA 1
ATOM 9658 C C . CYS B 1 447 ? -14.18 1.03 20.562 1 40.78 447 CYS B C 1
ATOM 9660 O O . CYS B 1 447 ? -14.539 1.592 19.531 1 40.78 447 CYS B O 1
ATOM 9662 N N . ASN B 1 448 ? -13.469 0.041 20.406 1 37.5 448 ASN B N 1
ATOM 9663 C CA . ASN B 1 448 ? -14.047 -0.965 19.516 1 37.5 448 ASN B CA 1
ATOM 9664 C C . ASN B 1 448 ? -15.539 -1.144 19.766 1 37.5 448 ASN B C 1
ATOM 9666 O O . ASN B 1 448 ? -15.961 -1.317 20.922 1 37.5 448 ASN B O 1
ATOM 9670 N N . PRO B 1 449 ? -16.359 -0.905 18.953 1 33.91 449 PRO B N 1
ATOM 9671 C CA . PRO B 1 449 ? -17.781 -1.127 19.234 1 33.91 449 PRO B CA 1
ATOM 9672 C C . PRO B 1 449 ? -18.047 -2.488 19.875 1 33.91 449 PRO B C 1
ATOM 9674 O O . PRO B 1 449 ? -19.156 -2.742 20.359 1 33.91 449 PRO B O 1
ATOM 9677 N N . ALA B 1 450 ? -17.328 -3.469 19.688 1 33.16 450 ALA B N 1
ATOM 9678 C CA . ALA B 1 450 ? -17.703 -4.766 20.25 1 33.16 450 ALA B CA 1
ATOM 9679 C C . ALA B 1 450 ? -17.766 -4.695 21.766 1 33.16 450 ALA B C 1
ATOM 9681 O O . ALA B 1 450 ? -18.406 -5.543 22.406 1 33.16 450 ALA B O 1
ATOM 9682 N N . ASN B 1 451 ? -16.922 -4.145 22.391 1 30.94 451 ASN B N 1
ATOM 9683 C CA . ASN B 1 451 ? -16.969 -4.117 23.844 1 30.94 451 ASN B CA 1
ATOM 9684 C C . ASN B 1 451 ? -17.672 -2.859 24.359 1 30.94 451 ASN B C 1
ATOM 9686 O O . ASN B 1 451 ? -17.438 -2.436 25.5 1 30.94 451 ASN B O 1
ATOM 9690 N N . ARG B 1 452 ? -18.234 -2.211 23.531 1 36.72 452 ARG B N 1
ATOM 9691 C CA . ARG B 1 452 ? -19.078 -1.133 24.031 1 36.72 452 ARG B CA 1
ATOM 9692 C C . ARG B 1 452 ? -20.234 -1.683 24.859 1 36.72 452 ARG B C 1
ATOM 9694 O O . ARG B 1 452 ? -20.828 -2.695 24.5 1 36.72 452 ARG B O 1
ATOM 9701 N N . PRO B 1 453 ? -20.359 -1.237 26 1 32.66 453 PRO B N 1
ATOM 9702 C CA . PRO B 1 453 ? -21.672 -1.566 26.562 1 32.66 453 PRO B CA 1
ATOM 9703 C C . PRO B 1 453 ? -22.812 -1.239 25.609 1 32.66 453 PRO B C 1
ATOM 9705 O O . PRO B 1 453 ? -22.703 -0.323 24.781 1 32.66 453 PRO B O 1
ATOM 9708 N N . PRO B 1 454 ? -23.719 -2.172 25.312 1 33.25 454 PRO B N 1
ATOM 9709 C CA . PRO B 1 454 ? -24.859 -1.995 24.406 1 33.25 454 PRO B CA 1
ATOM 9710 C C . PRO B 1 454 ? -25.266 -0.531 24.25 1 33.25 454 PRO B C 1
ATOM 9712 O O . PRO B 1 454 ? -25.766 -0.137 23.188 1 33.25 454 PRO B O 1
ATOM 9715 N N . ASN B 1 455 ? -25.578 0.231 25.234 1 30.02 455 ASN B N 1
ATOM 9716 C CA . ASN B 1 455 ? -26.359 1.455 25.312 1 30.02 455 ASN B CA 1
ATOM 9717 C C . ASN B 1 455 ? -25.531 2.682 24.953 1 30.02 455 ASN B C 1
ATOM 9719 O O . ASN B 1 455 ? -25.938 3.814 25.219 1 30.02 455 ASN B O 1
ATOM 9723 N N . THR B 1 456 ? -24.219 2.549 24.938 1 34.28 456 THR B N 1
ATOM 9724 C CA . THR B 1 456 ? -23.656 3.893 24.797 1 34.28 456 THR B CA 1
ATOM 9725 C C . THR B 1 456 ? -23.453 4.234 23.328 1 34.28 456 THR B C 1
ATOM 9727 O O . THR B 1 456 ? -22.766 3.494 22.594 1 34.28 456 THR B O 1
ATOM 9730 N N . ASP B 1 457 ? -24.172 4.93 22.578 1 35.44 457 ASP B N 1
ATOM 9731 C CA . ASP B 1 457 ? -24.391 5.539 21.281 1 35.44 457 ASP B CA 1
ATOM 9732 C C . ASP B 1 457 ? -23.094 6.098 20.703 1 35.44 457 ASP B C 1
ATOM 9734 O O . ASP B 1 457 ? -23.078 6.676 19.625 1 35.44 457 ASP B O 1
ATOM 9738 N N . LYS B 1 458 ? -22.031 6.344 21.469 1 40.56 458 LYS B N 1
ATOM 9739 C CA . LYS B 1 458 ? -21.031 7.258 20.922 1 40.56 458 LYS B CA 1
ATOM 9740 C C . LYS B 1 458 ? -19.906 6.492 20.234 1 40.56 458 LYS B C 1
ATOM 9742 O O . LYS B 1 458 ? -19.266 5.633 20.859 1 40.56 458 LYS B O 1
ATOM 9747 N N . ILE B 1 459 ? -19.828 6.219 18.953 1 43.69 459 ILE B N 1
ATOM 9748 C CA . ILE B 1 459 ? -18.953 5.516 18.016 1 43.69 459 ILE B CA 1
ATOM 9749 C C . ILE B 1 459 ? -17.5 5.836 18.344 1 43.69 459 ILE B C 1
ATOM 9751 O O . ILE B 1 459 ? -16.594 5.094 17.953 1 43.69 459 ILE B O 1
ATOM 9755 N N . GLY B 1 460 ? -17.188 6.984 19.125 1 50.03 460 GLY B N 1
ATOM 9756 C CA . GLY B 1 460 ? -15.914 7.609 19.422 1 50.03 460 GLY B CA 1
ATOM 9757 C C . GLY B 1 460 ? -15.969 8.531 20.625 1 50.03 460 GLY B C 1
ATOM 9758 O O . GLY B 1 460 ? -17.047 8.945 21.047 1 50.03 460 GLY B O 1
ATOM 9759 N N . GLY B 1 461 ? -15.078 8.406 21.641 1 55.47 461 GLY B N 1
ATOM 9760 C CA . GLY B 1 461 ? -15 9.398 22.703 1 55.47 461 GLY B CA 1
ATOM 9761 C C . GLY B 1 461 ? -14.203 8.922 23.906 1 55.47 461 GLY B C 1
ATOM 9762 O O . GLY B 1 461 ? -14.102 7.719 24.156 1 55.47 461 GLY B O 1
ATOM 9763 N N . ARG B 1 462 ? -13.203 9.742 24.203 1 58.38 462 ARG B N 1
ATOM 9764 C CA . ARG B 1 462 ? -12.438 9.531 25.422 1 58.38 462 ARG B CA 1
ATOM 9765 C C . ARG B 1 462 ? -13.344 9.562 26.641 1 58.38 462 ARG B C 1
ATOM 9767 O O . ARG B 1 462 ? -14.273 10.367 26.719 1 58.38 462 ARG B O 1
ATOM 9774 N N . ARG B 1 463 ? -13.359 8.492 27.453 1 55.28 463 ARG B N 1
ATOM 9775 C CA . ARG B 1 463 ? -14.148 8.516 28.688 1 55.28 463 ARG B CA 1
ATOM 9776 C C . ARG B 1 463 ? -13.695 9.648 29.609 1 55.28 463 ARG B C 1
ATOM 9778 O O . ARG B 1 463 ? -12.5 9.805 29.859 1 55.28 463 ARG B O 1
ATOM 9785 N N . PRO B 1 464 ? -14.516 10.727 29.781 1 50.66 464 PRO B N 1
ATOM 9786 C CA . PRO B 1 464 ? -14.133 11.875 30.609 1 50.66 464 PRO B CA 1
ATOM 9787 C C . PRO B 1 464 ? -13.484 11.469 31.938 1 50.66 464 PRO B C 1
ATOM 9789 O O . PRO B 1 464 ? -12.609 12.18 32.438 1 50.66 464 PRO B O 1
ATOM 9792 N N . ASP B 1 465 ? -13.93 10.477 32.656 1 50.84 465 ASP B N 1
ATOM 9793 C CA . ASP B 1 465 ? -13.484 10.219 34.031 1 50.84 465 ASP B CA 1
ATOM 9794 C C . ASP B 1 465 ? -12.234 9.344 34.031 1 50.84 465 ASP B C 1
ATOM 9796 O O . ASP B 1 465 ? -11.93 8.703 35.031 1 50.84 465 ASP B O 1
ATOM 9800 N N . SER B 1 466 ? -11.664 9.289 32.906 1 52.75 466 SER B N 1
ATOM 9801 C CA . SER B 1 466 ? -10.602 8.289 32.875 1 52.75 466 SER B CA 1
ATOM 9802 C C . SER B 1 466 ? -9.367 8.766 33.625 1 52.75 466 SER B C 1
ATOM 9804 O O . SER B 1 466 ? -9.102 9.969 33.688 1 52.75 466 SER B O 1
ATOM 9806 N N . LYS B 1 467 ? -8.836 8.023 34.625 1 52.97 467 LYS B N 1
ATOM 9807 C CA . LYS B 1 467 ? -7.625 8.164 35.438 1 52.97 467 LYS B CA 1
ATOM 9808 C C . LYS B 1 467 ? -6.512 8.852 34.656 1 52.97 467 LYS B C 1
ATOM 9810 O O . LYS B 1 467 ? -5.469 9.195 35.219 1 52.97 467 LYS B O 1
ATOM 9815 N N . LEU B 1 468 ? -6.664 8.992 33.375 1 56.25 468 LEU B N 1
ATOM 9816 C CA . LEU B 1 468 ? -5.59 9.492 32.5 1 56.25 468 LEU B CA 1
ATOM 9817 C C . LEU B 1 468 ? -5.492 11.008 32.594 1 56.25 468 LEU B C 1
ATOM 9819 O O . LEU B 1 468 ? -4.488 11.594 32.188 1 56.25 468 LEU B O 1
ATOM 9823 N N . GLN B 1 469 ? -6.652 11.562 33.031 1 57.12 469 GLN B N 1
ATOM 9824 C CA . GLN B 1 469 ? -6.578 13.016 33.188 1 57.12 469 GLN B CA 1
ATOM 9825 C C . GLN B 1 469 ? -5.445 13.406 34.156 1 57.12 469 GLN B C 1
ATOM 9827 O O . GLN B 1 469 ? -4.957 14.539 34.094 1 57.12 469 GLN B O 1
ATOM 9832 N N . ASP B 1 470 ? -4.922 12.281 34.719 1 63.72 470 ASP B N 1
ATOM 9833 C CA . ASP B 1 470 ? -3.916 12.602 35.719 1 63.72 470 ASP B CA 1
ATOM 9834 C C . ASP B 1 470 ? -2.506 12.461 35.156 1 63.72 470 ASP B C 1
ATOM 9836 O O . ASP B 1 470 ? -1.523 12.742 35.844 1 63.72 470 ASP B O 1
ATOM 9840 N N . ILE B 1 471 ? -2.391 12.062 33.844 1 77.62 471 ILE B N 1
ATOM 9841 C CA . ILE B 1 471 ? -1.046 11.93 33.281 1 77.62 471 ILE B CA 1
ATOM 9842 C C . ILE B 1 471 ? -0.49 13.312 32.938 1 77.62 471 ILE B C 1
ATOM 9844 O O . ILE B 1 471 ? -1.154 14.109 32.281 1 77.62 471 ILE B O 1
ATOM 9848 N N . VAL B 1 472 ? 0.655 13.547 33.469 1 83.19 472 VAL B N 1
ATOM 9849 C CA . VAL B 1 472 ? 1.337 14.805 33.188 1 83.19 472 VAL B CA 1
ATOM 9850 C C . VAL B 1 472 ? 1.55 14.953 31.688 1 83.19 472 VAL B C 1
ATOM 9852 O O . VAL B 1 472 ? 1.926 13.992 31 1 83.19 472 VAL B O 1
ATOM 9855 N N . PRO B 1 473 ? 1.22 16.094 31.203 1 88.38 473 PRO B N 1
ATOM 9856 C CA . PRO B 1 473 ? 1.437 16.328 29.781 1 88.38 473 PRO B CA 1
ATOM 9857 C C . PRO B 1 473 ? 2.881 16.062 29.359 1 88.38 473 PRO B C 1
ATOM 9859 O O . PRO B 1 473 ? 3.814 16.484 30.047 1 88.38 473 PRO B O 1
ATOM 9862 N N . ASN B 1 474 ? 3.029 15.305 28.328 1 91.31 474 ASN B N 1
ATOM 9863 C CA . ASN B 1 474 ? 4.355 14.961 27.812 1 91.31 474 ASN B CA 1
ATOM 9864 C C . ASN B 1 474 ? 4.34 14.773 26.312 1 91.31 474 ASN B C 1
ATOM 9866 O O . ASN B 1 474 ? 3.285 14.844 25.672 1 91.31 474 ASN B O 1
ATOM 9870 N N . SER B 1 475 ? 5.523 14.586 25.766 1 91.94 475 SER B N 1
ATOM 9871 C CA . SER B 1 475 ? 5.68 14.5 24.312 1 91.94 475 SER B CA 1
ATOM 9872 C C . SER B 1 475 ? 5.023 13.242 23.75 1 91.94 475 SER B C 1
ATOM 9874 O O . SER B 1 475 ? 4.523 13.242 22.625 1 91.94 475 SER B O 1
ATOM 9876 N N . SER B 1 476 ? 5.02 12.164 24.469 1 94.12 476 SER B N 1
ATOM 9877 C CA . SER B 1 476 ? 4.422 10.914 24 1 94.12 476 SER B CA 1
ATOM 9878 C C . SER B 1 476 ? 2.906 11.023 23.906 1 94.12 476 SER B C 1
ATOM 9880 O O . SER B 1 476 ? 2.287 10.43 23.031 1 94.12 476 SER B O 1
ATOM 9882 N N . ARG B 1 477 ? 2.375 11.734 24.859 1 92.56 477 ARG B N 1
ATOM 9883 C CA . ARG B 1 477 ? 0.939 11.992 24.797 1 92.56 477 ARG B CA 1
ATOM 9884 C C . ARG B 1 477 ? 0.594 12.859 23.594 1 92.56 477 ARG B C 1
ATOM 9886 O O . ARG B 1 477 ? -0.435 12.656 22.938 1 92.56 477 ARG B O 1
ATOM 9893 N N . TYR B 1 478 ? 1.396 13.859 23.344 1 95.06 478 TYR B N 1
ATOM 9894 C CA . TYR B 1 478 ? 1.244 14.656 22.125 1 95.06 478 TYR B CA 1
ATOM 9895 C C . TYR B 1 478 ? 1.265 13.781 20.891 1 95.06 478 TYR B C 1
ATOM 9897 O O . TYR B 1 478 ? 0.423 13.93 20 1 95.06 478 TYR B O 1
ATOM 9905 N N . PHE B 1 479 ? 2.268 12.875 20.844 1 96.44 479 PHE B N 1
ATOM 9906 C CA . PHE B 1 479 ? 2.416 11.984 19.688 1 96.44 479 PHE B CA 1
ATOM 9907 C C . PHE B 1 479 ? 1.172 11.117 19.516 1 96.44 479 PHE B C 1
ATOM 9909 O O . PHE B 1 479 ? 0.727 10.883 18.391 1 96.44 479 PHE B O 1
ATOM 9916 N N . LEU B 1 480 ? 0.642 10.648 20.562 1 95.12 480 LEU B N 1
ATOM 9917 C CA . LEU B 1 480 ? -0.57 9.844 20.5 1 95.12 480 LEU B CA 1
ATOM 9918 C C . LEU B 1 480 ? -1.721 10.625 19.875 1 95.12 480 LEU B C 1
ATOM 9920 O O . LEU B 1 480 ? -2.404 10.117 18.984 1 95.12 480 LEU B O 1
ATOM 9924 N N . TYR B 1 481 ? -1.958 11.867 20.359 1 94.62 481 TYR B N 1
ATOM 9925 C CA . TYR B 1 481 ? -3.008 12.719 19.797 1 94.62 481 TYR B CA 1
ATOM 9926 C C . TYR B 1 481 ? -2.766 12.977 18.312 1 94.62 481 TYR B C 1
ATOM 9928 O O . TYR B 1 481 ? -3.707 12.984 17.516 1 94.62 481 TYR B O 1
ATOM 9936 N N . PHE B 1 482 ? -1.507 13.195 18.047 1 96.62 482 PHE B N 1
ATOM 9937 C CA . PHE B 1 482 ? -1.107 13.461 16.656 1 96.62 482 PHE B CA 1
ATOM 9938 C C . PHE B 1 482 ? -1.439 12.273 15.766 1 96.62 482 PHE B C 1
ATOM 9940 O O . PHE B 1 482 ? -1.937 12.453 14.648 1 96.62 482 PHE B O 1
ATOM 9947 N N . VAL B 1 483 ? -1.204 11.047 16.219 1 96.88 483 VAL B N 1
ATOM 9948 C CA . VAL B 1 483 ? -1.498 9.82 15.484 1 96.88 483 VAL B CA 1
ATOM 9949 C C . VAL B 1 483 ? -3.008 9.672 15.305 1 96.88 483 VAL B C 1
ATOM 9951 O O . VAL B 1 483 ? -3.479 9.297 14.227 1 96.88 483 VAL B O 1
ATOM 9954 N N . GLU B 1 484 ? -3.754 9.969 16.281 1 94.94 484 GLU B N 1
ATOM 9955 C CA . GLU B 1 484 ? -5.207 9.852 16.219 1 94.94 484 GLU B CA 1
ATOM 9956 C C . GLU B 1 484 ? -5.785 10.773 15.141 1 94.94 484 GLU B C 1
ATOM 9958 O O . GLU B 1 484 ? -6.66 10.359 14.375 1 94.94 484 GLU B O 1
ATOM 9963 N N . LEU B 1 485 ? -5.289 11.977 15.125 1 96.12 485 LEU B N 1
ATOM 9964 C CA . LEU B 1 485 ? -5.738 12.906 14.094 1 96.12 485 LEU B CA 1
ATOM 9965 C C . LEU B 1 485 ? -5.375 12.398 12.703 1 96.12 485 LEU B C 1
ATOM 9967 O O . LEU B 1 485 ? -6.137 12.594 11.75 1 96.12 485 LEU B O 1
ATOM 9971 N N . THR B 1 486 ? -4.195 11.844 12.656 1 96.75 486 THR B N 1
ATOM 9972 C CA . THR B 1 486 ? -3.756 11.297 11.375 1 96.75 486 THR B CA 1
ATOM 9973 C C . THR B 1 486 ? -4.668 10.164 10.922 1 96.75 486 THR B C 1
ATOM 9975 O O . THR B 1 486 ? -4.949 10.016 9.734 1 96.75 486 THR B O 1
ATOM 9978 N N . LYS B 1 487 ? -5.129 9.367 11.805 1 94.38 487 LYS B N 1
ATOM 9979 C CA . LYS B 1 487 ? -6.051 8.281 11.477 1 94.38 487 LYS B CA 1
ATOM 9980 C C . LYS B 1 487 ? -7.367 8.828 10.93 1 94.38 487 LYS B C 1
ATOM 9982 O O . LYS B 1 487 ? -7.938 8.266 9.992 1 94.38 487 LYS B O 1
ATOM 9987 N N . ILE B 1 488 ? -7.848 9.914 11.484 1 94.44 488 ILE B N 1
ATOM 9988 C CA . ILE B 1 488 ? -9.062 10.547 10.984 1 94.44 488 ILE B CA 1
ATOM 9989 C C . ILE B 1 488 ? -8.82 11.07 9.57 1 94.44 488 ILE B C 1
ATOM 9991 O O . ILE B 1 488 ? -9.672 10.914 8.688 1 94.44 488 ILE B O 1
ATOM 9995 N N . MET B 1 489 ? -7.676 11.703 9.453 1 96 489 MET B N 1
ATOM 9996 C CA . MET B 1 489 ? -7.305 12.195 8.125 1 96 489 MET B CA 1
ATOM 9997 C C . MET B 1 489 ? -7.289 11.055 7.113 1 96 489 MET B C 1
ATOM 9999 O O . MET B 1 489 ? -7.781 11.211 5.992 1 96 489 MET B O 1
ATOM 10003 N N . ARG B 1 490 ? -6.715 9.93 7.496 1 93.75 490 ARG B N 1
ATOM 10004 C CA . ARG B 1 490 ? -6.656 8.758 6.629 1 93.75 490 ARG B CA 1
ATOM 10005 C C . ARG B 1 490 ? -8.055 8.281 6.262 1 93.75 490 ARG B C 1
ATOM 10007 O O . ARG B 1 490 ? -8.328 7.965 5.102 1 93.75 490 ARG B O 1
ATOM 10014 N N . GLN B 1 491 ? -8.914 8.25 7.145 1 89.25 491 GLN B N 1
ATOM 10015 C CA . GLN B 1 491 ? -10.305 7.859 6.891 1 89.25 491 GLN B CA 1
ATOM 10016 C C . GLN B 1 491 ? -10.969 8.82 5.91 1 89.25 491 GLN B C 1
ATOM 10018 O O . GLN B 1 491 ? -11.734 8.391 5.039 1 89.25 491 GLN B O 1
ATOM 10023 N N . ALA B 1 492 ? -10.688 10.039 6.082 1 91.81 492 ALA B N 1
ATOM 10024 C CA . ALA B 1 492 ? -11.25 11.047 5.191 1 91.81 492 ALA B CA 1
ATOM 10025 C C . ALA B 1 492 ? -10.781 10.836 3.756 1 91.81 492 ALA B C 1
ATOM 10027 O O . ALA B 1 492 ? -11.586 10.859 2.822 1 91.81 492 ALA B O 1
ATOM 10028 N N . VAL B 1 493 ? -9.531 10.594 3.586 1 91.06 493 VAL B N 1
ATOM 10029 C CA . VAL B 1 493 ? -8.969 10.43 2.252 1 91.06 493 VAL B CA 1
ATOM 10030 C C . VAL B 1 493 ? -9.508 9.148 1.618 1 91.06 493 VAL B C 1
ATOM 10032 O O . VAL B 1 493 ? -9.883 9.141 0.442 1 91.06 493 VAL B O 1
ATOM 10035 N N . ASP B 1 494 ? -9.586 8.086 2.367 1 84.44 494 ASP B N 1
ATOM 10036 C CA . ASP B 1 494 ? -10.047 6.801 1.862 1 84.44 494 ASP B CA 1
ATOM 10037 C C . ASP B 1 494 ? -11.523 6.852 1.494 1 84.44 494 ASP B C 1
ATOM 10039 O O . ASP B 1 494 ? -11.961 6.188 0.552 1 84.44 494 ASP B O 1
ATOM 10043 N N . SER B 1 495 ? -12.234 7.652 2.178 1 81.94 495 SER B N 1
ATOM 10044 C CA . SER B 1 495 ? -13.68 7.676 1.98 1 81.94 495 SER B CA 1
ATOM 10045 C C . SER B 1 495 ? -14.078 8.734 0.958 1 81.94 495 SER B C 1
ATOM 10047 O O . SER B 1 495 ? -14.875 8.461 0.055 1 81.94 495 SER B O 1
ATOM 10049 N N . LEU B 1 496 ? -13.5 9.867 1.028 1 86.88 496 LEU B N 1
ATOM 10050 C CA . LEU B 1 496 ? -14.016 11 0.265 1 86.88 496 LEU B CA 1
ATOM 10051 C C . LEU B 1 496 ? -13.258 11.156 -1.051 1 86.88 496 LEU B C 1
ATOM 10053 O O . LEU B 1 496 ? -13.773 11.75 -2.002 1 86.88 496 LEU B O 1
ATOM 10057 N N . TYR B 1 497 ? -12.07 10.672 -1.123 1 87.25 497 TYR B N 1
ATOM 10058 C CA . TYR B 1 497 ? -11.25 10.969 -2.293 1 87.25 497 TYR B CA 1
ATOM 10059 C C . TYR B 1 497 ? -10.922 9.695 -3.064 1 87.25 497 TYR B C 1
ATOM 10061 O O . TYR B 1 497 ? -10.008 9.688 -3.896 1 87.25 497 TYR B O 1
ATOM 10069 N N . SER B 1 498 ? -11.547 8.633 -2.832 1 81.5 498 SER B N 1
ATOM 10070 C CA . SER B 1 498 ? -11.422 7.438 -3.652 1 81.5 498 SER B CA 1
ATOM 10071 C C . SER B 1 498 ? -12.297 7.527 -4.902 1 81.5 498 SER B C 1
ATOM 10073 O O . SER B 1 498 ? -13.383 8.109 -4.867 1 81.5 498 SER B O 1
ATOM 10075 N N . PRO B 1 499 ? -11.805 7.051 -6.055 1 73.19 499 PRO B N 1
ATOM 10076 C CA . PRO B 1 499 ? -12.555 7.156 -7.309 1 73.19 499 PRO B CA 1
ATOM 10077 C C . PRO B 1 499 ? -13.977 6.621 -7.188 1 73.19 499 PRO B C 1
ATOM 10079 O O . PRO B 1 499 ? -14.922 7.23 -7.707 1 73.19 499 PRO B O 1
ATOM 10082 N N . GLY B 1 500 ? -14.258 5.582 -6.535 1 65.06 500 GLY B N 1
ATOM 10083 C CA . GLY B 1 500 ? -15.594 5.023 -6.383 1 65.06 500 GLY B CA 1
ATOM 10084 C C . GLY B 1 500 ? -16.516 5.891 -5.543 1 65.06 500 GLY B C 1
ATOM 10085 O O . GLY B 1 500 ? -17.703 5.969 -5.805 1 65.06 500 GLY B O 1
ATOM 10086 N N . PHE B 1 501 ? -15.977 6.668 -4.73 1 65.12 501 PHE B N 1
ATOM 10087 C CA . PHE B 1 501 ? -16.766 7.469 -3.814 1 65.12 501 PHE B CA 1
ATOM 10088 C C . PHE B 1 501 ? -17.094 8.828 -4.422 1 65.12 501 PHE B C 1
ATOM 10090 O O . PHE B 1 501 ? -18.156 9.398 -4.168 1 65.12 501 PHE B O 1
ATOM 10097 N N . ALA B 1 502 ? -16.172 9.234 -5.184 1 64.94 502 ALA B N 1
ATOM 10098 C CA . ALA B 1 502 ? -16.344 10.57 -5.746 1 64.94 502 ALA B CA 1
ATOM 10099 C C . ALA B 1 502 ? -17.547 10.617 -6.684 1 64.94 502 ALA B C 1
ATOM 10101 O O . ALA B 1 502 ? -18.109 11.688 -6.914 1 64.94 502 ALA B O 1
ATOM 10102 N N . ARG B 1 503 ? -17.984 9.461 -7.113 1 64 503 ARG B N 1
ATOM 10103 C CA . ARG B 1 503 ? -19.094 9.406 -8.055 1 64 503 ARG B CA 1
ATOM 10104 C C . ARG B 1 503 ? -20.422 9.211 -7.328 1 64 503 ARG B C 1
ATOM 10106 O O . ARG B 1 503 ? -21.484 9.266 -7.945 1 64 503 ARG B O 1
ATOM 10113 N N . ARG B 1 504 ? -20.312 9.242 -6.098 1 67.25 504 ARG B N 1
ATOM 10114 C CA . ARG B 1 504 ? -21.531 9 -5.312 1 67.25 504 ARG B CA 1
ATOM 10115 C C . ARG B 1 504 ? -22.391 10.25 -5.246 1 67.25 504 ARG B C 1
ATOM 10117 O O . ARG B 1 504 ? -21.906 11.367 -5.461 1 67.25 504 ARG B O 1
ATOM 10124 N N . PRO B 1 505 ? -23.672 9.961 -4.992 1 65.19 505 PRO B N 1
ATOM 10125 C CA . PRO B 1 505 ? -24.547 11.133 -4.84 1 65.19 505 PRO B CA 1
ATOM 10126 C C . PRO B 1 505 ? -24.094 12.062 -3.711 1 65.19 505 PRO B C 1
ATOM 10128 O O . PRO B 1 505 ? -23.516 11.602 -2.727 1 65.19 505 PRO B O 1
ATOM 10131 N N . TRP B 1 506 ? -24.438 13.281 -3.744 1 74.75 506 TRP B N 1
ATOM 10132 C CA . TRP B 1 506 ? -23.938 14.32 -2.844 1 74.75 506 TRP B CA 1
ATOM 10133 C C . TRP B 1 506 ? -24.375 14.039 -1.405 1 74.75 506 TRP B C 1
ATOM 10135 O O . TRP B 1 506 ? -23.594 14.25 -0.47 1 74.75 506 TRP B O 1
ATOM 10145 N N . LEU B 1 507 ? -25.609 13.602 -1.216 1 71.69 507 LEU B N 1
ATOM 10146 C CA . LEU B 1 507 ? -26.109 13.383 0.137 1 71.69 507 LEU B CA 1
ATOM 10147 C C . LEU B 1 507 ? -25.25 12.344 0.865 1 71.69 507 LEU B C 1
ATOM 10149 O O . LEU B 1 507 ? -25.062 12.43 2.08 1 71.69 507 LEU B O 1
ATOM 10153 N N . THR B 1 508 ? -24.766 11.414 0.048 1 71.12 508 THR B N 1
ATOM 10154 C CA . THR B 1 508 ? -23.875 10.406 0.629 1 71.12 508 THR B CA 1
ATOM 10155 C C . THR B 1 508 ? -22.531 11.0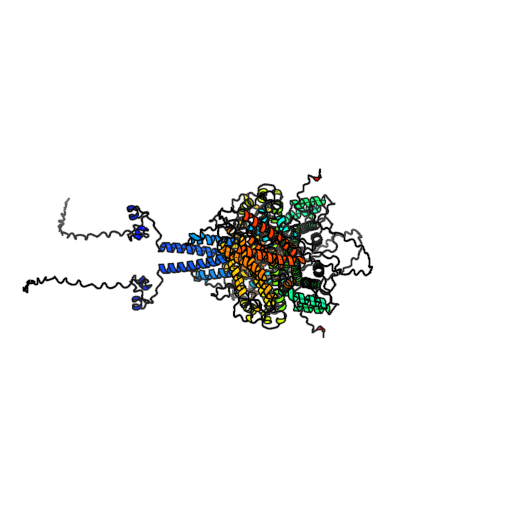16 1.017 1 71.12 508 THR B C 1
ATOM 10157 O O . THR B 1 508 ? -22 10.734 2.09 1 71.12 508 THR B O 1
ATOM 10160 N N . ILE B 1 509 ? -22.062 11.812 0.167 1 80.56 509 ILE B N 1
ATOM 10161 C CA . ILE B 1 509 ? -20.797 12.484 0.413 1 80.56 509 ILE B CA 1
ATOM 10162 C C . ILE B 1 509 ? -20.922 13.43 1.604 1 80.56 509 ILE B C 1
ATOM 10164 O O . ILE B 1 509 ? -20.047 13.477 2.471 1 80.56 509 ILE B O 1
ATOM 10168 N N . TYR B 1 510 ? -22.094 14.109 1.682 1 82.5 510 TYR B N 1
ATOM 10169 C CA . TYR B 1 510 ? -22.375 15.031 2.775 1 82.5 510 TYR B CA 1
ATOM 10170 C C . TYR B 1 510 ? -22.406 14.305 4.109 1 82.5 510 TYR B C 1
ATOM 10172 O O . TYR B 1 510 ? -21.828 14.758 5.094 1 82.5 510 TYR B O 1
ATOM 10180 N N . ALA B 1 511 ? -23.062 13.18 4.062 1 77.88 511 ALA B N 1
ATOM 10181 C CA . ALA B 1 511 ? -23.172 12.406 5.297 1 77.88 511 ALA B CA 1
ATOM 10182 C C . ALA B 1 511 ? -21.812 11.945 5.789 1 77.88 511 ALA B C 1
ATOM 10184 O O . ALA B 1 511 ? -21.531 11.977 6.988 1 77.88 511 ALA B O 1
ATOM 10185 N N . ALA B 1 512 ? -21.016 11.547 4.871 1 82.19 512 ALA B N 1
ATOM 10186 C CA . ALA B 1 512 ? -19.656 11.109 5.227 1 82.19 512 ALA B CA 1
ATOM 10187 C C . ALA B 1 512 ? -18.844 12.273 5.789 1 82.19 512 ALA B C 1
ATOM 10189 O O . ALA B 1 512 ? -18.094 12.094 6.754 1 82.19 512 ALA B O 1
ATOM 10190 N N . MET B 1 513 ? -18.969 13.43 5.25 1 90.12 513 MET B N 1
ATOM 10191 C CA . MET B 1 513 ? -18.234 14.609 5.715 1 90.12 513 MET B CA 1
ATOM 10192 C C . MET B 1 513 ? -18.656 14.984 7.133 1 90.12 513 MET B C 1
ATOM 10194 O O . MET B 1 513 ? -17.812 15.242 7.988 1 90.12 513 MET B O 1
ATOM 10198 N N . ILE B 1 514 ? -19.969 14.938 7.328 1 87.12 514 ILE B N 1
ATOM 10199 C CA . ILE B 1 514 ? -20.484 15.352 8.625 1 87.12 514 ILE B CA 1
ATOM 10200 C C . ILE B 1 514 ? -20.047 14.359 9.703 1 87.12 514 ILE B C 1
ATOM 10202 O O . ILE B 1 514 ? -19.703 14.758 10.82 1 87.12 514 ILE B O 1
ATOM 10206 N N . ASP B 1 515 ? -20.047 13.094 9.297 1 82.56 515 ASP B N 1
ATOM 10207 C CA . ASP B 1 515 ? -19.578 12.086 10.242 1 82.56 515 ASP B CA 1
ATOM 10208 C C . ASP B 1 515 ? -18.109 12.32 10.625 1 82.56 515 ASP B C 1
ATOM 10210 O O . ASP B 1 515 ? -17.75 12.219 11.797 1 82.56 515 ASP B O 1
ATOM 10214 N N . LEU B 1 516 ? -17.328 12.594 9.695 1 91.56 516 LEU B N 1
ATOM 10215 C CA . LEU B 1 516 ? -15.914 12.82 9.93 1 91.56 516 LEU B CA 1
ATOM 10216 C C . LEU B 1 516 ? -15.688 14.109 10.711 1 91.56 516 LEU B C 1
ATOM 10218 O O . LEU B 1 516 ? -14.789 14.188 11.555 1 91.56 516 LEU B O 1
ATOM 10222 N N . VAL B 1 517 ? -16.484 15.141 10.422 1 93.5 517 VAL B N 1
ATOM 10223 C CA . VAL B 1 517 ? -16.406 16.391 11.172 1 93.5 517 VAL B CA 1
ATOM 10224 C C . VAL B 1 517 ? -16.766 16.141 12.641 1 93.5 517 VAL B C 1
ATOM 10226 O O . VAL B 1 517 ? -16.094 16.656 13.539 1 93.5 517 VAL B O 1
ATOM 10229 N N . HIS B 1 518 ? -17.75 15.312 12.781 1 87.88 518 HIS B N 1
ATOM 10230 C CA . HIS B 1 518 ? -18.141 14.969 14.148 1 87.88 518 HIS B CA 1
ATOM 10231 C C . HIS B 1 518 ? -17.016 14.227 14.867 1 87.88 518 HIS B C 1
ATOM 10233 O O . HIS B 1 518 ? -16.797 14.43 16.062 1 87.88 518 HIS B O 1
ATOM 10239 N N . GLU B 1 519 ? -16.375 13.367 14.164 1 89.56 519 GLU B N 1
ATOM 10240 C CA . GLU B 1 519 ? -15.242 12.656 14.75 1 89.56 519 GLU B CA 1
ATOM 10241 C C . GLU B 1 519 ? -14.148 13.633 15.18 1 89.56 519 GLU B C 1
ATOM 10243 O O . GLU B 1 519 ? -13.516 13.438 16.219 1 89.56 519 GLU B O 1
ATOM 10248 N N . THR B 1 520 ? -13.875 14.672 14.391 1 95 520 THR B N 1
ATOM 10249 C CA . THR B 1 520 ? -12.875 15.664 14.75 1 95 520 THR B CA 1
ATOM 10250 C C . THR B 1 520 ? -13.305 16.453 15.984 1 95 520 THR B C 1
ATOM 10252 O O . THR B 1 520 ? -12.477 16.797 16.828 1 95 520 THR B O 1
ATOM 10255 N N . ASP B 1 521 ? -14.602 16.734 16.078 1 92.31 521 ASP B N 1
ATOM 10256 C CA . ASP B 1 521 ? -15.117 17.438 17.234 1 92.31 521 ASP B CA 1
ATOM 10257 C C . ASP B 1 521 ? -14.984 16.609 18.516 1 92.31 521 ASP B C 1
ATOM 10259 O O . ASP B 1 521 ? -14.625 17.125 19.562 1 92.31 521 ASP B O 1
ATOM 10263 N N . GLU B 1 522 ? -15.281 15.352 18.312 1 86.31 522 GLU B N 1
ATOM 10264 C CA . GLU B 1 522 ? -15.141 14.445 19.453 1 86.31 522 GLU B CA 1
ATOM 10265 C C . GLU B 1 522 ? -13.688 14.32 19.891 1 86.31 522 GLU B C 1
ATOM 10267 O O . GLU B 1 522 ? -13.391 14.258 21.094 1 86.31 522 GLU B O 1
ATOM 10272 N N . TRP B 1 523 ? -12.836 14.234 19.016 1 92.81 523 TRP B N 1
ATOM 10273 C CA . TRP B 1 523 ? -11.406 14.203 19.312 1 92.81 523 TRP B CA 1
ATOM 10274 C C . TRP B 1 523 ? -10.969 15.453 20.062 1 92.81 523 TRP B C 1
ATOM 10276 O O . TRP B 1 523 ? -10.242 15.367 21.062 1 92.81 523 TRP B O 1
ATOM 10286 N N . LEU B 1 524 ? -11.391 16.625 19.625 1 92.5 524 LEU B N 1
ATOM 10287 C CA . LEU B 1 524 ? -11.047 17.906 20.25 1 92.5 524 LEU B CA 1
ATOM 10288 C C . LEU B 1 524 ? -11.578 17.984 21.672 1 92.5 524 LEU B C 1
ATOM 10290 O O . LEU B 1 524 ? -10.883 18.469 22.578 1 92.5 524 LEU B O 1
ATOM 10294 N N . SER B 1 525 ? -12.766 17.453 21.844 1 86.19 525 SER B N 1
ATOM 10295 C CA . SER B 1 525 ? -13.398 17.5 23.156 1 86.19 525 SER B CA 1
ATOM 10296 C C . SER B 1 525 ? -12.688 16.594 24.141 1 86.19 525 SER B C 1
ATOM 10298 O O . SER B 1 525 ? -12.734 16.828 25.359 1 86.19 525 SER B O 1
ATOM 10300 N N . GLY B 1 526 ? -12 15.602 23.594 1 83.5 526 GLY B N 1
ATOM 10301 C CA . GLY B 1 526 ? -11.328 14.641 24.453 1 83.5 526 GLY B CA 1
ATOM 10302 C C . GLY B 1 526 ? -9.891 15.023 24.766 1 83.5 526 GLY B C 1
ATOM 10303 O O . GLY B 1 526 ? -9.211 14.336 25.531 1 83.5 526 GLY B O 1
ATOM 10304 N N . LEU B 1 527 ? -9.43 16.172 24.375 1 87.38 527 LEU B N 1
ATOM 10305 C CA . LEU B 1 527 ? -8.055 16.594 24.594 1 87.38 527 LEU B CA 1
ATOM 10306 C C . LEU B 1 527 ? -7.863 17.078 26.031 1 87.38 527 LEU B C 1
ATOM 10308 O O . LEU B 1 527 ? -8.742 17.734 26.594 1 87.38 527 LEU B O 1
ATOM 10312 N N . ALA B 1 528 ? -6.758 16.719 26.609 1 85.62 528 ALA B N 1
ATOM 10313 C CA . ALA B 1 528 ? -6.402 17.25 27.922 1 85.62 528 ALA B CA 1
ATOM 10314 C C . ALA B 1 528 ? -6.195 18.766 27.859 1 85.62 528 ALA B C 1
ATOM 10316 O O . ALA B 1 528 ? -5.844 19.297 26.812 1 85.62 528 ALA B O 1
ATOM 10317 N N . GLU B 1 529 ? -6.258 19.438 28.922 1 82.5 529 GLU B N 1
ATOM 10318 C CA . GLU B 1 529 ? -6.246 20.906 29 1 82.5 529 GLU B CA 1
ATOM 10319 C C . GLU B 1 529 ? -4.934 21.469 28.484 1 82.5 529 GLU B C 1
ATOM 10321 O O . GLU B 1 529 ? -4.926 22.5 27.797 1 82.5 529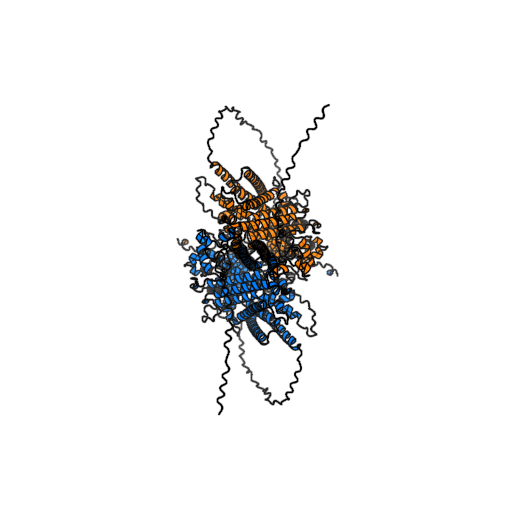 GLU B O 1
ATOM 10326 N N . ALA B 1 530 ? -3.926 20.797 28.781 1 85.12 530 ALA B N 1
ATOM 10327 C CA . ALA B 1 530 ? -2.609 21.297 28.406 1 85.12 530 ALA B CA 1
ATOM 10328 C C . ALA B 1 530 ? -2.453 21.328 26.891 1 85.12 530 ALA B C 1
ATOM 10330 O O . ALA B 1 530 ? -1.642 22.094 26.359 1 85.12 530 ALA B O 1
ATOM 10331 N N . PHE B 1 531 ? -3.299 20.547 26.188 1 89.56 531 PHE B N 1
ATOM 10332 C CA . PHE B 1 531 ? -3.156 20.422 24.75 1 89.56 531 PHE B CA 1
ATOM 10333 C C . PHE B 1 531 ? -4.277 21.156 24.016 1 89.56 531 PHE B C 1
ATOM 10335 O O . PHE B 1 531 ? -4.293 21.219 22.797 1 89.56 531 PHE B O 1
ATOM 10342 N N . SER B 1 532 ? -5.168 21.781 24.75 1 87.5 532 SER B N 1
ATOM 10343 C CA . SER B 1 532 ? -6.305 22.453 24.141 1 87.5 532 SER B CA 1
ATOM 10344 C C . SER B 1 532 ? -5.883 23.781 23.5 1 87.5 532 SER B C 1
ATOM 10346 O O . SER B 1 532 ? -5.129 24.547 24.109 1 87.5 532 SER B O 1
ATOM 10348 N N . PHE B 1 533 ? -6.242 24.094 22.328 1 87.69 533 PHE B N 1
ATOM 10349 C CA . PHE B 1 533 ? -5.836 25.297 21.625 1 87.69 533 PHE B CA 1
ATOM 10350 C C . PHE B 1 533 ? -7.031 26.219 21.391 1 87.69 533 PHE B C 1
ATOM 10352 O O . PHE B 1 533 ? -6.891 27.281 20.797 1 87.69 533 PHE B O 1
ATOM 10359 N N . LYS B 1 534 ? -8.141 25.922 21.781 1 78 534 LYS B N 1
ATOM 10360 C CA . LYS B 1 534 ? -9.305 26.797 21.609 1 78 534 LYS B CA 1
ATOM 10361 C C . LYS B 1 534 ? -9.344 27.875 22.688 1 78 534 LYS B C 1
ATOM 10363 O O . LYS B 1 534 ? -9.797 28.984 22.438 1 78 534 LYS B O 1
ATOM 10368 N N . ASP B 1 535 ? -8.836 27.422 23.766 1 69.19 535 ASP B N 1
ATOM 10369 C CA . ASP B 1 535 ? -8.898 28.359 24.875 1 69.19 535 ASP B CA 1
ATOM 10370 C C . ASP B 1 535 ? -7.57 29.094 25.047 1 69.19 535 ASP B C 1
ATOM 10372 O O . ASP B 1 535 ? -6.508 28.516 24.812 1 69.19 535 ASP B O 1
ATOM 10376 N N . HIS B 1 536 ? -7.691 30.359 25.031 1 64 536 HIS B N 1
ATOM 10377 C CA . HIS B 1 536 ? -6.496 31.172 25.266 1 64 536 HIS B CA 1
ATOM 10378 C C . HIS B 1 536 ? -5.785 30.766 26.547 1 64 536 HIS B C 1
ATOM 10380 O O . HIS B 1 536 ? -6.367 30.812 27.625 1 64 536 HIS B O 1
ATOM 10386 N N . GLN B 1 537 ? -4.797 29.938 26.25 1 65.19 537 GLN B N 1
ATOM 10387 C CA . GLN B 1 537 ? -4.059 29.531 27.438 1 65.19 537 GLN B CA 1
ATOM 10388 C C . GLN B 1 537 ? -2.918 30.484 27.75 1 65.19 537 GLN B C 1
ATOM 10390 O O . GLN B 1 537 ? -2.295 31.031 26.844 1 65.19 537 GLN B O 1
ATOM 10395 N N . ARG B 1 538 ? -2.74 30.906 28.938 1 60.69 538 ARG B N 1
ATOM 10396 C CA . ARG B 1 538 ? -1.822 31.906 29.484 1 60.69 538 ARG B CA 1
ATOM 10397 C C . ARG B 1 538 ? -0.389 31.391 29.484 1 60.69 538 ARG B C 1
ATOM 10399 O O . ARG B 1 538 ? 0.557 32.156 29.297 1 60.69 538 ARG B O 1
ATOM 10406 N N . SER B 1 539 ? -0.323 30 29.609 1 67.44 539 SER B N 1
ATOM 10407 C CA . SER B 1 539 ? 1.052 29.516 29.734 1 67.44 539 SER B CA 1
ATOM 10408 C C . SER B 1 539 ? 1.618 29.109 28.375 1 67.44 539 SER B C 1
ATOM 10410 O O . SER B 1 539 ? 0.952 28.406 27.609 1 67.44 539 SER B O 1
ATOM 10412 N N . GLY B 1 540 ? 2.729 29.656 28 1 72.94 540 GLY B N 1
ATOM 10413 C CA . GLY B 1 540 ? 3.414 29.438 26.734 1 72.94 540 GLY B CA 1
ATOM 10414 C C . GLY B 1 540 ? 4.215 28.141 26.719 1 72.94 540 GLY B C 1
ATOM 10415 O O . GLY B 1 540 ? 4.801 27.781 25.688 1 72.94 540 GLY B O 1
ATOM 10416 N N . GLN B 1 541 ? 4.129 27.328 27.766 1 77.25 541 GLN B N 1
ATOM 10417 C CA . GLN B 1 541 ? 5.008 26.172 27.906 1 77.25 541 GLN B CA 1
ATOM 10418 C C . GLN B 1 541 ? 4.641 25.078 26.922 1 77.25 541 GLN B C 1
ATOM 10420 O O . GLN B 1 541 ? 5.516 24.359 26.438 1 77.25 541 GLN B O 1
ATOM 10425 N N . PHE B 1 542 ? 3.447 25.031 26.562 1 85.69 542 PHE B N 1
ATOM 10426 C CA . PHE B 1 542 ? 2.99 23.922 25.734 1 85.69 542 PHE B CA 1
ATOM 10427 C C . PHE B 1 542 ? 2.559 24.422 24.359 1 85.69 542 PHE B C 1
ATOM 10429 O O . PHE B 1 542 ? 1.788 23.75 23.672 1 85.69 542 PHE B O 1
ATOM 10436 N N . ASP B 1 543 ? 3.123 25.516 23.984 1 86.56 543 ASP B N 1
ATOM 10437 C CA . ASP B 1 543 ? 2.672 26.156 22.75 1 86.56 543 ASP B CA 1
ATOM 10438 C C . ASP B 1 543 ? 3.002 25.297 21.531 1 86.56 543 ASP B C 1
ATOM 10440 O O . ASP B 1 543 ? 2.193 25.188 20.609 1 86.56 543 ASP B O 1
ATOM 10444 N N . ARG B 1 544 ? 4.102 24.734 21.578 1 88.81 544 ARG B N 1
ATOM 10445 C CA . ARG B 1 544 ? 4.512 23.938 20.422 1 88.81 544 ARG B CA 1
ATOM 10446 C C . ARG B 1 544 ? 3.549 22.766 20.203 1 88.81 544 ARG B C 1
ATOM 10448 O O . ARG B 1 544 ? 3.227 22.438 19.062 1 88.81 544 ARG B O 1
ATOM 10455 N N . TRP B 1 545 ? 3.107 22.203 21.281 1 91.94 545 TRP B N 1
ATOM 10456 C CA . TRP B 1 545 ? 2.174 21.078 21.203 1 91.94 545 TRP B CA 1
ATOM 10457 C C . TRP B 1 545 ? 0.799 21.547 20.75 1 91.94 545 TRP B C 1
ATOM 10459 O O . TRP B 1 545 ? 0.186 20.922 19.875 1 91.94 545 TRP B O 1
ATOM 10469 N N . ARG B 1 546 ? 0.407 22.625 21.312 1 92.06 546 ARG B N 1
ATOM 10470 C CA . ARG B 1 546 ? -0.914 23.156 20.984 1 92.06 546 ARG B CA 1
ATOM 10471 C C . ARG B 1 546 ? -0.989 23.594 19.531 1 92.06 546 ARG B C 1
ATOM 10473 O O . ARG B 1 546 ? -1.949 23.266 18.828 1 92.06 546 ARG B O 1
ATOM 10480 N N . TRP B 1 547 ? 0.028 24.234 19.125 1 91.62 547 TRP B N 1
ATOM 10481 C CA . TRP B 1 547 ? 0.052 24.734 17.75 1 91.62 547 TRP B CA 1
ATOM 10482 C C . TRP B 1 547 ? 0.153 23.578 16.75 1 91.62 547 TRP B C 1
ATOM 10484 O O . TRP B 1 547 ? -0.475 23.609 15.695 1 91.62 547 TRP B O 1
ATOM 10494 N N . GLY B 1 548 ? 0.957 22.625 17.141 1 93.5 548 GLY B N 1
ATOM 10495 C CA . GLY B 1 548 ? 1.083 21.453 16.281 1 93.5 548 GLY B CA 1
ATOM 10496 C C . GLY B 1 548 ? -0.23 20.734 16.062 1 93.5 548 GLY B C 1
ATOM 10497 O O . GLY B 1 548 ? -0.575 20.375 14.938 1 93.5 548 GLY B O 1
ATOM 10498 N N . LEU B 1 549 ? -0.973 20.531 17.078 1 95.81 549 LEU B N 1
ATOM 10499 C CA . LEU B 1 549 ? -2.252 19.844 17 1 95.81 549 LEU B CA 1
ATOM 10500 C C . LEU B 1 549 ? -3.309 20.719 16.328 1 95.81 549 LEU B C 1
ATOM 10502 O O . LEU B 1 549 ? -4.137 20.219 15.562 1 95.81 549 LEU B O 1
ATOM 10506 N N . ALA B 1 550 ? -3.252 22.047 16.609 1 95.88 550 ALA B N 1
ATOM 10507 C CA . ALA B 1 550 ? -4.234 22.969 16.047 1 95.88 550 ALA B CA 1
ATOM 10508 C C . ALA B 1 550 ? -4.121 23.016 14.531 1 95.88 550 ALA B C 1
ATOM 10510 O O . ALA B 1 550 ? -5.125 22.922 13.82 1 95.88 550 ALA B O 1
ATOM 10511 N N . VAL B 1 551 ? -2.938 23.188 14.094 1 96 551 VAL B N 1
ATOM 10512 C CA . VAL B 1 551 ? -2.703 23.281 12.656 1 96 551 VAL B CA 1
ATOM 10513 C C . VAL B 1 551 ? -3.152 21.984 11.984 1 96 551 VAL B C 1
ATOM 10515 O O . VAL B 1 551 ? -3.809 22.016 10.938 1 96 551 VAL B O 1
ATOM 10518 N N . ARG B 1 552 ? -2.797 20.891 12.555 1 96.44 552 ARG B N 1
ATOM 10519 C CA . ARG B 1 552 ? -3.193 19.594 12 1 96.44 552 ARG B CA 1
ATOM 10520 C C . ARG B 1 552 ? -4.707 19.438 12.023 1 96.44 552 ARG B C 1
ATOM 10522 O O . ARG B 1 552 ? -5.297 18.906 11.07 1 96.44 552 ARG B O 1
ATOM 10529 N N . PHE B 1 553 ? -5.297 19.844 13.109 1 97.25 553 PHE B N 1
ATOM 10530 C CA . PHE B 1 553 ? -6.746 19.766 13.258 1 97.25 553 PHE B CA 1
ATOM 10531 C C . PHE B 1 553 ? -7.457 20.531 12.148 1 97.25 553 PHE B C 1
ATOM 10533 O O . PHE B 1 553 ? -8.352 20 11.492 1 97.25 553 PHE B O 1
ATOM 10540 N N . HIS B 1 554 ? -7.117 21.688 11.945 1 97.38 554 HIS B N 1
ATOM 10541 C CA . HIS B 1 554 ? -7.766 22.5 10.922 1 97.38 554 HIS B CA 1
ATOM 10542 C C . HIS B 1 554 ? -7.469 21.969 9.523 1 97.38 554 HIS B C 1
ATOM 10544 O O . HIS B 1 554 ? -8.336 22.016 8.648 1 97.38 554 HIS B O 1
ATOM 10550 N N . SER B 1 555 ? -6.254 21.516 9.297 1 97.56 555 SER B N 1
ATOM 10551 C CA . SER B 1 555 ? -5.918 20.906 8.016 1 97.56 555 SER B CA 1
ATOM 10552 C C . SER B 1 555 ? -6.816 19.703 7.723 1 97.56 555 SER B C 1
ATOM 10554 O O . SER B 1 555 ? -7.262 19.516 6.59 1 97.56 555 SER B O 1
ATOM 10556 N N . VAL B 1 556 ? -7.066 18.875 8.711 1 98 556 VAL B N 1
ATOM 10557 C CA . VAL B 1 556 ? -7.934 17.703 8.562 1 98 556 VAL B CA 1
ATOM 10558 C C . VAL B 1 556 ? -9.344 18.156 8.195 1 98 556 VAL B C 1
ATOM 10560 O O . VAL B 1 556 ? -9.961 17.609 7.277 1 98 556 VAL B O 1
ATOM 10563 N N . ARG B 1 557 ? -9.805 19.172 8.828 1 97.56 557 ARG B N 1
ATOM 10564 C CA . ARG B 1 557 ? -11.148 19.656 8.57 1 97.56 557 ARG B CA 1
ATOM 10565 C C . ARG B 1 557 ? -11.258 20.25 7.164 1 97.56 557 ARG B C 1
ATOM 10567 O O . ARG B 1 557 ? -12.266 20.078 6.484 1 97.56 557 ARG B O 1
ATOM 10574 N N . ILE B 1 558 ? -10.273 20.938 6.797 1 97.38 558 ILE B N 1
ATOM 10575 C CA . ILE B 1 558 ? -10.234 21.484 5.441 1 97.38 558 ILE B CA 1
ATOM 10576 C C . ILE B 1 558 ? -10.312 20.344 4.43 1 97.38 558 ILE B C 1
ATOM 10578 O O . ILE B 1 558 ? -11.109 20.391 3.49 1 97.38 558 ILE B O 1
ATOM 10582 N N . THR B 1 559 ? -9.516 19.312 4.625 1 96.12 559 THR B N 1
ATOM 10583 C CA . THR B 1 559 ? -9.469 18.188 3.705 1 96.12 559 THR B CA 1
ATOM 10584 C C . THR B 1 559 ? -10.812 17.469 3.672 1 96.12 559 THR B C 1
ATOM 10586 O O . THR B 1 559 ? -11.258 17.016 2.611 1 96.12 559 THR B O 1
ATOM 10589 N N . ILE B 1 560 ? -11.453 17.375 4.789 1 96 560 ILE B N 1
ATOM 10590 C CA . ILE B 1 560 ? -12.734 16.688 4.895 1 96 560 ILE B CA 1
ATOM 10591 C C . ILE B 1 560 ? -13.797 17.469 4.121 1 96 560 ILE B C 1
ATOM 10593 O O . ILE B 1 560 ? -14.602 16.875 3.393 1 96 560 ILE B O 1
ATOM 10597 N N . CYS B 1 561 ? -13.773 18.75 4.148 1 94.38 561 CYS B N 1
ATOM 10598 C CA . CYS B 1 561 ? -14.906 19.547 3.678 1 94.38 561 CYS B CA 1
ATOM 10599 C C . CYS B 1 561 ? -14.602 20.188 2.332 1 94.38 561 CYS B C 1
ATOM 10601 O O . CYS B 1 561 ? -15.461 20.859 1.749 1 94.38 561 CYS B O 1
ATOM 10603 N N . ARG B 1 562 ? -13.539 19.953 1.791 1 92 562 ARG B N 1
ATOM 10604 C CA . ARG B 1 562 ? -13.117 20.578 0.541 1 92 562 ARG B CA 1
ATOM 10605 C C . ARG B 1 562 ? -14.047 20.188 -0.604 1 92 562 ARG B C 1
ATOM 10607 O O . ARG B 1 562 ? -14.32 21 -1.491 1 92 562 ARG B O 1
ATOM 10614 N N . PRO B 1 563 ? -14.508 18.969 -0.704 1 86.62 563 PRO B N 1
ATOM 10615 C CA . PRO B 1 563 ? -15.367 18.578 -1.826 1 86.62 563 PRO B CA 1
ATOM 10616 C C . PRO B 1 563 ? -16.609 19.453 -1.937 1 86.62 563 PRO B C 1
ATOM 10618 O O . PRO B 1 563 ? -17.188 19.578 -3.02 1 86.62 563 PRO B O 1
ATOM 10621 N N . SER B 1 564 ? -17.031 20.141 -0.931 1 86.12 564 SER B N 1
ATOM 10622 C CA . SER B 1 564 ? -18.234 20.969 -0.941 1 86.12 564 SER B CA 1
ATOM 10623 C C . SER B 1 564 ? -17.984 22.297 -1.637 1 86.12 564 SER B C 1
ATOM 10625 O O . SER B 1 564 ? -18.922 22.938 -2.125 1 86.12 564 SER B O 1
ATOM 10627 N N . LEU B 1 565 ? -16.812 22.719 -1.721 1 83.31 565 LEU B N 1
ATOM 10628 C CA . LEU B 1 565 ? -16.484 24.031 -2.26 1 83.31 565 LEU B CA 1
ATOM 10629 C C . LEU B 1 565 ? -16.609 24.047 -3.779 1 83.31 565 LEU B C 1
ATOM 10631 O O . LEU B 1 565 ? -16.906 25.094 -4.375 1 83.31 565 LEU B O 1
ATOM 10635 N N . CYS B 1 566 ? -16.391 22.953 -4.453 1 69.25 566 CYS B N 1
ATOM 10636 C CA . CYS B 1 566 ? -16.297 22.984 -5.91 1 69.25 566 CYS B CA 1
ATOM 10637 C C . CYS B 1 566 ? -17.516 22.297 -6.535 1 69.25 566 CYS B C 1
ATOM 10639 O O . CYS B 1 566 ? -17.5 21.969 -7.727 1 69.25 566 CYS B O 1
ATOM 10641 N N . ARG B 1 567 ? -18.438 22.312 -5.832 1 63.41 567 ARG B N 1
ATOM 10642 C CA . ARG B 1 567 ? -19.625 21.688 -6.41 1 63.41 567 ARG B CA 1
ATOM 10643 C C . ARG B 1 567 ? -20.484 22.703 -7.152 1 63.41 567 ARG B C 1
ATOM 10645 O O . ARG B 1 567 ? -20.578 23.859 -6.738 1 63.41 567 ARG B O 1
ATOM 10652 N N . SER B 1 568 ? -20.906 22.25 -8.281 1 52.06 568 SER B N 1
ATOM 10653 C CA . SER B 1 568 ? -21.641 23.109 -9.211 1 52.06 568 SER B CA 1
ATOM 10654 C C . SER B 1 568 ? -22.812 23.797 -8.531 1 52.06 568 SER B C 1
ATOM 10656 O O . SER B 1 568 ? -23.125 24.953 -8.828 1 52.06 568 SER B O 1
ATOM 10658 N N . GLY B 1 569 ? -23.391 23.094 -7.695 1 48.16 569 GLY B N 1
ATOM 10659 C CA . GLY B 1 569 ? -24.547 23.672 -7.047 1 48.16 569 GLY B CA 1
ATOM 10660 C C . GLY B 1 569 ? -24.234 24.953 -6.277 1 48.16 569 GLY B C 1
ATOM 10661 O O . GLY B 1 569 ? -25.109 25.781 -6.043 1 48.16 569 GLY B O 1
ATOM 10662 N N . ARG B 1 570 ? -23.094 25.047 -6.035 1 58.53 570 ARG B N 1
ATOM 10663 C CA . ARG B 1 570 ? -22.703 26.234 -5.281 1 58.53 570 ARG B CA 1
ATOM 10664 C C . ARG B 1 570 ? -22.406 27.406 -6.215 1 58.53 570 ARG B C 1
ATOM 10666 O O . ARG B 1 570 ? -22.547 28.562 -5.828 1 58.53 570 ARG B O 1
ATOM 10673 N N . HIS B 1 571 ? -22.016 26.969 -7.457 1 57.56 571 HIS B N 1
ATOM 10674 C CA . HIS B 1 571 ? -21.5 27.984 -8.383 1 57.56 571 HIS B CA 1
ATOM 10675 C C . HIS B 1 571 ? -22.625 28.578 -9.227 1 57.56 571 HIS B C 1
ATOM 10677 O O . HIS B 1 571 ? -22.453 29.609 -9.867 1 57.56 571 HIS B O 1
ATOM 10683 N N . ARG B 1 572 ? -23.781 27.844 -9.266 1 49.84 572 ARG B N 1
ATOM 10684 C CA . ARG B 1 572 ? -24.828 28.391 -10.125 1 49.84 572 ARG B CA 1
ATOM 10685 C C . ARG B 1 572 ? -25.391 29.688 -9.547 1 49.84 572 ARG B C 1
ATOM 10687 O O . ARG B 1 572 ? -25.797 29.734 -8.391 1 49.84 572 ARG B O 1
ATOM 10694 N N . GLN B 1 573 ? -25.078 30.75 -10.328 1 50.06 573 GLN B N 1
ATOM 10695 C CA . GLN B 1 573 ? -25.594 32.094 -10.039 1 50.06 573 GLN B CA 1
ATOM 10696 C C . GLN B 1 573 ? -27.109 32.062 -9.883 1 50.06 573 GLN B C 1
ATOM 10698 O O . GLN B 1 573 ? -27.812 31.516 -10.727 1 50.06 573 GLN B O 1
ATOM 10703 N N . GLY B 1 574 ? -27.594 32.438 -8.773 1 49.78 574 GLY B N 1
ATOM 10704 C CA . GLY B 1 574 ? -29.016 32.719 -8.578 1 49.78 574 GLY B CA 1
ATOM 10705 C C . GLY B 1 574 ? -29.703 31.656 -7.715 1 49.78 574 GLY B C 1
ATOM 10706 O O . GLY B 1 574 ? -30.812 31.875 -7.242 1 49.78 574 GLY B O 1
ATOM 10707 N N . THR B 1 575 ? -29.188 30.453 -7.824 1 52.19 575 THR B N 1
ATOM 10708 C CA . THR B 1 575 ? -29.891 29.453 -7.016 1 52.19 575 THR B CA 1
ATOM 10709 C C . THR B 1 575 ? -29.172 29.234 -5.688 1 52.19 575 THR B C 1
ATOM 10711 O O . THR B 1 575 ? -27.953 29.125 -5.648 1 52.19 575 THR B O 1
ATOM 10714 N N . GLU B 1 576 ? -29.781 29.641 -4.633 1 56.72 576 GLU B N 1
ATOM 10715 C CA . GLU B 1 576 ? -29.25 29.438 -3.289 1 56.72 576 GLU B CA 1
ATOM 10716 C C . GLU B 1 576 ? -28.75 28 -3.109 1 56.72 576 GLU B C 1
ATOM 10718 O O . GLU B 1 576 ? -29.453 27.047 -3.453 1 56.72 576 GLU B O 1
ATOM 10723 N N . PRO B 1 577 ? -27.453 27.906 -2.883 1 64.06 577 PRO B N 1
ATOM 10724 C CA . PRO B 1 577 ? -26.953 26.547 -2.65 1 64.06 577 PRO B CA 1
ATOM 10725 C C . PRO B 1 577 ? -27.734 25.812 -1.566 1 64.06 577 PRO B C 1
ATOM 10727 O O . PRO B 1 577 ? -28.312 26.438 -0.684 1 64.06 577 PRO B O 1
ATOM 10730 N N . SER B 1 578 ? -27.859 24.562 -1.681 1 73.44 578 SER B N 1
ATOM 10731 C CA . SER B 1 578 ? -28.516 23.734 -0.672 1 73.44 578 SER B CA 1
ATOM 10732 C C . SER B 1 578 ? -27.875 23.922 0.697 1 73.44 578 SER B C 1
ATOM 10734 O O . SER B 1 578 ? -26.688 24.266 0.792 1 73.44 578 SER B O 1
ATOM 10736 N N . ARG B 1 579 ? -28.625 23.953 1.709 1 75.44 579 ARG B N 1
ATOM 10737 C CA . ARG B 1 579 ? -28.188 24.172 3.084 1 75.44 579 ARG B CA 1
ATOM 10738 C C . ARG B 1 579 ? -27.047 23.219 3.449 1 75.44 579 ARG B C 1
ATOM 10740 O O . ARG B 1 579 ? -26.109 23.609 4.141 1 75.44 579 ARG B O 1
ATOM 10747 N N . ASP B 1 580 ? -27.125 22 3.008 1 79.06 580 ASP B N 1
ATOM 10748 C CA . ASP B 1 580 ? -26.094 21 3.297 1 79.06 580 ASP B CA 1
ATOM 10749 C C . ASP B 1 580 ? -24.766 21.391 2.66 1 79.06 580 ASP B C 1
ATOM 10751 O O . ASP B 1 580 ? -23.703 21.266 3.287 1 79.06 580 ASP B O 1
ATOM 10755 N N . LEU B 1 581 ? -24.828 21.906 1.573 1 80 581 LEU B N 1
ATOM 10756 C CA . LEU B 1 581 ? -23.641 22.312 0.851 1 80 581 LEU B CA 1
ATOM 10757 C C . LEU B 1 581 ? -23 23.547 1.506 1 80 581 LEU B C 1
ATOM 10759 O O . LEU B 1 581 ? -21.781 23.609 1.649 1 80 581 LEU B O 1
ATOM 10763 N N . GLN B 1 582 ? -23.797 24.406 1.962 1 83.44 582 GLN B N 1
ATOM 10764 C CA . GLN B 1 582 ? -23.281 25.641 2.564 1 83.44 582 GLN B CA 1
ATOM 10765 C C . GLN B 1 582 ? -22.672 25.359 3.938 1 83.44 582 GLN B C 1
ATOM 10767 O O . GLN B 1 582 ? -21.656 25.969 4.301 1 83.44 582 GLN B O 1
ATOM 10772 N N . GLU B 1 583 ? -23.25 24.484 4.641 1 87.44 583 GLU B N 1
ATOM 10773 C CA . GLU B 1 583 ? -22.75 24.172 5.98 1 87.44 583 GLU B CA 1
ATOM 10774 C C . GLU B 1 583 ? -21.344 23.609 5.926 1 87.44 583 GLU B C 1
ATOM 10776 O O . GLU B 1 583 ? -20.453 24.062 6.656 1 87.44 583 GLU B O 1
ATOM 10781 N N . THR B 1 584 ? -21.141 22.672 5.102 1 90.5 584 THR B N 1
ATOM 10782 C CA . THR B 1 584 ? -19.828 22.047 5 1 90.5 584 THR B CA 1
ATOM 10783 C C . THR B 1 584 ? -18.812 23 4.367 1 90.5 584 THR B C 1
ATOM 10785 O O . THR B 1 584 ? -17.641 22.984 4.723 1 90.5 584 THR B O 1
ATOM 10788 N N . ALA B 1 585 ? -19.234 23.797 3.459 1 90.44 585 ALA B N 1
ATOM 10789 C CA . ALA B 1 585 ? -18.359 24.812 2.885 1 90.44 585 ALA B CA 1
ATOM 10790 C C . ALA B 1 585 ? -17.922 25.828 3.939 1 90.44 585 ALA B C 1
ATOM 10792 O O . ALA B 1 585 ? -16.766 26.234 3.973 1 90.44 585 ALA B O 1
ATOM 10793 N N . ASP B 1 586 ? -18.859 26.203 4.754 1 91.88 586 ASP B N 1
ATOM 10794 C CA . ASP B 1 586 ? -18.547 27.156 5.812 1 91.88 586 ASP B CA 1
ATOM 10795 C C . ASP B 1 586 ? -17.516 26.594 6.781 1 91.88 586 ASP B C 1
ATOM 10797 O O . ASP B 1 586 ? -16.625 27.312 7.246 1 91.88 586 ASP B O 1
ATOM 10801 N N . ILE B 1 587 ? -17.656 25.312 7.066 1 94.88 587 ILE B N 1
ATOM 10802 C CA . ILE B 1 587 ? -16.688 24.672 7.949 1 94.88 587 ILE B CA 1
ATOM 10803 C C . ILE B 1 587 ? -15.305 24.703 7.312 1 94.88 587 ILE B C 1
ATOM 10805 O O . ILE B 1 587 ? -14.305 24.938 7.992 1 94.88 587 ILE B O 1
ATOM 10809 N N . CYS B 1 588 ? -15.266 24.438 6.07 1 95.06 588 CYS B N 1
ATOM 10810 C CA . CYS B 1 588 ? -14 24.453 5.336 1 95.06 588 CYS B CA 1
ATOM 10811 C C . CYS B 1 588 ? -13.367 25.844 5.371 1 95.06 588 CYS B C 1
ATOM 10813 O O . CYS B 1 588 ? -12.188 25.969 5.711 1 95.06 588 CYS B O 1
ATOM 10815 N N . ILE B 1 589 ? -14.109 26.875 5.094 1 94.31 589 ILE B N 1
ATOM 10816 C CA . ILE B 1 589 ? -13.625 28.25 5.051 1 94.31 589 ILE B CA 1
ATOM 10817 C C . ILE B 1 589 ? -13.242 28.719 6.457 1 94.31 589 ILE B C 1
ATOM 10819 O O . ILE B 1 589 ? -12.188 29.328 6.656 1 94.31 589 ILE B O 1
ATOM 10823 N N . ASP B 1 590 ? -14.086 28.375 7.34 1 95.44 590 ASP B N 1
ATOM 10824 C CA . ASP B 1 590 ? -13.805 28.75 8.727 1 95.44 590 ASP B CA 1
ATOM 10825 C C . ASP B 1 590 ? -12.508 28.125 9.211 1 95.44 590 ASP B C 1
ATOM 10827 O O . ASP B 1 590 ? -11.727 28.75 9.93 1 95.44 590 ASP B O 1
ATOM 10831 N N . SER B 1 591 ? -12.297 26.875 8.867 1 97.25 591 SER B N 1
ATOM 10832 C CA . SER B 1 591 ? -11.07 26.188 9.266 1 97.25 591 SER B CA 1
ATOM 10833 C C . SER B 1 591 ? -9.844 26.844 8.641 1 97.25 591 SER B C 1
ATOM 10835 O O . SER B 1 591 ? -8.797 26.938 9.281 1 97.25 591 SER B O 1
ATOM 10837 N N . ALA B 1 592 ? -9.969 27.219 7.406 1 97.62 592 ALA B N 1
ATOM 10838 C CA . ALA B 1 592 ? -8.875 27.938 6.746 1 97.62 592 ALA B CA 1
ATOM 10839 C C . ALA B 1 592 ? -8.57 29.25 7.457 1 97.62 592 ALA B C 1
ATOM 10841 O O . ALA B 1 592 ? -7.402 29.594 7.66 1 97.62 592 ALA B O 1
ATOM 10842 N N . CYS B 1 593 ? -9.625 29.969 7.848 1 96.56 593 CYS B N 1
ATOM 10843 C CA . CYS B 1 593 ? -9.469 31.234 8.562 1 96.56 593 CYS B CA 1
ATOM 10844 C C . CYS B 1 593 ? -8.852 31.016 9.938 1 96.56 593 CYS B C 1
ATOM 10846 O O . CYS B 1 593 ? -7.98 31.766 10.359 1 96.56 593 CYS B O 1
ATOM 10848 N N . GLN B 1 594 ? -9.312 29.969 10.555 1 95.25 594 GLN B N 1
ATOM 10849 C CA . GLN B 1 594 ? -8.797 29.688 11.891 1 95.25 594 GLN B CA 1
ATOM 10850 C C . GLN B 1 594 ? -7.309 29.328 11.836 1 95.25 594 GLN B C 1
ATOM 10852 O O . GLN B 1 594 ? -6.559 29.672 12.758 1 95.25 594 GLN B O 1
ATOM 10857 N N . LEU B 1 595 ? -6.891 28.672 10.828 1 95.81 595 LEU B N 1
ATOM 10858 C CA . LEU B 1 595 ? -5.473 28.375 10.656 1 95.81 595 LEU B CA 1
ATOM 10859 C C . LEU B 1 595 ? -4.648 29.656 10.57 1 95.81 595 LEU B C 1
ATOM 10861 O O . LEU B 1 595 ? -3.57 29.75 11.156 1 95.81 595 LEU B O 1
ATOM 10865 N N . LEU B 1 596 ? -5.152 30.625 9.891 1 95.69 596 LEU B N 1
ATOM 10866 C CA . LEU B 1 596 ? -4.461 31.906 9.758 1 95.69 596 LEU B CA 1
ATOM 10867 C C . LEU B 1 596 ? -4.547 32.719 11.047 1 95.69 596 LEU B C 1
ATOM 10869 O O . LEU B 1 596 ? -3.643 33.5 11.359 1 95.69 596 LEU B O 1
ATOM 10873 N N . ASP B 1 597 ? -5.613 32.5 11.742 1 92.88 597 ASP B N 1
ATOM 10874 C CA . ASP B 1 597 ? -5.805 33.219 12.992 1 92.88 597 ASP B CA 1
ATOM 10875 C C . ASP B 1 597 ? -4.789 32.781 14.047 1 92.88 597 ASP B C 1
ATOM 10877 O O . ASP B 1 597 ? -4.512 33.5 14.992 1 92.88 597 ASP B O 1
ATOM 10881 N N . LEU B 1 598 ? -4.273 31.578 13.859 1 91.19 598 LEU B N 1
ATOM 10882 C CA . LEU B 1 598 ? -3.221 31.125 14.766 1 91.19 598 LEU B CA 1
ATOM 10883 C C . LEU B 1 598 ? -1.964 31.969 14.602 1 91.19 598 LEU B C 1
ATOM 10885 O O . LEU B 1 598 ? -1.15 32.062 15.523 1 91.19 598 LEU B O 1
ATOM 10889 N N . LEU B 1 599 ? -1.846 32.625 13.492 1 92.94 599 LEU B N 1
ATOM 10890 C CA . LEU B 1 599 ? -0.647 33.375 13.172 1 92.94 599 LEU B CA 1
ATOM 10891 C C . LEU B 1 599 ? -0.824 34.844 13.555 1 92.94 599 LEU B C 1
ATOM 10893 O O . LEU B 1 599 ? -1.911 35.406 13.398 1 92.94 599 LEU B O 1
ATOM 10897 N N . PRO B 1 600 ? 0.199 35.406 14.023 1 92.19 600 PRO B N 1
ATOM 10898 C CA . PRO B 1 600 ? 0.115 36.844 14.281 1 92.19 600 PRO B CA 1
ATOM 10899 C C . PRO B 1 600 ? -0.077 37.656 13.008 1 92.19 600 PRO B C 1
ATOM 10901 O O . PRO B 1 600 ? 0.212 37.156 11.906 1 92.19 600 PRO B O 1
ATOM 10904 N N . ASP B 1 601 ? -0.51 38.812 13.148 1 91.56 601 ASP B N 1
ATOM 10905 C CA . ASP B 1 601 ? -0.77 39.688 11.992 1 91.56 601 ASP B CA 1
ATOM 10906 C C . ASP B 1 601 ? 0.535 40.125 11.328 1 91.56 601 ASP B C 1
ATOM 10908 O O . ASP B 1 601 ? 0.609 40.219 10.102 1 91.56 601 ASP B O 1
ATOM 10912 N N . LYS B 1 602 ? 1.479 40.344 12.227 1 91.88 602 LYS B N 1
ATOM 10913 C CA . LYS B 1 602 ? 2.799 40.625 11.672 1 91.88 602 LYS B CA 1
ATOM 10914 C C . LYS B 1 602 ? 3.623 39.344 11.531 1 91.88 602 LYS B C 1
ATOM 10916 O O . LYS B 1 602 ? 3.928 38.688 12.523 1 91.88 602 LYS B O 1
ATOM 10921 N N . PRO B 1 603 ? 3.988 39.031 10.352 1 94.25 603 PRO B N 1
ATOM 10922 C CA . PRO B 1 603 ? 4.699 37.781 10.125 1 94.25 603 PRO B CA 1
ATOM 10923 C C . PRO B 1 603 ? 6.062 37.719 10.812 1 94.25 603 PRO B C 1
ATOM 10925 O O . PRO B 1 603 ? 6.801 38.719 10.789 1 94.25 603 PRO B O 1
ATOM 10928 N N . ASP B 1 604 ? 6.34 36.719 11.516 1 91.81 604 ASP B N 1
ATOM 10929 C CA . ASP B 1 604 ? 7.602 36.375 12.172 1 91.81 604 ASP B CA 1
ATOM 10930 C C . ASP B 1 604 ? 8.023 34.938 11.883 1 91.81 604 ASP B C 1
ATOM 10932 O O . ASP B 1 604 ? 7.566 34 12.539 1 91.81 604 ASP B O 1
ATOM 10936 N N . GLY B 1 605 ? 8.984 34.906 10.984 1 89.12 605 GLY B N 1
ATOM 10937 C CA . GLY B 1 605 ? 9.414 33.594 10.547 1 89.12 605 GLY B CA 1
ATOM 10938 C C . GLY B 1 605 ? 10.078 32.781 11.641 1 89.12 605 GLY B C 1
ATOM 10939 O O . GLY B 1 605 ? 9.914 31.562 11.703 1 89.12 605 GLY B O 1
ATOM 10940 N N . ILE B 1 606 ? 10.836 33.375 12.508 1 88.5 606 ILE B N 1
ATOM 10941 C CA . ILE B 1 606 ? 11.547 32.688 13.586 1 88.5 606 ILE B CA 1
ATOM 10942 C C . ILE B 1 606 ? 10.539 32.156 14.602 1 88.5 606 ILE B C 1
ATOM 10944 O O . ILE B 1 606 ? 10.641 31 15.039 1 88.5 606 ILE B O 1
ATOM 10948 N N . TRP B 1 607 ? 9.602 32.938 14.891 1 90.5 607 TRP B N 1
ATOM 10949 C CA . TRP B 1 607 ? 8.555 32.531 15.812 1 90.5 607 TRP B CA 1
ATOM 10950 C C . TRP B 1 607 ? 7.781 31.344 15.258 1 90.5 607 TRP B C 1
ATOM 10952 O O . TRP B 1 607 ? 7.508 30.375 15.984 1 90.5 607 TRP B O 1
ATOM 10962 N N . LEU B 1 608 ? 7.504 31.453 14.031 1 91.88 608 LEU B N 1
ATOM 10963 C CA . LEU B 1 608 ? 6.73 30.391 13.383 1 91.88 608 LEU B CA 1
ATOM 10964 C C . LEU B 1 608 ? 7.477 29.062 13.445 1 91.88 608 LEU B C 1
ATOM 10966 O O . LEU B 1 608 ? 6.871 28.016 13.711 1 91.88 608 LEU B O 1
ATOM 10970 N N . ALA B 1 609 ? 8.766 29.078 13.211 1 90.19 609 ALA B N 1
ATOM 10971 C CA . ALA B 1 609 ? 9.578 27.875 13.227 1 90.19 609 ALA B CA 1
ATOM 10972 C C . ALA B 1 609 ? 9.617 27.25 14.625 1 90.19 609 ALA B C 1
ATOM 10974 O O . ALA B 1 609 ? 9.711 26.031 14.766 1 90.19 609 ALA B O 1
ATOM 10975 N N . GLN B 1 610 ? 9.469 28.016 15.625 1 88 610 GLN B N 1
ATOM 10976 C CA . GLN B 1 610 ? 9.602 27.547 17 1 88 610 GLN B CA 1
ATOM 10977 C C . GLN B 1 610 ? 8.305 26.922 17.5 1 88 610 GLN B C 1
ATOM 10979 O O . GLN B 1 610 ? 8.328 25.984 18.297 1 88 610 GLN B O 1
ATOM 10984 N N . VAL B 1 611 ? 7.219 27.406 16.984 1 87.19 611 VAL B N 1
ATOM 10985 C CA . VAL B 1 611 ? 5.965 27 17.609 1 87.19 611 VAL B CA 1
ATOM 10986 C C . VAL B 1 611 ? 5.211 26.047 16.703 1 87.19 611 VAL B C 1
ATOM 10988 O O . VAL B 1 611 ? 4.449 25.188 17.172 1 87.19 611 VAL B O 1
ATOM 10991 N N . SER B 1 612 ? 5.43 26.094 15.484 1 88.12 612 SER B N 1
ATOM 10992 C CA . SER B 1 612 ? 4.633 25.359 14.516 1 88.12 612 SER B CA 1
ATOM 10993 C C . SER B 1 612 ? 5.367 24.109 14.039 1 88.12 612 SER B C 1
ATOM 10995 O O . SER B 1 612 ? 6.535 23.891 14.383 1 88.12 612 SER B O 1
ATOM 10997 N N . PRO B 1 613 ? 4.57 23.188 13.383 1 93.19 613 PRO B N 1
ATOM 10998 C CA . PRO B 1 613 ? 5.254 22.109 12.664 1 93.19 613 PRO B CA 1
ATOM 10999 C C . PRO B 1 613 ? 6.113 22.641 11.508 1 93.19 613 PRO B C 1
ATOM 11001 O O . PRO B 1 613 ? 5.691 22.594 10.352 1 93.19 613 PRO B O 1
ATOM 11004 N N . TRP B 1 614 ? 7.293 23.047 11.859 1 93.56 614 TRP B N 1
ATOM 11005 C CA . TRP B 1 614 ? 8.188 23.766 10.961 1 93.56 614 TRP B CA 1
ATOM 11006 C C . TRP B 1 614 ? 8.492 22.938 9.711 1 93.56 614 TRP B C 1
ATOM 11008 O O . TRP B 1 614 ? 8.828 23.484 8.664 1 93.56 614 TRP B O 1
ATOM 11018 N N . TRP B 1 615 ? 8.336 21.672 9.797 1 92.88 615 TRP B N 1
ATOM 11019 C CA . TRP B 1 615 ? 8.711 20.75 8.719 1 92.88 615 TRP B CA 1
ATOM 11020 C C . TRP B 1 615 ? 7.648 20.734 7.629 1 92.88 615 TRP B C 1
ATOM 11022 O O . TRP B 1 615 ? 7.895 20.266 6.52 1 92.88 615 TRP B O 1
ATOM 11032 N N . CYS B 1 616 ? 6.438 21.266 7.809 1 92.25 616 CYS B N 1
ATOM 11033 C CA . CYS B 1 616 ? 5.41 21.234 6.773 1 92.25 616 CYS B CA 1
ATOM 11034 C C . CYS B 1 616 ? 4.504 22.469 6.875 1 92.25 616 CYS B C 1
ATOM 11036 O O . CYS B 1 616 ? 3.367 22.438 6.402 1 92.25 616 CYS B O 1
ATOM 11038 N N . VAL B 1 617 ? 4.895 23.516 7.434 1 93.38 617 VAL B N 1
ATOM 11039 C CA . VAL B 1 617 ? 4.059 24.688 7.699 1 93.38 617 VAL B CA 1
ATOM 11040 C C . VAL B 1 617 ? 3.67 25.344 6.383 1 93.38 617 VAL B C 1
ATOM 11042 O O . VAL B 1 617 ? 2.564 25.875 6.25 1 93.38 617 VAL B O 1
ATOM 11045 N N . LEU B 1 618 ? 4.566 25.344 5.441 1 96.06 618 LEU B N 1
ATOM 11046 C CA . LEU B 1 618 ? 4.262 25.922 4.137 1 96.06 618 LEU B CA 1
ATOM 11047 C C . LEU B 1 618 ? 3.049 25.234 3.51 1 96.06 618 LEU B C 1
ATOM 11049 O O . LEU B 1 618 ? 2.201 25.906 2.91 1 96.06 618 LEU B O 1
ATOM 11053 N N . HIS B 1 619 ? 2.979 23.969 3.629 1 96.56 619 HIS B N 1
ATOM 11054 C CA . HIS B 1 619 ? 1.845 23.203 3.119 1 96.56 619 HIS B CA 1
ATOM 11055 C C . HIS B 1 619 ? 0.539 23.672 3.754 1 96.56 619 HIS B C 1
ATOM 11057 O O . HIS B 1 619 ? -0.461 23.859 3.057 1 96.56 619 HIS B O 1
ATOM 11063 N N . TYR B 1 620 ? 0.526 23.906 5.012 1 97.12 620 TYR B N 1
ATOM 11064 C CA . TYR B 1 620 ? -0.682 24.312 5.715 1 97.12 620 TYR B CA 1
ATOM 11065 C C . TYR B 1 620 ? -1.095 25.719 5.305 1 97.12 620 TYR B C 1
ATOM 11067 O O . TYR B 1 620 ? -2.285 26 5.148 1 97.12 620 TYR B O 1
ATOM 11075 N N . LEU B 1 621 ? -0.108 26.547 5.148 1 97.06 621 LEU B N 1
ATOM 11076 C CA . LEU B 1 621 ? -0.391 27.906 4.695 1 97.06 621 LEU B CA 1
ATOM 11077 C C . LEU B 1 621 ? -0.975 27.906 3.289 1 97.06 621 LEU B C 1
ATOM 11079 O O . LEU B 1 621 ? -1.93 28.625 3.006 1 97.06 621 LEU B O 1
ATOM 11083 N N . MET B 1 622 ? -0.411 27.078 2.48 1 97.75 622 MET B N 1
ATOM 11084 C CA . MET B 1 622 ? -0.895 26.969 1.107 1 97.75 622 MET B CA 1
ATOM 11085 C C . MET B 1 622 ? -2.311 26.406 1.071 1 97.75 622 MET B C 1
ATOM 11087 O O . MET B 1 622 ? -3.127 26.812 0.244 1 97.75 622 MET B O 1
ATOM 11091 N N . GLN B 1 623 ? -2.613 25.453 1.923 1 97.31 623 GLN B N 1
ATOM 11092 C CA . GLN B 1 623 ? -3.969 24.922 2.016 1 97.31 623 GLN B CA 1
ATOM 11093 C C . GLN B 1 623 ? -4.973 26.016 2.346 1 97.31 623 GLN B C 1
ATOM 11095 O O . GLN B 1 623 ? -6.012 26.125 1.695 1 97.31 623 GLN B O 1
ATOM 11100 N N . SER B 1 624 ? -4.625 26.781 3.311 1 97.44 624 SER B N 1
ATOM 11101 C CA . SER B 1 624 ? -5.512 27.859 3.748 1 97.44 624 SER B CA 1
ATOM 11102 C C . SER B 1 624 ? -5.66 28.922 2.668 1 97.44 624 SER B C 1
ATOM 11104 O O . SER B 1 624 ? -6.777 29.312 2.334 1 97.44 624 SER B O 1
ATOM 11106 N N . ALA B 1 625 ? -4.574 29.344 2.117 1 97.5 625 ALA B N 1
ATOM 11107 C CA . ALA B 1 625 ? -4.602 30.359 1.072 1 97.5 625 ALA B CA 1
ATOM 11108 C C . ALA B 1 625 ? -5.418 29.906 -0.129 1 97.5 625 ALA B C 1
ATOM 11110 O O . ALA B 1 625 ? -6.203 30.672 -0.69 1 97.5 625 ALA B O 1
ATOM 11111 N N . THR B 1 626 ? -5.215 28.672 -0.503 1 96.31 626 THR B N 1
ATOM 11112 C CA . THR B 1 626 ? -5.898 28.125 -1.673 1 96.31 626 THR B CA 1
ATOM 11113 C C . THR B 1 626 ? -7.406 28.094 -1.449 1 96.31 626 THR B C 1
ATOM 11115 O O . THR B 1 626 ? -8.18 28.453 -2.342 1 96.31 626 THR B O 1
ATOM 11118 N N . ILE B 1 627 ? -7.848 27.688 -0.304 1 95.88 627 ILE B N 1
ATOM 11119 C CA . ILE B 1 627 ? -9.273 27.625 0.008 1 95.88 627 ILE B CA 1
ATOM 11120 C C . ILE B 1 627 ? -9.883 29.016 -0.074 1 95.88 627 ILE B C 1
ATOM 11122 O O . ILE B 1 627 ? -10.969 29.188 -0.633 1 95.88 627 ILE B O 1
ATOM 11126 N N . LEU B 1 628 ? -9.211 29.984 0.454 1 95.56 628 LEU B N 1
ATOM 11127 C CA . LEU B 1 628 ? -9.719 31.344 0.466 1 95.56 628 LEU B CA 1
ATOM 11128 C C . LEU B 1 628 ? -9.719 31.938 -0.939 1 95.56 628 LEU B C 1
ATOM 11130 O O . LEU B 1 628 ? -10.633 32.688 -1.304 1 95.56 628 LEU B O 1
ATOM 11134 N N . LEU B 1 629 ? -8.734 31.609 -1.708 1 93.75 629 LEU B N 1
ATOM 11135 C CA . LEU B 1 629 ? -8.711 32.062 -3.1 1 93.75 629 LEU B CA 1
ATOM 11136 C C . LEU B 1 629 ? -9.859 31.438 -3.885 1 93.75 629 LEU B C 1
ATOM 11138 O O . LEU B 1 629 ? -10.461 32.094 -4.734 1 93.75 629 LEU B O 1
ATOM 11142 N N . ILE B 1 630 ? -10.133 30.141 -3.652 1 91.19 630 ILE B N 1
ATOM 11143 C CA . ILE B 1 630 ? -11.242 29.469 -4.309 1 91.19 630 ILE B CA 1
ATOM 11144 C C . ILE B 1 630 ? -12.555 30.156 -3.934 1 91.19 630 ILE B C 1
ATOM 11146 O O . ILE B 1 630 ? -13.406 30.391 -4.793 1 91.19 630 ILE B O 1
ATOM 11150 N N . GLU B 1 631 ? -12.648 30.453 -2.629 1 89.06 631 GLU B N 1
ATOM 11151 C CA . GLU B 1 631 ? -13.852 31.141 -2.176 1 89.06 631 GLU B CA 1
ATOM 11152 C C . GLU B 1 631 ? -13.992 32.5 -2.844 1 89.06 631 GLU B C 1
ATOM 11154 O O . GLU B 1 631 ? -15.094 32.906 -3.244 1 89.06 631 GLU B O 1
ATOM 11159 N N . LEU B 1 632 ? -12.945 33.188 -2.975 1 86.94 632 LEU B N 1
ATOM 11160 C CA . LEU B 1 632 ? -12.953 34.5 -3.639 1 86.94 632 LEU B CA 1
ATOM 11161 C C . LEU B 1 632 ? -13.336 34.344 -5.109 1 86.94 632 LEU B C 1
ATOM 11163 O O . LEU B 1 632 ? -14.07 35.188 -5.648 1 86.94 632 LEU B O 1
ATOM 11167 N N . GLY B 1 633 ? -12.836 33.344 -5.758 1 80.06 633 GLY B N 1
ATOM 11168 C CA . GLY B 1 633 ? -13.094 33.125 -7.172 1 80.06 633 GLY B CA 1
ATOM 11169 C C . GLY B 1 633 ? -14.523 32.719 -7.461 1 80.06 633 GLY B C 1
ATOM 11170 O O . GLY B 1 633 ? -15.109 33.125 -8.469 1 80.06 633 GLY B O 1
ATOM 11171 N N . TYR B 1 634 ? -15.086 31.859 -6.688 1 70.56 634 TYR B N 1
ATOM 11172 C CA . TYR B 1 634 ? -16.391 31.297 -6.988 1 70.56 634 TYR B CA 1
ATOM 11173 C C . TYR B 1 634 ? -17.516 32.156 -6.383 1 70.56 634 TYR B C 1
ATOM 11175 O O . TYR B 1 634 ? -18.625 32.188 -6.891 1 70.56 634 TYR B O 1
ATOM 11183 N N . ARG B 1 635 ? -17.547 32.625 -5.141 1 62.41 635 ARG B N 1
ATOM 11184 C CA . ARG B 1 635 ? -18.641 33.344 -4.5 1 62.41 635 ARG B CA 1
ATOM 11185 C C . ARG B 1 635 ? -18.5 34.844 -4.73 1 62.41 635 ARG B C 1
ATOM 11187 O O . ARG B 1 635 ? -18.609 35.625 -3.789 1 62.41 635 ARG B O 1
ATOM 11194 N N . ILE B 1 636 ? -18.062 35.25 -5.789 1 53.16 636 ILE B N 1
ATOM 11195 C CA . ILE B 1 636 ? -18.047 36.656 -6.141 1 53.16 636 ILE B CA 1
ATOM 11196 C C . ILE B 1 636 ? -19.375 37.281 -5.754 1 53.16 636 ILE B C 1
ATOM 11198 O O . ILE B 1 636 ? -19.438 38.469 -5.402 1 53.16 636 ILE B O 1
ATOM 11202 N N . GLY B 1 637 ? -20.391 36.406 -5.539 1 50.69 637 GLY B N 1
ATOM 11203 C CA . GLY B 1 637 ? -21.672 37.062 -5.344 1 50.69 637 GLY B CA 1
ATOM 11204 C C . GLY B 1 637 ? -21.984 37.344 -3.883 1 50.69 637 GLY B C 1
ATOM 11205 O O . GLY B 1 637 ? -23.078 37.781 -3.553 1 50.69 637 GLY B O 1
ATOM 11206 N N . THR B 1 638 ? -21.172 36.781 -3.076 1 52.25 638 THR B N 1
ATOM 11207 C CA . THR B 1 638 ? -21.562 37.062 -1.696 1 52.25 638 THR B CA 1
ATOM 11208 C C . THR B 1 638 ? -21.438 38.531 -1.377 1 52.25 638 THR B C 1
ATOM 11210 O O . THR B 1 638 ? -20.75 39.281 -2.094 1 52.25 638 THR B O 1
ATOM 11213 N N . GLY B 1 639 ? -22.203 39.031 -0.372 1 58.94 639 GLY B N 1
ATOM 11214 C CA . GLY B 1 639 ? -22.281 40.406 0.113 1 58.94 639 GLY B CA 1
ATOM 11215 C C . GLY B 1 639 ? -20.922 41.062 0.232 1 58.94 639 GLY B C 1
ATOM 11216 O O . GLY B 1 639 ? -19.906 40.406 0.44 1 58.94 639 GLY B O 1
ATOM 11217 N N . ALA B 1 640 ? -20.812 42.219 -0.169 1 63.16 640 ALA B N 1
ATOM 11218 C CA . ALA B 1 640 ? -19.641 43.062 -0.171 1 63.16 640 ALA B CA 1
ATOM 11219 C C . ALA B 1 640 ? -18.828 42.875 1.107 1 63.16 640 ALA B C 1
ATOM 11221 O O . ALA B 1 640 ? -17.594 42.844 1.065 1 63.16 640 ALA B O 1
ATOM 11222 N N . ASP B 1 641 ? -19.438 42.594 2.279 1 70.12 641 ASP B N 1
ATOM 11223 C CA . ASP B 1 641 ? -18.75 42.469 3.561 1 70.12 641 ASP B CA 1
ATOM 11224 C C . ASP B 1 641 ? -17.984 41.156 3.658 1 70.12 641 ASP B C 1
ATOM 11226 O O . ASP B 1 641 ? -16.859 41.125 4.145 1 70.12 641 ASP B O 1
ATOM 11230 N N . GLN B 1 642 ? -18.531 40.125 3.111 1 78.94 642 GLN B N 1
ATOM 11231 C CA . GLN B 1 642 ? -17.891 38.844 3.166 1 78.94 642 GLN B CA 1
ATOM 11232 C C . GLN B 1 642 ? -16.688 38.781 2.225 1 78.94 642 GLN B C 1
ATOM 11234 O O . GLN B 1 642 ? -15.664 38.156 2.551 1 78.94 642 GLN B O 1
ATOM 11239 N N . ALA B 1 643 ? -16.828 39.438 1.182 1 79.5 643 ALA B N 1
ATOM 11240 C CA . ALA B 1 643 ? -15.719 39.469 0.228 1 79.5 643 ALA B CA 1
ATOM 11241 C C . ALA B 1 643 ? -14.523 40.25 0.804 1 79.5 643 ALA B C 1
ATOM 11243 O O . ALA B 1 643 ? -13.375 39.844 0.626 1 79.5 643 ALA B O 1
ATOM 11244 N N . ALA B 1 644 ? -14.898 41.344 1.5 1 83.75 644 ALA B N 1
ATOM 11245 C CA . ALA B 1 644 ? -13.836 42.125 2.115 1 83.75 644 ALA B CA 1
ATOM 11246 C C . ALA B 1 644 ? -13.125 41.344 3.213 1 83.75 644 ALA B C 1
ATOM 11248 O O . ALA B 1 644 ? -11.906 41.438 3.379 1 83.75 644 ALA B O 1
ATOM 11249 N N . PHE B 1 645 ? -13.828 40.594 3.867 1 89.12 645 PHE B N 1
ATOM 11250 C CA . PHE B 1 645 ? -13.266 39.781 4.93 1 89.12 645 PHE B CA 1
ATOM 11251 C C . PHE B 1 645 ? -12.328 38.719 4.359 1 89.12 645 PHE B C 1
ATOM 11253 O O . PHE B 1 645 ? -11.211 38.562 4.852 1 89.12 645 PHE B O 1
ATOM 11260 N N . ILE B 1 646 ? -12.773 38.062 3.363 1 90.75 646 ILE B N 1
ATOM 11261 C CA . ILE B 1 646 ? -11.969 37.031 2.723 1 90.75 646 ILE B CA 1
ATOM 11262 C C . ILE B 1 646 ? -10.711 37.656 2.119 1 90.75 646 ILE B C 1
ATOM 11264 O O . ILE B 1 646 ? -9.625 37.062 2.211 1 90.75 646 ILE B O 1
ATOM 11268 N N . GLU B 1 647 ? -10.852 38.781 1.578 1 89.94 647 GLU B N 1
ATOM 11269 C CA . GLU B 1 647 ? -9.711 39.469 0.983 1 89.94 647 GLU B CA 1
ATOM 11270 C C . GLU B 1 647 ? -8.664 39.844 2.039 1 89.94 647 GLU B C 1
ATOM 11272 O O . GLU B 1 647 ? -7.465 39.719 1.793 1 89.94 647 GLU B O 1
ATOM 11277 N N . SER B 1 648 ? -9.164 40.281 3.146 1 92.56 648 SER B N 1
ATOM 11278 C CA . SER B 1 648 ? -8.242 40.625 4.227 1 92.56 648 SER B CA 1
ATOM 11279 C C . SER B 1 648 ? -7.461 39.406 4.695 1 92.56 648 SER B C 1
ATOM 11281 O O . SER B 1 648 ? -6.281 39.5 5.035 1 92.56 648 SER B O 1
ATOM 11283 N N . ARG B 1 649 ? -8.094 38.281 4.723 1 95.31 649 ARG B N 1
ATOM 11284 C CA . ARG B 1 649 ? -7.441 37.031 5.137 1 95.31 649 ARG B CA 1
ATOM 11285 C C . ARG B 1 649 ? -6.445 36.562 4.078 1 95.31 649 ARG B C 1
ATOM 11287 O O . ARG B 1 649 ? -5.383 36.031 4.41 1 95.31 649 ARG B O 1
ATOM 11294 N N . ILE B 1 650 ? -6.801 36.719 2.85 1 96 650 ILE B N 1
ATOM 11295 C CA . ILE B 1 650 ? -5.887 36.375 1.769 1 96 650 ILE B CA 1
ATOM 11296 C C . ILE B 1 650 ? -4.629 37.219 1.854 1 96 650 ILE B C 1
ATOM 11298 O O . ILE B 1 650 ? -3.512 36.719 1.7 1 96 650 ILE B O 1
ATOM 11302 N N . LYS B 1 651 ? -4.789 38.5 2.1 1 95.56 651 LYS B N 1
ATOM 11303 C CA . LYS B 1 651 ? -3.648 39.406 2.225 1 95.56 651 LYS B CA 1
ATOM 11304 C C . LYS B 1 651 ? -2.74 38.969 3.377 1 95.56 651 LYS B C 1
ATOM 11306 O O . LYS B 1 651 ? -1.515 39.031 3.262 1 95.56 651 LYS B O 1
ATOM 11311 N N . LYS B 1 652 ? -3.365 38.625 4.461 1 96.88 652 LYS B N 1
ATOM 11312 C CA . LYS B 1 652 ? -2.576 38.125 5.582 1 96.88 652 LYS B CA 1
ATOM 11313 C C . LYS B 1 652 ? -1.761 36.906 5.18 1 96.88 652 LYS B C 1
ATOM 11315 O O . LYS B 1 652 ? -0.583 36.781 5.527 1 96.88 652 LYS B O 1
ATOM 11320 N N . ALA B 1 653 ? -2.379 35.969 4.5 1 97.69 653 ALA B N 1
ATOM 11321 C CA . ALA B 1 653 ? -1.683 34.75 4.035 1 97.69 653 ALA B CA 1
ATOM 11322 C C . ALA B 1 653 ? -0.535 35.125 3.098 1 97.69 653 ALA B C 1
ATOM 11324 O O . ALA B 1 653 ? 0.557 34.562 3.195 1 97.69 653 ALA B O 1
ATOM 11325 N N . LEU B 1 654 ? -0.778 36.062 2.199 1 97.44 654 LEU B N 1
ATOM 11326 C CA . LEU B 1 654 ? 0.238 36.5 1.243 1 97.44 654 LEU B CA 1
ATOM 11327 C C . LEU B 1 654 ? 1.396 37.188 1.953 1 97.44 654 LEU B C 1
ATOM 11329 O O . LEU B 1 654 ? 2.555 37 1.567 1 97.44 654 LEU B O 1
ATOM 11333 N N . ASP B 1 655 ? 1.089 37.906 2.965 1 97 655 ASP B N 1
ATOM 11334 C CA . ASP B 1 655 ? 2.137 38.562 3.75 1 97 655 ASP B CA 1
ATOM 11335 C C . ASP B 1 655 ? 3.041 37.531 4.414 1 97 655 ASP B C 1
ATOM 11337 O O . ASP B 1 655 ? 4.262 37.688 4.445 1 97 655 ASP B O 1
ATOM 11341 N N . TRP B 1 656 ? 2.449 36.562 4.918 1 97.19 656 TRP B N 1
ATOM 11342 C CA . TRP B 1 656 ? 3.215 35.5 5.551 1 97.19 656 TRP B CA 1
ATOM 11343 C C . TRP B 1 656 ? 4.051 34.75 4.523 1 97.19 656 TRP B C 1
ATOM 11345 O O . TRP B 1 656 ? 5.227 34.469 4.758 1 97.19 656 TRP B O 1
ATOM 11355 N N . LEU B 1 657 ? 3.449 34.406 3.379 1 97.31 657 LEU B N 1
ATOM 11356 C CA . LEU B 1 657 ? 4.184 33.688 2.328 1 97.31 657 LEU B CA 1
ATOM 11357 C C . LEU B 1 657 ? 5.344 34.562 1.82 1 97.31 657 LEU B C 1
ATOM 11359 O O . LEU B 1 657 ? 6.434 34.031 1.564 1 97.31 657 LEU B O 1
ATOM 11363 N N . SER B 1 658 ? 5.145 35.812 1.738 1 96.56 658 SER B N 1
ATOM 11364 C CA . SER B 1 658 ? 6.184 36.719 1.277 1 96.56 658 SER B CA 1
ATOM 11365 C C . SER B 1 658 ? 7.348 36.781 2.26 1 96.56 658 SER B C 1
ATOM 11367 O O . SER B 1 658 ? 8.508 36.812 1.852 1 96.56 658 SER B O 1
ATOM 11369 N N . THR B 1 659 ? 6.98 36.781 3.494 1 95.38 659 THR B N 1
ATOM 11370 C CA . THR B 1 659 ? 8.016 36.812 4.523 1 95.38 659 THR B CA 1
ATOM 11371 C C . THR B 1 659 ? 8.828 35.5 4.512 1 95.38 659 THR B C 1
ATOM 11373 O O . THR B 1 659 ? 10.055 35.531 4.645 1 95.38 659 THR B O 1
ATOM 11376 N N . LEU B 1 660 ? 8.164 34.438 4.344 1 94.38 660 LEU B N 1
ATOM 11377 C CA . LEU B 1 660 ? 8.859 33.156 4.289 1 94.38 660 LEU B CA 1
ATOM 11378 C C . LEU B 1 660 ? 9.672 33.031 3.008 1 94.38 660 LEU B C 1
ATOM 11380 O O . LEU B 1 660 ? 10.672 32.312 2.971 1 94.38 660 LEU B O 1
ATOM 11384 N N . ALA B 1 661 ? 9.242 33.688 1.985 1 94.19 661 ALA B N 1
ATOM 11385 C CA . ALA B 1 661 ? 9.867 33.625 0.667 1 94.19 661 ALA B CA 1
ATOM 11386 C C . ALA B 1 661 ? 11.273 34.25 0.697 1 94.19 661 ALA B C 1
ATOM 11388 O O . ALA B 1 661 ? 12.109 33.906 -0.146 1 94.19 661 ALA B O 1
ATOM 11389 N N . ALA B 1 662 ? 11.547 34.969 1.626 1 89.25 662 ALA B N 1
ATOM 11390 C CA . ALA B 1 662 ? 12.844 35.625 1.712 1 89.25 662 ALA B CA 1
ATOM 11391 C C . ALA B 1 662 ? 13.969 34.625 1.89 1 89.25 662 ALA B C 1
ATOM 11393 O O . ALA B 1 662 ? 15.055 34.781 1.331 1 89.25 662 ALA B O 1
ATOM 11394 N N . ASP B 1 663 ? 13.703 33.5 2.545 1 84.94 663 ASP B N 1
ATOM 11395 C CA . ASP B 1 663 ? 14.773 32.562 2.865 1 84.94 663 ASP B CA 1
ATOM 11396 C C . ASP B 1 663 ? 14.461 31.172 2.32 1 84.94 663 ASP B C 1
ATOM 11398 O O . ASP B 1 663 ? 15.227 30.219 2.529 1 84.94 663 ASP B O 1
ATOM 11402 N N . ASP B 1 664 ? 13.406 31.031 1.676 1 91.62 664 ASP B N 1
ATOM 11403 C CA . ASP B 1 664 ? 12.984 29.703 1.245 1 91.62 664 ASP B CA 1
ATOM 11404 C C . ASP B 1 664 ? 12.453 29.734 -0.186 1 91.62 664 ASP B C 1
ATOM 11406 O O . ASP B 1 664 ? 11.484 30.438 -0.48 1 91.62 664 ASP B O 1
ATOM 11410 N N . LEU B 1 665 ? 13.078 28.953 -1.027 1 94.06 665 LEU B N 1
ATOM 11411 C CA . LEU B 1 665 ? 12.719 28.938 -2.441 1 94.06 665 LEU B CA 1
ATOM 11412 C C . LEU B 1 665 ? 11.312 28.391 -2.637 1 94.06 665 LEU B C 1
ATOM 11414 O O . LEU B 1 665 ? 10.57 28.875 -3.498 1 94.06 665 LEU B O 1
ATOM 11418 N N . ALA B 1 666 ? 10.953 27.359 -1.977 1 96.25 666 ALA B N 1
ATOM 11419 C CA . ALA B 1 666 ? 9.609 26.812 -2.09 1 96.25 666 ALA B CA 1
ATOM 11420 C C . ALA B 1 666 ? 8.555 27.844 -1.701 1 96.25 666 ALA B C 1
ATOM 11422 O O . ALA B 1 666 ? 7.512 27.953 -2.354 1 96.25 666 ALA B O 1
ATOM 11423 N N . ALA B 1 667 ? 8.781 28.594 -0.656 1 96.62 667 ALA B N 1
ATOM 11424 C CA . ALA B 1 667 ? 7.867 29.641 -0.219 1 96.62 667 ALA B CA 1
ATOM 11425 C C . ALA B 1 667 ? 7.766 30.75 -1.259 1 96.62 667 ALA B C 1
ATOM 11427 O O . ALA B 1 667 ? 6.699 31.344 -1.445 1 96.62 667 ALA B O 1
ATOM 11428 N N . GLU B 1 668 ? 8.891 31.031 -1.881 1 97.31 668 GLU B N 1
ATOM 11429 C CA . GLU B 1 668 ? 8.875 32.031 -2.939 1 97.31 668 GLU B CA 1
ATOM 11430 C C . GLU B 1 668 ? 7.965 31.609 -4.09 1 97.31 668 GLU B C 1
ATOM 11432 O O . GLU B 1 668 ? 7.172 32.406 -4.586 1 97.31 668 GLU B O 1
ATOM 11437 N N . ARG B 1 669 ? 8.117 30.422 -4.504 1 96.5 669 ARG B N 1
ATOM 11438 C CA . ARG B 1 669 ? 7.266 29.906 -5.57 1 96.5 669 ARG B CA 1
ATOM 11439 C C . ARG B 1 669 ? 5.797 29.938 -5.16 1 96.5 669 ARG B C 1
ATOM 11441 O O . ARG B 1 669 ? 4.934 30.312 -5.961 1 96.5 669 ARG B O 1
ATOM 11448 N N . ALA B 1 670 ? 5.535 29.5 -3.926 1 97.81 670 ALA B N 1
ATOM 11449 C CA . ALA B 1 670 ? 4.168 29.5 -3.41 1 97.81 670 ALA B CA 1
ATOM 11450 C C . ALA B 1 670 ? 3.588 30.922 -3.406 1 97.81 670 ALA B C 1
ATOM 11452 O O . ALA B 1 670 ? 2.439 31.125 -3.805 1 97.81 670 ALA B O 1
ATOM 11453 N N . PHE B 1 671 ? 4.43 31.859 -2.984 1 97.44 671 PHE B N 1
ATOM 11454 C CA . PHE B 1 671 ? 4 33.25 -2.943 1 97.44 671 PHE B CA 1
ATOM 11455 C C . PHE B 1 671 ? 3.658 33.75 -4.34 1 97.44 671 PHE B C 1
ATOM 11457 O O . PHE B 1 671 ? 2.615 34.375 -4.543 1 97.44 671 PHE B O 1
ATOM 11464 N N . ARG B 1 672 ? 4.453 33.469 -5.273 1 96.06 672 ARG B N 1
ATOM 11465 C CA . ARG B 1 672 ? 4.254 33.938 -6.641 1 96.06 672 ARG B CA 1
ATOM 11466 C C . ARG B 1 672 ? 2.959 33.375 -7.227 1 96.06 672 ARG B C 1
ATOM 11468 O O . ARG B 1 672 ? 2.217 34.094 -7.895 1 96.06 672 ARG B O 1
ATOM 11475 N N . VAL B 1 673 ? 2.719 32.156 -6.977 1 95.94 673 VAL B N 1
ATOM 11476 C CA . VAL B 1 673 ? 1.521 31.531 -7.508 1 95.94 673 VAL B CA 1
ATOM 11477 C C . VAL B 1 673 ? 0.278 32.156 -6.883 1 95.94 673 VAL B C 1
ATOM 11479 O O . VAL B 1 673 ? -0.659 32.531 -7.59 1 95.94 673 VAL B O 1
ATOM 11482 N N . CYS B 1 674 ? 0.265 32.281 -5.562 1 96.62 674 CYS B N 1
ATOM 11483 C CA . CYS B 1 674 ? -0.901 32.812 -4.859 1 96.62 674 CYS B CA 1
ATOM 11484 C C . CYS B 1 674 ? -1.113 34.281 -5.18 1 96.62 674 CYS B C 1
ATOM 11486 O O . CYS B 1 674 ? -2.25 34.75 -5.348 1 96.62 674 CYS B O 1
ATOM 11488 N N . ASP B 1 675 ? -0.016 34.969 -5.262 1 95.56 675 ASP B N 1
ATOM 11489 C CA . ASP B 1 675 ? -0.102 36.375 -5.578 1 95.56 675 ASP B CA 1
ATOM 11490 C C . ASP B 1 675 ? -0.647 36.594 -6.988 1 95.56 675 ASP B C 1
ATOM 11492 O O . ASP B 1 675 ? -1.485 37.469 -7.207 1 95.56 675 ASP B O 1
ATOM 11496 N N . SER B 1 676 ? -0.129 35.844 -7.891 1 93.12 676 SER B N 1
ATOM 11497 C CA . SER B 1 676 ? -0.6 35.938 -9.266 1 93.12 676 SER B CA 1
ATOM 11498 C C . SER B 1 676 ? -2.088 35.625 -9.367 1 93.12 676 SER B C 1
ATOM 11500 O O . SER B 1 676 ? -2.836 36.312 -10.039 1 93.12 676 SER B O 1
ATOM 11502 N N . LEU B 1 677 ? -2.52 34.594 -8.719 1 93.06 677 LEU B N 1
ATOM 11503 C CA . LEU B 1 677 ? -3.926 34.219 -8.742 1 93.06 677 LEU B CA 1
ATOM 11504 C C . LEU B 1 677 ? -4.793 35.281 -8.086 1 93.06 677 LEU B C 1
ATOM 11506 O O . LEU B 1 677 ? -5.887 35.594 -8.562 1 93.06 677 LEU B O 1
ATOM 11510 N N . HIS B 1 678 ? -4.309 35.812 -6.977 1 93.38 678 HIS B N 1
ATOM 11511 C CA . HIS B 1 678 ? -5.039 36.875 -6.27 1 93.38 678 HIS B CA 1
ATOM 11512 C C . HIS B 1 678 ? -5.254 38.094 -7.156 1 93.38 678 HIS B C 1
ATOM 11514 O O . HIS B 1 678 ? -6.367 38.625 -7.23 1 93.38 678 HIS B O 1
ATOM 11520 N N . ARG B 1 679 ? -4.285 38.469 -7.828 1 90.38 679 ARG B N 1
ATOM 11521 C CA . ARG B 1 679 ? -4.359 39.625 -8.703 1 90.38 679 ARG B CA 1
ATOM 11522 C C . ARG B 1 679 ? -5.328 39.375 -9.859 1 90.38 679 ARG B C 1
ATOM 11524 O O . ARG B 1 679 ? -6.133 40.25 -10.203 1 90.38 679 ARG B O 1
ATOM 11531 N N . ARG B 1 680 ? -5.23 38.25 -10.375 1 87.5 680 ARG B N 1
ATOM 11532 C CA . ARG B 1 680 ? -6.094 37.938 -11.508 1 87.5 680 ARG B CA 1
ATOM 11533 C C . ARG B 1 680 ? -7.551 37.844 -11.07 1 87.5 680 ARG B C 1
ATOM 11535 O O . ARG B 1 680 ? -8.453 38.219 -11.812 1 87.5 680 ARG B O 1
ATOM 11542 N N . LEU B 1 681 ? -7.758 37.344 -9.914 1 86.5 681 LEU B N 1
ATOM 11543 C CA . LEU B 1 681 ? -9.117 37.219 -9.398 1 86.5 681 LEU B CA 1
ATOM 11544 C C . LEU B 1 681 ? -9.688 38.594 -9.078 1 86.5 681 LEU B C 1
ATOM 11546 O O . LEU B 1 681 ? -10.875 38.844 -9.297 1 86.5 681 LEU B O 1
ATOM 11550 N N . LEU B 1 682 ? -8.859 39.5 -8.609 1 82.94 682 LEU B N 1
ATOM 11551 C CA . LEU B 1 682 ? -9.289 40.875 -8.328 1 82.94 682 LEU B CA 1
ATOM 11552 C C . LEU B 1 682 ? -9.625 41.594 -9.617 1 82.94 682 LEU B C 1
ATOM 11554 O O . LEU B 1 682 ? -10.609 42.344 -9.672 1 82.94 682 LEU B O 1
ATOM 11558 N N . LEU B 1 683 ? -8.867 41.344 -10.578 1 78.94 683 LEU B N 1
ATOM 11559 C CA . LEU B 1 683 ? -9.117 41.969 -11.875 1 78.94 683 LEU B CA 1
ATOM 11560 C C . LEU B 1 683 ? -10.43 41.469 -12.469 1 78.94 683 LEU B C 1
ATOM 11562 O O . LEU B 1 683 ? -11.18 42.25 -13.062 1 78.94 683 LEU B O 1
ATOM 11566 N N . ARG B 1 684 ? -10.672 40.312 -12.273 1 75.44 684 ARG B N 1
ATOM 11567 C CA . ARG B 1 684 ? -11.922 39.75 -12.758 1 75.44 684 ARG B CA 1
ATOM 11568 C C . ARG B 1 684 ? -13.117 40.375 -12.047 1 75.44 684 ARG B C 1
ATOM 11570 O O . ARG B 1 684 ? -14.148 40.625 -12.664 1 75.44 684 ARG B O 1
ATOM 11577 N N . SER B 1 685 ? -13.031 40.562 -10.812 1 70.44 685 SER B N 1
ATOM 11578 C CA . SER B 1 685 ? -14.117 41.125 -10.039 1 70.44 685 SER B CA 1
ATOM 11579 C C . SER B 1 685 ? -14.375 42.562 -10.438 1 70.44 685 SER B C 1
ATOM 11581 O O . SER B 1 685 ? -15.523 43.031 -10.484 1 70.44 685 SER B O 1
ATOM 11583 N N . ILE B 1 686 ? -13.352 43.219 -10.812 1 64.5 686 ILE B N 1
ATOM 11584 C CA . ILE B 1 686 ? -13.477 44.625 -11.242 1 64.5 686 ILE B CA 1
ATOM 11585 C C . ILE B 1 686 ? -14.148 44.688 -12.609 1 64.5 686 ILE B C 1
ATOM 11587 O O . ILE B 1 686 ? -15.023 45.531 -12.836 1 64.5 686 ILE B O 1
ATOM 11591 N N . ILE B 1 687 ? -13.844 43.75 -13.406 1 60.47 687 ILE B N 1
ATOM 11592 C CA . ILE B 1 687 ? -14.398 43.719 -14.758 1 60.47 687 ILE B CA 1
ATOM 11593 C C . ILE B 1 687 ? -15.867 43.312 -14.703 1 60.47 687 ILE B C 1
ATOM 11595 O O . ILE B 1 687 ? -16.703 43.906 -15.422 1 60.47 687 ILE B O 1
ATOM 11599 N N . GLU B 1 688 ? -16.25 42.438 -13.93 1 59.53 688 GLU B N 1
ATOM 11600 C CA . GLU B 1 688 ? -17.625 41.969 -13.805 1 59.53 688 GLU B CA 1
ATOM 11601 C C . GLU B 1 688 ? -18.5 43.031 -13.164 1 59.53 688 GLU B C 1
ATOM 11603 O O . GLU B 1 688 ? -19.672 43.188 -13.516 1 59.53 688 GLU B O 1
ATOM 11608 N N . GLN B 1 689 ? -18.078 43.906 -12.281 1 52.94 689 GLN B N 1
ATOM 11609 C CA . GLN B 1 689 ? -18.828 45 -11.703 1 52.94 689 GLN B CA 1
ATOM 11610 C C . GLN B 1 689 ? -19.047 46.094 -12.734 1 52.94 689 GLN B C 1
ATOM 11612 O O . GLN B 1 689 ? -20.078 46.781 -12.719 1 52.94 689 GLN B O 1
ATOM 11617 N N . ASP B 1 690 ? -18.234 46.312 -13.609 1 49.25 690 ASP B N 1
ATOM 11618 C CA . ASP B 1 690 ? -18.406 47.344 -14.648 1 49.25 690 ASP B CA 1
ATOM 11619 C C . ASP B 1 690 ? -19.406 46.875 -15.703 1 49.25 690 ASP B C 1
ATOM 11621 O O . ASP B 1 690 ? -20 47.719 -16.406 1 49.25 690 ASP B O 1
ATOM 11625 N N . ARG B 1 691 ? -19.953 45.625 -15.852 1 42.09 691 ARG B N 1
ATOM 11626 C CA . ARG B 1 691 ? -20.938 45.156 -16.812 1 42.09 691 ARG B CA 1
ATOM 11627 C C . ARG B 1 691 ? -22.344 45.219 -16.219 1 42.09 691 ARG B C 1
ATOM 11629 O O . ARG B 1 691 ? -23.328 44.906 -16.906 1 42.09 691 ARG B O 1
ATOM 11636 N N . VAL B 1 692 ? -22.844 45.438 -14.984 1 35.84 692 VAL B N 1
ATOM 11637 C CA . VAL B 1 692 ? -24.203 45.688 -14.523 1 35.84 692 VAL B CA 1
ATOM 11638 C C . VAL B 1 692 ? -24.641 47.094 -14.977 1 35.84 692 VAL B C 1
ATOM 11640 O O . VAL B 1 692 ? -23.969 48.094 -14.664 1 35.84 692 VAL B O 1
ATOM 11643 N N . PRO B 1 693 ? -25.703 47.344 -15.867 1 33.84 693 PRO B N 1
ATOM 11644 C CA . PRO B 1 693 ? -26.234 48.625 -16.312 1 33.84 693 PRO B CA 1
ATOM 11645 C C . PRO B 1 693 ? -26.688 49.5 -15.156 1 33.84 693 PRO B C 1
ATOM 11647 O O . PRO B 1 693 ? -27.375 49.031 -14.25 1 33.84 693 PRO B O 1
ATOM 11650 N N . ARG B 1 694 ? -26.266 50.719 -14.812 1 32.66 694 ARG B N 1
ATOM 11651 C CA . ARG B 1 694 ? -26.766 51.875 -14.055 1 32.66 694 ARG B CA 1
ATOM 11652 C C . ARG B 1 694 ? -28.141 52.281 -14.531 1 32.66 694 ARG B C 1
ATOM 11654 O O . ARG B 1 694 ? -28.328 52.625 -15.703 1 32.66 694 ARG B O 1
ATOM 11661 N N . PHE B 1 695 ? -29.375 52.062 -14.016 1 25.78 695 PHE B N 1
ATOM 11662 C CA . PHE B 1 695 ? -30.562 52.906 -13.992 1 25.78 695 PHE B CA 1
ATOM 11663 C C . PHE B 1 695 ? -30.188 54.344 -13.625 1 25.78 695 PHE B C 1
ATOM 11665 O O . PHE B 1 695 ? -29.328 54.594 -12.789 1 25.78 695 PHE B O 1
ATOM 11672 N N . SER B 1 696 ? -30.844 55.531 -14.32 1 26.83 696 SER B N 1
ATOM 11673 C CA . SER B 1 696 ? -30.859 57 -14.492 1 26.83 696 SER B CA 1
ATOM 11674 C C . SER B 1 696 ? -31.469 57.688 -13.281 1 26.83 696 SER B C 1
ATOM 11676 O O . SER B 1 696 ? -32.656 57.969 -13.25 1 26.83 696 SER B O 1
ATOM 11678 N N . ALA B 1 697 ? -31.75 57.438 -12.016 1 23.12 697 ALA B N 1
ATOM 11679 C CA . ALA B 1 697 ? -32.156 58.562 -11.18 1 23.12 697 ALA B CA 1
ATOM 11680 C C . ALA B 1 697 ? -31.25 59.781 -11.406 1 23.12 697 ALA B C 1
ATOM 11682 O O . ALA B 1 697 ? -30.031 59.688 -11.281 1 23.12 697 ALA B O 1
ATOM 11683 N N . ALA B 1 698 ? -31.75 60.906 -12.141 1 25.06 698 ALA B N 1
ATOM 11684 C CA . ALA B 1 698 ? -31.672 62.344 -12.469 1 25.06 698 ALA B CA 1
ATOM 11685 C C . ALA B 1 698 ? -31.531 63.188 -11.203 1 25.06 698 ALA B C 1
ATOM 11687 O O . ALA B 1 698 ? -32.469 63.844 -10.781 1 25.06 698 ALA B O 1
ATOM 11688 N N . LEU B 1 699 ? -31.234 62.906 -9.922 1 20.67 699 LEU B N 1
ATOM 11689 C CA . LEU B 1 699 ? -31.094 64 -8.977 1 20.67 699 LEU B CA 1
ATOM 11690 C C . LEU B 1 699 ? -30.219 65.125 -9.555 1 20.67 699 LEU B C 1
ATOM 11692 O O . LEU B 1 699 ? -29.156 64.812 -10.125 1 20.67 699 LEU B O 1
ATOM 11696 N N . SER B 1 700 ? -30.734 66.438 -9.812 1 20.94 700 SER B N 1
ATOM 11697 C CA . SER B 1 700 ? -30.516 67.875 -10.133 1 20.94 700 SER B CA 1
ATOM 11698 C C . SER B 1 700 ? -29.375 68.438 -9.305 1 20.94 700 SER B C 1
ATOM 11700 O O . SER B 1 700 ? -29.203 69.625 -9.242 1 20.94 700 SER B O 1
ATOM 11702 N N . THR B 1 701 ? -28.719 67.75 -8.336 1 21.61 701 THR B N 1
ATOM 11703 C CA . THR B 1 701 ? -28.016 68.75 -7.496 1 21.61 701 THR B CA 1
ATOM 11704 C C . THR B 1 701 ? -27.125 69.625 -8.336 1 21.61 701 THR B C 1
ATOM 11706 O O . THR B 1 701 ? -26.531 69.188 -9.32 1 21.61 701 THR B O 1
ATOM 11709 N N . LYS B 1 702 ? -27.344 71 -8.266 1 23 702 LYS B N 1
ATOM 11710 C CA . LYS B 1 702 ? -26.766 72.312 -8.594 1 23 702 LYS B CA 1
ATOM 11711 C C . LYS B 1 702 ? -25.25 72.312 -8.406 1 23 702 LYS B C 1
ATOM 11713 O O . LYS B 1 702 ? -24.734 71.625 -7.516 1 23 702 LYS B O 1
ATOM 11718 N N . PRO B 1 703 ? -24.438 73 -9.328 1 22.98 703 PRO B N 1
ATOM 11719 C CA . PRO B 1 703 ? -23 73.062 -9.523 1 22.98 703 PRO B CA 1
ATOM 11720 C C . PRO B 1 703 ? -22.25 73.688 -8.32 1 22.98 703 PRO B C 1
ATOM 11722 O O . PRO B 1 703 ? -21.047 73.875 -8.375 1 22.98 703 PRO B O 1
ATOM 11725 N N . THR B 1 704 ? -22.703 73.562 -7.039 1 21.53 704 THR B N 1
ATOM 11726 C CA . THR B 1 704 ? -22.062 74.688 -6.355 1 21.53 704 THR B CA 1
ATOM 11727 C C . THR B 1 704 ? -20.562 74.688 -6.648 1 21.53 704 THR B C 1
ATOM 11729 O O . THR B 1 704 ? -19.938 73.625 -6.777 1 21.53 704 THR B O 1
ATOM 11732 N N . PRO B 1 705 ? -20.031 76 -6.91 1 19.67 705 PRO B N 1
ATOM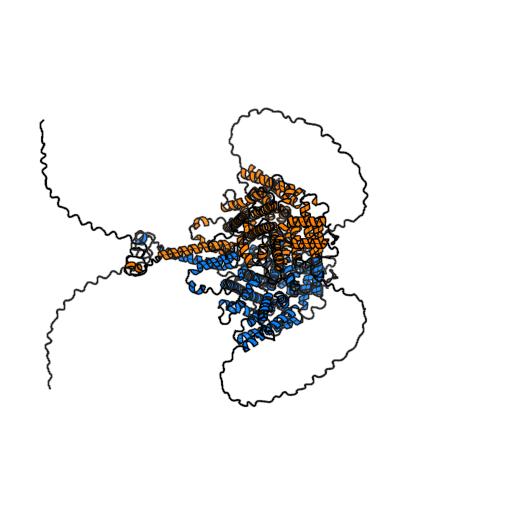 11733 C CA . PRO B 1 705 ? -18.703 76.375 -7.375 1 19.67 705 PRO B CA 1
ATOM 11734 C C . PRO B 1 705 ? -17.578 75.875 -6.492 1 19.67 705 PRO B C 1
ATOM 11736 O O . PRO B 1 705 ? -17.5 76.188 -5.309 1 19.67 705 PRO B O 1
ATOM 11739 N N . SER B 1 706 ? -17.594 74.625 -6.254 1 18.62 706 SER B N 1
ATOM 11740 C CA . SER B 1 706 ? -16.609 74.188 -5.262 1 18.62 706 SER B CA 1
ATOM 11741 C C . SER B 1 706 ? -15.25 74.875 -5.555 1 18.62 706 SER B C 1
ATOM 11743 O O . SER B 1 706 ? -14.758 74.75 -6.684 1 18.62 706 SER B O 1
ATOM 11745 N N . ASP B 1 707 ? -14.953 75.875 -4.734 1 18.45 707 ASP B N 1
ATOM 11746 C CA . ASP B 1 707 ? -13.789 76.75 -4.586 1 18.45 707 ASP B CA 1
ATOM 11747 C C . ASP B 1 707 ? -12.5 75.938 -4.812 1 18.45 707 ASP B C 1
ATOM 11749 O O . ASP B 1 707 ? -12.469 74.75 -4.645 1 18.45 707 ASP B O 1
ATOM 11753 N N . ASP B 1 708 ? -11.461 76.688 -5.32 1 17.81 708 ASP B N 1
ATOM 11754 C CA . ASP B 1 708 ? -10.156 76.625 -5.965 1 17.81 708 ASP B CA 1
ATOM 11755 C C . ASP B 1 708 ? -9.117 76 -5.051 1 17.81 708 ASP B C 1
ATOM 11757 O O . ASP B 1 708 ? -7.922 76 -5.363 1 17.81 708 ASP B O 1
ATOM 11761 N N . VAL B 1 709 ? -9.539 75.375 -3.873 1 19 709 VAL B N 1
ATOM 11762 C CA . VAL B 1 709 ? -8.375 75.5 -3.006 1 19 709 VAL B CA 1
ATOM 11763 C C . VAL B 1 709 ? -7.141 75 -3.713 1 19 709 VAL B C 1
ATOM 11765 O O . VAL B 1 709 ? -7.195 73.938 -4.336 1 19 709 VAL B O 1
ATOM 11768 N N . PRO B 1 710 ? -6.047 75.75 -3.697 1 17.66 710 PRO B N 1
ATOM 11769 C CA . PRO B 1 710 ? -4.75 75.875 -4.371 1 17.66 710 PRO B CA 1
ATOM 11770 C C . PRO B 1 710 ? -3.947 74.562 -4.309 1 17.66 710 PRO B C 1
ATOM 11772 O O . PRO B 1 710 ? -4.203 73.75 -3.453 1 17.66 710 PRO B O 1
ATOM 11775 N N . ASN B 1 711 ? -3.246 74.25 -5.445 1 17.47 711 ASN B N 1
ATOM 11776 C CA . ASN B 1 711 ? -2.301 73.312 -6.082 1 17.47 711 ASN B CA 1
ATOM 11777 C C . ASN B 1 711 ? -1.079 73.062 -5.199 1 17.47 711 ASN B C 1
ATOM 11779 O O . ASN B 1 711 ? -0.052 72.562 -5.676 1 17.47 711 ASN B O 1
ATOM 11783 N N . LEU B 1 712 ? -1.267 73.438 -3.84 1 15.3 712 LEU B N 1
ATOM 11784 C CA . LEU B 1 712 ? 0.052 73.688 -3.268 1 15.3 712 LEU B CA 1
ATOM 11785 C C . LEU B 1 712 ? 0.937 72.438 -3.391 1 15.3 712 LEU B C 1
ATOM 11787 O O . LEU B 1 712 ? 0.713 71.438 -2.703 1 15.3 712 LEU B O 1
ATOM 11791 N N . VAL B 1 713 ? 1.326 72.062 -4.621 1 16.45 713 VAL B N 1
ATOM 11792 C CA . VAL B 1 713 ? 2.35 71.125 -5.09 1 16.45 713 VAL B CA 1
ATOM 11793 C C . VAL B 1 713 ? 3.656 71.375 -4.34 1 16.45 713 VAL B C 1
ATOM 11795 O O . VAL B 1 713 ? 4.699 70.812 -4.699 1 16.45 713 VAL B O 1
ATOM 11798 N N . SER B 1 714 ? 3.615 72.312 -3.285 1 15.7 714 SER B N 1
ATOM 11799 C CA . SER B 1 714 ? 4.93 72.938 -3.135 1 15.7 714 SER B CA 1
ATOM 11800 C C . SER B 1 714 ? 6.027 71.875 -3.074 1 15.7 714 SER B C 1
ATOM 11802 O O . SER B 1 714 ? 5.754 70.688 -2.812 1 15.7 714 SER B O 1
ATOM 11804 N N . GLN B 1 715 ? 7.352 72.375 -2.799 1 15.87 715 GLN B N 1
ATOM 11805 C CA . GLN B 1 715 ? 8.789 72.5 -3.021 1 15.87 715 GLN B CA 1
ATOM 11806 C C . GLN B 1 715 ? 9.578 71.562 -2.148 1 15.87 715 GLN B C 1
ATOM 11808 O O . GLN B 1 715 ? 10.805 71.5 -2.18 1 15.87 715 GLN B O 1
ATOM 11813 N N . ALA B 1 716 ? 8.922 70.938 -1.139 1 17.14 716 ALA B N 1
ATOM 11814 C CA . ALA B 1 716 ? 9.914 70.812 -0.074 1 17.14 716 ALA B CA 1
ATOM 11815 C C . ALA B 1 716 ? 11.102 69.938 -0.501 1 17.14 716 ALA B C 1
ATOM 11817 O O . ALA B 1 716 ? 10.93 68.812 -0.835 1 17.14 716 ALA B O 1
ATOM 11818 N N . GLU B 1 717 ? 12.297 70.562 -0.976 1 16.19 717 GLU B N 1
ATOM 11819 C CA . GLU B 1 717 ? 13.625 70.438 -1.556 1 16.19 717 GLU B CA 1
ATOM 11820 C C . GLU B 1 717 ? 14.477 69.438 -0.763 1 16.19 717 GLU B C 1
ATOM 11822 O O . GLU B 1 717 ? 15.172 68.562 -1.345 1 16.19 717 GLU B O 1
ATOM 11827 N N . HIS B 1 718 ? 14.703 69.75 0.572 1 16.31 718 HIS B N 1
ATOM 11828 C CA . HIS B 1 718 ? 16.125 69.938 0.842 1 16.31 718 HIS B CA 1
ATOM 11829 C C . HIS B 1 718 ? 16.891 68.625 0.821 1 16.31 718 HIS B C 1
ATOM 11831 O O . HIS B 1 718 ? 16.266 67.562 0.811 1 16.31 718 HIS B O 1
ATOM 11837 N N . ASN B 1 719 ? 17.844 68.5 1.753 1 16.08 719 ASN B N 1
ATOM 11838 C CA . ASN B 1 719 ? 19.281 68.312 1.889 1 16.08 719 ASN B CA 1
ATOM 11839 C C . ASN B 1 719 ? 19.609 66.875 2.295 1 16.08 719 ASN B C 1
ATOM 11841 O O . ASN B 1 719 ? 19.25 66.438 3.385 1 16.08 719 ASN B O 1
ATOM 11845 N N . PHE B 1 720 ? 19.406 65.938 1.396 1 16.22 720 PHE B N 1
ATOM 11846 C CA . PHE B 1 720 ? 19.812 64.562 1.488 1 16.22 720 PHE B CA 1
ATOM 11847 C C . PHE B 1 720 ? 21.266 64.438 1.931 1 16.22 720 PHE B C 1
ATOM 11849 O O . PHE B 1 720 ? 22.172 64.688 1.152 1 16.22 720 PHE B O 1
ATOM 11856 N N . THR B 1 721 ? 21.516 64.875 3.188 1 16.31 721 THR B N 1
ATOM 11857 C CA . THR B 1 721 ? 22.891 64.938 3.66 1 16.31 721 THR B CA 1
ATOM 11858 C C . THR B 1 721 ? 23.594 63.625 3.441 1 16.31 721 THR B C 1
ATOM 11860 O O . THR B 1 721 ? 22.953 62.562 3.457 1 16.31 721 THR B O 1
ATOM 11863 N N . HIS B 1 722 ? 24.984 63.625 3.002 1 17.41 722 HIS B N 1
ATOM 11864 C CA . HIS B 1 722 ? 26.156 62.969 2.451 1 17.41 722 HIS B CA 1
ATOM 11865 C C . HIS B 1 722 ? 26.719 61.938 3.43 1 17.41 722 HIS B C 1
ATOM 11867 O O . HIS B 1 722 ? 27.781 61.375 3.189 1 17.41 722 HIS B O 1
ATOM 11873 N N . VAL B 1 723 ? 25.969 61.469 4.477 1 16.98 723 VAL B N 1
ATOM 11874 C CA . VAL B 1 723 ? 26.922 61.094 5.516 1 16.98 723 VAL B CA 1
ATOM 11875 C C . VAL B 1 723 ? 27.875 60.031 4.977 1 16.98 723 VAL B C 1
ATOM 11877 O O . VAL B 1 723 ? 27.422 59.031 4.43 1 16.98 723 VAL B O 1
ATOM 11880 N N . SER B 1 724 ? 29.203 60.344 4.938 1 16.75 724 SER B N 1
ATOM 11881 C CA . SER B 1 724 ? 30.547 59.906 4.586 1 16.75 724 SER B CA 1
ATOM 11882 C C . SER B 1 724 ? 30.922 58.594 5.297 1 16.75 724 SER B C 1
ATOM 11884 O O . SER B 1 724 ? 31.328 58.594 6.461 1 16.75 724 SER B O 1
ATOM 11886 N N . VAL B 1 725 ? 30.016 57.688 5.391 1 16.56 725 VAL B N 1
ATOM 11887 C CA . VAL B 1 725 ? 30.531 56.594 6.199 1 16.56 725 VAL B CA 1
ATOM 11888 C C . VAL B 1 725 ? 31.906 56.156 5.676 1 16.56 725 VAL B C 1
ATOM 11890 O O . VAL B 1 725 ? 32.094 56 4.469 1 16.56 725 VAL B O 1
ATOM 11893 N N . MET B 1 726 ? 32.906 56.156 6.559 1 16.83 726 MET B N 1
ATOM 11894 C CA . MET B 1 726 ? 34.344 56.094 6.676 1 16.83 726 MET B CA 1
ATOM 11895 C C . MET B 1 726 ? 34.875 54.812 6.008 1 16.83 726 MET B C 1
ATOM 11897 O O . MET B 1 726 ? 34.156 53.844 5.887 1 16.83 726 MET B O 1
ATOM 11901 N N . PRO B 1 727 ? 36.219 54.875 5.613 1 17.17 727 PRO B N 1
ATOM 11902 C CA . PRO B 1 727 ? 37.188 54.281 4.691 1 17.17 727 PRO B CA 1
ATOM 11903 C C . PRO B 1 727 ? 37.625 52.875 5.086 1 17.17 727 PRO B C 1
ATOM 11905 O O . PRO B 1 727 ? 38.188 52.156 4.273 1 17.17 727 PRO B O 1
ATOM 11908 N N . HIS B 1 728 ? 37.312 52.375 6.355 1 16.97 728 HIS B N 1
ATOM 11909 C CA . HIS B 1 728 ? 38.562 51.781 6.832 1 16.97 728 HIS B CA 1
ATOM 11910 C C . HIS B 1 728 ? 39 50.594 5.953 1 16.97 728 HIS B C 1
ATOM 11912 O O . HIS B 1 728 ? 38.156 49.875 5.445 1 16.97 728 HIS B O 1
ATOM 11918 N N . ARG B 1 729 ? 40.312 50.406 5.633 1 16.45 729 ARG B N 1
ATOM 11919 C CA . ARG B 1 729 ? 41.406 49.906 4.809 1 16.45 729 ARG B CA 1
ATOM 11920 C C . ARG B 1 729 ? 41.594 48.406 5.008 1 16.45 729 ARG B C 1
ATOM 11922 O O . ARG B 1 729 ? 42.25 47.75 4.188 1 16.45 729 ARG B O 1
ATOM 11929 N N . THR B 1 730 ? 41.312 47.875 6.215 1 16.31 730 THR B N 1
ATOM 11930 C CA . THR B 1 730 ? 42.469 47.031 6.562 1 16.31 730 THR B CA 1
ATOM 11931 C C . THR B 1 730 ? 42.625 45.875 5.566 1 16.31 730 THR B C 1
ATOM 11933 O O . THR B 1 730 ? 41.688 45.594 4.793 1 16.31 730 THR B O 1
ATOM 11936 N N . GLY B 1 731 ? 43.031 44.656 6.066 1 16.64 731 GLY B N 1
ATOM 11937 C CA . GLY B 1 731 ? 44.25 43.844 5.91 1 16.64 731 GLY B CA 1
ATOM 11938 C C . GLY B 1 731 ? 44.125 42.812 4.816 1 16.64 731 GLY B C 1
ATOM 11939 O O . GLY B 1 731 ? 43.031 42.531 4.332 1 16.64 731 GLY B O 1
ATOM 11940 N N . GLU B 1 732 ? 45.188 42.219 4.363 1 16.45 732 GLU B N 1
ATOM 11941 C CA . GLU B 1 732 ? 46 41.562 3.334 1 16.45 732 GLU B CA 1
ATOM 11942 C C . GLU B 1 732 ? 45.562 40.125 3.121 1 16.45 732 GLU B C 1
ATOM 11944 O O . GLU B 1 732 ? 45.969 39.469 2.156 1 16.45 732 GLU B O 1
ATOM 11949 N N . SER B 1 733 ? 44.719 39.469 3.992 1 16.41 733 SER B N 1
ATOM 11950 C CA . SER B 1 733 ? 45.281 38.094 3.957 1 16.41 733 SER B CA 1
ATOM 11951 C C . SER B 1 733 ? 45.188 37.531 2.553 1 16.41 733 SER B C 1
ATOM 11953 O O . SER B 1 733 ? 44.25 37.781 1.812 1 16.41 733 SER B O 1
ATOM 11955 N N . ALA B 1 734 ? 46.188 36.844 2 1 16.66 734 ALA B N 1
ATOM 11956 C CA . ALA B 1 734 ? 46.969 36.219 0.955 1 16.66 734 ALA B CA 1
ATOM 11957 C C . ALA B 1 734 ? 46.281 35 0.365 1 16.66 734 ALA B C 1
ATOM 11959 O O . ALA B 1 734 ? 46.781 34.344 -0.555 1 16.66 734 ALA B O 1
ATOM 11960 N N . PHE B 1 735 ? 45.344 34.344 1.106 1 16.52 735 PHE B N 1
ATOM 11961 C CA . PHE B 1 735 ? 45.469 32.906 0.787 1 16.52 735 PHE B CA 1
ATOM 11962 C C . PHE B 1 735 ? 45.188 32.656 -0.693 1 16.52 735 PHE B C 1
ATOM 11964 O O . PHE B 1 735 ? 44.469 33.438 -1.334 1 16.52 735 PHE B O 1
ATOM 11971 N N . MET B 1 736 ? 45.688 31.547 -1.283 1 17 736 MET B N 1
ATOM 11972 C CA . MET B 1 736 ? 46.25 30.938 -2.48 1 17 736 MET B CA 1
ATOM 11973 C C . MET B 1 736 ? 45.156 30.656 -3.52 1 17 736 MET B C 1
ATOM 11975 O O . MET B 1 736 ? 44 30.531 -3.176 1 17 736 MET B O 1
ATOM 11979 N N . ASP B 1 737 ? 45.375 30.469 -4.836 1 16.64 737 ASP B N 1
ATOM 11980 C CA . ASP B 1 737 ? 45.156 30.562 -6.273 1 16.64 737 ASP B CA 1
ATOM 11981 C C . ASP B 1 737 ? 44.25 29.422 -6.766 1 16.64 737 ASP B C 1
ATOM 11983 O O . ASP B 1 737 ? 43.781 29.438 -7.898 1 16.64 737 ASP B O 1
ATOM 11987 N N . SER B 1 738 ? 44.125 28.141 -6.117 1 18.06 738 SER B N 1
ATOM 11988 C CA . SER B 1 738 ? 44.312 27.062 -7.098 1 18.06 738 SER B CA 1
ATOM 11989 C C . SER B 1 738 ? 43.094 26.922 -7.984 1 18.06 738 SER B C 1
ATOM 11991 O O . SER B 1 738 ? 41.969 27.234 -7.566 1 18.06 738 SER B O 1
ATOM 11993 N N . GLU B 1 739 ? 43.031 26.469 -9.312 1 17.81 739 GLU B N 1
ATOM 11994 C CA . GLU B 1 739 ? 42.469 26.422 -10.656 1 17.81 739 GLU B CA 1
ATOM 11995 C C . GLU B 1 739 ? 41.312 25.422 -10.734 1 17.81 739 GLU B C 1
ATOM 11997 O O . GLU B 1 739 ? 40.781 25.156 -11.812 1 17.81 739 GLU B O 1
ATOM 12002 N N . MET B 1 740 ? 40.75 24.875 -9.617 1 18.11 740 MET B N 1
ATOM 12003 C CA . MET B 1 740 ? 40.062 23.625 -9.992 1 18.11 740 MET B CA 1
ATOM 12004 C C . MET B 1 740 ? 38.969 23.891 -10.992 1 18.11 740 MET B C 1
ATOM 12006 O O . MET B 1 740 ? 38.062 24.703 -10.734 1 18.11 740 MET B O 1
ATOM 12010 N N . ARG B 1 741 ? 39.031 23.484 -12.203 1 18.98 741 ARG B N 1
ATOM 12011 C CA . ARG B 1 741 ? 38.375 23.469 -13.508 1 18.98 741 ARG B CA 1
ATOM 12012 C C . ARG B 1 741 ? 36.969 22.875 -13.414 1 18.98 741 ARG B C 1
ATOM 12014 O O . ARG B 1 741 ? 36.75 21.875 -12.719 1 18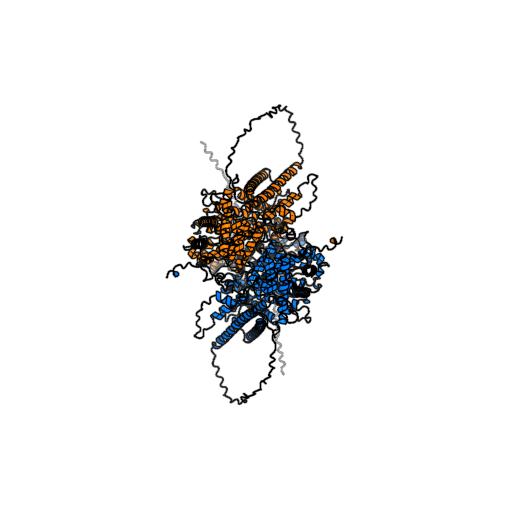.98 741 ARG B O 1
ATOM 12021 N N . ASN B 1 742 ? 35.938 23.391 -13.922 1 18.33 742 ASN B N 1
ATOM 12022 C CA . ASN B 1 742 ? 34.5 23.578 -13.984 1 18.33 742 ASN B CA 1
ATOM 12023 C C . ASN B 1 742 ? 33.812 22.406 -14.695 1 18.33 742 ASN B C 1
ATOM 12025 O O . ASN B 1 742 ? 32.75 22.578 -15.289 1 18.33 742 ASN B O 1
ATOM 12029 N N . GLU B 1 743 ? 34.281 21.172 -14.641 1 21.27 743 GLU B N 1
ATOM 12030 C CA . GLU B 1 743 ? 33.719 20.328 -15.688 1 21.27 743 GLU B CA 1
ATOM 12031 C C . GLU B 1 743 ? 32.219 20.172 -15.516 1 21.27 743 GLU B C 1
ATOM 12033 O O . GLU B 1 743 ? 31.734 19.922 -14.406 1 21.27 743 GLU B O 1
ATOM 12038 N N . THR B 1 744 ? 31.359 20.688 -16.359 1 21.47 744 THR B N 1
ATOM 12039 C CA . THR B 1 744 ? 29.953 20.953 -16.641 1 21.47 744 THR B CA 1
ATOM 12040 C C . THR B 1 744 ? 29.172 19.641 -16.719 1 21.47 744 THR B C 1
ATOM 12042 O O . THR B 1 744 ? 29.391 18.828 -17.625 1 21.47 744 THR B O 1
ATOM 12045 N N . MET B 1 745 ? 29 18.953 -15.695 1 21.38 745 MET B N 1
ATOM 12046 C CA . MET B 1 745 ? 28.375 17.641 -15.891 1 21.38 745 MET B CA 1
ATOM 12047 C C . MET B 1 745 ? 26.906 17.797 -16.297 1 21.38 745 MET B C 1
ATOM 12049 O O . MET B 1 745 ? 26.109 18.375 -15.547 1 21.38 745 MET B O 1
ATOM 12053 N N . PHE B 1 746 ? 26.438 18 -17.516 1 23.36 746 PHE B N 1
ATOM 12054 C CA . PHE B 1 746 ? 25.156 18.094 -18.172 1 23.36 746 PHE B CA 1
ATOM 12055 C C . PHE B 1 746 ? 24.406 16.766 -18.125 1 23.36 746 PHE B C 1
ATOM 12057 O O . PHE B 1 746 ? 24.922 15.75 -18.594 1 23.36 746 PHE B O 1
ATOM 12064 N N . HIS B 1 747 ? 23.844 16.422 -17.203 1 25.03 747 HIS B N 1
ATOM 12065 C CA . HIS B 1 747 ? 23.219 15.117 -17.328 1 25.03 747 HIS B CA 1
ATOM 12066 C C . HIS B 1 747 ? 21.891 15.211 -18.078 1 25.03 747 HIS B C 1
ATOM 12068 O O . HIS B 1 747 ? 20.859 15.586 -17.5 1 25.03 747 HIS B O 1
ATOM 12074 N N . PRO B 1 748 ? 21.766 15.68 -19.359 1 26.81 748 PRO B N 1
ATOM 12075 C CA . PRO B 1 748 ? 20.5 15.766 -20.109 1 26.81 748 PRO B CA 1
ATOM 12076 C C . PRO B 1 748 ? 19.75 14.438 -20.156 1 26.81 748 PRO B C 1
ATOM 12078 O O . PRO B 1 748 ? 20.359 13.391 -20.391 1 26.81 748 PRO B O 1
ATOM 12081 N N . ALA B 1 749 ? 18.875 14.281 -19.484 1 31.86 749 ALA B N 1
ATOM 12082 C CA . ALA B 1 749 ? 18.078 13.086 -19.766 1 31.86 749 ALA B CA 1
ATOM 12083 C C . ALA B 1 749 ? 17.609 13.062 -21.219 1 31.86 749 ALA B C 1
ATOM 12085 O O . ALA B 1 749 ? 16.719 13.82 -21.609 1 31.86 749 ALA B O 1
ATOM 12086 N N . LEU B 1 750 ? 18.469 12.852 -22.188 1 30.34 750 LEU B N 1
ATOM 12087 C CA . LEU B 1 750 ? 18.266 12.805 -23.641 1 30.34 750 LEU B CA 1
ATOM 12088 C C . LEU B 1 750 ? 17.234 11.75 -24.016 1 30.34 750 LEU B C 1
ATOM 12090 O O . LEU B 1 750 ? 17.312 10.602 -23.562 1 30.34 750 LEU B O 1
ATOM 12094 N N . GLN B 1 751 ? 16.078 12.242 -24.328 1 33.72 751 GLN B N 1
ATOM 12095 C CA . GLN B 1 751 ? 15.117 11.398 -25.031 1 33.72 751 GLN B CA 1
ATOM 12096 C C . GLN B 1 751 ? 15.789 10.609 -26.141 1 33.72 751 GLN B C 1
ATOM 12098 O O . GLN B 1 751 ? 16.453 11.18 -27.016 1 33.72 751 GLN B O 1
ATOM 12103 N N . THR B 1 752 ? 16.25 9.562 -25.75 1 39.81 752 THR B N 1
ATOM 12104 C CA . THR B 1 752 ? 16.938 8.773 -26.75 1 39.81 752 THR B CA 1
ATOM 12105 C C . THR B 1 752 ? 15.945 7.938 -27.562 1 39.81 752 THR B C 1
ATOM 12107 O O . THR B 1 752 ? 14.812 7.723 -27.125 1 39.81 752 THR B O 1
ATOM 12110 N N . PRO B 1 753 ? 16.188 7.797 -28.734 1 41.34 753 PRO B N 1
ATOM 12111 C CA . PRO B 1 753 ? 15.422 6.91 -29.609 1 41.34 753 PRO B CA 1
ATOM 12112 C C . PRO B 1 753 ? 15.07 5.582 -28.953 1 41.34 753 PRO B C 1
ATOM 12114 O O . PRO B 1 753 ? 14.32 4.781 -29.516 1 41.34 753 PRO B O 1
ATOM 12117 N N . TYR B 1 754 ? 15.617 5.531 -27.797 1 35.09 754 TYR B N 1
ATOM 12118 C CA . TYR B 1 754 ? 15.438 4.246 -27.125 1 35.09 754 TYR B CA 1
ATOM 12119 C C . TYR B 1 754 ? 14.305 4.312 -26.109 1 35.09 754 TYR B C 1
ATOM 12121 O O . TYR B 1 754 ? 14.094 3.373 -25.344 1 35.09 754 TYR B O 1
ATOM 12129 N N . ASP B 1 755 ? 13.742 5.441 -26.266 1 44.41 755 ASP B N 1
ATOM 12130 C CA . ASP B 1 755 ? 12.555 5.496 -25.422 1 44.41 755 ASP B CA 1
ATOM 12131 C C . ASP B 1 755 ? 11.367 4.797 -26.078 1 44.41 755 ASP B C 1
ATOM 12133 O O . ASP B 1 755 ? 11.172 4.914 -27.281 1 44.41 755 ASP B O 1
ATOM 12137 N N . GLU B 1 756 ? 10.914 3.973 -25.719 1 39.22 756 GLU B N 1
ATOM 12138 C CA . GLU B 1 756 ? 9.883 3.146 -26.344 1 39.22 756 GLU B CA 1
ATOM 12139 C C . GLU B 1 756 ? 8.82 4.008 -27.016 1 39.22 756 GLU B C 1
ATOM 12141 O O . GLU B 1 756 ? 7.996 3.498 -27.781 1 39.22 756 GLU B O 1
ATOM 12146 N N . PHE B 1 757 ? 8.773 5.348 -26.766 1 38.53 757 PHE B N 1
ATOM 12147 C CA . PHE B 1 757 ? 7.625 6.062 -27.297 1 38.53 757 PHE B CA 1
ATOM 12148 C C . PHE B 1 757 ? 8.023 6.887 -28.516 1 38.53 757 PHE B C 1
ATOM 12150 O O . PHE B 1 757 ? 7.219 7.668 -29.031 1 38.53 757 PHE B O 1
ATOM 12157 N N . MET B 1 758 ? 9.359 7.082 -29 1 33.97 758 MET B N 1
ATOM 12158 C CA . MET B 1 758 ? 9.523 8.031 -30.094 1 33.97 758 MET B CA 1
ATOM 12159 C C . MET B 1 758 ? 9.016 7.441 -31.406 1 33.97 758 MET B C 1
ATOM 12161 O O . MET B 1 758 ? 9.305 6.285 -31.734 1 33.97 758 MET B O 1
ATOM 12165 N N . PRO B 1 759 ? 8.148 8.156 -32 1 31.84 759 PRO B N 1
ATOM 12166 C CA . PRO B 1 759 ? 7.898 7.777 -33.406 1 31.84 759 PRO B CA 1
ATOM 12167 C C . PRO B 1 759 ? 9.18 7.707 -34.219 1 31.84 759 PRO B C 1
ATOM 12169 O O . PRO B 1 759 ? 10.086 8.531 -34.031 1 31.84 759 PRO B O 1
ATOM 12172 N N . CYS B 1 760 ? 9.68 6.629 -34.625 1 30.14 760 CYS B N 1
ATOM 12173 C CA . CYS B 1 760 ? 10.641 6.555 -35.719 1 30.14 760 CYS B CA 1
ATOM 12174 C C . CYS B 1 760 ? 10.211 7.434 -36.875 1 30.14 760 CYS B C 1
ATOM 12176 O O . CYS B 1 760 ? 9.352 7.039 -37.688 1 30.14 760 CYS B O 1
ATOM 12178 N N . ASN B 1 761 ? 10 8.656 -36.844 1 27.47 761 ASN B N 1
ATOM 12179 C CA . ASN B 1 761 ? 10.008 9.367 -38.125 1 27.47 761 ASN B CA 1
ATOM 12180 C C . ASN B 1 761 ? 11.344 9.203 -38.844 1 27.47 761 ASN B C 1
ATOM 12182 O O . ASN B 1 761 ? 12.328 9.859 -38.5 1 27.47 761 ASN B O 1
ATOM 12186 N N . LEU B 1 762 ? 11.719 8.062 -39.469 1 25.95 762 LEU B N 1
ATOM 12187 C CA . LEU B 1 762 ? 12.742 7.887 -40.469 1 25.95 762 LEU B CA 1
ATOM 12188 C C . LEU B 1 762 ? 12.555 8.883 -41.625 1 25.95 762 LEU B C 1
ATOM 12190 O O . LEU B 1 762 ? 13.336 8.906 -42.562 1 25.95 762 LEU B O 1
ATOM 12194 N N . ASP B 1 763 ? 11.398 9.531 -41.938 1 24.39 763 ASP B N 1
ATOM 12195 C CA . ASP B 1 763 ? 11.445 10.188 -43.25 1 24.39 763 ASP B CA 1
ATOM 12196 C C . ASP B 1 763 ? 12.422 11.359 -43.25 1 24.39 763 ASP B C 1
ATOM 12198 O O . ASP B 1 763 ? 13.07 11.648 -44.25 1 24.39 763 ASP B O 1
ATOM 12202 N N . SER B 1 764 ? 12.438 12.305 -42.312 1 24.19 764 SER B N 1
ATOM 12203 C CA . SER B 1 764 ? 12.961 13.578 -42.812 1 24.19 764 SER B CA 1
ATOM 12204 C C . SER B 1 764 ? 14.484 13.609 -42.75 1 24.19 764 SER B C 1
ATOM 12206 O O . SER B 1 764 ? 15.102 14.609 -43.125 1 24.19 764 SER B O 1
ATOM 12208 N N . ALA B 1 765 ? 15.242 12.828 -42.031 1 22.36 765 ALA B N 1
ATOM 12209 C CA . ALA B 1 765 ? 16.625 13.195 -42.281 1 22.36 765 ALA B CA 1
ATOM 12210 C C . ALA B 1 765 ? 17.062 12.727 -43.688 1 22.36 765 ALA B C 1
ATOM 12212 O O . ALA B 1 765 ? 18.25 12.812 -44.031 1 22.36 765 ALA B O 1
ATOM 12213 N N . TRP B 1 766 ? 16.25 11.898 -44.406 1 20.3 766 TRP B N 1
ATOM 12214 C CA . TRP B 1 766 ? 16.812 11.766 -45.75 1 20.3 766 TRP B CA 1
ATOM 12215 C C . TRP B 1 766 ? 16.547 13.023 -46.562 1 20.3 766 TRP B C 1
ATOM 12217 O O . TRP B 1 766 ? 16.891 13.078 -47.75 1 20.3 766 TRP B O 1
ATOM 12227 N N . ASN B 1 767 ? 15.773 14.07 -46.188 1 19.33 767 ASN B N 1
ATOM 12228 C CA . ASN B 1 767 ? 16.203 15.18 -47.031 1 19.33 767 ASN B CA 1
ATOM 12229 C C . ASN B 1 767 ? 17.422 15.898 -46.438 1 19.33 767 ASN B C 1
ATOM 12231 O O . ASN B 1 767 ? 17.469 16.141 -45.219 1 19.33 767 ASN B O 1
#

Organism: Aspergillus tubingensis (strain CBS 134.48) (NCBI:txid767770)

pLDDT: mean 72.28, std 25.47, range [15.3, 98.38]

Sequence (1534 aa):
MALNPDSESVSPTTSTSKIAIPRLSIREVAVGPRTRKACKECRNRKAKCDGRQPCSRCAACGTECVYIDGKRESMERRYRDLESQVQEYEKLLRRVQFRVSPEDGDLIAQTLAHYSETSDMKGTVTDRGQSQAIGDGAVYAIECVQQDLHSSKTLQPIGFIGGPSELSWIQDLNQEVEKYTISSDGISPKGVPTNDSEVLSRVSYFLDDQELAIYGNIDLQIQPPQNVAERLLCLYFQTVHLSFPIISKLSFTQQVGRYYANPNLRPPKKWLAILNLVFAAAAKFAHLVPHHLMQSMDSPTEYFFRAQQLATAENPLIEHPNLQQVQIEGLTAFLCMVLGHINRSWRVCGIAIRSSIAMGINLRNQSKEISNTSREIRYRVWWSLYTLENTLSVMTGRPTGTSDRFCTTPLPIPFEEEQFHQDPAARLLADSGFRAEYMRDFTFFGCNPANRPPNTDKIGGRRPDSKLQDIVPNSSRYFLYFVELTKIMRQAVDSLYSPGFARRPWLTIYAAMIDLVHETDEWLSGLAEAFSFKDHQRSGQFDRWRWGLAVRFHSVRITICRPSLCRSGRHRQGTEPSRDLQETADICIDSACQLLDLLPDKPDGIWLAQVSPWWCVLHYLMQSATILLIELGYRIGTGADQAAFIESRIKKALDWLSTLAADDLAAERAFRVCDSLHRRLLLRSIIEQDRVPRFSAALSTKPTPSDDVPNLVSQAEHNFTHVSVMPHRTGESAFMDSEMRNETMFHPALQTPYDEFMPCNLDSAWNMALNPDSESVSPTTSTSKIAIPRLSIREVAVGPRTRKACKECRNRKAKCDGRQPCSRCAACGTECVYIDGKRESMERRYRDLESQVQEYEKLLRRVQFRVSPEDGDLIAQTLAHYSETSDMKGTVTDRGQSQAIGDGAVYAIECVQQDLHSSKTLQPIGFIGGPSELSWIQDLNQEVEKYTISSDGISPKGVPTNDSEVLSRVSYFLDDQELAIYGNIDLQIQPPQNVAERLLCLYFQTVHLSFPIISKLSFTQQVGRYYANPNLRPPKKWLAILNLVFAAAAKFAHLVPHHLMQSMDSPTEYFFRAQQLATAENPLIEHPNLQQVQIEGLTAFLCMVLGHINRSWRVCGIAIRSSIAMGINLRNQSKEISNTSREIRYRVWWSLYTLENTLSVMTGRPTGTSDRFCTTPLPIPFEEEQFHQDPAARLLADSGFRAEYMRDFTFFGCNPANRPPNTDKIGGRRPDSKLQDIVPNSSRYFLYFVELTKIMRQAVDSLYSPGFARRPWLTIYAAMIDLVHETDEWLSGLAEAFSFKDHQRSGQFDRWRWGLAVRFHSVRITICRPSLCRSGRHRQGTEPSRDLQETADICIDSACQLLDLLPDKPDGIWLAQVSPWWCVLHYLMQSATILLIELGYRIGTGADQAAFIESRIKKALDWLSTLAADDLAAERAFRVCDSLHRRLLLRSIIEQDRVPRFSAALSTKPTPSDDVPNLVSQAEHNFTHVSVMPHRTGESAFMDSEMRNETMFHPALQTPYDEFMPCNLDSAWN

Solvent-accessible surface area (backbone atoms only — not comparable to full-atom values): 86974 Å² total; per-residue (Å²): 137,85,78,75,71,81,65,76,78,76,75,77,74,76,73,77,71,78,76,72,74,77,74,76,75,74,76,72,72,73,74,68,78,78,43,93,52,50,30,53,66,30,57,73,66,73,45,90,39,76,47,46,96,54,21,71,60,29,61,73,67,72,46,89,58,45,71,55,66,49,74,64,50,45,48,50,49,50,40,49,51,49,49,49,48,41,50,50,49,49,51,47,44,61,60,40,26,58,49,25,50,43,69,51,17,46,50,42,48,50,53,48,52,65,59,49,55,75,51,83,56,47,66,68,60,56,50,62,55,66,73,54,48,53,37,74,60,60,47,35,42,46,38,35,35,64,53,58,36,71,81,33,78,68,34,27,35,59,37,47,62,18,59,69,4,52,60,42,50,46,41,52,49,50,53,56,51,53,66,65,58,51,54,93,93,46,73,57,72,69,68,67,79,68,57,67,58,58,45,48,54,66,58,50,36,63,41,40,80,51,79,81,76,74,72,82,89,66,73,76,80,73,70,73,58,67,70,58,45,50,50,28,50,51,45,24,56,69,62,47,36,42,73,39,37,55,63,59,65,70,50,47,53,52,44,51,53,48,50,72,71,34,79,82,62,80,75,57,51,58,57,53,16,42,52,25,40,46,40,14,54,18,34,49,51,43,70,53,38,75,79,78,75,51,71,89,60,71,55,30,65,56,28,39,39,42,15,51,55,39,50,51,74,44,66,68,72,67,49,71,59,44,69,64,54,31,39,42,30,40,50,49,16,50,48,29,38,56,70,32,21,48,47,42,13,45,50,28,30,45,48,21,51,49,37,33,47,40,56,34,43,42,26,27,74,67,27,83,82,50,50,48,67,59,51,52,48,44,32,32,26,44,51,22,49,51,45,49,44,53,54,40,22,40,60,34,23,45,82,62,50,58,59,70,63,68,49,51,43,61,79,60,65,67,55,48,80,89,41,42,84,35,83,65,45,33,50,44,52,69,30,67,70,56,29,54,58,58,41,26,42,64,28,55,78,42,54,46,72,84,76,44,64,92,80,65,84,64,86,54,49,37,51,85,83,38,80,61,81,68,56,74,88,47,56,31,38,51,33,41,54,52,49,52,51,43,51,52,42,50,50,39,47,64,39,61,57,21,42,52,43,45,72,46,60,62,70,59,54,49,50,53,37,52,52,52,50,48,52,53,51,39,52,60,70,51,50,56,76,76,52,48,64,85,54,90,66,87,68,72,84,41,40,42,57,15,40,38,50,46,52,51,51,30,50,41,46,27,63,50,22,46,72,43,67,66,26,44,54,62,56,44,84,88,50,81,48,56,67,70,46,49,52,39,28,47,50,19,52,49,25,30,50,50,54,54,63,73,46,66,88,69,71,50,67,45,60,45,48,67,32,38,52,60,64,53,46,67,59,55,52,49,42,28,43,46,52,49,51,50,46,56,65,60,52,65,78,50,57,72,68,58,51,52,51,50,50,54,51,44,50,51,47,49,50,39,29,49,61,43,25,75,82,28,72,45,33,34,43,43,29,52,42,53,50,52,50,51,52,52,47,52,52,49,54,54,54,57,60,70,67,64,82,81,84,80,85,79,83,72,85,72,78,71,76,76,71,80,80,80,76,80,70,73,72,87,69,79,75,78,73,72,83,70,78,79,76,89,77,78,90,78,93,76,86,86,82,85,74,90,79,78,78,78,81,73,77,70,82,65,84,43,84,73,39,79,75,60,76,80,72,71,66,65,77,74,103,130,87,75,78,76,79,79,76,77,73,75,77,74,74,70,77,68,77,72,70,74,72,73,78,73,75,74,72,73,74,72,67,79,79,41,94,52,48,31,53,66,30,56,73,68,73,43,90,38,75,50,47,96,54,22,68,61,31,59,74,67,72,46,88,56,45,71,56,67,49,73,65,52,44,47,51,49,50,41,49,51,48,48,50,47,41,51,51,47,49,50,48,44,59,61,38,28,58,50,25,52,44,67,52,17,48,51,42,47,50,52,47,51,66,58,48,52,74,50,84,49,45,66,68,58,54,51,62,54,67,74,54,48,54,35,75,62,60,46,35,43,46,37,35,33,64,53,58,35,70,83,32,79,68,33,26,34,59,37,46,61,18,60,68,5,53,60,42,52,46,41,52,49,51,53,57,50,54,66,64,58,49,54,93,94,47,71,56,72,70,67,67,81,69,57,67,57,58,45,48,54,66,59,51,35,64,41,39,81,52,79,80,76,72,72,83,90,66,72,76,79,72,69,74,57,68,70,57,46,52,51,29,52,51,46,23,56,69,63,48,35,41,72,38,38,55,62,59,64,68,52,48,52,52,44,52,53,48,49,72,72,35,80,82,62,79,75,56,50,59,57,52,16,42,52,24,40,47,40,13,54,18,34,49,51,41,66,54,42,75,54,89,73,53,74,88,60,71,54,30,65,57,28,38,40,43,15,50,56,40,51,52,73,44,68,68,71,65,49,71,59,42,68,66,54,29,38,41,31,41,50,47,16,50,47,29,38,55,71,32,21,50,47,42,13,44,50,26,31,45,48,20,52,50,37,34,48,41,54,35,42,41,27,27,74,67,27,83,84,51,50,47,65,58,50,51,48,44,33,31,28,43,52,24,50,50,45,51,43,50,53,41,22,40,59,33,22,46,82,62,50,58,60,70,63,68,49,52,42,60,80,61,64,67,56,49,79,89,43,43,84,35,83,65,44,33,49,45,52,70,30,68,69,56,28,52,58,58,42,26,43,63,27,56,77,41,52,48,73,83,77,42,63,90,80,65,85,64,86,55,49,37,50,84,84,39,79,61,81,67,56,73,89,47,56,32,38,50,31,40,55,51,48,52,52,41,51,52,40,50,50,39,47,64,37,61,58,22,44,54,43,43,73,46,60,62,70,58,54,48,50,52,36,53,52,53,49,50,51,53,51,40,51,61,71,50,49,55,75,76,54,47,63,84,53,90,66,88,68,72,86,41,38,41,59,16,40,37,51,46,50,52,51,30,50,41,46,27,64,50,22,46,74,44,65,66,24,45,55,62,56,45,84,87,51,80,48,55,69,72,45,50,53,39,28,48,51,18,52,50,25,31,49,51,53,53,63,74,46,66,90,70,73,47,69,48,59,45,48,68,32,38,52,58,63,54,44,66,59,56,51,47,42,27,43,47,52,49,49,50,48,56,64,59,50,66,76,51,57,71,68,58,51,52,51,51,50,54,52,44,50,50,47,49,50,39,30,49,61,43,25,74,82,29,70,46,35,36,44,43,30,52,42,52,50,52,50,50,52,53,48,51,50,48,53,54,55,58,62,70,69,64,85,81,85,82,87,77,83,71,86,73,78,72,78,75,74,74,81,76,76,81,71,74,71,93,71,82,80,81,76,72,82,72,79,79,78,86,74,79,85,74,88,71,84,85,81,85,76,88,77,76,83,76,81,72,80,70,83,66,86,44,86,72,40,76,75,60,76,80,72,71,64,65,78,76,104

Nearest PDB structures (foldseek):
  5k3i-assembly2_C  TM=1.567E-01  e=8.187E+00  Caenorhabditis elegans
  8u1a-assembly1_B  TM=3.414E-01  e=7.839E+00  synthetic construct

InterPro domains:
  IPR001138 Zn(2)Cys(6) fungal-type DNA-binding domain [PF00172] (37-71)
  IPR001138 Zn(2)Cys(6) fungal-type DNA-binding domain [PS00463] (38-65)
  IPR001138 Zn(2)Cys(6) fungal-type DNA-binding domain [PS50048] (38-67)
  IPR001138 Zn(2)Cys(6) fungal-type DNA-binding domain [SM00066] (33-76)
  IPR001138 Zn(2)Cys(6) fungal-type DNA-binding domain [cd00067] (34-67)
  IPR007219 Xylanolytic transcriptional activator, regulatory domain [PF04082] (235-509)
  IPR007219 Xylanolytic transcriptional activator, regulatory domain [SM00906] (345-418)
  IPR036864 Zn(2)-C6 fungal-type DNA-binding domain superfamily [G3DSA:4.10.240.10] (36-113)
  IPR036864 Zn(2)-C6 fungal-type DNA-binding domain superfamily [SSF57701] (33-70)
  IPR053230 Transcription regulator galc [PTHR47654] (9-715)

Secondary structure (DSSP, 8-state):
-----------------------------------S---HHHHHTT------SS-HHHHHHT--------HHHHHHHHHHHHHHHHHHHHHHHHHHHTTS-HHHHHHHHHHHHHHHTTSSTTSSS-S--------HHHHHHHHEE-S-TTT-TTTTTT----TTSHHHHHHHHHHHHHHH--BTTB---------HHHHHHHH----TTS-----SS--TT----HHHHHHHHHHHHHHTTTT---S-HHHHHHHHHHHHH-TT----HHHHHHHHHHHHHHHHHHHHS-TTTTTTPPPHHHHHHHHHHHHTTS-TTTSPP-HHHHHHHHHHHHHHHHTT-HHHHHHHHHHHHHHHHHTTTTSEE--SSS-HHHHHHHHHHHHHHHHHHHHHHHHHTPPPSS-GGG--PPPPPSS-GGGTTSTTHHHHHH-HHHHHHHHHHH-SS---GGGS-TT---SS---TT-GGGGSPP-HHHHHHHHHHHHHHHHHHHHHHSSHHHHTS-HHHHHHHHHHHHHHHHHHHHTS-GGG--SS--S-GGGHHHHHHHHHHHHHHHHHHHGGGTT-HHHHSTTS---HHHHHHHHHHHHHHHHHHHTS-SS--HHHHHHHS-TTTHHHHHHHHHHHHHHHHHH-TTS-HHHHHHHHHHHHHHHHHHHHHHTT-HHHHHHHHHHHHHHHHHHHHHHHHHHTS------------------------------------------------------------TTSTT-----SGGG-/-----------------------------------S---HHHHHTT------SS-HHHHHHT--------HHHHHHHHHHHHHHHHHHHHHHHHHHHTTS-HHHHHHHHHHHHHHHTTSSTTSSS-S------S-HHHHHHHHEE-S-TTT-TTTTTT----TTSHHHHHHHHHHHHHHH--BTTB---------HHHHHHHH----TTS-----SS--TT----HHHHHHHHHHHHHHTTTT---S-HHHHHHHHHHHHH-TT----HHHHHHHHHHHHHHHHHHHHS-SGGGTTPPPHHHHHHHHHHHHTTS-TTTSPP-HHHHHHHHHHHHHHHHTT-HHHHHHHHHHHHHHHHHTTTTSEE--SSS-HHHHHHHHHHHHHHHHHHHHHHHHHTPPPSS-GGG--PPPPPSS-GGGTTSTTHHHHHH-HHHHHHHHHHH-SS---GGGS-TT---SS---TT-GGGGSPP-HHHHHHHHHHHHHHHHHHHHHHSSHHHHTS-HHHHHHHHHHHHHHHHHHHHTS-GGG--SS--S-GGGHHHHHHHHHHHHHHHHHHHGGGTT-HHHHSTTS---HHHHHHHHHHHHHHHHHHHTS-SS--HHHHHHHS-TTTHHHHHHHHHHHHHHHHHH-TTS-HHHHHHHHHHHHHHHHHHHHHHTT-HHHHHHHHHHHHHHHHHHHHHHHHHHTS------------------------------------------------------------TTSTT-----SGGG-

Foldseek 3Di:
DPPPPPVPPPPPPVPPPPPPPPPPPPPPPPPQPQQPFAFPVCVVVVHRFSNDLQTPVCVVVVHHGHTDQPPVRVVVVVVVVVVVVVVVVLVVLLVCLQVDDLVSVVVSVVVCVVPVCPPVVVPVVVCPVPVLPLPPVLLCQLPHDLDDCPPDLLNVLLPRFGRLALLVLLLVLVLVLVCQPADPVGRPNPPPVPRSSVSSSQQALFPSSDDLDQPPDADLPDDFDPVLLVVLLVQLCVFPCLQFVLDANVVLVVVVVVCNVDVPDDDQLLNSLLSLLSSLVSQLLVVLADDDSNPRRDHSSSSNSSSVCSLPVDVLVPDQADSSNLSSLLSNLLSCLLQRSLSVSLVSLLVSLVNLVSVVLLAQDDDPVDDLLRNLSSLSNNLSSLLSNLVSCSNRVHAHNDDNVSGHRDQHDQDGSVCCVDPPNVVLSVDVVVVLVLCLLVAFCSPPVVPPDPPDPDNGARNVPRPCLPPDDDSSNLNRLSSNLSVLLNVLSSRQSNSSNVSDRVVSLLVQLVVSVVSLVRSQVRDHPLQHQVDPDPDCPSQQSNQASLLSSLSSLLSSLVSLLSRPQVQPPPDPRDPSSVVSLCSNLVSLLVNLVVADQQADSNVCSVRYSSSCVLSSLSSSLSSLLSCLQRPLPPDPVVNVVSLVSNVSSLNNLVVVVVPGSSSVSVSVSSVVSSVSSVVVSVVVVVPPDDDDPPPPPDPPPPDDDDPCPDDPPPDPDDPCPDDDDDDDDDDDDDDPDDDDPPPPPPPDPPPVPDDPPVPPVVD/DDPVPPPPPPPPPPPVPPPPPPPPPPPPPPPQPQQPFAFPVCVVVVHRFNNDLQTPVCVVVVHHGHTDQPPVRVVVVVVVVVVVVVVVVLVVLLVCLQVDDLVSNVVSVVVCVVPVCPPVCVPVVVCPVPLLPLPPVLLCQLPHDLDDCPPDLLNVLLPRFGRLALLVLLLVLVLVLVCQPADPVGRPNPPPVPRSSVSSSQQALFPSSDDLDQPPDADLPDDFDPVLLVVLLVQLCVFPCLQFVLDANVVLVVVVVVCNVDVPDDDQLLNSLLSLLSSLVSQLLCVLQVDVSNPRRDHSSSSNSSSVCSLPVDVLVPDQADSSNLSSLLSNLLNCLLQRSLSVSLVSLLVSLVNLVSVVLLAQDDDPVDDLLRNLSSLSNNLSSLLSNLVSCSNRVHAHNDDNVSGHRDQHDLDGSVCCVDPPNVVLSVDVVVVLVLCLLVAQCSPPVVPPDPPDPDNGARNVPRPCLPPDDDSSNLNRLSSNLSVLLNQLSSRQSHSSNSRDRVVSLLVSLVVSVVSLVRSQVRDHPLQHQVDPDPDCPSQQSNQASLLSSLSSLLSSLVSLLSRPQQQDPPHPRDPSSVVSLCSNLVSLLVNLVVADQQADSSVCSVRYSSSCVLSSLSSSLSSLLSCLQRPLPPDPVVNVVSLVSNVSSLNNLVVVVVPGSSSVSVSVSSVVSSVSSVVVSVVVVVPPDDDDPPPPPDPPPPDDPDPCVDDPDDDPDDPPPDDDDDDDDDDDDDDPDDPDPPPPPDPDPPPVPDPPPVPPVVD